Protein AF-S7NEE6-F1 (afdb_monomer_lite)

pLDDT: mean 75.54, std 24.54, range [17.61, 98.88]

Foldseek 3Di:
DDDDDDDDDDPDDPPDPDAFFPDAAQDQDADDPLQVVQLVLLVVLLVVVQQAPDVVVVVVVVVLQVVVQVLLLVLLLVLCVVVPHDVVLSVFQHKGKDWFFCVLLVRDGPQDATEIETEGEQSQDPVSCVPVSLVSLVPDPQWAPWDWDCVFPQTWTWTQGNNHIYTYGYAYWHHSHDDPPDDLLPPVRVPPGDPNNVVRSLRRNLRVVLCVSALDSVQLSSLLNLQVLLCLLQLQEDLLQQHAHSSLSSLLLSLLCSNHVNHGNLVSLLSSLVCLLPPDPPPERERYDDDDDPRPDDAQDCVPDVLSVPQGHFYWRHGPSIDGRRSSHDPQSSVSVSVLSVVSNVQSVCVSVVNDRSVVSNNRPPQLQPAFKKKKKKWWDPDLVLLVLLVLLLSSLVSVLQVLQVVDPFFDHKAKRPDKDAWDDPDPVDDISMIMIMIGTDTDDDPDDDDDPDDCPVSQVVSQVVSVVVCVVVVSDDPRTHMDMDMDGSVVVVVTDDPVSVPSPPPDDDDDDDDDDDDDDDDDDDDDDYDYDDDDDDDDDDDDDDDDDDDDDDDDDDDDDDDDPRRDDDDDDDDDDDDDDDDDDDDDDDDDDDDDDDDDDDDDDFKKKAWDFAPDDPADGIGTPPDQKFWEFDDDPPADTNHHDHDPLTHSTFKMKGWDDDPDPDDDDTWIKIFGDQSWAKDKLNHTQRRDIGTDDQLIWIDGPPGTIMGIHGVVPPDPRPPVSVVSVVDDDQADPVPGDGDPDDPDDDPPDDADADDPVCLVVQLVCLLVVDQLPDPDDLLVSLVVLLNVLVNCLPPNDQLVSLVSLLVSLVVLLVQLVVLLVVLVVQCVVVPDDDDPPPLDCVSNLNSLSSLLSSLQSLVSNLVSCVVCVVVSLVVLVPDPDDDPVSVVSSVNSVVSNVNSSVSSVCSNVVSLVSLLVSLLVSLLSLLVVVVVDDPDDPDPDPDDDDDDDDPPSVVSNVVSLVSSLVSNVSSVPDVVSSVVSVVSSVVSSVVSNVVVVVVVVVVPPDDDDDDDDDDDDDDDDDDDDD

Secondary structure (DSSP, 8-state):
-PPPPP------PPPPP---SSS--S--PPPPHHHHHHHHHHHHHHGGGT-S--HHHHHHHHHHHHHHHHHHHHHHHHHHHHTT--HHHHTT-B-EEEE-HHHHHT---TT--EEEEEEE-TTS-HHHIIIIIHHHHHT-TTEEEEEEETTSSS-EEEEEETTEEEEEEEEE-S-SSB-TT--TT-GGGGTT--HHHHHHHHHHHHHHHHHHS-S-HHHHHHHHHHHHHHHHHTT-B-TTTTSB-HHHHHHHHHHHHHHSTT--HHHHHHHHHHHHHS--TTS-B-SSPPPP-SS------TTT-TGGGG-SS-BB-SSSSP-BTTTT--HHHHHHHHHHHHHHHHHHHHHHTTSS-GGGGT----HHHH-SEEEEEEEEESSHHHHHHHHHHHHHHHHHHHHHHHHSTTEEEEEE-S--EEPPPS-TTS--EEEEEEEEEEEPPPSS-S------HHHHHHHHHHHHHHHHHTT---TT-EEEEEEEEHHHHTTTS-HHHHHTT--------------------------------------------------PPPPP-------PPP------------------------------PPPPP--EEEEEE-S-TTS-SEEE--SSEEEEE---SS---SEE--STTS-SS-EEEEEE--SSSS----EEEEEEPTT--EEETTEE-TT--EE--TT-EEEETTTEEEEEE-TTS--PPPHHHHHHTT---SB-TTT--B----TT-----------GGGHHHHHHHHHTS--TTSSS-TTHHHHHHHHHHHHHHHHSSTTHHHHHHHHHHHHHHHHHHHHHHHHHHTTGGG-S---TT---GGGTHHHHHHHHHHHHHHHHHHHHHHHHHHHHHHHHHT-S--STTHHHHHHHHHHHHHHHHHHHHHHHHHHHHHHHHHHHHHHHHHGGGGGTS-SS------SS-SPPPPPHHHHHHHHHHHHHHHHHHHTT--HHHHHHHHHHHHHHHHHHHHHHHHHHHHTTS-SPPPPP-PPP----PPP---

Radius of gyration: 39.84 Å; chains: 1; bounding box: 108×135×111 Å

Organism: Myotis brandtii (NCBI:txid109478)

InterPro domains:
  IPR002710 Dilute domain [PS51126] (846-1030)
  IPR007010 Poly(A) polymerase, RNA-binding domain [PF04926] (366-432)
  IPR007012 Poly(A) polymerase, central domain [PF04928] (219-363)
  IPR008984 SMAD/FHA domain superfamily [SSF49879] (619-712)
  IPR011068 Nucleotidyltransferase, class I-like, C-terminal [SSF55003] (366-497)
  IPR043519 Nucleotidyltransferase superfamily [G3DSA:3.30.460.10] (53-208)
  IPR043519 Nucleotidyltransferase superfamily [SSF81301] (20-212)
  IPR048840 Poly(A) polymerase, nucleotidyltransferase domain [PF20750] (21-214)

Sequence (1030 aa):
MPFPATTPGSQQTPPPPRLYGISSPISLAAPKETDCVLTQKLIETLKPFGVLEEEEELQRRILILEKLNNLVKEWIREISESKSLPPAVIENVGGKIFTFGSYRLGVHTKGADIDALCVAPRHVDRSDFFTSFYDKLKLHEEVKDLRAVEEAFVPVIRLCFDGIEIDILFARLALQTIPEDLDLRDDSLLKNLDIRCIRSLNGCRVTDEILHLVPNIDNFRLTLRAIKLWAKCHNIYSNILGFLGGVSWAMLVARTCQLYPNAVASTLVRKFFLVFSEWEWPNPVLLKEPEEQNLNLPVWDPRVNPSDRYHLMPIITPAYPQQNSTYNVSVSTRMVMIEEFKQGLAITHEILLSKAEWSKLFEAPSFFQKYKHYIVLLASAPTEKQRLEWVGLVESKIRILVGSLEKNEFITLAHVNPQSFPAPKENPDKEEFCTMWVIGLVLKKPENSEVLSIDLTYDIQSFTDTVYRQAINSKMFEMDMKIDAMHLRRKELHQLLPNHVLQKNKTHSMEDVRLTALNDSSLDSSADSENSVSVPSPASTVKTGPVTGSSQGRNSPALAVMAASATSVQVTEVTLQQGNPGESPGGASESVPQTASQAAVSPPPKPTITRLVSSTLLDSLVYVLNRERHTVGQRTPSSKPSISLSAPDILPLHCTLRRHHPSGREQAGSLLVLEPLPGAPVAVNFSEVGGRTVVLRHGDLLSLGLYYLLLFKEPAQAQPLPAPALARLQALPHSCRMCGAQLRSPSDARPRQLRLEFEPDVEDALLQRIMTLIEPGGEDHKLTPAFLLCLCVQHSATRLQPGSFGQLLLKIAKAIRETVWEKTKELAEKQAPLQEPVTAAGSCLAGLLPELRHVLLWMANAVELLYFVQQQGPVYMQGLEQGPDATGSTESVFSCALSASEEAMAELEEVILYAFQQCVYYVSKSLYVCLPALLECPPFQTEPRESWCQAPQLPEELRRVVSIYQAALDLLRQAQVHPEIVSQVLAYLFFFSSTLLFNQLLDKGEAGRGCAPVRNACPPGAAGRALGAS

Structure (mmCIF, N/CA/C/O backbone):
data_AF-S7NEE6-F1
#
_entry.id   AF-S7NEE6-F1
#
loop_
_atom_site.group_PDB
_atom_site.id
_atom_site.type_symbol
_atom_site.label_atom_id
_atom_site.label_alt_id
_atom_site.label_comp_id
_atom_site.label_asym_id
_atom_site.label_entity_id
_atom_site.label_seq_id
_atom_site.pdbx_PDB_ins_code
_atom_site.Cartn_x
_atom_site.Cartn_y
_atom_site.Cartn_z
_atom_site.occupancy
_atom_site.B_iso_or_equiv
_atom_site.auth_seq_id
_atom_site.auth_comp_id
_atom_site.auth_asym_id
_atom_site.auth_atom_id
_atom_site.pdbx_PDB_model_num
ATOM 1 N N . MET A 1 1 ? -26.724 -21.242 -55.083 1.00 27.38 1 MET A N 1
ATOM 2 C CA . MET A 1 1 ? -27.003 -22.698 -55.076 1.00 27.38 1 MET A CA 1
ATOM 3 C C . MET A 1 1 ? -27.234 -23.136 -53.630 1.00 27.38 1 MET A C 1
ATOM 5 O O . MET A 1 1 ? -26.707 -22.457 -52.756 1.00 27.38 1 MET A O 1
ATOM 9 N N . PRO A 1 2 ? -28.088 -24.142 -53.371 1.00 34.22 2 PRO A N 1
ATOM 10 C CA . PRO A 1 2 ? -28.746 -24.329 -52.071 1.00 34.22 2 PRO A CA 1
ATOM 11 C C . PRO A 1 2 ? -27.910 -25.058 -51.002 1.00 34.22 2 PRO A C 1
ATOM 13 O O . PRO A 1 2 ? -26.892 -25.678 -51.300 1.00 34.22 2 PRO A O 1
ATOM 16 N N . PHE A 1 3 ? -28.403 -24.992 -49.761 1.00 34.81 3 PHE A N 1
ATOM 17 C CA . PHE A 1 3 ? -27.929 -25.725 -48.580 1.00 34.81 3 PHE A CA 1
ATOM 18 C C . PHE A 1 3 ? -27.859 -27.254 -48.779 1.00 34.81 3 PHE A C 1
ATOM 20 O O . PHE A 1 3 ? -28.770 -27.824 -49.385 1.00 34.81 3 PHE A O 1
ATOM 27 N N . PRO A 1 4 ? -26.895 -27.943 -48.141 1.00 32.91 4 PRO A N 1
ATOM 28 C CA . PRO A 1 4 ? -27.049 -29.314 -47.664 1.00 32.91 4 PRO A CA 1
ATOM 29 C C . PRO A 1 4 ? -27.503 -29.354 -46.188 1.00 32.91 4 PRO A C 1
ATOM 31 O O . PRO A 1 4 ? -27.318 -28.400 -45.434 1.00 32.91 4 PRO A O 1
ATOM 34 N N . ALA A 1 5 ? -28.137 -30.460 -45.795 1.00 27.94 5 ALA A N 1
ATOM 35 C CA . ALA A 1 5 ? -28.892 -30.588 -44.547 1.00 27.94 5 ALA A CA 1
ATOM 36 C C . ALA A 1 5 ? -28.058 -30.976 -43.308 1.00 27.94 5 ALA A C 1
ATOM 38 O O . ALA A 1 5 ? -26.934 -31.464 -43.399 1.00 27.94 5 ALA A O 1
ATOM 39 N N . THR A 1 6 ? -28.674 -30.792 -42.140 1.00 29.91 6 THR A N 1
ATOM 40 C CA . THR A 1 6 ? -28.188 -31.172 -40.809 1.00 29.91 6 THR A CA 1
ATOM 41 C C . THR A 1 6 ? -28.161 -32.686 -40.573 1.00 29.91 6 THR A C 1
ATOM 43 O O . THR A 1 6 ? -29.130 -33.392 -40.850 1.00 29.91 6 THR A O 1
ATOM 46 N N . THR A 1 7 ? -27.098 -33.160 -39.919 1.00 28.56 7 THR A N 1
ATOM 47 C CA . THR A 1 7 ? -27.031 -34.466 -39.238 1.00 28.56 7 THR A CA 1
ATOM 48 C C . THR A 1 7 ? -26.924 -34.226 -37.724 1.00 28.56 7 THR A C 1
ATOM 50 O O . THR A 1 7 ? -26.154 -33.356 -37.316 1.00 28.56 7 THR A O 1
ATOM 53 N N . PRO A 1 8 ? -27.671 -34.945 -36.863 1.00 40.16 8 PRO A N 1
ATOM 54 C CA . PRO A 1 8 ? -27.651 -34.701 -35.421 1.00 40.16 8 PRO A CA 1
ATOM 55 C C . PRO A 1 8 ? -26.408 -35.325 -34.769 1.00 40.16 8 PRO A C 1
ATOM 57 O O . PRO A 1 8 ? -26.183 -36.529 -34.883 1.00 40.16 8 PRO A O 1
ATOM 60 N N . GLY A 1 9 ? -25.614 -34.520 -34.057 1.00 27.36 9 GLY A N 1
ATOM 61 C CA . GLY A 1 9 ? -24.376 -34.961 -33.407 1.00 27.36 9 GLY A CA 1
ATOM 62 C C . GLY A 1 9 ? -24.133 -34.256 -32.073 1.00 27.36 9 GLY A C 1
ATOM 63 O O . GLY A 1 9 ? -24.136 -33.034 -32.028 1.00 27.36 9 GLY A O 1
ATOM 64 N N . SER A 1 10 ? -23.941 -35.068 -31.026 1.00 28.45 10 SER A N 1
ATOM 65 C CA . SER A 1 10 ? -23.608 -34.728 -29.630 1.00 28.45 10 SER A CA 1
ATOM 66 C C . SER A 1 10 ? -24.449 -33.648 -28.923 1.00 28.45 10 SER A C 1
ATOM 68 O O . SER A 1 10 ? -24.304 -32.445 -29.120 1.00 28.45 10 SER A O 1
ATOM 70 N N . GLN A 1 11 ? -25.219 -34.091 -27.921 1.00 33.50 11 GLN A N 1
ATOM 71 C CA . GLN A 1 11 ? -25.495 -33.246 -26.759 1.00 33.50 11 GLN A CA 1
ATOM 72 C C . GLN A 1 11 ? -24.152 -32.918 -26.097 1.00 33.50 11 GLN A C 1
ATOM 74 O O . GLN A 1 11 ? -23.549 -33.777 -25.453 1.00 33.50 11 GLN A O 1
ATOM 79 N N . GLN A 1 12 ? -23.667 -31.690 -26.272 1.00 32.97 12 GLN A N 1
ATOM 80 C CA . GLN A 1 12 ? -22.582 -31.181 -25.445 1.00 32.97 12 GLN A CA 1
ATOM 81 C C . GLN A 1 12 ? -23.112 -31.075 -24.014 1.00 32.97 12 GLN A C 1
ATOM 83 O O . GLN A 1 12 ? -24.029 -30.301 -23.738 1.00 32.97 12 GLN A O 1
ATOM 88 N N . THR A 1 13 ? -22.550 -31.871 -23.104 1.00 32.62 13 THR A N 1
ATOM 89 C CA . THR A 1 13 ? -22.702 -31.638 -21.666 1.00 32.62 13 THR A CA 1
ATOM 90 C C . THR A 1 13 ? -22.319 -30.188 -21.372 1.00 32.62 13 THR A C 1
ATOM 92 O O . THR A 1 13 ? -21.267 -29.760 -21.859 1.00 32.62 13 THR A O 1
ATOM 95 N N . PRO A 1 14 ? -23.124 -29.429 -20.604 1.00 36.25 14 PRO A N 1
ATOM 96 C CA . PRO A 1 14 ? -22.766 -28.060 -20.264 1.00 36.25 14 PRO A CA 1
ATOM 97 C C . PRO A 1 14 ? -21.389 -28.051 -19.582 1.00 36.25 14 PRO A C 1
ATOM 99 O O . PRO A 1 14 ? -21.095 -28.974 -18.813 1.00 36.25 14 PRO A O 1
ATOM 102 N N . PRO A 1 15 ? -20.533 -27.050 -19.862 1.00 36.41 15 PRO A N 1
ATOM 103 C CA . PRO A 1 15 ? -19.237 -26.954 -19.207 1.00 36.41 15 PRO A CA 1
ATOM 104 C C . PRO A 1 15 ? -19.430 -26.930 -17.683 1.00 36.41 15 PRO A C 1
ATOM 106 O O . PRO A 1 15 ? -20.428 -26.373 -17.209 1.00 36.41 15 PRO A O 1
ATOM 109 N N . PRO A 1 16 ? -18.510 -27.531 -16.904 1.00 42.75 16 PRO A N 1
ATOM 110 C CA . PRO A 1 16 ? -18.617 -27.528 -15.451 1.00 42.75 16 PRO A CA 1
ATOM 111 C C . PRO A 1 16 ? -18.740 -26.082 -14.946 1.00 42.75 16 PRO A C 1
ATOM 113 O O . PRO A 1 16 ? -18.079 -25.193 -15.495 1.00 42.75 16 PRO A O 1
ATOM 116 N N . PRO A 1 17 ? -19.590 -25.818 -13.935 1.00 55.69 17 PRO A N 1
ATOM 117 C CA . PRO A 1 17 ? -19.833 -24.464 -13.460 1.00 55.69 17 PRO A CA 1
ATOM 118 C C . PRO A 1 17 ? -18.511 -23.820 -13.045 1.00 55.69 17 PRO A C 1
ATOM 120 O O . PRO A 1 17 ? -17.777 -24.364 -12.219 1.00 55.69 17 PRO A O 1
ATOM 123 N N . ARG A 1 18 ? -18.203 -22.668 -13.650 1.00 63.66 18 ARG A N 1
ATOM 124 C CA . ARG A 1 18 ? -16.956 -21.936 -13.418 1.00 63.66 18 ARG A CA 1
ATOM 125 C C . ARG A 1 18 ? -16.911 -21.524 -11.945 1.00 63.66 18 ARG A C 1
ATOM 127 O O . ARG A 1 18 ? -17.697 -20.687 -11.512 1.00 63.66 18 ARG A O 1
ATOM 134 N N . LEU A 1 19 ? -16.041 -22.165 -11.171 1.00 78.38 19 LEU A N 1
ATOM 135 C CA . LEU A 1 19 ? -15.831 -21.848 -9.761 1.00 78.38 19 LEU A CA 1
ATOM 136 C C . LEU A 1 19 ? -15.042 -20.538 -9.664 1.00 78.38 19 LEU A C 1
ATOM 138 O O . LEU A 1 19 ? -14.029 -20.370 -10.340 1.00 78.38 19 LEU A O 1
ATOM 142 N N . TYR A 1 20 ? -15.523 -19.614 -8.833 1.00 88.69 20 TYR A N 1
ATOM 143 C CA . TYR A 1 20 ? -14.892 -18.319 -8.589 1.00 88.69 20 TYR A CA 1
ATOM 144 C C . TYR A 1 20 ? -14.367 -18.268 -7.150 1.00 88.69 20 TYR A C 1
ATOM 146 O O . TYR A 1 20 ? -15.136 -18.451 -6.207 1.00 88.69 20 TYR A O 1
ATOM 154 N N . GLY A 1 21 ? -13.079 -17.963 -6.982 1.00 91.12 21 GLY A N 1
ATOM 155 C CA . GLY A 1 21 ? -12.427 -17.875 -5.674 1.00 91.12 21 GLY A CA 1
ATOM 156 C C . GLY A 1 21 ? -11.814 -19.179 -5.160 1.00 91.12 21 GLY A C 1
ATOM 157 O O . GLY A 1 21 ? -12.024 -20.254 -5.711 1.00 91.12 21 GLY A O 1
ATOM 158 N N . ILE A 1 22 ? -11.073 -19.060 -4.055 1.00 93.12 22 ILE A N 1
ATOM 159 C CA . ILE A 1 22 ? -10.330 -20.151 -3.387 1.00 93.12 22 ILE A CA 1
ATOM 160 C C . ILE A 1 22 ? -11.206 -21.125 -2.572 1.00 93.12 22 ILE A C 1
ATOM 162 O O . ILE A 1 22 ? -10.715 -22.035 -1.915 1.00 93.12 22 ILE A O 1
ATOM 166 N N . SER A 1 23 ? -12.522 -20.910 -2.531 1.00 93.38 23 SER A N 1
ATOM 167 C CA . SER A 1 23 ? -13.442 -21.709 -1.718 1.00 93.38 23 SER A CA 1
ATOM 168 C C . SER A 1 23 ? -14.772 -21.893 -2.430 1.00 93.38 23 SER A C 1
ATOM 170 O O . SER A 1 23 ? -15.174 -21.057 -3.236 1.00 93.38 23 SER A O 1
ATOM 172 N N . SER A 1 24 ? -15.510 -22.937 -2.051 1.00 93.88 24 SER A N 1
ATOM 173 C CA . SER A 1 24 ? -16.914 -23.063 -2.453 1.00 93.88 24 SER A CA 1
ATOM 174 C C . SER A 1 24 ? -17.744 -21.853 -1.980 1.00 93.88 24 SER A C 1
ATOM 176 O O . SER A 1 24 ? -17.425 -21.266 -0.937 1.00 93.88 24 SER A O 1
ATOM 178 N N . PRO A 1 25 ? -18.804 -21.469 -2.716 1.00 96.31 25 PRO A N 1
ATOM 179 C CA . PRO A 1 25 ? -19.707 -20.398 -2.308 1.00 96.31 25 PRO A CA 1
ATOM 180 C C . PRO A 1 25 ? -20.516 -20.792 -1.065 1.00 96.31 25 PRO A C 1
ATOM 182 O O . PRO A 1 25 ? -20.906 -21.947 -0.904 1.00 96.31 25 PRO A O 1
ATOM 185 N N . ILE A 1 26 ? -20.822 -19.815 -0.206 1.00 96.44 26 ILE A N 1
ATOM 186 C CA . ILE A 1 26 ? -21.626 -20.013 1.013 1.00 96.44 26 ILE A CA 1
ATOM 187 C C . ILE A 1 26 ? -23.096 -20.263 0.655 1.00 96.44 26 ILE A C 1
ATOM 189 O O . ILE A 1 26 ? -23.793 -21.009 1.343 1.00 96.44 26 ILE A O 1
ATOM 193 N N . SER A 1 27 ? -23.598 -19.632 -0.410 1.00 96.06 27 SER A N 1
ATOM 194 C CA . SER A 1 27 ? -24.955 -19.885 -0.891 1.00 96.06 27 SER A CA 1
ATOM 195 C C . SER A 1 27 ? -25.103 -19.634 -2.386 1.00 96.06 27 SER A C 1
ATOM 197 O O . SER A 1 27 ? -24.699 -18.594 -2.897 1.00 96.06 27 SER A O 1
ATOM 199 N N . LEU A 1 28 ? -25.766 -20.573 -3.064 1.00 95.94 28 LEU A N 1
ATOM 200 C CA . LEU A 1 28 ? -26.194 -20.460 -4.461 1.00 95.94 28 LEU A CA 1
ATOM 201 C C . LEU A 1 28 ? -27.630 -19.918 -4.603 1.00 95.94 28 LEU A C 1
ATOM 203 O O . LEU A 1 28 ? -28.191 -19.957 -5.697 1.00 95.94 28 LEU A O 1
ATOM 207 N N . ALA A 1 29 ? -28.253 -19.447 -3.517 1.00 95.75 29 ALA A N 1
ATOM 208 C CA . ALA A 1 29 ? -29.623 -18.944 -3.554 1.00 95.75 29 ALA A CA 1
ATOM 209 C C . ALA A 1 29 ? -29.751 -17.710 -4.467 1.00 95.75 29 ALA A C 1
ATOM 211 O O . ALA A 1 29 ? -29.007 -16.739 -4.325 1.00 95.75 29 ALA A O 1
ATOM 212 N N . ALA A 1 30 ? -30.717 -17.761 -5.383 1.00 94.88 30 ALA A N 1
ATOM 213 C CA . ALA A 1 30 ? -31.146 -16.626 -6.195 1.00 94.88 30 ALA A CA 1
ATOM 214 C C . ALA A 1 30 ? -31.920 -15.591 -5.343 1.00 94.88 30 ALA A C 1
ATOM 216 O O . ALA A 1 30 ? -32.461 -15.960 -4.291 1.00 94.88 30 ALA A O 1
ATOM 217 N N . PRO A 1 31 ? -32.001 -14.316 -5.773 1.00 96.25 31 PRO A N 1
ATOM 218 C CA . PRO A 1 31 ? -32.818 -13.300 -5.111 1.00 96.25 31 PRO A CA 1
ATOM 219 C C . PRO A 1 31 ? -34.299 -13.684 -5.085 1.00 96.25 31 PRO A C 1
ATOM 221 O O . PRO A 1 31 ? -34.812 -14.348 -5.987 1.00 96.25 31 PRO A O 1
ATOM 224 N N . LYS A 1 32 ? -35.008 -13.192 -4.072 1.00 96.19 32 LYS A N 1
ATOM 225 C CA . LYS A 1 32 ? -36.471 -13.110 -4.074 1.00 96.19 32 LYS A CA 1
ATOM 226 C C . LYS A 1 32 ? -36.901 -11.752 -4.623 1.00 96.19 32 LYS A C 1
ATOM 228 O O . LYS A 1 32 ? -36.135 -10.793 -4.594 1.00 96.19 32 LYS A O 1
ATOM 233 N N . GLU A 1 33 ? -38.170 -11.634 -5.002 1.00 96.56 33 GLU A N 1
ATOM 234 C CA . GLU A 1 33 ? -38.762 -10.361 -5.442 1.00 96.56 33 GLU A CA 1
ATOM 235 C C . GLU A 1 33 ? -38.547 -9.223 -4.423 1.00 96.56 33 GLU A C 1
ATOM 237 O O . GLU A 1 33 ? -38.247 -8.086 -4.780 1.00 96.56 33 GLU A O 1
ATOM 242 N N . THR A 1 34 ? -38.583 -9.543 -3.125 1.00 95.56 34 THR A N 1
ATOM 243 C CA . THR A 1 34 ? -38.266 -8.602 -2.040 1.00 95.56 34 THR A CA 1
ATOM 244 C C . THR A 1 34 ? -36.836 -8.055 -2.111 1.00 95.56 34 THR A C 1
ATOM 246 O O . THR A 1 34 ? -36.616 -6.883 -1.814 1.00 95.56 34 THR A O 1
ATOM 249 N N . ASP A 1 35 ? -35.862 -8.873 -2.521 1.00 95.56 35 ASP A N 1
ATOM 250 C CA . ASP A 1 35 ? -34.460 -8.462 -2.662 1.00 95.56 35 ASP A CA 1
ATOM 251 C C . ASP A 1 35 ? -34.261 -7.575 -3.906 1.00 95.56 35 ASP A C 1
ATOM 253 O O . ASP A 1 35 ? -33.456 -6.636 -3.874 1.00 95.56 35 ASP A O 1
ATOM 257 N N . CYS A 1 36 ? -35.033 -7.822 -4.973 1.00 96.38 36 CYS A N 1
ATOM 258 C CA . CYS A 1 36 ? -35.103 -6.978 -6.169 1.00 96.38 36 CYS A CA 1
ATOM 259 C C . CYS A 1 36 ? -35.669 -5.588 -5.835 1.00 96.38 36 CYS A C 1
ATOM 261 O O . CYS A 1 36 ? -35.027 -4.578 -6.125 1.00 96.38 36 CYS A O 1
ATOM 263 N N . VAL A 1 37 ? -36.802 -5.520 -5.124 1.00 97.62 37 VAL A N 1
ATOM 264 C CA . VAL A 1 37 ? -37.399 -4.252 -4.654 1.00 97.62 37 VAL A CA 1
ATOM 265 C C . VAL A 1 37 ? -36.436 -3.484 -3.738 1.00 97.62 37 VAL A C 1
ATOM 267 O O . VAL A 1 37 ? -36.247 -2.277 -3.909 1.00 97.62 37 VAL A O 1
ATOM 270 N N . LEU A 1 38 ? -35.759 -4.168 -2.806 1.00 97.75 38 LEU A N 1
ATOM 271 C CA . LEU A 1 38 ? -34.721 -3.550 -1.970 1.00 97.75 38 LEU A CA 1
ATOM 272 C C . LEU A 1 38 ? -33.511 -3.064 -2.784 1.00 97.75 38 LEU A C 1
ATOM 274 O O . LEU A 1 38 ? -32.897 -2.068 -2.401 1.00 97.75 38 LEU A O 1
ATOM 278 N N . THR A 1 39 ? -33.177 -3.721 -3.900 1.00 98.19 39 THR A N 1
ATOM 279 C CA . THR A 1 39 ? -32.112 -3.275 -4.815 1.00 98.19 39 THR A CA 1
ATOM 280 C C . THR A 1 39 ? -32.522 -2.014 -5.571 1.00 98.19 39 THR A C 1
ATOM 282 O O . THR A 1 39 ? -31.717 -1.090 -5.664 1.00 98.19 39 THR A O 1
ATOM 285 N N . GLN A 1 40 ? -33.777 -1.900 -6.022 1.00 98.12 40 GLN A N 1
ATOM 286 C CA . GLN A 1 40 ? -34.252 -0.654 -6.632 1.00 98.12 40 GLN A CA 1
ATOM 287 C C . GLN A 1 40 ? -34.236 0.502 -5.623 1.00 98.12 40 GLN A C 1
ATOM 289 O O . GLN A 1 40 ? -33.719 1.572 -5.936 1.00 98.12 40 GLN A O 1
ATOM 294 N N . LYS A 1 41 ? -34.702 0.279 -4.384 1.00 97.81 41 LYS A N 1
ATOM 295 C CA . LYS A 1 41 ? -34.594 1.282 -3.307 1.00 97.81 41 LYS A CA 1
ATOM 296 C C . LYS A 1 41 ? -33.147 1.726 -3.056 1.00 97.81 41 LYS A C 1
ATOM 298 O O . LYS A 1 41 ? -32.915 2.910 -2.814 1.00 97.81 41 LYS A O 1
ATOM 303 N N . LEU A 1 42 ? -32.177 0.807 -3.120 1.00 98.00 42 LEU A N 1
ATOM 304 C CA . LEU A 1 42 ? -30.754 1.140 -3.011 1.00 98.00 42 LEU A CA 1
ATOM 305 C C . LEU A 1 42 ? -30.322 2.059 -4.163 1.00 98.00 42 LEU A C 1
ATOM 307 O O . LEU A 1 42 ? -29.733 3.102 -3.902 1.00 98.00 42 LEU A O 1
ATOM 311 N N . ILE A 1 43 ? -30.662 1.724 -5.413 1.00 97.00 43 ILE A N 1
ATOM 312 C CA . ILE A 1 43 ? -30.344 2.550 -6.593 1.00 97.00 43 ILE A CA 1
ATOM 313 C C . ILE A 1 43 ? -30.917 3.966 -6.446 1.00 97.00 43 ILE A C 1
ATOM 315 O O . ILE A 1 43 ? -30.180 4.936 -6.615 1.00 97.00 43 ILE A O 1
ATOM 319 N N . GLU A 1 44 ? -32.196 4.102 -6.080 1.00 96.88 44 GLU A N 1
ATOM 320 C CA . GLU A 1 44 ? -32.821 5.417 -5.868 1.00 96.88 44 GLU A CA 1
ATOM 321 C C . GLU A 1 44 ? -32.156 6.204 -4.730 1.00 96.88 44 GLU A C 1
ATOM 323 O O . GLU A 1 44 ? -31.952 7.409 -4.856 1.00 96.88 44 GLU A O 1
ATOM 328 N N . THR A 1 45 ? -31.742 5.529 -3.652 1.00 97.12 45 THR A N 1
ATOM 329 C CA . THR A 1 45 ? -31.030 6.165 -2.529 1.00 97.12 45 THR A CA 1
ATOM 330 C C . THR A 1 45 ? -29.627 6.636 -2.917 1.00 97.12 45 THR A C 1
ATOM 332 O O . THR A 1 45 ? -29.135 7.605 -2.350 1.00 97.12 45 THR A O 1
ATOM 335 N N . LEU A 1 46 ? -28.970 5.981 -3.878 1.00 95.25 46 LEU A N 1
ATOM 336 C CA . LEU A 1 46 ? -27.622 6.344 -4.324 1.00 95.25 46 LEU A CA 1
ATOM 337 C C . LEU A 1 46 ? -27.603 7.570 -5.257 1.00 95.25 46 LEU A C 1
ATOM 339 O O . LEU A 1 46 ? -26.632 8.327 -5.221 1.00 95.25 46 LEU A O 1
ATOM 343 N N . LYS A 1 47 ? -28.655 7.805 -6.060 1.00 92.62 47 LYS A N 1
ATOM 344 C CA . LYS A 1 47 ? -28.700 8.914 -7.042 1.00 92.62 47 LYS A CA 1
ATOM 345 C C . LYS A 1 47 ? -28.391 10.302 -6.438 1.00 92.62 47 LYS A C 1
ATOM 347 O O . LYS A 1 47 ? -27.519 10.973 -6.990 1.00 92.62 47 LYS A O 1
ATOM 352 N N . PRO A 1 48 ? -28.988 10.738 -5.304 1.00 93.50 48 PRO A N 1
ATOM 353 C CA . PRO A 1 48 ? -28.732 12.067 -4.732 1.00 93.50 48 PRO A CA 1
ATOM 354 C C . PRO A 1 48 ? -27.280 12.319 -4.300 1.00 93.50 48 PRO A C 1
ATOM 356 O O . PRO A 1 48 ? -26.884 13.470 -4.149 1.00 93.50 48 PRO A O 1
ATOM 359 N N . PHE A 1 49 ? -26.478 11.265 -4.108 1.00 91.06 49 PHE A N 1
ATOM 360 C CA . PHE A 1 49 ? -25.069 11.374 -3.719 1.00 91.06 49 PHE A CA 1
ATOM 361 C C . PHE A 1 49 ? -24.108 11.517 -4.916 1.00 91.06 49 PHE A C 1
ATOM 363 O O . PHE A 1 49 ? -22.898 11.582 -4.708 1.00 91.06 49 PHE A O 1
ATOM 370 N N . GLY A 1 50 ? -24.600 11.536 -6.164 1.00 89.19 50 GLY A N 1
ATOM 371 C CA . GLY A 1 50 ? -23.758 11.716 -7.359 1.00 89.19 50 GLY A CA 1
ATOM 372 C C . GLY A 1 50 ? -22.779 10.562 -7.632 1.00 89.19 50 GLY A C 1
ATOM 373 O O . GLY A 1 50 ? -21.737 10.756 -8.263 1.00 89.19 50 GLY A O 1
ATOM 374 N N . VAL A 1 51 ? -23.085 9.357 -7.130 1.00 88.62 51 VAL A N 1
ATOM 375 C CA . VAL A 1 51 ? -22.247 8.150 -7.317 1.00 88.62 51 VAL A CA 1
ATOM 376 C C . VAL A 1 51 ? -22.521 7.402 -8.625 1.00 88.62 51 VAL A C 1
ATOM 378 O O . VAL A 1 51 ? -21.850 6.416 -8.929 1.00 88.62 51 VAL A O 1
ATOM 381 N N . LEU A 1 52 ? -23.530 7.850 -9.368 1.00 85.94 52 LEU A N 1
ATOM 382 C CA . LEU A 1 52 ? -23.762 7.522 -10.767 1.00 85.94 52 LEU A CA 1
ATOM 383 C C . LEU A 1 52 ? -23.429 8.789 -11.557 1.00 85.94 52 LEU A C 1
ATOM 385 O O . LEU A 1 52 ? -23.853 9.877 -11.170 1.00 85.94 52 LEU A O 1
ATOM 389 N N . GLU A 1 53 ? -22.619 8.650 -12.599 1.00 86.44 53 GLU A N 1
ATOM 390 C CA . GLU A 1 53 ? -22.293 9.747 -13.509 1.00 86.44 53 GLU A CA 1
ATOM 391 C C . GLU A 1 53 ? -23.331 9.809 -14.637 1.00 86.44 53 GLU A C 1
ATOM 393 O O . GLU A 1 53 ? -23.914 8.786 -14.996 1.00 86.44 53 GLU A O 1
ATOM 398 N N . GLU A 1 54 ? -23.581 11.009 -15.162 1.00 87.38 54 GLU A N 1
ATOM 399 C CA . GLU A 1 54 ? -24.515 11.220 -16.271 1.00 87.38 54 GLU A CA 1
ATOM 400 C C . GLU A 1 54 ? -23.930 10.683 -17.586 1.00 87.38 54 GLU A C 1
ATOM 402 O O . GLU A 1 54 ? -22.726 10.797 -17.831 1.00 87.38 54 GLU A O 1
ATOM 407 N N . GLU A 1 55 ? -24.787 10.163 -18.467 1.00 89.00 55 GLU A N 1
ATOM 408 C CA . GLU A 1 55 ? -24.370 9.539 -19.734 1.00 89.00 55 GLU A CA 1
ATOM 409 C C . GLU A 1 55 ? -23.589 10.509 -20.647 1.00 89.00 55 GLU A C 1
ATOM 411 O O . GLU A 1 55 ? -22.674 10.102 -21.359 1.00 89.00 55 GLU A O 1
ATOM 416 N N . GLU A 1 56 ? -23.893 11.812 -20.584 1.00 89.56 56 GLU A N 1
ATOM 417 C CA . GLU A 1 56 ? -23.179 12.864 -21.324 1.00 89.56 56 GLU A CA 1
ATOM 418 C C . GLU A 1 56 ? -21.708 12.999 -20.887 1.00 89.56 56 GLU A C 1
ATOM 420 O O . GLU A 1 56 ? -20.814 13.113 -21.727 1.00 89.56 56 GLU A O 1
ATOM 425 N N . GLU A 1 57 ? -21.435 12.934 -19.579 1.00 89.56 57 GLU A N 1
ATOM 426 C CA . GLU A 1 57 ? -20.068 12.976 -19.044 1.00 89.56 57 GLU A CA 1
ATOM 427 C C . GLU A 1 57 ? -19.336 11.649 -19.291 1.00 89.56 57 GLU A C 1
ATOM 429 O O . GLU A 1 57 ? -18.149 11.659 -19.621 1.00 89.56 57 GLU A O 1
ATOM 434 N N . LEU A 1 58 ? -20.036 10.510 -19.247 1.00 90.25 58 LEU A N 1
ATOM 435 C CA . LEU A 1 58 ? -19.457 9.224 -19.647 1.00 90.25 58 LEU A CA 1
ATOM 436 C C . LEU A 1 58 ? -19.025 9.241 -21.125 1.00 90.25 58 LEU A C 1
ATOM 438 O O . LEU A 1 58 ? -17.897 8.858 -21.445 1.00 90.25 58 LEU A O 1
ATOM 442 N N . GLN A 1 59 ? -19.874 9.755 -22.019 1.00 92.44 59 GLN A N 1
ATOM 443 C CA . GLN A 1 59 ? -19.552 9.910 -23.439 1.00 92.44 59 GLN A CA 1
ATOM 444 C C . GLN A 1 59 ? -18.379 10.881 -23.656 1.00 92.44 59 GLN A C 1
ATOM 446 O O . GLN A 1 59 ? -17.501 10.615 -24.480 1.00 92.44 59 GLN A O 1
ATOM 451 N N . ARG A 1 60 ? -18.307 11.974 -22.886 1.00 93.19 60 ARG A N 1
ATOM 452 C CA . ARG A 1 60 ? -17.168 12.908 -22.889 1.00 93.19 60 ARG A CA 1
ATOM 453 C C . ARG A 1 60 ? -15.857 12.212 -22.508 1.00 93.19 60 ARG A C 1
ATOM 455 O O . ARG A 1 60 ? -14.865 12.369 -23.220 1.00 93.19 60 ARG A O 1
ATOM 462 N N . ARG A 1 61 ? -15.849 11.395 -21.446 1.00 94.69 61 ARG A N 1
ATOM 463 C CA . ARG A 1 61 ? -14.672 10.600 -21.033 1.00 94.69 61 ARG A CA 1
ATOM 464 C C . ARG A 1 61 ? -14.216 9.626 -22.124 1.00 94.69 61 ARG A C 1
ATOM 466 O O . ARG A 1 61 ? -13.014 9.490 -22.345 1.00 94.69 61 ARG A O 1
ATOM 473 N N . ILE A 1 62 ? -15.153 8.986 -22.830 1.00 94.25 62 ILE A N 1
ATOM 474 C CA . ILE A 1 62 ? -14.850 8.085 -23.956 1.00 94.25 62 ILE A CA 1
ATOM 475 C C . ILE A 1 62 ? -14.143 8.842 -25.090 1.00 94.25 62 ILE A C 1
ATOM 477 O O . ILE A 1 62 ? -13.091 8.398 -25.549 1.00 94.25 62 ILE A O 1
ATOM 481 N N . LEU A 1 63 ? -14.660 10.008 -25.493 1.00 95.31 63 LEU A N 1
ATOM 482 C CA . LEU A 1 63 ? -14.067 10.830 -26.558 1.00 95.31 63 LEU A CA 1
ATOM 483 C C . LEU A 1 63 ? -12.662 11.346 -26.193 1.00 95.31 63 LEU A C 1
ATOM 485 O O . LEU A 1 63 ? -11.771 11.376 -27.042 1.00 95.31 63 LEU A O 1
ATOM 489 N N . ILE A 1 64 ? -12.434 11.714 -24.928 1.00 95.44 64 ILE A N 1
ATOM 490 C CA . ILE A 1 64 ? -11.109 12.130 -24.438 1.00 95.44 64 ILE A CA 1
ATOM 491 C C . ILE A 1 64 ? -10.110 10.963 -24.484 1.00 95.44 64 ILE A C 1
ATOM 493 O O . ILE A 1 64 ? -8.971 11.138 -24.918 1.00 95.44 64 ILE A O 1
ATOM 497 N N . LEU A 1 65 ? -10.532 9.755 -24.098 1.00 96.06 65 LEU A N 1
ATOM 498 C CA . LEU A 1 65 ? -9.692 8.557 -24.187 1.00 96.06 65 LEU A CA 1
ATOM 499 C C . LEU A 1 65 ? -9.372 8.165 -25.635 1.00 96.06 65 LEU A C 1
ATOM 501 O O . LEU A 1 65 ? -8.251 7.736 -25.907 1.00 96.06 65 LEU A O 1
ATOM 505 N N . GLU A 1 66 ? -10.309 8.350 -26.567 1.00 96.25 66 GLU A N 1
ATOM 506 C CA . GLU A 1 66 ? -10.066 8.154 -27.999 1.00 96.25 66 GLU A CA 1
ATOM 507 C C . GLU A 1 66 ? -9.014 9.144 -28.531 1.00 96.25 66 GLU A C 1
ATOM 509 O O . GLU A 1 66 ? -8.036 8.716 -29.152 1.00 96.25 66 GLU A O 1
ATOM 514 N N . LYS A 1 67 ? -9.144 10.444 -28.209 1.00 96.31 67 LYS A N 1
ATOM 515 C CA . LYS A 1 67 ? -8.123 11.464 -28.518 1.00 96.31 67 LYS A CA 1
ATOM 516 C C . LYS A 1 67 ? -6.750 11.063 -27.962 1.00 96.31 67 LYS A C 1
ATOM 518 O O . LYS A 1 67 ? -5.787 10.985 -28.722 1.00 96.31 67 LYS A O 1
ATOM 523 N N . LEU A 1 68 ? -6.654 10.753 -26.665 1.00 96.69 68 LEU A N 1
ATOM 524 C CA . LEU A 1 68 ? -5.390 10.378 -26.012 1.00 96.69 68 LEU A CA 1
ATOM 525 C C . LEU A 1 68 ? -4.754 9.117 -26.613 1.00 96.69 68 LEU A C 1
ATOM 527 O O . LEU A 1 68 ? -3.539 9.070 -26.800 1.00 96.69 68 LEU A O 1
ATOM 531 N N . ASN A 1 69 ? -5.555 8.106 -26.955 1.00 97.00 69 ASN A N 1
ATOM 532 C CA . ASN A 1 69 ? -5.062 6.890 -27.598 1.00 97.00 69 ASN A CA 1
ATOM 533 C C . ASN A 1 69 ? -4.482 7.176 -28.996 1.00 97.00 69 ASN A C 1
ATOM 535 O O . ASN A 1 69 ? -3.459 6.601 -29.368 1.00 97.00 69 ASN A O 1
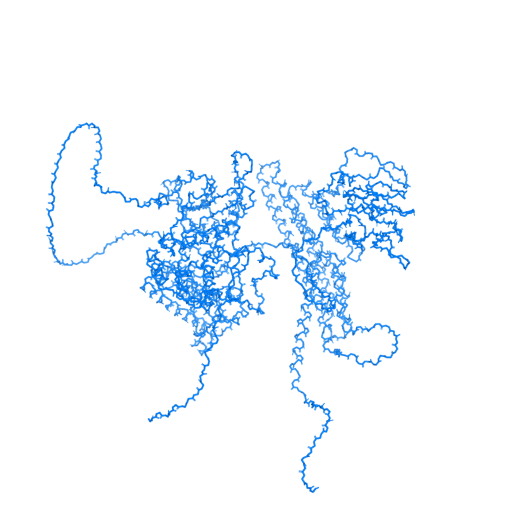ATOM 539 N N . ASN A 1 70 ? -5.086 8.103 -29.746 1.00 97.00 70 ASN A N 1
ATOM 540 C CA . ASN A 1 70 ? -4.555 8.551 -31.034 1.00 97.00 70 ASN A CA 1
ATOM 541 C C . ASN A 1 70 ? -3.247 9.347 -30.871 1.00 97.00 70 ASN A C 1
ATOM 543 O O . ASN A 1 70 ? -2.299 9.087 -31.613 1.00 97.00 70 ASN A O 1
ATOM 547 N N . LEU A 1 71 ? -3.140 10.221 -29.861 1.00 97.56 71 LEU A N 1
ATOM 548 C CA . LEU A 1 71 ? -1.893 10.940 -29.547 1.00 97.56 71 LEU A CA 1
ATOM 549 C C . LEU A 1 71 ? -0.749 9.996 -29.156 1.00 97.56 71 LEU A C 1
ATOM 551 O O . LEU A 1 71 ? 0.387 10.207 -29.575 1.00 97.56 71 LEU A O 1
ATOM 555 N N . VAL A 1 72 ? -1.037 8.928 -28.404 1.00 97.94 72 VAL A N 1
ATOM 556 C CA . VAL A 1 72 ? -0.049 7.884 -28.077 1.00 97.94 72 VAL A CA 1
ATOM 557 C C . VAL A 1 72 ? 0.436 7.154 -29.332 1.00 97.94 72 VAL A C 1
ATOM 559 O O . VAL A 1 72 ? 1.640 6.959 -29.490 1.00 97.94 72 VAL A O 1
ATOM 562 N N . LYS A 1 73 ? -0.467 6.786 -30.250 1.00 97.44 73 LYS A N 1
ATOM 563 C CA . LYS A 1 73 ? -0.104 6.129 -31.520 1.00 97.44 73 LYS A CA 1
ATOM 564 C C . LYS A 1 73 ? 0.703 7.034 -32.448 1.00 97.44 73 LYS A C 1
ATOM 566 O O . LYS A 1 73 ? 1.642 6.572 -33.090 1.00 97.44 73 LYS A O 1
ATOM 571 N N . GLU A 1 74 ? 0.348 8.313 -32.522 1.00 97.25 74 GLU A N 1
ATOM 572 C CA . GLU A 1 74 ? 1.108 9.323 -33.259 1.00 97.25 74 GLU A CA 1
ATOM 573 C C . GLU A 1 74 ? 2.522 9.476 -32.696 1.00 97.25 74 GLU A C 1
ATOM 575 O O . GLU A 1 74 ? 3.493 9.314 -33.431 1.00 97.25 74 GLU A O 1
ATOM 580 N N . TRP A 1 75 ? 2.636 9.687 -31.386 1.00 98.25 75 TRP A N 1
ATOM 581 C CA . TRP A 1 75 ? 3.914 9.818 -30.696 1.00 98.25 75 TRP A CA 1
ATOM 582 C C . TRP A 1 75 ? 4.818 8.585 -30.869 1.00 98.25 75 TRP A C 1
ATOM 584 O O . TRP A 1 75 ? 5.988 8.713 -31.225 1.00 98.25 75 TRP A O 1
ATOM 594 N N . ILE A 1 76 ? 4.287 7.372 -30.682 1.00 98.12 76 ILE A N 1
ATOM 595 C CA . ILE A 1 76 ? 5.071 6.136 -30.848 1.00 98.12 76 ILE A CA 1
ATOM 596 C C . ILE A 1 76 ? 5.548 5.977 -32.300 1.00 98.12 76 ILE A C 1
ATOM 598 O O . ILE A 1 76 ? 6.668 5.508 -32.526 1.00 98.12 76 ILE A O 1
ATOM 602 N N . ARG A 1 77 ? 4.754 6.407 -33.289 1.00 97.50 77 ARG A N 1
ATOM 603 C CA . ARG A 1 77 ? 5.164 6.428 -34.699 1.00 97.50 77 ARG A CA 1
ATOM 604 C C . ARG A 1 77 ? 6.317 7.413 -34.939 1.00 97.50 77 ARG A C 1
ATOM 606 O O . ARG A 1 77 ? 7.327 7.003 -35.500 1.00 97.50 77 ARG A O 1
ATOM 613 N N . GLU A 1 78 ? 6.238 8.640 -34.424 1.00 97.25 78 GLU A N 1
ATOM 614 C CA . GLU A 1 78 ? 7.316 9.649 -34.512 1.00 97.25 78 GLU A CA 1
ATOM 615 C C . GLU A 1 78 ? 8.631 9.178 -33.853 1.00 97.25 78 GLU A C 1
ATOM 617 O O . GLU A 1 78 ? 9.727 9.378 -34.388 1.00 97.25 78 GLU A O 1
ATOM 622 N N . ILE A 1 79 ? 8.552 8.485 -32.710 1.00 97.62 79 ILE A N 1
ATOM 623 C CA . ILE A 1 79 ? 9.728 7.871 -32.066 1.00 97.62 79 ILE A CA 1
ATOM 624 C C . ILE A 1 79 ? 10.292 6.710 -32.903 1.00 97.62 79 ILE A C 1
ATOM 626 O O . ILE A 1 79 ? 11.504 6.499 -32.944 1.00 97.62 79 ILE A O 1
ATOM 630 N N . SER A 1 80 ? 9.439 5.980 -33.621 1.00 96.44 80 SER A N 1
ATOM 631 C CA . SER A 1 80 ? 9.860 4.894 -34.520 1.00 96.44 80 SER A CA 1
ATOM 632 C C . SER A 1 80 ? 10.546 5.418 -35.787 1.00 96.44 80 SER A C 1
ATOM 634 O O . SER A 1 80 ? 11.533 4.836 -36.242 1.00 96.44 80 SER A O 1
ATOM 636 N N . GLU A 1 81 ? 10.057 6.538 -36.324 1.00 96.19 81 GLU A N 1
ATOM 637 C CA . GLU A 1 81 ? 10.653 7.269 -37.447 1.00 96.19 81 GLU A CA 1
ATOM 638 C C . GLU A 1 81 ? 12.005 7.886 -37.054 1.00 96.19 81 GLU A C 1
ATOM 640 O O . GLU A 1 81 ? 13.004 7.666 -37.741 1.00 96.19 81 GLU A O 1
ATOM 645 N N . SER A 1 82 ? 12.088 8.584 -35.914 1.00 95.81 82 SER A N 1
ATOM 646 C CA . SER A 1 82 ? 13.343 9.203 -35.450 1.00 95.81 82 SER A CA 1
ATOM 647 C C . SER A 1 82 ? 14.429 8.177 -35.102 1.00 95.81 82 SER A C 1
ATOM 649 O O . SER A 1 82 ? 15.598 8.390 -35.426 1.00 95.81 82 SER A O 1
ATOM 651 N N . LYS A 1 83 ? 14.057 7.012 -34.549 1.00 94.62 83 LYS A N 1
ATOM 652 C CA . LYS A 1 83 ? 14.969 5.869 -34.340 1.00 94.62 83 LYS A CA 1
ATOM 653 C C . LYS A 1 83 ? 15.233 5.053 -35.627 1.00 94.62 83 LYS A C 1
ATOM 655 O O . LYS A 1 83 ? 15.866 4.002 -35.560 1.00 94.62 83 LYS A O 1
ATOM 660 N N . SER A 1 84 ? 14.818 5.558 -36.799 1.00 94.31 84 SER A N 1
ATOM 661 C CA . SER A 1 84 ? 15.116 5.025 -38.143 1.00 94.31 84 SER A CA 1
ATOM 662 C C . SER A 1 84 ? 14.751 3.547 -38.337 1.00 94.31 84 SER A C 1
ATOM 664 O O . SER A 1 84 ? 15.491 2.784 -38.965 1.00 94.31 84 SER A O 1
ATOM 666 N N . LEU A 1 85 ? 13.612 3.123 -37.784 1.00 94.06 85 LEU A N 1
ATOM 667 C CA . LEU A 1 85 ? 13.130 1.750 -37.937 1.00 94.06 85 LEU A CA 1
ATOM 668 C C . LEU A 1 85 ? 12.641 1.467 -39.375 1.00 94.06 85 LEU A C 1
ATOM 670 O O . LEU A 1 85 ? 12.292 2.391 -40.110 1.00 94.06 85 LEU A O 1
ATOM 674 N N . PRO A 1 86 ? 12.583 0.192 -39.811 1.00 94.56 86 PRO A N 1
ATOM 675 C CA . PRO A 1 86 ? 12.067 -0.149 -41.135 1.00 94.56 86 PRO A CA 1
ATOM 676 C C . PRO A 1 86 ? 10.603 0.299 -41.312 1.00 94.56 86 PRO A C 1
ATOM 678 O O . PRO A 1 86 ? 9.812 0.084 -40.390 1.00 94.56 86 PRO A O 1
ATOM 681 N N . PRO A 1 87 ? 10.185 0.814 -42.488 1.00 92.50 87 PRO A N 1
ATOM 682 C CA . PRO A 1 87 ? 8.811 1.281 -42.716 1.00 92.50 87 PRO A CA 1
ATOM 683 C C . PRO A 1 87 ? 7.727 0.254 -42.357 1.00 92.50 87 PRO A C 1
ATOM 685 O O . PRO A 1 87 ? 6.757 0.594 -41.693 1.00 92.50 87 PRO A O 1
ATOM 688 N N . ALA A 1 88 ? 7.949 -1.028 -42.671 1.00 90.69 88 ALA A N 1
ATOM 689 C CA . ALA A 1 88 ? 7.031 -2.116 -42.316 1.00 90.69 88 ALA A CA 1
ATOM 690 C C . ALA A 1 88 ? 6.839 -2.309 -40.794 1.00 90.69 88 ALA A C 1
ATOM 692 O O . ALA A 1 88 ? 5.817 -2.844 -40.366 1.00 90.69 88 ALA A O 1
ATOM 693 N N . VAL A 1 89 ? 7.806 -1.885 -39.970 1.00 90.25 89 VAL A N 1
ATOM 694 C CA . VAL A 1 89 ? 7.678 -1.850 -38.504 1.00 90.25 89 VAL A CA 1
ATOM 695 C C . VAL A 1 89 ? 6.953 -0.578 -38.071 1.00 90.25 89 VAL A C 1
ATOM 697 O O . VAL A 1 89 ? 6.078 -0.664 -37.220 1.00 90.25 89 VAL A O 1
ATOM 700 N N . ILE A 1 90 ? 7.263 0.575 -38.674 1.00 92.50 90 ILE A N 1
ATOM 701 C CA . ILE A 1 90 ? 6.619 1.869 -38.376 1.00 92.50 90 ILE A CA 1
ATOM 702 C C . ILE A 1 90 ? 5.106 1.811 -38.649 1.00 92.50 90 ILE A C 1
ATOM 704 O O . ILE A 1 90 ? 4.320 2.249 -37.814 1.00 92.50 90 ILE A O 1
ATOM 708 N N . GLU A 1 91 ? 4.683 1.209 -39.764 1.00 91.06 91 GLU A N 1
ATOM 709 C CA . GLU A 1 91 ? 3.263 1.026 -40.113 1.00 91.06 91 GLU A CA 1
ATOM 710 C C . GLU A 1 91 ? 2.494 0.156 -39.101 1.00 91.06 91 GLU A C 1
ATOM 712 O O . GLU A 1 91 ? 1.296 0.348 -38.905 1.00 91.06 91 GLU A O 1
ATOM 717 N N . ASN A 1 92 ? 3.179 -0.782 -38.439 1.00 92.50 92 ASN A N 1
ATOM 718 C CA . ASN A 1 92 ? 2.577 -1.795 -37.566 1.00 92.50 92 ASN A CA 1
ATOM 719 C C . ASN A 1 92 ? 2.990 -1.653 -36.091 1.00 92.50 92 ASN A C 1
ATOM 721 O O . ASN A 1 92 ? 2.747 -2.559 -35.294 1.00 92.50 92 ASN A O 1
ATOM 725 N N . VAL A 1 93 ? 3.631 -0.542 -35.709 1.00 94.06 93 VAL A N 1
ATOM 726 C CA . VAL A 1 93 ? 4.226 -0.382 -34.374 1.00 94.06 93 VAL A CA 1
ATOM 727 C C . VAL A 1 93 ? 3.181 -0.396 -33.253 1.00 94.06 93 VAL A C 1
ATOM 729 O O . VAL A 1 93 ? 3.435 -0.919 -32.163 1.00 94.06 93 VAL A O 1
ATOM 732 N N . GLY A 1 94 ? 1.986 0.120 -33.546 1.00 94.81 94 GLY A N 1
ATOM 733 C CA . GLY A 1 94 ? 0.869 0.191 -32.614 1.00 94.81 94 GLY A CA 1
ATOM 734 C C . GLY A 1 94 ? 1.123 1.171 -31.469 1.00 94.81 94 GLY A C 1
ATOM 735 O O . GLY A 1 94 ? 1.685 2.248 -31.658 1.00 94.81 94 GLY A O 1
ATOM 736 N N . GLY A 1 95 ? 0.679 0.786 -30.276 1.00 95.62 95 GLY A N 1
ATOM 737 C CA . GLY A 1 95 ? 0.682 1.620 -29.075 1.00 95.62 95 GLY A CA 1
ATOM 738 C C . GLY A 1 95 ? -0.741 1.855 -28.585 1.00 95.62 95 GLY A C 1
ATOM 739 O O . GLY A 1 95 ? -1.658 2.007 -29.396 1.00 95.62 95 GLY A O 1
ATOM 740 N N . LYS A 1 96 ? -0.951 1.816 -27.265 1.00 96.44 96 LYS A N 1
ATOM 741 C CA . LYS A 1 96 ? -2.308 1.772 -26.705 1.00 96.44 96 LYS A CA 1
ATOM 742 C C . LYS A 1 96 ? -2.401 2.376 -25.307 1.00 96.44 96 LYS A C 1
ATOM 744 O O . LYS A 1 96 ? -1.537 2.139 -24.462 1.00 96.44 96 LYS A O 1
ATOM 749 N N . ILE A 1 97 ? -3.488 3.107 -25.061 1.00 97.06 97 ILE A N 1
ATOM 750 C CA . ILE A 1 97 ? -3.943 3.488 -23.722 1.00 97.06 97 ILE A CA 1
ATOM 751 C C . ILE A 1 97 ? -4.827 2.372 -23.155 1.00 97.06 97 ILE A C 1
ATOM 753 O O . ILE A 1 97 ? -5.821 1.970 -23.762 1.00 97.06 97 ILE A O 1
ATOM 757 N N . PHE A 1 98 ? -4.488 1.906 -21.957 1.00 97.56 98 PHE A N 1
ATOM 758 C CA . PHE A 1 98 ? -5.346 1.071 -21.121 1.00 97.56 98 PHE A CA 1
ATOM 759 C C . PHE A 1 98 ? -5.849 1.905 -19.943 1.00 97.56 98 PHE A C 1
ATOM 761 O O . PHE A 1 98 ? -5.088 2.683 -19.379 1.00 97.56 98 PHE A O 1
ATOM 768 N N . THR A 1 99 ? -7.109 1.750 -19.545 1.00 97.00 99 THR A N 1
ATOM 769 C CA . THR A 1 99 ? -7.620 2.355 -18.306 1.00 97.00 99 THR A CA 1
ATOM 770 C C . THR A 1 99 ? -7.633 1.337 -17.179 1.00 97.00 99 THR A C 1
ATOM 772 O O . THR A 1 99 ? -7.828 0.142 -17.409 1.00 97.00 99 THR A O 1
ATOM 775 N N . PHE A 1 100 ? -7.459 1.807 -15.947 1.00 95.69 100 PHE A N 1
ATOM 776 C CA . PHE A 1 100 ? -7.546 0.972 -14.753 1.00 95.69 100 PHE A CA 1
ATOM 777 C C . PHE A 1 100 ? -8.345 1.664 -13.642 1.00 95.69 100 PHE A C 1
ATOM 779 O O . PHE A 1 100 ? -9.131 2.579 -13.907 1.00 95.69 100 PHE A O 1
ATOM 786 N N . GLY A 1 101 ? -8.251 1.143 -12.419 1.00 93.62 101 GLY A N 1
ATOM 787 C CA . GLY A 1 101 ? -8.807 1.796 -11.241 1.00 93.62 101 GLY A CA 1
ATOM 788 C C . GLY A 1 101 ? -10.322 1.988 -11.310 1.00 93.62 101 GLY A C 1
ATOM 789 O O . GLY A 1 101 ? -11.067 1.123 -11.782 1.00 93.62 101 GLY A O 1
ATOM 790 N N . SER A 1 102 ? -10.813 3.106 -10.770 1.00 93.69 102 SER A N 1
ATOM 791 C CA . SER A 1 102 ? -12.253 3.242 -10.511 1.00 93.69 102 SER A CA 1
ATOM 792 C C . SER A 1 102 ? -13.099 3.422 -11.775 1.00 93.69 102 SER A C 1
ATOM 794 O O . SER A 1 102 ? -14.213 2.891 -11.830 1.00 93.69 102 SER A O 1
ATOM 796 N N . TYR A 1 103 ? -12.543 4.083 -12.796 1.00 95.50 103 TYR A N 1
ATOM 797 C CA . TYR A 1 103 ? -13.175 4.273 -14.101 1.00 95.50 103 TYR A CA 1
ATOM 798 C C . TYR A 1 103 ? -13.304 2.948 -14.865 1.00 95.50 103 TYR A C 1
ATOM 800 O O . TYR A 1 103 ? -14.402 2.577 -15.274 1.00 95.50 103 TYR A O 1
ATOM 808 N N . ARG A 1 104 ? -12.223 2.160 -14.970 1.00 96.06 104 ARG A N 1
ATOM 809 C CA . ARG A 1 104 ? -12.243 0.846 -15.647 1.00 96.06 104 ARG A CA 1
ATOM 810 C C . ARG A 1 104 ? -13.186 -0.157 -14.981 1.00 96.06 104 ARG A C 1
ATOM 812 O O . ARG A 1 104 ? -13.873 -0.906 -15.675 1.00 96.06 104 ARG A O 1
ATOM 819 N N . LEU A 1 105 ? -13.269 -0.152 -13.648 1.00 95.62 105 LEU A N 1
ATOM 820 C CA . LEU A 1 105 ? -14.262 -0.949 -12.917 1.00 95.62 105 LEU A CA 1
ATOM 821 C C . LEU A 1 105 ? -15.711 -0.491 -13.193 1.00 95.62 105 LEU A C 1
ATOM 823 O O . LEU A 1 105 ? -16.644 -1.263 -12.972 1.00 95.62 105 LEU A O 1
ATOM 827 N N . GLY A 1 106 ? -15.923 0.735 -13.682 1.00 94.38 106 GLY A N 1
ATOM 828 C CA . GLY A 1 106 ? -17.240 1.347 -13.876 1.00 94.38 106 GLY A CA 1
ATOM 829 C C . GLY A 1 106 ? -17.872 1.843 -12.572 1.00 94.38 106 GLY A C 1
ATOM 830 O O . GLY A 1 106 ? -19.096 1.861 -12.449 1.00 94.38 106 GLY A O 1
ATOM 831 N N . VAL A 1 107 ? -17.063 2.194 -11.568 1.00 94.56 107 VAL A N 1
ATOM 832 C CA . VAL A 1 107 ? -17.513 2.656 -10.236 1.00 94.56 107 VAL A CA 1
ATOM 833 C C . VAL A 1 107 ? -16.875 3.988 -9.830 1.00 94.56 107 VAL A C 1
ATOM 835 O O . VAL A 1 107 ? -16.717 4.282 -8.636 1.00 94.56 107 VAL A O 1
ATOM 838 N N . HIS A 1 108 ? -16.457 4.774 -10.817 1.00 92.25 108 HIS A N 1
ATOM 839 C CA . HIS A 1 108 ? -16.103 6.173 -10.634 1.00 92.25 108 HIS A CA 1
ATOM 840 C C . HIS A 1 108 ? -17.351 6.986 -10.255 1.00 92.25 108 HIS A C 1
ATOM 842 O O . HIS A 1 108 ? -18.486 6.551 -10.450 1.00 92.25 108 HIS A O 1
ATOM 848 N N . THR A 1 109 ? -17.131 8.137 -9.632 1.00 90.31 109 THR A N 1
ATOM 849 C CA . THR A 1 109 ? -18.185 9.085 -9.240 1.00 90.31 109 THR A CA 1
ATOM 850 C C . THR A 1 109 ? -18.004 10.376 -10.028 1.00 90.31 109 THR A C 1
ATOM 852 O O . THR A 1 109 ? -16.926 10.596 -10.583 1.00 90.31 109 THR A O 1
ATOM 855 N N . LYS A 1 110 ? -19.004 11.264 -10.034 1.00 87.44 110 LYS A N 1
ATOM 856 C CA . LYS A 1 110 ? -18.848 12.584 -10.661 1.00 87.44 110 LYS A CA 1
ATOM 857 C C . LYS A 1 110 ? -17.599 13.298 -10.123 1.00 87.44 110 LYS A C 1
ATOM 859 O O . LYS A 1 110 ? -17.379 13.319 -8.912 1.00 87.44 110 LYS A O 1
ATOM 864 N N . GLY A 1 111 ? -16.786 13.848 -11.025 1.00 85.62 111 GLY A N 1
ATOM 865 C CA . GLY A 1 111 ? -15.524 14.517 -10.685 1.00 85.62 111 GLY A CA 1
ATOM 866 C C . GLY A 1 111 ? -14.375 13.588 -10.273 1.00 85.62 111 GLY A C 1
ATOM 867 O O . GLY A 1 111 ? -13.366 14.081 -9.789 1.00 85.62 111 GLY A O 1
ATOM 868 N N . ALA A 1 112 ? -14.504 12.267 -10.436 1.00 89.81 112 ALA A N 1
ATOM 869 C CA . ALA A 1 112 ? -13.367 11.357 -10.301 1.00 89.81 112 ALA A CA 1
ATOM 870 C C . ALA A 1 112 ? -12.410 11.466 -11.501 1.00 89.81 112 ALA A C 1
ATOM 872 O O . ALA A 1 112 ? -12.829 11.766 -12.626 1.00 89.81 112 ALA A O 1
ATOM 873 N N . ASP A 1 113 ? -11.151 11.160 -11.233 1.00 93.56 113 ASP A N 1
ATOM 874 C CA . ASP A 1 113 ? -10.032 11.039 -12.158 1.00 93.56 113 ASP A CA 1
ATOM 875 C C . ASP A 1 113 ? -10.154 9.830 -13.109 1.00 93.56 113 ASP A C 1
ATOM 877 O O . ASP A 1 113 ? -10.969 8.918 -12.916 1.00 93.56 113 ASP A O 1
ATOM 881 N N . ILE A 1 114 ? -9.345 9.835 -14.173 1.00 95.75 114 ILE A N 1
ATOM 882 C CA . ILE A 1 114 ? -9.117 8.666 -15.032 1.00 95.75 114 ILE A CA 1
ATOM 883 C C . ILE A 1 114 ? -7.681 8.169 -14.858 1.00 95.75 114 ILE A C 1
ATOM 885 O O . ILE A 1 114 ? -6.729 8.774 -15.346 1.00 95.75 114 ILE A O 1
ATOM 889 N N . ASP A 1 115 ? -7.562 7.003 -14.230 1.00 96.69 115 ASP A N 1
ATOM 890 C CA . ASP A 1 115 ? -6.356 6.180 -14.198 1.00 96.69 115 ASP A CA 1
ATOM 891 C C . ASP A 1 115 ? -6.069 5.579 -15.593 1.00 96.69 115 ASP A C 1
ATOM 893 O O . ASP A 1 115 ? -6.826 4.725 -16.080 1.00 96.69 115 ASP A O 1
ATOM 897 N N . ALA A 1 116 ? -4.973 5.988 -16.239 1.00 97.56 116 ALA A N 1
ATOM 898 C CA . ALA A 1 116 ? -4.577 5.536 -17.574 1.00 97.56 116 ALA A CA 1
ATOM 899 C C . ALA A 1 116 ? -3.128 5.017 -17.623 1.00 97.56 116 ALA A C 1
ATOM 901 O O . ALA A 1 116 ? -2.243 5.487 -16.916 1.00 97.56 116 ALA A O 1
ATOM 902 N N . LEU A 1 117 ? -2.864 4.045 -18.494 1.00 98.31 117 LEU A N 1
ATOM 903 C CA . LEU A 1 117 ? -1.550 3.461 -18.747 1.00 98.31 117 LEU A CA 1
ATOM 904 C C . LEU A 1 117 ? -1.240 3.513 -20.244 1.00 98.31 117 LEU A C 1
ATOM 906 O O . LEU A 1 117 ? -1.895 2.847 -21.045 1.00 98.31 117 LEU A O 1
ATOM 910 N N . CYS A 1 118 ? -0.200 4.259 -20.604 1.00 98.38 118 CYS A N 1
ATOM 911 C CA . CYS A 1 118 ? 0.412 4.222 -21.923 1.00 98.38 118 CYS A CA 1
ATOM 912 C C . CYS A 1 118 ? 1.322 2.989 -22.037 1.00 98.38 118 CYS A C 1
ATOM 914 O O . CYS A 1 118 ? 2.308 2.863 -21.301 1.00 98.38 118 CYS A O 1
ATOM 916 N N . VAL A 1 119 ? 0.972 2.078 -22.949 1.00 98.19 119 VAL A N 1
ATOM 917 C CA . VAL A 1 119 ? 1.742 0.868 -23.262 1.00 98.19 119 VAL A CA 1
ATOM 918 C C . VAL A 1 119 ? 2.442 1.041 -24.607 1.00 98.19 119 VAL A C 1
ATOM 920 O O . VAL A 1 119 ? 1.791 1.201 -25.643 1.00 98.19 119 VAL A O 1
ATOM 923 N N . ALA A 1 120 ? 3.774 0.979 -24.575 1.00 98.06 120 ALA A N 1
ATOM 924 C CA . ALA A 1 120 ? 4.646 1.234 -25.719 1.00 98.06 120 ALA A CA 1
ATOM 925 C C . ALA A 1 120 ? 5.631 0.070 -25.984 1.00 98.06 120 ALA A C 1
ATOM 927 O O . ALA A 1 120 ? 5.969 -0.683 -25.060 1.00 98.06 120 ALA A O 1
ATOM 928 N N . PRO A 1 121 ? 6.102 -0.096 -27.235 1.00 97.12 121 PRO A N 1
ATOM 929 C CA . PRO A 1 121 ? 7.067 -1.130 -27.611 1.00 97.12 121 PRO A CA 1
ATOM 930 C C . PRO A 1 121 ? 8.483 -0.828 -27.099 1.00 97.12 121 PRO A C 1
ATOM 932 O O . PRO A 1 121 ? 8.804 0.281 -26.667 1.00 97.12 121 PRO A O 1
ATOM 935 N N . ARG A 1 122 ? 9.364 -1.829 -27.181 1.00 95.81 122 ARG A N 1
ATOM 936 C CA . ARG A 1 122 ? 10.689 -1.861 -26.540 1.00 95.81 122 ARG A CA 1
ATOM 937 C C . ARG A 1 122 ? 11.618 -0.696 -26.902 1.00 95.81 122 ARG A C 1
ATOM 939 O O . ARG A 1 122 ? 12.490 -0.363 -26.099 1.00 95.81 122 ARG A O 1
ATOM 946 N N . HIS A 1 123 ? 11.471 -0.089 -28.076 1.00 95.38 123 HIS A N 1
ATOM 947 C CA . HIS A 1 123 ? 12.307 1.032 -28.526 1.00 95.38 123 HIS A CA 1
ATOM 948 C C . HIS A 1 123 ? 11.831 2.412 -28.057 1.00 95.38 123 HIS A C 1
ATOM 950 O O . HIS A 1 123 ? 12.501 3.388 -28.372 1.00 95.38 123 HIS A O 1
ATOM 956 N N . VAL A 1 124 ? 10.719 2.525 -27.327 1.00 97.56 124 VAL A N 1
ATOM 957 C CA . VAL A 1 124 ? 10.232 3.800 -26.769 1.00 97.56 124 VAL A CA 1
ATOM 958 C C . VAL A 1 124 ? 10.610 3.870 -25.293 1.00 97.56 124 VAL A C 1
ATOM 960 O O . VAL A 1 124 ? 10.134 3.065 -24.497 1.00 97.56 124 VAL A O 1
ATOM 963 N N . ASP A 1 125 ? 11.491 4.791 -24.918 1.00 96.50 125 ASP A N 1
ATOM 964 C CA . ASP A 1 125 ? 12.073 4.865 -23.576 1.00 96.50 125 ASP A CA 1
ATOM 965 C C . ASP A 1 125 ? 11.215 5.698 -22.603 1.00 96.50 125 ASP A C 1
ATOM 967 O O . ASP A 1 125 ? 10.381 6.507 -23.002 1.00 96.50 125 ASP A O 1
ATOM 971 N N . ARG A 1 126 ? 11.419 5.523 -21.286 1.00 96.00 126 ARG A N 1
ATOM 972 C CA . ARG A 1 126 ? 10.695 6.311 -20.262 1.00 96.00 126 ARG A CA 1
ATOM 973 C C . ARG A 1 126 ? 11.028 7.807 -20.348 1.00 96.00 126 ARG A C 1
ATOM 975 O O . ARG A 1 126 ? 10.147 8.633 -20.140 1.00 96.00 126 ARG A O 1
ATOM 982 N N . SER A 1 127 ? 12.261 8.137 -20.731 1.00 96.50 127 SER A N 1
ATOM 983 C CA . SER A 1 127 ? 12.683 9.502 -21.050 1.00 96.50 127 SER A CA 1
ATOM 984 C C . SER A 1 127 ? 11.885 10.098 -22.208 1.00 96.50 127 SER A C 1
ATOM 986 O O . SER A 1 127 ? 11.531 11.271 -22.154 1.00 96.50 127 SER A O 1
ATOM 988 N N . ASP A 1 128 ? 11.548 9.304 -23.231 1.00 97.56 128 ASP A N 1
ATOM 989 C CA . ASP A 1 128 ? 10.761 9.771 -24.378 1.00 97.56 128 ASP A CA 1
ATOM 990 C C . ASP A 1 128 ? 9.345 10.175 -23.915 1.00 97.56 128 ASP A C 1
ATOM 992 O O . ASP A 1 128 ? 8.801 11.179 -24.376 1.00 97.56 128 ASP A O 1
ATOM 996 N N . PHE A 1 129 ? 8.769 9.439 -22.954 1.00 98.19 129 PHE A N 1
ATOM 997 C CA . PHE A 1 129 ? 7.464 9.746 -22.356 1.00 98.19 129 PHE A CA 1
ATOM 998 C C . PHE A 1 129 ? 7.477 11.061 -21.554 1.00 98.19 129 PHE A C 1
ATOM 1000 O O . PHE A 1 129 ? 6.591 11.894 -21.729 1.00 98.19 129 PHE A O 1
ATOM 1007 N N . PHE A 1 130 ? 8.495 11.296 -20.720 1.00 97.19 130 PHE A N 1
ATOM 1008 C CA . PHE A 1 130 ? 8.596 12.536 -19.932 1.00 97.19 130 PHE A CA 1
ATOM 1009 C C . PHE A 1 130 ? 9.137 13.750 -20.701 1.00 97.19 130 PHE A C 1
ATOM 1011 O O . PHE A 1 130 ? 9.057 14.867 -20.197 1.00 97.19 130 PHE A O 1
ATOM 1018 N N . THR A 1 131 ? 9.632 13.560 -21.927 1.00 96.56 131 THR A N 1
ATOM 1019 C CA . THR A 1 131 ? 10.065 14.647 -22.821 1.00 96.56 131 THR A CA 1
ATOM 1020 C C . THR A 1 131 ? 9.103 14.800 -23.999 1.00 96.56 131 THR A C 1
ATOM 1022 O O . THR A 1 131 ? 8.153 15.570 -23.927 1.00 96.56 131 THR A O 1
ATOM 1025 N N . SER A 1 132 ? 9.287 14.028 -25.069 1.00 97.44 132 SER A N 1
ATOM 1026 C CA . SER A 1 132 ? 8.537 14.168 -26.323 1.00 97.44 132 SER A CA 1
ATOM 1027 C C . SER A 1 132 ? 7.017 13.976 -26.200 1.00 97.44 132 SER A C 1
ATOM 1029 O O . SER A 1 132 ? 6.273 14.724 -26.834 1.00 97.44 132 SER A O 1
ATOM 1031 N N . PHE A 1 133 ? 6.521 13.043 -25.374 1.00 98.31 133 PHE A N 1
ATOM 1032 C CA . PHE A 1 133 ? 5.069 12.908 -25.159 1.00 98.31 133 PHE A CA 1
ATOM 1033 C C . PHE A 1 133 ? 4.514 14.024 -24.266 1.00 98.31 133 PHE A C 1
ATOM 1035 O O . PHE A 1 133 ? 3.439 14.554 -24.544 1.00 98.31 133 PHE A O 1
ATOM 1042 N N . TYR A 1 134 ? 5.262 14.428 -23.235 1.00 97.12 134 TYR A N 1
ATOM 1043 C CA . TYR A 1 134 ? 4.924 15.574 -22.391 1.00 97.12 134 TYR A CA 1
ATOM 1044 C C . TYR A 1 134 ? 4.812 16.872 -23.209 1.00 97.12 134 TYR A C 1
ATOM 1046 O O . TYR A 1 134 ? 3.810 17.581 -23.114 1.00 97.12 134 TYR A O 1
ATOM 1054 N N . ASP A 1 135 ? 5.795 17.152 -24.069 1.00 96.94 135 ASP A N 1
ATOM 1055 C CA . ASP A 1 135 ? 5.772 18.312 -24.962 1.00 96.94 135 ASP A CA 1
ATOM 1056 C C . ASP A 1 135 ? 4.672 18.201 -26.029 1.00 96.94 135 ASP A C 1
ATOM 1058 O O . ASP A 1 135 ? 4.047 19.213 -26.340 1.00 96.94 135 ASP A O 1
ATOM 1062 N N . LYS A 1 136 ? 4.349 16.997 -26.533 1.00 97.25 136 LYS A N 1
ATOM 1063 C CA . LYS A 1 136 ? 3.176 16.800 -27.404 1.00 97.25 136 LYS A CA 1
ATOM 1064 C C . LYS A 1 136 ? 1.881 17.176 -26.676 1.00 97.25 136 LYS A C 1
ATOM 1066 O O . LYS A 1 136 ? 1.130 17.997 -27.191 1.00 97.25 136 LYS A O 1
ATOM 1071 N N . LEU A 1 137 ? 1.639 16.652 -25.468 1.00 96.81 137 LEU A N 1
ATOM 1072 C CA . LEU A 1 137 ? 0.455 16.993 -24.662 1.00 96.81 137 LEU A CA 1
ATOM 1073 C C . LEU A 1 137 ? 0.347 18.503 -24.400 1.00 96.81 137 LEU A C 1
ATOM 1075 O O . LEU A 1 137 ? -0.738 19.068 -24.489 1.00 96.81 137 LEU A O 1
ATOM 1079 N N . LYS A 1 138 ? 1.473 19.167 -24.127 1.00 94.19 138 LYS A N 1
ATOM 1080 C CA . LYS A 1 138 ? 1.561 20.610 -23.854 1.00 94.19 138 LYS A CA 1
ATOM 1081 C C . LYS A 1 138 ? 1.126 21.507 -25.025 1.00 94.19 138 LYS A C 1
ATOM 1083 O O . LYS A 1 138 ? 0.849 22.683 -24.801 1.00 94.19 138 LYS A O 1
ATOM 1088 N N . LEU A 1 139 ? 1.086 20.985 -26.254 1.00 94.88 139 LEU A N 1
ATOM 1089 C CA . LEU A 1 139 ? 0.675 21.725 -27.454 1.00 94.88 139 LEU A CA 1
ATOM 1090 C C . LEU A 1 139 ? -0.839 21.671 -27.733 1.00 94.88 139 LEU A C 1
ATOM 1092 O O . LEU A 1 139 ? -1.305 22.390 -28.615 1.00 94.88 139 LEU A O 1
ATOM 1096 N N . HIS A 1 140 ? -1.609 20.854 -27.006 1.00 94.12 140 HIS A N 1
ATOM 1097 C CA . HIS A 1 140 ? -3.060 20.736 -27.186 1.00 94.12 140 HIS A CA 1
ATOM 1098 C C . HIS A 1 140 ? -3.835 21.754 -26.341 1.00 94.12 140 HIS A C 1
ATOM 1100 O O . HIS A 1 140 ? -3.626 21.855 -25.134 1.00 94.12 140 HIS A O 1
ATOM 1106 N N . GLU A 1 141 ? -4.778 22.476 -26.958 1.00 93.50 141 GLU A N 1
ATOM 1107 C CA . GLU A 1 141 ? -5.593 23.502 -26.281 1.00 93.50 141 GLU A CA 1
ATOM 1108 C C . GLU A 1 141 ? -6.501 22.919 -25.183 1.00 93.50 141 GLU A C 1
ATOM 1110 O O . GLU A 1 141 ? -6.855 23.611 -24.224 1.00 93.50 141 GLU A O 1
ATOM 1115 N N . GLU A 1 142 ? -6.864 21.640 -25.304 1.00 94.31 142 GLU A N 1
ATOM 1116 C CA . GLU A 1 142 ? -7.677 20.922 -24.320 1.00 94.31 142 GLU A CA 1
ATOM 1117 C C . GLU A 1 142 ? -6.916 20.596 -23.021 1.00 94.31 142 GLU A C 1
ATOM 1119 O O . GLU A 1 142 ? -7.546 20.276 -22.010 1.00 94.31 142 GLU A O 1
ATOM 1124 N N . VAL A 1 143 ? -5.578 20.666 -23.033 1.00 95.62 143 VAL A N 1
ATOM 1125 C CA . VAL A 1 143 ? -4.706 20.250 -21.925 1.00 95.62 143 VAL A CA 1
ATOM 1126 C C . VAL A 1 143 ? -4.396 21.418 -20.990 1.00 95.62 143 VAL A C 1
ATOM 1128 O O . VAL A 1 143 ? -3.857 22.452 -21.381 1.00 95.62 143 VAL A O 1
ATOM 1131 N N . LYS A 1 144 ? -4.701 21.228 -19.705 1.00 92.62 144 LYS A N 1
ATOM 1132 C CA . LYS A 1 144 ? -4.426 22.160 -18.602 1.00 92.62 144 LYS A CA 1
ATOM 1133 C C . LYS A 1 144 ? -3.739 21.436 -17.452 1.00 92.62 144 LYS A C 1
ATOM 1135 O O . LYS A 1 144 ? -3.721 20.208 -17.410 1.00 92.62 144 LYS A O 1
ATOM 1140 N N . ASP A 1 145 ? -3.161 22.202 -16.529 1.00 90.81 145 ASP A N 1
ATOM 1141 C CA . ASP A 1 145 ? -2.567 21.714 -15.273 1.00 90.81 145 ASP A CA 1
ATOM 1142 C C . ASP A 1 145 ? -1.569 20.547 -15.449 1.00 90.81 145 ASP A C 1
ATOM 1144 O O . ASP A 1 145 ? -1.413 19.689 -14.577 1.00 90.81 145 ASP A O 1
ATOM 1148 N N . LEU A 1 146 ? -0.892 20.527 -16.605 1.00 92.81 146 LEU A N 1
ATOM 1149 C CA . LEU A 1 146 ? 0.059 19.498 -17.004 1.00 92.81 146 LEU A CA 1
ATOM 1150 C C . LEU A 1 146 ? 1.285 19.521 -16.080 1.00 92.81 146 LEU A C 1
ATOM 1152 O O . LEU A 1 146 ? 1.986 20.530 -15.981 1.00 92.81 146 LEU A O 1
ATOM 1156 N N . ARG A 1 147 ? 1.540 18.394 -15.413 1.00 87.88 147 ARG A N 1
ATOM 1157 C CA . ARG A 1 147 ? 2.628 18.208 -14.443 1.00 87.88 147 ARG A CA 1
ATOM 1158 C C . ARG A 1 147 ? 3.193 16.792 -14.533 1.00 87.88 147 ARG A C 1
ATOM 1160 O O . ARG A 1 147 ? 2.445 15.818 -14.536 1.00 87.88 147 ARG A O 1
ATOM 1167 N N . ALA A 1 148 ? 4.515 16.672 -14.585 1.00 87.56 148 ALA A N 1
ATOM 1168 C CA . ALA A 1 148 ? 5.215 15.390 -14.549 1.00 87.56 148 ALA A CA 1
ATOM 1169 C C . ALA A 1 148 ? 5.746 15.103 -13.139 1.00 87.56 148 ALA A C 1
ATOM 1171 O O . ALA A 1 148 ? 6.265 15.998 -12.475 1.00 87.56 148 ALA A O 1
ATOM 1172 N N . VAL A 1 149 ? 5.648 13.847 -12.703 1.00 85.50 149 VAL A N 1
ATOM 1173 C CA . VAL A 1 149 ? 6.271 13.343 -11.473 1.00 85.50 149 VAL A CA 1
ATOM 1174 C C . VAL A 1 149 ? 7.040 12.068 -11.830 1.00 85.50 149 VAL A C 1
ATOM 1176 O O . VAL A 1 149 ? 6.534 10.953 -11.693 1.00 85.50 149 VAL A O 1
ATOM 1179 N N . GLU A 1 150 ? 8.255 12.238 -12.360 1.00 87.88 150 GLU A N 1
ATOM 1180 C CA . GLU A 1 150 ? 9.096 11.118 -12.811 1.00 87.88 150 GLU A CA 1
ATOM 1181 C C . GLU A 1 150 ? 9.694 10.325 -11.635 1.00 87.88 150 GLU A C 1
ATOM 1183 O O . GLU A 1 150 ? 9.668 9.097 -11.652 1.00 87.88 150 GLU A O 1
ATOM 1188 N N . GLU A 1 151 ? 10.112 11.008 -10.565 1.00 80.12 151 GLU A N 1
ATOM 1189 C CA . GLU A 1 151 ? 10.717 10.406 -9.358 1.00 80.12 151 GLU A CA 1
ATOM 1190 C C . GLU A 1 151 ? 9.703 9.735 -8.406 1.00 80.12 151 GLU A C 1
ATOM 1192 O O . GLU A 1 151 ? 10.014 9.378 -7.270 1.00 80.12 151 GLU A O 1
ATOM 1197 N N . ALA A 1 152 ? 8.459 9.563 -8.848 1.00 78.88 152 ALA A N 1
ATOM 1198 C CA . ALA A 1 152 ? 7.426 8.858 -8.102 1.00 78.88 152 ALA A CA 1
ATOM 1199 C C . ALA A 1 152 ? 7.696 7.345 -8.002 1.00 78.88 152 ALA A C 1
ATOM 1201 O O . ALA A 1 152 ? 8.240 6.720 -8.914 1.00 78.88 152 ALA A O 1
ATOM 1202 N N . PHE A 1 153 ? 7.182 6.706 -6.940 1.00 78.25 153 PHE A N 1
ATOM 1203 C CA . PHE A 1 153 ? 7.192 5.238 -6.803 1.00 78.25 153 PHE A CA 1
ATOM 1204 C C . PHE A 1 153 ? 6.608 4.515 -8.037 1.00 78.25 153 PHE A C 1
ATOM 1206 O O . PHE A 1 153 ? 7.106 3.447 -8.418 1.00 78.25 153 PHE A O 1
ATOM 1213 N N . VAL A 1 154 ? 5.591 5.125 -8.663 1.00 87.69 154 VAL A N 1
ATOM 1214 C CA . VAL A 1 154 ? 5.127 4.835 -10.027 1.00 87.69 154 VAL A CA 1
ATOM 1215 C C . VAL A 1 154 ? 5.166 6.148 -10.827 1.00 87.69 154 VAL A C 1
ATOM 1217 O O . VAL A 1 154 ? 4.366 7.033 -10.527 1.00 87.69 154 VAL A O 1
ATOM 1220 N N . PRO A 1 155 ? 6.079 6.312 -11.803 1.00 91.38 155 PRO A N 1
ATOM 1221 C CA . PRO A 1 155 ? 6.213 7.555 -12.568 1.00 91.38 155 PRO A CA 1
ATOM 1222 C C . PRO A 1 155 ? 4.941 7.901 -13.357 1.00 91.38 155 PRO A C 1
ATOM 1224 O O . PRO A 1 155 ? 4.419 7.045 -14.079 1.00 91.38 155 PRO A O 1
ATOM 1227 N N . VAL A 1 156 ? 4.480 9.153 -13.255 1.00 95.31 156 VAL A N 1
ATOM 1228 C CA . VAL A 1 156 ? 3.174 9.610 -13.773 1.00 95.31 156 VAL A CA 1
ATOM 1229 C C . VAL A 1 156 ? 3.240 11.009 -14.401 1.00 95.31 156 VAL A C 1
ATOM 1231 O O . VAL A 1 156 ? 3.922 11.900 -13.891 1.00 95.31 156 VAL A O 1
ATOM 1234 N N . ILE A 1 157 ? 2.498 11.221 -15.490 1.00 96.75 157 ILE A N 1
ATOM 1235 C CA . ILE A 1 157 ? 2.108 12.555 -15.977 1.00 96.75 157 ILE A CA 1
ATOM 1236 C C . ILE A 1 157 ? 0.658 12.788 -15.564 1.00 96.75 157 ILE A C 1
ATOM 1238 O O . ILE A 1 157 ? -0.200 11.961 -15.865 1.00 96.75 157 ILE A O 1
ATOM 1242 N N . ARG A 1 158 ? 0.375 13.915 -14.908 1.00 94.31 158 ARG A N 1
ATOM 1243 C CA . ARG A 1 158 ? -0.993 14.355 -14.615 1.00 94.31 158 ARG A CA 1
ATOM 1244 C C . ARG A 1 158 ? -1.367 15.536 -15.482 1.00 94.31 158 ARG A C 1
ATOM 1246 O O . ARG A 1 158 ? -0.530 16.404 -15.729 1.00 94.31 158 ARG A O 1
ATOM 1253 N N . LEU A 1 159 ? -2.631 15.598 -15.864 1.00 95.50 159 LEU A N 1
ATOM 1254 C CA . LEU A 1 159 ? -3.208 16.719 -16.589 1.00 95.50 159 LEU A CA 1
ATOM 1255 C C . LEU A 1 159 ? -4.708 16.829 -16.321 1.00 95.50 159 LEU A C 1
ATOM 1257 O O . LEU A 1 159 ? -5.352 15.878 -15.887 1.00 95.50 159 LEU A O 1
ATOM 1261 N N . CYS A 1 160 ? -5.259 17.988 -16.647 1.00 95.31 160 CYS A N 1
ATOM 1262 C CA . CYS A 1 160 ? -6.683 18.226 -16.791 1.00 95.31 160 CYS A CA 1
ATOM 1263 C C . CYS A 1 160 ? -6.987 18.335 -18.295 1.00 95.31 160 CYS A C 1
ATOM 1265 O O . CYS A 1 160 ? -6.649 19.339 -18.919 1.00 95.31 160 CYS A O 1
ATOM 1267 N N . PHE A 1 161 ? -7.564 17.292 -18.899 1.00 95.06 161 PHE A N 1
ATOM 1268 C CA . PHE A 1 161 ? -7.924 17.261 -20.324 1.00 95.06 161 PHE A CA 1
ATOM 1269 C C . PHE A 1 161 ? -9.416 17.565 -20.470 1.00 95.06 161 PHE A C 1
ATOM 1271 O O . PHE A 1 161 ? -10.247 16.839 -19.925 1.00 95.06 161 PHE A O 1
ATOM 1278 N N . ASP A 1 162 ? -9.774 18.638 -21.182 1.00 93.19 162 ASP A N 1
ATOM 1279 C CA . ASP A 1 162 ? -11.164 19.103 -21.333 1.00 93.19 162 ASP A CA 1
ATOM 1280 C C . ASP A 1 162 ? -11.920 19.170 -19.982 1.00 93.19 162 ASP A C 1
ATOM 1282 O O . ASP A 1 162 ? -13.113 18.882 -19.908 1.00 93.19 162 ASP A O 1
ATOM 1286 N N . GLY A 1 163 ? -11.248 19.555 -18.889 1.00 90.75 163 GLY A N 1
ATOM 1287 C CA . GLY A 1 163 ? -11.857 19.656 -17.553 1.00 90.75 163 GLY A CA 1
ATOM 1288 C C . GLY A 1 163 ? -11.919 18.352 -16.742 1.00 90.75 163 GLY A C 1
ATOM 1289 O O . GLY A 1 163 ? -12.505 18.362 -15.661 1.00 90.75 163 GLY A O 1
ATOM 1290 N N . ILE A 1 164 ? -11.342 17.252 -17.237 1.00 93.75 164 ILE A N 1
ATOM 1291 C CA . ILE A 1 164 ? -11.271 15.959 -16.541 1.00 93.75 164 ILE A CA 1
ATOM 1292 C C . ILE A 1 164 ? -9.827 15.684 -16.115 1.00 93.75 164 ILE A C 1
ATOM 1294 O O . ILE A 1 164 ? -8.917 15.741 -16.941 1.00 93.75 164 ILE A O 1
ATOM 1298 N N . GLU A 1 165 ? -9.611 15.370 -14.836 1.00 95.94 165 GLU A N 1
ATOM 1299 C CA . GLU A 1 165 ? -8.295 14.974 -14.316 1.00 95.94 165 GLU A CA 1
ATOM 1300 C C . GLU A 1 165 ? -7.912 13.566 -14.806 1.00 95.94 165 GLU A C 1
ATOM 1302 O O . GLU A 1 165 ? -8.717 12.631 -14.755 1.00 95.94 165 GLU A O 1
ATOM 1307 N N . ILE A 1 166 ? -6.685 13.417 -15.307 1.00 96.44 166 ILE A N 1
ATOM 1308 C CA . ILE A 1 166 ? -6.154 12.171 -15.873 1.00 96.44 166 ILE A CA 1
ATOM 1309 C C . ILE A 1 166 ? -4.728 11.956 -15.365 1.00 96.44 166 ILE A C 1
ATOM 1311 O O . ILE A 1 166 ? -3.866 12.823 -15.533 1.00 96.44 166 ILE A O 1
ATOM 1315 N N . ASP A 1 167 ? -4.482 10.773 -14.805 1.00 97.31 167 ASP A N 1
ATOM 1316 C CA . ASP A 1 167 ? -3.167 10.297 -14.371 1.00 97.31 167 ASP A CA 1
ATOM 1317 C C . ASP A 1 167 ? -2.677 9.248 -15.385 1.00 97.31 167 ASP A C 1
ATOM 1319 O O . ASP A 1 167 ? -3.190 8.128 -15.443 1.00 97.31 167 ASP A O 1
ATOM 1323 N N . ILE A 1 168 ? -1.690 9.612 -16.212 1.00 97.94 168 ILE A N 1
ATOM 1324 C CA . ILE A 1 168 ? -1.109 8.745 -17.245 1.00 97.94 168 ILE A CA 1
ATOM 1325 C C . ILE A 1 168 ? 0.203 8.138 -16.737 1.00 97.94 168 ILE A C 1
ATOM 1327 O O . ILE A 1 168 ? 1.221 8.819 -16.586 1.00 97.94 168 ILE A O 1
ATOM 1331 N N . LEU A 1 169 ? 0.189 6.826 -16.522 1.00 98.06 169 LEU A N 1
ATOM 1332 C CA . LEU A 1 169 ? 1.362 5.996 -16.264 1.00 98.06 169 LEU A CA 1
ATOM 1333 C C . LEU A 1 169 ? 2.023 5.546 -17.573 1.00 98.06 169 LEU A C 1
ATOM 1335 O O . LEU A 1 169 ? 1.387 5.503 -18.626 1.00 98.06 169 LEU A O 1
ATOM 1339 N N . PHE A 1 170 ? 3.280 5.104 -17.493 1.00 98.25 170 PHE A N 1
ATOM 1340 C CA . PHE A 1 170 ? 4.011 4.546 -18.638 1.00 98.25 170 PHE A CA 1
ATOM 1341 C C . PHE A 1 170 ? 4.626 3.171 -18.352 1.00 98.25 170 PHE A C 1
ATOM 1343 O O . PHE A 1 170 ? 5.358 2.994 -17.361 1.00 98.25 170 PHE A O 1
ATOM 1350 N N . ALA A 1 171 ? 4.376 2.226 -19.265 1.00 97.62 171 ALA A N 1
ATOM 1351 C CA . ALA A 1 171 ? 5.012 0.916 -19.324 1.00 97.62 171 ALA A CA 1
ATOM 1352 C C . ALA A 1 171 ? 5.537 0.605 -20.735 1.00 97.62 171 ALA A C 1
ATOM 1354 O O . ALA A 1 171 ? 4.804 0.596 -21.723 1.00 97.62 171 ALA A O 1
ATOM 1355 N N . ARG A 1 172 ? 6.825 0.266 -20.792 1.00 96.31 172 ARG A N 1
ATOM 1356 C CA . ARG A 1 172 ? 7.497 -0.258 -21.979 1.00 96.31 172 ARG A CA 1
ATOM 1357 C C . ARG A 1 172 ? 7.539 -1.779 -21.911 1.00 96.31 172 ARG A C 1
ATOM 1359 O O . ARG A 1 172 ? 8.094 -2.307 -20.948 1.00 96.31 172 ARG A O 1
ATOM 1366 N N . LEU A 1 173 ? 7.002 -2.463 -22.918 1.00 96.19 173 LEU A N 1
ATOM 1367 C CA . LEU A 1 173 ? 7.034 -3.927 -23.008 1.00 96.19 173 LEU A CA 1
ATOM 1368 C C . LEU A 1 173 ? 8.227 -4.424 -23.827 1.00 96.19 173 LEU A C 1
ATOM 1370 O O . LEU A 1 173 ? 8.760 -3.717 -24.679 1.00 96.19 173 LEU A O 1
ATOM 1374 N N . ALA A 1 174 ? 8.621 -5.681 -23.617 1.00 94.44 174 ALA A N 1
ATOM 1375 C CA . ALA A 1 174 ? 9.695 -6.343 -24.363 1.00 94.44 174 ALA A CA 1
ATOM 1376 C C . ALA A 1 174 ? 9.282 -6.793 -25.789 1.00 94.44 174 ALA A C 1
ATOM 1378 O O . ALA A 1 174 ? 9.852 -7.738 -26.330 1.00 94.44 174 ALA A O 1
ATOM 1379 N N . LEU A 1 175 ? 8.306 -6.111 -26.399 1.00 94.69 175 LEU A N 1
ATOM 1380 C CA . LEU A 1 175 ? 7.736 -6.401 -27.718 1.00 94.69 175 LEU A CA 1
ATOM 1381 C C . LEU A 1 175 ? 8.196 -5.362 -28.752 1.00 94.69 175 LEU A C 1
ATOM 1383 O O . LEU A 1 175 ? 8.406 -4.200 -28.408 1.00 94.69 175 LEU A O 1
ATOM 1387 N N . GLN A 1 176 ? 8.343 -5.761 -30.018 1.00 93.50 176 GLN A N 1
ATOM 1388 C CA . GLN A 1 176 ? 8.695 -4.841 -31.114 1.00 93.50 176 GLN A CA 1
ATOM 1389 C C . GLN A 1 176 ? 7.495 -4.000 -31.583 1.00 93.50 176 GLN A C 1
ATOM 1391 O O . GLN A 1 176 ? 7.664 -2.857 -32.000 1.00 93.50 176 GLN A O 1
ATOM 1396 N N . THR A 1 177 ? 6.293 -4.564 -31.490 1.00 95.38 177 THR A N 1
ATOM 1397 C CA . THR A 1 177 ? 5.015 -3.929 -31.823 1.00 95.38 177 THR A CA 1
ATOM 1398 C C . THR A 1 177 ? 4.010 -4.198 -30.701 1.00 95.38 177 THR A C 1
ATOM 1400 O O . THR A 1 177 ? 4.155 -5.168 -29.953 1.00 95.38 177 THR A O 1
ATOM 1403 N N . ILE A 1 178 ? 3.007 -3.333 -30.551 1.00 97.38 178 ILE A N 1
ATOM 1404 C CA . ILE A 1 178 ? 1.937 -3.480 -29.553 1.00 97.38 178 ILE A CA 1
ATOM 1405 C C . ILE A 1 178 ? 0.628 -3.824 -30.281 1.00 97.38 178 ILE A C 1
ATOM 1407 O O . ILE A 1 178 ? 0.071 -2.942 -30.939 1.00 97.38 178 ILE A O 1
ATOM 1411 N N . PRO A 1 179 ? 0.135 -5.075 -30.198 1.00 94.88 179 PRO A N 1
ATOM 1412 C CA . PRO A 1 179 ? -1.081 -5.485 -30.893 1.00 94.88 179 PRO A CA 1
ATOM 1413 C C . PRO A 1 179 ? -2.349 -4.976 -30.185 1.00 94.88 179 PRO A C 1
ATOM 1415 O O . PRO A 1 179 ? -2.366 -4.747 -28.975 1.00 94.88 179 PRO A O 1
ATOM 1418 N N . GLU A 1 180 ? -3.434 -4.799 -30.942 1.00 91.06 180 GLU A N 1
ATOM 1419 C CA . GLU A 1 180 ? -4.697 -4.247 -30.423 1.00 91.06 180 GLU A CA 1
ATOM 1420 C C . GLU A 1 180 ? -5.423 -5.183 -29.448 1.00 91.06 180 GLU A C 1
ATOM 1422 O O . GLU A 1 180 ? -6.128 -4.715 -28.552 1.00 91.06 180 GLU A O 1
ATOM 1427 N N . ASP A 1 181 ? -5.237 -6.493 -29.587 1.00 93.19 181 ASP A N 1
ATOM 1428 C CA . ASP A 1 181 ? -5.795 -7.547 -28.736 1.00 93.19 181 ASP A CA 1
ATOM 1429 C C . ASP A 1 181 ? -4.877 -7.937 -27.561 1.00 93.19 181 ASP A C 1
ATOM 1431 O O . ASP A 1 181 ? -5.156 -8.908 -26.860 1.00 93.19 181 ASP A O 1
ATOM 1435 N N . LEU A 1 182 ? -3.815 -7.159 -27.300 1.00 94.38 182 LEU A N 1
ATOM 1436 C CA . LEU A 1 182 ? -2.892 -7.374 -26.183 1.00 94.38 182 LEU A CA 1
ATOM 1437 C C . LEU A 1 182 ? -3.622 -7.473 -24.830 1.00 94.38 182 LEU A C 1
ATOM 1439 O O . LEU A 1 182 ? -4.215 -6.500 -24.353 1.00 94.38 182 LEU A O 1
ATOM 1443 N N . ASP A 1 183 ? -3.481 -8.627 -24.179 1.00 93.75 183 ASP A N 1
ATOM 1444 C CA . ASP A 1 183 ? -3.943 -8.882 -22.816 1.00 93.75 183 ASP A CA 1
ATOM 1445 C C . ASP A 1 183 ? -2.789 -8.708 -21.820 1.00 93.75 183 ASP A C 1
ATOM 1447 O O . ASP A 1 183 ? -1.838 -9.489 -21.794 1.00 93.75 183 ASP A O 1
ATOM 1451 N N . LEU A 1 184 ? -2.873 -7.679 -20.973 1.00 95.38 184 LEU A N 1
ATOM 1452 C CA . LEU A 1 184 ? -1.821 -7.359 -20.004 1.00 95.38 184 LEU A CA 1
ATOM 1453 C C . LEU A 1 184 ? -1.707 -8.375 -18.857 1.00 95.38 184 LEU A C 1
ATOM 1455 O O . LEU A 1 184 ? -0.741 -8.299 -18.092 1.00 95.38 184 LEU A O 1
ATOM 1459 N N . ARG A 1 185 ? -2.664 -9.302 -18.706 1.00 92.44 185 ARG A N 1
ATOM 1460 C CA . ARG A 1 185 ? -2.657 -10.326 -17.647 1.00 92.44 185 ARG A CA 1
ATOM 1461 C C . ARG A 1 185 ? -1.603 -11.406 -17.847 1.00 92.44 185 ARG A C 1
ATOM 1463 O O . ARG A 1 185 ? -1.225 -12.028 -16.863 1.00 92.44 185 ARG A O 1
ATOM 1470 N N . ASP A 1 186 ? -1.091 -11.602 -19.063 1.00 92.25 186 ASP A N 1
ATOM 1471 C CA . ASP A 1 186 ? -0.021 -12.573 -19.308 1.00 92.25 186 ASP A CA 1
ATOM 1472 C C . ASP A 1 186 ? 1.239 -12.224 -18.491 1.00 92.25 186 ASP A C 1
ATOM 1474 O O . ASP A 1 186 ? 1.882 -11.192 -18.697 1.00 92.25 186 ASP A O 1
ATOM 1478 N N . ASP A 1 187 ? 1.595 -13.096 -17.546 1.00 90.81 187 ASP A N 1
ATOM 1479 C CA . ASP A 1 187 ? 2.798 -12.986 -16.712 1.00 90.81 187 ASP A CA 1
ATOM 1480 C C . ASP A 1 187 ? 4.089 -12.976 -17.545 1.00 90.81 187 ASP A C 1
ATOM 1482 O O . ASP A 1 187 ? 5.106 -12.425 -17.112 1.00 90.81 187 ASP A O 1
ATOM 1486 N N . SER A 1 188 ? 4.067 -13.530 -18.764 1.00 90.69 188 SER A N 1
ATOM 1487 C CA . SER A 1 188 ? 5.225 -13.526 -19.661 1.00 90.69 188 SER A CA 1
ATOM 1488 C C . SER A 1 188 ? 5.671 -12.108 -20.043 1.00 90.69 188 SER A C 1
ATOM 1490 O O . SER A 1 188 ? 6.872 -11.878 -20.213 1.00 90.69 188 SER A O 1
ATOM 1492 N N . LEU A 1 189 ? 4.741 -11.143 -20.066 1.00 93.44 189 LEU A N 1
ATOM 1493 C CA . LEU A 1 189 ? 5.012 -9.735 -20.368 1.00 93.44 189 LEU A CA 1
ATOM 1494 C C . LEU A 1 189 ? 5.896 -9.053 -19.316 1.00 93.44 189 LEU A C 1
ATOM 1496 O O . LEU A 1 189 ? 6.536 -8.055 -19.634 1.00 93.44 189 LEU A O 1
ATOM 1500 N N . LEU A 1 190 ? 5.961 -9.579 -18.085 1.00 92.69 190 LEU A N 1
ATOM 1501 C CA . LEU A 1 190 ? 6.781 -9.022 -17.001 1.00 92.69 190 LEU A CA 1
ATOM 1502 C C . LEU A 1 190 ? 8.266 -9.416 -17.088 1.00 92.69 190 LEU A C 1
ATOM 1504 O O . LEU A 1 190 ? 9.096 -8.865 -16.361 1.00 92.69 190 LEU A O 1
ATOM 1508 N N . LYS A 1 191 ? 8.626 -10.359 -17.970 1.00 88.00 191 LYS A N 1
ATOM 1509 C CA . LYS A 1 191 ? 10.003 -10.851 -18.123 1.00 88.00 191 LYS A CA 1
ATOM 1510 C C . LYS A 1 191 ? 10.949 -9.727 -18.548 1.00 88.00 191 LYS A C 1
ATOM 1512 O O . LYS A 1 191 ? 10.747 -9.080 -19.572 1.00 88.00 191 LYS A O 1
ATOM 1517 N N . ASN A 1 192 ? 12.037 -9.561 -17.792 1.00 83.56 192 ASN A N 1
ATOM 1518 C CA . ASN A 1 192 ? 13.105 -8.588 -18.053 1.00 83.56 192 ASN A CA 1
ATOM 1519 C C . ASN A 1 192 ? 12.632 -7.117 -18.121 1.00 83.56 192 ASN A C 1
ATOM 1521 O O . ASN A 1 192 ? 13.254 -6.302 -18.806 1.00 83.56 192 ASN A O 1
ATOM 1525 N N . LEU A 1 193 ? 11.544 -6.766 -17.424 1.00 88.62 193 LEU A N 1
ATOM 1526 C CA . LEU A 1 193 ? 11.094 -5.379 -17.296 1.00 88.62 193 LEU A CA 1
ATOM 1527 C C . LEU A 1 193 ? 11.740 -4.659 -16.103 1.00 88.62 193 LEU A C 1
ATOM 1529 O O . LEU A 1 193 ? 11.974 -5.240 -15.048 1.00 88.62 193 LEU A O 1
ATOM 1533 N N . ASP A 1 194 ? 11.956 -3.351 -16.262 1.00 87.25 194 ASP A N 1
ATOM 1534 C CA . ASP A 1 194 ? 12.287 -2.436 -15.163 1.00 87.25 194 ASP A CA 1
ATOM 1535 C C . ASP A 1 194 ? 11.152 -2.427 -14.120 1.00 87.25 194 ASP A C 1
ATOM 1537 O O . ASP A 1 194 ? 9.967 -2.421 -14.472 1.00 87.25 194 ASP A O 1
ATOM 1541 N N . ILE A 1 195 ? 11.504 -2.383 -12.832 1.00 86.00 195 ILE A N 1
ATOM 1542 C CA . ILE A 1 195 ? 10.544 -2.448 -11.720 1.00 86.00 195 ILE A CA 1
ATOM 1543 C C . ILE A 1 195 ? 9.459 -1.359 -11.790 1.00 86.00 195 ILE A C 1
ATOM 1545 O O . ILE A 1 195 ? 8.319 -1.604 -11.394 1.00 86.00 195 ILE A O 1
ATOM 1549 N N . ARG A 1 196 ? 9.755 -0.179 -12.353 1.00 89.00 196 ARG A N 1
ATOM 1550 C CA . ARG A 1 196 ? 8.775 0.898 -12.569 1.00 89.00 196 ARG A CA 1
ATOM 1551 C C . ARG A 1 196 ? 7.763 0.520 -13.650 1.00 89.00 196 ARG A C 1
ATOM 1553 O O . ARG A 1 196 ? 6.594 0.840 -13.498 1.00 89.00 196 ARG A O 1
ATOM 1560 N N . CYS A 1 197 ? 8.165 -0.203 -14.702 1.00 92.56 197 CYS A N 1
ATOM 1561 C CA . CYS A 1 197 ? 7.219 -0.744 -15.689 1.00 92.56 197 CYS A CA 1
ATOM 1562 C C . CYS A 1 197 ? 6.296 -1.798 -15.062 1.00 92.56 197 CYS A C 1
ATOM 1564 O O . CYS A 1 197 ? 5.092 -1.755 -15.297 1.00 92.56 197 CYS A O 1
ATOM 1566 N N . ILE A 1 198 ? 6.837 -2.697 -14.231 1.00 90.56 198 ILE A N 1
ATOM 1567 C CA . ILE A 1 198 ? 6.052 -3.720 -13.516 1.00 90.56 198 ILE A CA 1
ATOM 1568 C C . ILE A 1 198 ? 5.016 -3.051 -12.599 1.00 90.56 198 ILE A C 1
ATOM 1570 O O . ILE A 1 198 ? 3.829 -3.371 -12.664 1.00 90.56 198 ILE A O 1
ATOM 1574 N N . ARG A 1 199 ? 5.434 -2.054 -11.806 1.00 89.25 199 ARG A N 1
ATOM 1575 C CA . ARG A 1 199 ? 4.529 -1.255 -10.960 1.00 89.25 199 ARG A CA 1
ATOM 1576 C C . ARG A 1 199 ? 3.434 -0.554 -11.772 1.00 89.25 199 ARG A C 1
ATOM 1578 O O . ARG A 1 199 ? 2.277 -0.606 -11.364 1.00 89.25 199 ARG A O 1
ATOM 1585 N N . SER A 1 200 ? 3.767 0.036 -12.925 1.00 93.19 200 SER A N 1
ATOM 1586 C CA . SER A 1 200 ? 2.784 0.664 -13.823 1.00 93.19 200 SER A CA 1
ATOM 1587 C C . SER A 1 200 ? 1.768 -0.336 -14.396 1.00 93.19 200 SER A C 1
ATOM 1589 O O . SER A 1 200 ? 0.582 -0.029 -14.486 1.00 93.19 200 SER A O 1
ATOM 1591 N N . LEU A 1 201 ? 2.208 -1.545 -14.765 1.00 95.31 201 LEU A N 1
ATOM 1592 C CA . LEU A 1 201 ? 1.345 -2.601 -15.316 1.00 95.31 201 LEU A CA 1
ATOM 1593 C C . LEU A 1 201 ? 0.375 -3.179 -14.276 1.00 95.31 201 LEU A C 1
ATOM 1595 O O . LEU A 1 201 ? -0.751 -3.548 -14.624 1.00 95.31 201 LEU A O 1
ATOM 1599 N N . ASN A 1 202 ? 0.785 -3.245 -13.006 1.00 91.88 202 ASN A N 1
ATOM 1600 C CA . ASN A 1 202 ? -0.008 -3.857 -11.939 1.00 91.88 202 ASN A CA 1
ATOM 1601 C C . ASN A 1 202 ? -1.388 -3.205 -11.753 1.00 91.88 202 ASN A C 1
ATOM 1603 O O . ASN A 1 202 ? -2.346 -3.924 -11.475 1.00 91.88 202 ASN A O 1
ATOM 1607 N N . GLY A 1 203 ? -1.531 -1.890 -11.966 1.00 90.88 203 GLY A N 1
ATOM 1608 C CA . GLY A 1 203 ? -2.831 -1.208 -11.885 1.00 90.88 203 GLY A CA 1
ATOM 1609 C C . GLY A 1 203 ? -3.868 -1.798 -12.849 1.00 90.88 203 GLY A C 1
ATOM 1610 O O . GLY A 1 203 ? -4.969 -2.174 -12.434 1.00 90.88 203 GLY A O 1
ATOM 1611 N N . CYS A 1 204 ? -3.489 -1.965 -14.121 1.00 95.44 204 CYS A N 1
ATOM 1612 C CA . CYS A 1 204 ? -4.327 -2.597 -15.144 1.00 95.44 204 CYS A CA 1
ATOM 1613 C C . CYS A 1 204 ? -4.572 -4.078 -14.838 1.00 95.44 204 CYS A C 1
ATOM 1615 O O . CYS A 1 204 ? -5.722 -4.513 -14.787 1.00 95.44 204 CYS A O 1
ATOM 1617 N N . ARG A 1 205 ? -3.499 -4.833 -14.561 1.00 96.06 205 ARG A N 1
ATOM 1618 C CA . ARG A 1 205 ? -3.547 -6.283 -14.303 1.00 96.06 205 ARG A CA 1
ATOM 1619 C C . ARG A 1 205 ? -4.485 -6.635 -13.148 1.00 96.06 205 ARG A C 1
ATOM 1621 O O . ARG A 1 205 ? -5.350 -7.489 -13.303 1.00 96.06 205 ARG A O 1
ATOM 1628 N N . VAL A 1 206 ? -4.374 -5.938 -12.015 1.00 95.94 206 VAL A N 1
ATOM 1629 C CA . VAL A 1 206 ? -5.253 -6.141 -10.850 1.00 95.94 206 VAL A CA 1
ATOM 1630 C C . VAL A 1 206 ? -6.704 -5.789 -11.169 1.00 95.94 206 VAL A C 1
ATOM 1632 O O . VAL A 1 206 ? -7.610 -6.511 -10.758 1.00 95.94 206 VAL A O 1
ATOM 1635 N N . THR A 1 207 ? -6.934 -4.704 -11.911 1.00 96.31 207 THR A N 1
ATOM 1636 C CA . THR A 1 207 ? -8.289 -4.259 -12.255 1.00 96.31 207 THR A CA 1
ATOM 1637 C C . THR A 1 207 ? -9.007 -5.269 -13.153 1.00 96.31 207 THR A C 1
ATOM 1639 O O . THR A 1 207 ? -10.146 -5.646 -12.867 1.00 96.31 207 THR A O 1
ATOM 1642 N N . ASP A 1 208 ? -8.337 -5.754 -14.200 1.00 95.44 208 ASP A N 1
ATOM 1643 C CA . ASP A 1 208 ? -8.921 -6.733 -15.118 1.00 95.44 208 ASP A CA 1
ATOM 1644 C C . ASP A 1 208 ? -9.033 -8.133 -14.487 1.00 95.44 208 ASP A C 1
ATOM 1646 O O . ASP A 1 208 ? -10.031 -8.812 -14.732 1.00 95.44 208 ASP A O 1
ATOM 1650 N N . GLU A 1 209 ? -8.107 -8.554 -13.614 1.00 95.88 209 GLU A N 1
ATOM 1651 C CA . GLU A 1 209 ? -8.273 -9.781 -12.814 1.00 95.88 209 GLU A CA 1
ATOM 1652 C C . GLU A 1 209 ? -9.528 -9.709 -11.924 1.00 95.88 209 GLU A C 1
ATOM 1654 O O . GLU A 1 209 ? -10.325 -10.645 -11.924 1.00 95.88 209 GLU A O 1
ATOM 1659 N N . ILE A 1 210 ? -9.772 -8.595 -11.216 1.00 97.62 210 ILE A N 1
ATOM 1660 C CA . ILE A 1 210 ? -10.983 -8.426 -10.384 1.00 97.62 210 ILE A CA 1
ATOM 1661 C C . ILE A 1 210 ? -12.259 -8.615 -11.218 1.00 97.62 210 ILE A C 1
ATOM 1663 O O . ILE A 1 210 ? -13.166 -9.327 -10.786 1.00 97.62 210 ILE A O 1
ATOM 1667 N N . LEU A 1 211 ? -12.323 -8.033 -12.421 1.00 96.88 211 LEU A N 1
ATOM 1668 C CA . LEU A 1 211 ? -13.480 -8.158 -13.318 1.00 96.88 211 LEU A CA 1
ATOM 1669 C C . LEU A 1 211 ? -13.696 -9.593 -13.832 1.00 96.88 211 LEU A C 1
ATOM 1671 O O . LEU A 1 211 ? -14.836 -9.984 -14.073 1.00 96.88 211 LEU A O 1
ATOM 1675 N N . HIS A 1 212 ? -12.633 -10.391 -13.960 1.00 95.81 212 HIS A N 1
ATOM 1676 C CA . HIS A 1 212 ? -12.718 -11.804 -14.346 1.00 95.81 212 HIS A CA 1
ATOM 1677 C C . HIS A 1 212 ? -12.973 -12.758 -13.169 1.00 95.81 212 HIS A C 1
ATOM 1679 O O . HIS A 1 212 ? -13.413 -13.888 -13.388 1.00 95.81 212 HIS A O 1
ATOM 1685 N N . LEU A 1 213 ? -12.719 -12.317 -11.934 1.00 97.06 213 LEU A N 1
ATOM 1686 C CA . LEU A 1 213 ? -12.866 -13.103 -10.706 1.00 97.06 213 LEU A CA 1
ATOM 1687 C C . LEU A 1 213 ? -14.215 -12.896 -9.994 1.00 97.06 213 LEU A C 1
ATOM 1689 O O . LEU A 1 213 ? -14.428 -13.482 -8.928 1.00 97.06 213 LEU A O 1
ATOM 1693 N N . VAL A 1 214 ? -15.137 -12.122 -10.583 1.00 97.75 214 VAL A N 1
ATOM 1694 C CA . VAL A 1 214 ? -16.523 -11.967 -10.110 1.00 97.75 214 VAL A CA 1
ATOM 1695 C C . VAL A 1 214 ? -17.537 -12.694 -11.013 1.00 97.75 214 VAL A C 1
ATOM 1697 O O . VAL A 1 214 ? -17.409 -12.663 -12.236 1.00 97.75 214 VAL A O 1
ATOM 1700 N N . PRO A 1 215 ? -18.581 -13.322 -10.437 1.00 96.75 215 PRO A N 1
ATOM 1701 C CA . PRO A 1 215 ? -19.590 -14.070 -11.197 1.00 96.75 215 PRO A CA 1
ATOM 1702 C C . PRO A 1 215 ? -20.614 -13.178 -11.919 1.00 96.75 215 PRO A C 1
ATOM 1704 O O . PRO A 1 215 ? -21.197 -13.595 -12.916 1.00 96.75 215 PRO A O 1
ATOM 1707 N N . ASN A 1 216 ? -20.840 -11.951 -11.438 1.00 97.56 216 ASN A N 1
ATOM 1708 C CA . ASN A 1 216 ? -21.711 -10.965 -12.077 1.00 97.56 216 ASN A CA 1
ATOM 1709 C C . ASN A 1 216 ? -21.133 -9.555 -11.870 1.00 97.56 216 ASN A C 1
ATOM 1711 O O . ASN A 1 216 ? -21.042 -9.075 -10.738 1.00 97.56 216 ASN A O 1
ATOM 1715 N N . ILE A 1 217 ? -20.730 -8.908 -12.967 1.00 97.94 217 ILE A N 1
ATOM 1716 C CA . ILE A 1 217 ? -20.020 -7.620 -12.942 1.00 97.94 217 ILE A CA 1
ATOM 1717 C C . ILE A 1 217 ? -20.941 -6.469 -12.506 1.00 97.94 217 ILE A C 1
ATOM 1719 O O . ILE A 1 217 ? -20.499 -5.578 -11.784 1.00 97.94 217 ILE A O 1
ATOM 1723 N N . ASP A 1 218 ? -22.219 -6.477 -12.883 1.00 97.56 218 ASP A N 1
ATOM 1724 C CA . ASP A 1 218 ? -23.118 -5.346 -12.612 1.00 97.56 218 ASP A CA 1
ATOM 1725 C C . ASP A 1 218 ? -23.623 -5.338 -11.164 1.00 97.56 218 ASP A C 1
ATOM 1727 O O . ASP A 1 218 ? -23.645 -4.284 -10.520 1.00 97.56 218 ASP A O 1
ATOM 1731 N N . ASN A 1 219 ? -23.901 -6.518 -10.596 1.00 98.12 219 ASN A N 1
ATOM 1732 C CA . ASN A 1 219 ? -24.131 -6.675 -9.158 1.00 98.12 219 ASN A CA 1
ATOM 1733 C C . ASN A 1 219 ? -22.892 -6.244 -8.356 1.00 98.12 219 ASN A C 1
ATOM 1735 O O . ASN A 1 219 ? -23.020 -5.467 -7.408 1.00 98.12 219 ASN A O 1
ATOM 1739 N N . PHE A 1 220 ? -21.692 -6.670 -8.775 1.00 98.62 220 PHE A N 1
ATOM 1740 C CA . PHE A 1 220 ? -20.425 -6.228 -8.185 1.00 98.62 220 PHE A CA 1
ATOM 1741 C C . PHE A 1 220 ? -20.274 -4.696 -8.219 1.00 98.62 220 PHE A C 1
ATOM 1743 O O . PHE A 1 220 ? -19.997 -4.088 -7.183 1.00 98.62 220 PHE A O 1
ATOM 1750 N N . ARG A 1 221 ? -20.514 -4.054 -9.372 1.00 98.38 221 ARG A N 1
ATOM 1751 C CA . ARG A 1 221 ? -20.433 -2.592 -9.544 1.00 98.38 221 ARG A CA 1
ATOM 1752 C C . ARG A 1 221 ? -21.381 -1.849 -8.612 1.00 98.38 221 ARG A C 1
ATOM 1754 O O . ARG A 1 221 ? -20.962 -0.905 -7.943 1.00 98.38 221 ARG A O 1
ATOM 1761 N N . LEU A 1 222 ? -22.648 -2.261 -8.553 1.00 98.25 222 LEU A N 1
ATOM 1762 C CA . LEU A 1 222 ? -23.654 -1.598 -7.722 1.00 98.25 222 LEU A CA 1
ATOM 1763 C C . LEU A 1 222 ? -23.351 -1.760 -6.224 1.00 98.25 222 LEU A C 1
ATOM 1765 O O . LEU A 1 222 ? -23.406 -0.775 -5.484 1.00 98.25 222 LEU A O 1
ATOM 1769 N N . THR A 1 223 ? -22.946 -2.955 -5.780 1.00 98.81 223 THR A N 1
ATOM 1770 C CA . THR A 1 223 ? -22.474 -3.169 -4.402 1.00 98.81 223 THR A CA 1
ATOM 1771 C C . THR A 1 223 ? -21.232 -2.332 -4.101 1.00 98.81 223 THR A C 1
ATOM 1773 O O . THR A 1 223 ? -21.176 -1.689 -3.055 1.00 98.81 223 THR A O 1
ATOM 1776 N N . LEU A 1 224 ? -20.257 -2.263 -5.011 1.00 98.69 224 LEU A N 1
ATOM 1777 C CA . LEU A 1 224 ? -19.033 -1.492 -4.797 1.00 98.69 224 LEU A CA 1
ATOM 1778 C C . LEU A 1 224 ? -19.292 0.021 -4.742 1.00 98.69 224 LEU A C 1
ATOM 1780 O O . LEU A 1 224 ? -18.686 0.695 -3.911 1.00 98.69 224 LEU A O 1
ATOM 1784 N N . ARG A 1 225 ? -20.223 0.566 -5.538 1.00 98.12 225 ARG A N 1
ATOM 1785 C CA . ARG A 1 225 ? -20.665 1.970 -5.401 1.00 98.12 225 ARG A CA 1
ATOM 1786 C C . ARG A 1 225 ? -21.245 2.243 -4.009 1.00 98.12 225 ARG A C 1
ATOM 1788 O O . ARG A 1 225 ? -20.843 3.217 -3.375 1.00 98.12 225 ARG A O 1
ATOM 1795 N N . ALA A 1 226 ? -22.116 1.363 -3.509 1.00 98.38 226 ALA A N 1
ATOM 1796 C CA . ALA A 1 226 ? -22.689 1.483 -2.167 1.00 98.38 226 ALA A CA 1
ATOM 1797 C C . ALA A 1 226 ? -21.615 1.410 -1.063 1.00 98.38 226 ALA A C 1
ATOM 1799 O O . ALA A 1 226 ? -21.571 2.280 -0.197 1.00 98.38 226 ALA A O 1
ATOM 1800 N N . ILE A 1 227 ? -20.704 0.431 -1.120 1.00 98.69 227 ILE A N 1
ATOM 1801 C CA . ILE A 1 227 ? -19.624 0.279 -0.130 1.00 98.69 227 ILE A CA 1
ATOM 1802 C C . ILE A 1 227 ? -18.628 1.450 -0.182 1.00 98.69 227 ILE A C 1
ATOM 1804 O O . ILE A 1 227 ? -18.214 1.930 0.870 1.00 98.69 227 ILE A O 1
ATOM 1808 N N . LYS A 1 228 ? -18.285 1.977 -1.368 1.00 97.50 228 LYS A N 1
ATOM 1809 C CA . LYS A 1 228 ? -17.4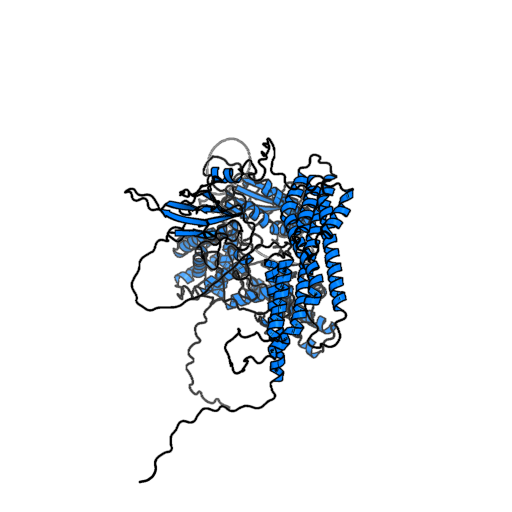32 3.176 -1.494 1.00 97.50 228 LYS A CA 1
ATOM 1810 C C . LYS A 1 228 ? -18.090 4.421 -0.894 1.00 97.50 228 LYS A C 1
ATOM 1812 O O . LYS A 1 228 ? -17.394 5.202 -0.250 1.00 97.50 228 LYS A O 1
ATOM 1817 N N . LEU A 1 229 ? -19.398 4.615 -1.094 1.00 96.88 229 LEU A N 1
ATOM 1818 C CA . LEU A 1 229 ? -20.138 5.721 -0.477 1.00 96.88 229 LEU A CA 1
ATOM 1819 C C . LEU A 1 229 ? -20.167 5.574 1.049 1.00 96.88 229 LEU A C 1
ATOM 1821 O O . LEU A 1 229 ? -19.752 6.491 1.751 1.00 96.88 229 LEU A O 1
ATOM 1825 N N . TRP A 1 230 ? -20.576 4.404 1.547 1.00 98.19 230 TRP A N 1
ATOM 1826 C CA . TRP A 1 230 ? -20.586 4.075 2.974 1.00 98.19 230 TRP A CA 1
ATOM 1827 C C . TRP A 1 230 ? -19.220 4.329 3.631 1.00 98.19 230 TRP A C 1
ATOM 1829 O O . TRP A 1 230 ? -19.135 5.094 4.589 1.00 98.19 230 TRP A O 1
ATOM 1839 N N . ALA A 1 231 ? -18.132 3.789 3.073 1.00 97.94 231 ALA A N 1
ATOM 1840 C CA . ALA A 1 231 ? -16.788 3.951 3.629 1.00 97.94 231 ALA A CA 1
ATOM 1841 C C . ALA A 1 231 ? -16.323 5.420 3.672 1.00 97.94 231 ALA A C 1
ATOM 1843 O O . ALA A 1 231 ? -15.622 5.816 4.605 1.00 97.94 231 ALA A O 1
ATOM 1844 N N . LYS A 1 232 ? -16.734 6.245 2.695 1.00 94.81 232 LYS A N 1
ATOM 1845 C CA . LYS A 1 232 ? -16.504 7.698 2.716 1.00 94.81 232 LYS A CA 1
ATOM 1846 C C . LYS A 1 232 ? -17.334 8.379 3.813 1.00 94.81 232 LYS A C 1
ATOM 1848 O O . LYS A 1 232 ? -16.762 9.103 4.620 1.00 94.81 232 LYS A O 1
ATOM 1853 N N . CYS A 1 233 ? -18.641 8.112 3.897 1.00 94.88 233 CYS A N 1
ATOM 1854 C CA . CYS A 1 233 ? -19.523 8.687 4.927 1.00 94.88 233 CYS A CA 1
ATOM 1855 C C . CYS A 1 233 ? -19.099 8.313 6.359 1.00 94.88 233 CYS A C 1
ATOM 1857 O O . CYS A 1 233 ? -19.232 9.124 7.274 1.00 94.88 233 CYS A O 1
ATOM 1859 N N . HIS A 1 234 ? -18.561 7.106 6.548 1.00 95.44 234 HIS A N 1
ATOM 1860 C CA . HIS A 1 234 ? -18.110 6.585 7.841 1.00 95.44 234 HIS A CA 1
ATOM 1861 C C . HIS A 1 234 ? -16.648 6.935 8.183 1.00 95.44 234 HIS A C 1
ATOM 1863 O O . HIS A 1 234 ? -16.172 6.559 9.252 1.00 95.44 234 HIS A O 1
ATOM 1869 N N . ASN A 1 235 ? -15.966 7.741 7.356 1.00 95.56 235 ASN A N 1
ATOM 1870 C CA . ASN A 1 235 ? -14.600 8.240 7.587 1.00 95.56 235 ASN A CA 1
ATOM 1871 C C . ASN A 1 235 ? -13.522 7.130 7.605 1.00 95.56 235 ASN A C 1
ATOM 1873 O O . ASN A 1 235 ? -12.544 7.219 8.335 1.00 95.56 235 ASN A O 1
ATOM 1877 N N . ILE A 1 236 ? -13.682 6.088 6.781 1.00 97.50 236 ILE A N 1
ATOM 1878 C CA . ILE A 1 236 ? -12.778 4.919 6.706 1.00 97.50 236 ILE A CA 1
ATOM 1879 C C . ILE A 1 236 ? -12.273 4.645 5.275 1.00 97.50 236 ILE A C 1
ATOM 1881 O O . ILE A 1 236 ? -11.976 3.511 4.903 1.00 97.50 236 ILE A O 1
ATOM 1885 N N . TYR A 1 237 ? -12.170 5.687 4.445 1.00 96.94 237 TYR A N 1
ATOM 1886 C CA . TYR A 1 237 ? -11.677 5.609 3.064 1.00 96.94 237 TYR A CA 1
ATOM 1887 C C . TYR A 1 237 ? -10.406 6.462 2.895 1.00 96.94 237 TYR A C 1
ATOM 1889 O O . TYR A 1 237 ? -10.491 7.636 2.551 1.00 96.94 237 TYR A O 1
ATOM 1897 N N . SER A 1 238 ? -9.226 5.886 3.157 1.00 96.06 238 SER A N 1
ATOM 1898 C CA . SER A 1 238 ? -7.911 6.456 2.795 1.00 96.06 238 SER A CA 1
ATOM 1899 C C . SER A 1 238 ? -6.780 5.453 3.043 1.00 96.06 238 SER A C 1
ATOM 1901 O O . SER A 1 238 ? -6.490 5.116 4.188 1.00 96.06 238 SER A O 1
ATOM 1903 N N . ASN A 1 239 ? -6.087 5.018 1.984 1.00 93.38 239 ASN A N 1
ATOM 1904 C CA . ASN A 1 239 ? -4.903 4.156 2.125 1.00 93.38 239 ASN A CA 1
ATOM 1905 C C . ASN A 1 239 ? -3.709 4.883 2.770 1.00 93.38 239 ASN A C 1
ATOM 1907 O O . ASN A 1 239 ? -2.913 4.260 3.474 1.00 93.38 239 ASN A O 1
ATOM 1911 N N . ILE A 1 240 ? -3.583 6.195 2.539 1.00 91.25 240 ILE A N 1
ATOM 1912 C CA . ILE A 1 240 ? -2.484 7.020 3.065 1.00 91.25 240 ILE A CA 1
ATOM 1913 C C . ILE A 1 240 ? -2.552 7.082 4.595 1.00 91.25 240 ILE A C 1
ATOM 1915 O O . ILE A 1 240 ? -1.521 7.023 5.254 1.00 91.25 240 ILE A O 1
ATOM 1919 N N . LEU A 1 241 ? -3.764 7.105 5.160 1.00 95.62 241 LEU A N 1
ATOM 1920 C CA . LEU A 1 241 ? -4.010 7.215 6.601 1.00 95.62 241 LEU A CA 1
ATOM 1921 C C . LEU A 1 241 ? -4.249 5.864 7.302 1.00 95.62 241 LEU A C 1
ATOM 1923 O O . LEU A 1 241 ? -4.607 5.836 8.476 1.00 95.62 241 LEU A O 1
ATOM 1927 N N . GLY A 1 242 ? -4.010 4.742 6.614 1.00 95.06 242 GLY A N 1
ATOM 1928 C CA . GLY A 1 242 ? -4.093 3.395 7.196 1.00 95.06 242 GLY A CA 1
ATOM 1929 C C . GLY A 1 242 ? -5.482 2.754 7.160 1.00 95.06 242 GLY A C 1
ATOM 1930 O O . GLY A 1 242 ? -5.691 1.717 7.777 1.00 95.06 242 GLY A O 1
ATOM 1931 N N . PHE A 1 243 ? -6.426 3.331 6.422 1.00 98.12 243 PHE A N 1
ATOM 1932 C CA . PHE A 1 243 ? -7.692 2.689 6.073 1.00 98.12 243 PHE A CA 1
ATOM 1933 C C . PHE A 1 243 ? -7.609 2.025 4.687 1.00 98.12 243 PHE A C 1
ATOM 1935 O O . PHE A 1 243 ? -6.540 1.905 4.091 1.00 98.12 243 PHE A O 1
ATOM 1942 N N . LEU A 1 244 ? -8.741 1.568 4.148 1.00 98.12 244 LEU A N 1
ATOM 1943 C CA . LEU A 1 244 ? -8.792 0.940 2.828 1.00 98.12 244 LEU A CA 1
ATOM 1944 C C . LEU A 1 244 ? -8.912 1.978 1.702 1.00 98.12 244 LEU A C 1
ATOM 1946 O O . LEU A 1 244 ? -9.743 2.889 1.747 1.00 98.12 244 LEU A O 1
ATOM 1950 N N . GLY A 1 245 ? -8.101 1.795 0.657 1.00 93.75 245 GLY A N 1
ATOM 1951 C CA . GLY A 1 245 ? -8.242 2.477 -0.631 1.00 93.75 245 GLY A CA 1
ATOM 1952 C C . GLY A 1 245 ? -9.231 1.778 -1.575 1.00 93.75 245 GLY A C 1
ATOM 1953 O O . GLY A 1 245 ? -9.748 0.698 -1.285 1.00 93.75 245 GLY A O 1
ATOM 1954 N N . GLY A 1 246 ? -9.476 2.383 -2.742 1.00 93.25 246 GLY A N 1
ATOM 1955 C CA . GLY A 1 246 ? -10.495 1.921 -3.696 1.00 93.25 246 GLY A CA 1
ATOM 1956 C C . GLY A 1 246 ? -10.313 0.481 -4.190 1.00 93.25 246 GLY A C 1
ATOM 1957 O O . GLY A 1 246 ? -11.295 -0.255 -4.271 1.00 93.25 246 GLY A O 1
ATOM 1958 N N . VAL A 1 247 ? -9.073 0.057 -4.461 1.00 95.44 247 VAL A N 1
ATOM 1959 C CA . VAL A 1 247 ? -8.762 -1.320 -4.894 1.00 95.44 247 VAL A CA 1
ATOM 1960 C C . VAL A 1 247 ? -9.022 -2.322 -3.766 1.00 95.44 247 VAL A C 1
ATOM 1962 O O . VAL A 1 247 ? -9.646 -3.353 -3.996 1.00 95.44 247 VAL A O 1
ATOM 1965 N N . SER A 1 248 ? -8.637 -2.001 -2.528 1.00 98.19 248 SER A N 1
ATOM 1966 C CA . SER A 1 248 ? -8.880 -2.858 -1.361 1.00 98.19 248 SER A CA 1
ATOM 1967 C C . SER A 1 248 ? -10.382 -3.074 -1.123 1.00 98.19 248 SER A C 1
ATOM 1969 O O . SER A 1 248 ? -10.820 -4.211 -0.947 1.00 98.19 248 SER A O 1
ATOM 1971 N N . TRP A 1 249 ? -11.197 -2.013 -1.221 1.00 98.69 249 TRP A N 1
ATOM 1972 C CA . TRP A 1 249 ? -12.662 -2.129 -1.177 1.00 98.69 249 TRP A CA 1
ATOM 1973 C C . TRP A 1 249 ? -13.226 -2.961 -2.337 1.00 98.69 249 TRP A C 1
ATOM 1975 O O . TRP A 1 249 ? -14.108 -3.791 -2.114 1.00 98.69 249 TRP A O 1
ATOM 1985 N N . ALA A 1 250 ? -12.699 -2.792 -3.555 1.00 98.62 250 ALA A N 1
ATOM 1986 C CA . ALA A 1 250 ? -13.089 -3.604 -4.706 1.00 98.62 250 ALA A CA 1
ATOM 1987 C C . ALA A 1 250 ? -12.821 -5.096 -4.467 1.00 98.62 250 ALA A C 1
ATOM 1989 O O . ALA A 1 250 ? -13.689 -5.918 -4.747 1.00 98.62 250 ALA A O 1
ATOM 1990 N N . MET A 1 251 ? -11.679 -5.456 -3.875 1.00 98.75 251 MET A N 1
ATOM 1991 C CA . MET A 1 251 ? -11.355 -6.853 -3.577 1.00 98.75 251 MET A CA 1
ATOM 1992 C C . MET A 1 251 ? -12.242 -7.454 -2.475 1.00 98.75 251 MET A C 1
ATOM 1994 O O . MET A 1 251 ? -12.716 -8.578 -2.633 1.00 98.75 251 MET A O 1
ATOM 1998 N N . LEU A 1 252 ? -12.570 -6.710 -1.411 1.00 98.88 252 LEU A N 1
ATOM 1999 C CA . LEU A 1 252 ? -13.535 -7.182 -0.403 1.00 98.88 252 LEU A CA 1
ATOM 2000 C C . LEU A 1 252 ? -14.933 -7.432 -1.006 1.00 98.88 252 LEU A C 1
ATOM 2002 O O . LEU A 1 252 ? -15.575 -8.455 -0.734 1.00 98.88 252 LEU A O 1
ATOM 2006 N N . VAL A 1 253 ? -15.408 -6.528 -1.870 1.00 98.88 253 VAL A N 1
ATOM 2007 C CA . VAL A 1 253 ? -16.697 -6.692 -2.562 1.00 98.88 253 VAL A CA 1
ATOM 2008 C C . VAL A 1 253 ? -16.648 -7.854 -3.556 1.00 98.88 253 VAL A C 1
ATOM 2010 O O . VAL A 1 253 ? -17.570 -8.672 -3.573 1.00 98.88 253 VAL A O 1
ATOM 2013 N N . ALA A 1 254 ? -15.564 -8.000 -4.322 1.00 98.75 254 ALA A N 1
ATOM 2014 C CA . ALA A 1 254 ? -15.368 -9.130 -5.228 1.00 98.75 254 ALA A CA 1
ATOM 2015 C C . ALA A 1 254 ? -15.406 -10.466 -4.472 1.00 98.75 254 ALA A C 1
ATOM 2017 O O . ALA A 1 254 ? -16.149 -11.366 -4.866 1.00 98.75 254 ALA A O 1
ATOM 2018 N N . ARG A 1 255 ? -14.718 -10.570 -3.324 1.00 98.69 255 ARG A N 1
ATOM 2019 C CA . ARG A 1 255 ? -14.757 -11.771 -2.476 1.00 98.69 255 ARG A CA 1
ATOM 2020 C C . ARG A 1 255 ? -16.169 -12.075 -1.973 1.00 98.69 255 ARG A C 1
ATOM 2022 O O . ARG A 1 255 ? -16.578 -13.232 -1.962 1.00 98.69 255 ARG A O 1
ATOM 2029 N N . THR A 1 256 ? -16.943 -11.049 -1.620 1.00 98.75 256 THR A N 1
ATOM 2030 C CA . THR A 1 256 ? -18.358 -11.217 -1.245 1.00 98.75 256 THR A CA 1
ATOM 2031 C C . THR A 1 256 ? -19.181 -11.784 -2.406 1.00 98.75 256 THR A C 1
ATOM 2033 O O . THR A 1 256 ? -19.976 -12.700 -2.199 1.00 98.75 256 THR A O 1
ATOM 2036 N N . CYS A 1 257 ? -18.957 -11.299 -3.631 1.00 98.62 257 CYS A N 1
ATOM 2037 C CA . CYS A 1 257 ? -19.638 -11.798 -4.829 1.00 98.62 257 CYS A CA 1
ATOM 2038 C C . CYS A 1 257 ? -19.286 -13.266 -5.123 1.00 98.62 257 CYS A C 1
ATOM 2040 O O . CYS A 1 257 ? -20.175 -14.042 -5.454 1.00 98.62 257 CYS A O 1
ATOM 2042 N N . GLN A 1 258 ? -18.027 -13.681 -4.933 1.00 98.38 258 GLN A N 1
ATOM 2043 C CA . GLN A 1 258 ? -17.614 -15.090 -5.060 1.00 98.38 258 GLN A CA 1
ATOM 2044 C C . GLN A 1 258 ? -18.359 -16.015 -4.085 1.00 98.38 258 GLN A C 1
ATOM 2046 O O . GLN A 1 258 ? -18.755 -17.120 -4.448 1.00 98.38 258 GLN A O 1
ATOM 2051 N N . LEU A 1 259 ? -18.580 -15.561 -2.847 1.00 98.19 259 LEU A N 1
ATOM 2052 C CA . LEU A 1 259 ? -19.258 -16.343 -1.809 1.00 98.19 259 LEU A CA 1
ATOM 2053 C C . LEU A 1 259 ? -20.785 -16.427 -2.007 1.00 98.19 259 LEU A C 1
ATOM 2055 O O . LEU A 1 259 ? -21.420 -17.318 -1.436 1.00 98.19 259 LEU A O 1
ATOM 2059 N N . TYR A 1 260 ? -21.368 -15.526 -2.805 1.00 98.06 260 TYR A N 1
ATOM 2060 C CA . TYR A 1 260 ? -22.810 -15.411 -3.059 1.00 98.06 260 TYR A CA 1
ATOM 2061 C C . TYR A 1 260 ? -23.099 -15.120 -4.550 1.00 98.06 260 TYR A C 1
ATOM 2063 O O . TYR A 1 260 ? -23.651 -14.066 -4.876 1.00 98.06 260 TYR A O 1
ATOM 2071 N N . PRO A 1 261 ? -22.744 -16.032 -5.478 1.00 97.31 261 PRO A N 1
ATOM 2072 C CA . PRO A 1 261 ? -22.639 -15.727 -6.909 1.00 97.31 261 PRO A CA 1
ATOM 2073 C C . PRO A 1 261 ? -23.952 -15.338 -7.593 1.00 97.31 261 PRO A C 1
ATOM 2075 O O . PRO A 1 261 ? -23.935 -14.608 -8.580 1.00 97.31 261 PRO A O 1
ATOM 2078 N N . ASN A 1 262 ? -25.085 -15.795 -7.055 1.00 96.75 262 ASN A N 1
ATOM 2079 C CA . ASN A 1 262 ? -26.415 -15.551 -7.613 1.00 96.75 262 ASN A CA 1
ATOM 2080 C C . ASN A 1 262 ? -27.157 -14.387 -6.929 1.00 96.75 262 ASN A C 1
ATOM 2082 O O . ASN A 1 262 ? -28.310 -14.134 -7.262 1.00 96.75 262 ASN A O 1
ATOM 2086 N N . ALA A 1 263 ? -26.542 -13.701 -5.958 1.00 97.81 263 ALA A N 1
ATOM 2087 C CA . ALA A 1 263 ? -27.197 -12.659 -5.169 1.00 97.81 263 ALA A CA 1
ATOM 2088 C C . ALA A 1 263 ? -27.182 -11.280 -5.859 1.00 97.81 263 ALA A C 1
ATOM 2090 O O . ALA A 1 263 ? -26.251 -10.941 -6.589 1.00 97.81 263 ALA A O 1
ATOM 2091 N N . VAL A 1 264 ? -28.204 -10.464 -5.580 1.00 98.50 264 VAL A N 1
ATOM 2092 C CA . VAL A 1 264 ? -28.317 -9.066 -6.046 1.00 98.50 264 VAL A CA 1
ATOM 2093 C C . VAL A 1 264 ? -27.680 -8.086 -5.063 1.00 98.50 264 VAL A C 1
ATOM 2095 O O . VAL A 1 264 ? -27.397 -8.431 -3.913 1.00 98.50 264 VAL A O 1
ATOM 2098 N N . ALA A 1 265 ? -27.471 -6.842 -5.501 1.00 98.25 265 ALA A N 1
ATOM 2099 C CA . ALA A 1 265 ? -26.703 -5.855 -4.748 1.00 98.25 265 ALA A CA 1
ATOM 2100 C C . ALA A 1 265 ? -27.225 -5.578 -3.323 1.00 98.25 265 ALA A C 1
ATOM 2102 O O . ALA A 1 265 ? -26.404 -5.429 -2.418 1.00 98.25 265 ALA A O 1
ATOM 2103 N N . SER A 1 266 ? -28.546 -5.565 -3.086 1.00 98.06 266 SER A N 1
ATOM 2104 C CA . SER A 1 266 ? -29.120 -5.394 -1.735 1.00 98.06 266 SER A CA 1
ATOM 2105 C C . SER A 1 266 ? -28.658 -6.492 -0.766 1.00 98.06 266 SER A C 1
ATOM 2107 O O . SER A 1 266 ? -28.183 -6.216 0.339 1.00 98.06 266 SER A O 1
ATOM 2109 N N . THR A 1 267 ? -28.733 -7.749 -1.208 1.00 98.44 267 THR A N 1
ATOM 2110 C CA . THR A 1 267 ? -28.265 -8.919 -0.467 1.00 98.44 267 THR A CA 1
ATOM 2111 C C . THR A 1 267 ? -26.746 -8.887 -0.304 1.00 98.44 267 THR A C 1
ATOM 2113 O O . THR A 1 267 ? -26.255 -9.127 0.797 1.00 98.44 267 THR A O 1
ATOM 2116 N N . LEU A 1 268 ? -26.000 -8.553 -1.363 1.00 98.81 268 LEU A N 1
ATOM 2117 C CA . LEU A 1 268 ? -24.535 -8.493 -1.348 1.00 98.81 268 LEU A CA 1
ATOM 2118 C C . LEU A 1 268 ? -23.995 -7.430 -0.380 1.00 98.81 268 LEU A C 1
ATOM 2120 O O . LEU A 1 268 ? -23.077 -7.741 0.371 1.00 98.81 268 LEU A O 1
ATOM 2124 N N . VAL A 1 269 ? -24.586 -6.229 -0.309 1.00 98.81 269 VAL A N 1
ATOM 2125 C CA . VAL A 1 269 ? -24.192 -5.190 0.670 1.00 98.81 269 VAL A CA 1
ATOM 2126 C C . VAL A 1 269 ? -24.375 -5.691 2.108 1.00 98.81 269 VAL A C 1
ATOM 2128 O O . VAL A 1 269 ? -23.487 -5.528 2.939 1.00 98.81 269 VAL A O 1
ATOM 2131 N N . ARG A 1 270 ? -25.478 -6.386 2.415 1.00 98.19 270 ARG A N 1
ATOM 2132 C CA . ARG A 1 270 ? -25.664 -7.010 3.738 1.00 98.19 270 ARG A CA 1
ATOM 2133 C C . ARG A 1 270 ? -24.672 -8.151 3.991 1.00 98.19 270 ARG A C 1
ATOM 2135 O O . ARG A 1 270 ? -24.167 -8.306 5.103 1.00 98.19 270 ARG A O 1
ATOM 2142 N N . LYS A 1 271 ? -24.413 -8.986 2.981 1.00 98.56 271 LYS A N 1
ATOM 2143 C CA . LYS A 1 271 ? -23.493 -10.128 3.089 1.00 98.56 271 LYS A CA 1
ATOM 2144 C C . LYS A 1 271 ? -22.037 -9.704 3.229 1.00 98.56 271 LYS A C 1
ATOM 2146 O O . LYS A 1 271 ? -21.307 -10.385 3.936 1.00 98.56 271 LYS A O 1
ATOM 2151 N N . PHE A 1 272 ? -21.655 -8.575 2.644 1.00 98.88 272 PHE A N 1
ATOM 2152 C CA . PHE A 1 272 ? -20.359 -7.935 2.837 1.00 98.88 272 PHE A CA 1
ATOM 2153 C C . PHE A 1 272 ? -20.105 -7.661 4.325 1.00 98.88 272 PHE A C 1
ATOM 2155 O O . PHE A 1 272 ? -19.126 -8.153 4.880 1.00 98.88 272 PHE A O 1
ATOM 2162 N N . PHE A 1 273 ? -21.033 -6.972 5.001 1.00 98.81 273 PHE A N 1
ATOM 2163 C CA . PHE A 1 273 ? -20.896 -6.697 6.433 1.00 98.81 273 PHE A CA 1
ATOM 2164 C C . PHE A 1 273 ? -20.874 -7.973 7.273 1.00 98.81 273 PHE A C 1
ATOM 2166 O O . PHE A 1 273 ? -20.026 -8.093 8.147 1.00 98.81 273 PHE A O 1
ATOM 2173 N N . LEU A 1 274 ? -21.738 -8.949 6.966 1.00 98.31 274 LEU A N 1
ATOM 2174 C CA . LEU A 1 274 ? -21.759 -10.243 7.660 1.00 98.31 274 LEU A CA 1
ATOM 2175 C C . LEU A 1 274 ? -20.436 -11.014 7.528 1.00 98.31 274 LEU A C 1
ATOM 2177 O O . LEU A 1 274 ? -20.017 -11.671 8.472 1.00 98.31 274 LEU A O 1
ATOM 2181 N N . VAL A 1 275 ? -19.805 -10.985 6.352 1.00 98.31 275 VAL A N 1
ATOM 2182 C CA . VAL A 1 275 ? -18.540 -11.694 6.120 1.00 98.31 275 VAL A CA 1
ATOM 2183 C C . VAL A 1 275 ? -17.389 -10.987 6.830 1.00 98.31 275 VAL A C 1
ATOM 2185 O O . VAL A 1 275 ? -16.585 -11.664 7.459 1.00 98.31 275 VAL A O 1
ATOM 2188 N N . PHE A 1 276 ? -17.306 -9.653 6.770 1.00 98.62 276 PHE A N 1
ATOM 2189 C CA . PHE A 1 276 ? -16.152 -8.914 7.303 1.00 98.62 276 PHE A CA 1
ATOM 2190 C C . PHE A 1 276 ? -16.278 -8.459 8.766 1.00 98.62 276 PHE A C 1
ATOM 2192 O O . PHE A 1 276 ? -15.253 -8.123 9.361 1.00 98.62 276 PHE A O 1
ATOM 2199 N N . SER A 1 277 ? -17.468 -8.514 9.383 1.00 97.81 277 SER A N 1
ATOM 2200 C CA . SER A 1 277 ? -17.613 -8.388 10.845 1.00 97.81 277 SER A CA 1
ATOM 2201 C C . SER A 1 277 ? -17.121 -9.632 11.590 1.00 97.81 277 SER A C 1
ATOM 2203 O O . SER A 1 277 ? -16.561 -9.499 12.677 1.00 97.81 277 SER A O 1
ATOM 2205 N N . GLU A 1 278 ? -17.298 -10.812 10.983 1.00 96.88 278 GLU A N 1
ATOM 2206 C CA . GLU A 1 278 ? -16.926 -12.124 11.536 1.00 96.88 278 GLU A CA 1
ATOM 2207 C C . GLU A 1 278 ? -15.606 -12.673 10.959 1.00 96.88 278 GLU A C 1
ATOM 2209 O O . GLU A 1 278 ? -15.229 -13.808 11.244 1.00 96.88 278 GLU A O 1
ATOM 2214 N N . TRP A 1 279 ? -14.897 -11.905 10.123 1.00 98.25 279 TRP A N 1
ATOM 2215 C CA . TRP A 1 279 ? -13.653 -12.365 9.505 1.00 98.25 279 TRP A CA 1
ATOM 2216 C C . TRP A 1 279 ? -12.519 -12.449 10.534 1.00 98.25 279 TRP A C 1
ATOM 2218 O O . TRP A 1 279 ? -12.175 -11.463 11.190 1.00 98.25 279 TRP A O 1
ATOM 2228 N N . GLU A 1 280 ? -11.901 -13.625 10.644 1.00 97.62 280 GLU A N 1
ATOM 2229 C CA . GLU A 1 280 ? -10.813 -13.909 11.585 1.00 97.62 280 GLU A CA 1
ATOM 2230 C C . GLU A 1 280 ? -9.480 -13.291 11.122 1.00 97.62 280 GLU A C 1
ATOM 2232 O O . GLU A 1 280 ? -8.577 -13.966 10.629 1.00 97.62 280 GLU A O 1
ATOM 2237 N N . TRP A 1 281 ? -9.342 -11.973 11.255 1.00 97.56 281 TRP A N 1
ATOM 2238 C CA . TRP A 1 281 ? -8.083 -11.270 10.990 1.00 97.56 281 TRP A CA 1
ATOM 2239 C C . TRP A 1 281 ? -6.958 -11.778 11.919 1.00 97.56 281 TRP A C 1
ATOM 2241 O O . TRP A 1 281 ? -7.184 -11.876 13.128 1.00 97.56 281 TRP A O 1
ATOM 2251 N N . PRO A 1 282 ? -5.738 -12.051 11.411 1.00 97.19 282 PRO A N 1
ATOM 2252 C CA . PRO A 1 282 ? -5.178 -11.579 10.142 1.00 97.19 282 PRO A CA 1
ATOM 2253 C C . PRO A 1 282 ? -5.254 -12.581 8.968 1.00 97.19 282 PRO A C 1
ATOM 2255 O O . PRO A 1 282 ? -4.424 -12.499 8.066 1.00 97.19 282 PRO A O 1
ATOM 2258 N N . ASN A 1 283 ? -6.215 -13.514 8.926 1.00 97.50 283 ASN A N 1
ATOM 2259 C CA . ASN A 1 283 ? -6.368 -14.398 7.759 1.00 97.50 283 ASN A CA 1
ATOM 2260 C C . ASN A 1 283 ? -6.546 -13.568 6.463 1.00 97.50 283 ASN A C 1
ATOM 2262 O O . ASN A 1 283 ? -7.346 -12.627 6.460 1.00 97.50 283 ASN A O 1
ATOM 2266 N N . PRO A 1 284 ? -5.826 -13.872 5.365 1.00 97.94 284 PRO A N 1
ATOM 2267 C CA . PRO A 1 284 ? -5.809 -13.024 4.178 1.00 97.94 284 PRO A CA 1
ATOM 2268 C C . PRO A 1 284 ? -7.058 -13.168 3.314 1.00 97.94 284 PRO A C 1
ATOM 2270 O O . PRO A 1 284 ? -7.552 -14.270 3.065 1.00 97.94 284 PRO A O 1
ATOM 2273 N N . VAL A 1 285 ? -7.525 -12.046 2.768 1.00 98.56 285 VAL A N 1
ATOM 2274 C CA . VAL A 1 285 ? -8.551 -12.053 1.722 1.00 98.56 285 VAL A CA 1
ATOM 2275 C C . VAL A 1 285 ? -7.883 -12.294 0.367 1.00 98.56 285 VAL A C 1
ATOM 2277 O O . VAL A 1 285 ? -7.226 -11.404 -0.172 1.00 98.56 285 VAL A O 1
ATOM 2280 N N . LEU A 1 286 ? -8.074 -13.501 -0.176 1.00 97.94 286 LEU A N 1
ATOM 2281 C CA . LEU A 1 286 ? -7.597 -13.930 -1.497 1.00 97.94 286 LEU A CA 1
ATOM 2282 C C . LEU A 1 286 ? -8.765 -14.046 -2.492 1.00 97.94 286 LEU A C 1
ATOM 2284 O O . LEU A 1 286 ? -9.828 -14.567 -2.145 1.00 97.94 286 LEU A O 1
ATOM 2288 N N . LEU A 1 287 ? -8.561 -13.599 -3.737 1.00 97.44 287 LEU A N 1
ATOM 2289 C CA . LEU A 1 287 ? -9.543 -13.732 -4.831 1.00 97.44 287 LEU A CA 1
ATOM 2290 C C . LEU A 1 287 ? -9.283 -14.916 -5.770 1.00 97.44 287 LEU A C 1
ATOM 2292 O O . LEU A 1 287 ? -10.219 -15.370 -6.428 1.00 97.44 287 LEU A O 1
ATOM 2296 N N . LYS A 1 288 ? -8.046 -15.411 -5.833 1.00 94.75 288 LYS A N 1
ATOM 2297 C CA . LYS A 1 288 ? -7.638 -16.650 -6.506 1.00 94.75 288 LYS A CA 1
ATOM 2298 C C . LYS A 1 288 ? -6.444 -17.256 -5.766 1.00 94.75 288 LYS A C 1
ATOM 2300 O O . LYS A 1 288 ? -5.867 -16.584 -4.910 1.00 94.75 288 LYS A O 1
ATOM 2305 N N . GLU A 1 289 ? -6.095 -18.498 -6.085 1.00 91.19 289 GLU A N 1
ATOM 2306 C CA . GLU A 1 289 ? -4.855 -19.102 -5.589 1.00 91.19 289 GLU A CA 1
ATOM 2307 C C . GLU A 1 289 ? -3.639 -18.352 -6.164 1.00 91.19 289 GLU A C 1
ATOM 2309 O O . GLU A 1 289 ? -3.660 -17.991 -7.346 1.00 91.19 289 GLU A O 1
ATOM 2314 N N . PRO A 1 290 ? -2.591 -18.081 -5.366 1.00 86.12 290 PRO A N 1
ATOM 2315 C CA . PRO A 1 290 ? -1.369 -17.472 -5.870 1.00 86.12 290 PRO A CA 1
ATOM 2316 C C . PRO A 1 290 ? -0.596 -18.471 -6.740 1.00 86.12 290 PRO A C 1
ATOM 2318 O O . PRO A 1 290 ? -0.314 -19.594 -6.330 1.00 86.12 290 PRO A O 1
ATOM 2321 N N . GLU A 1 291 ? -0.241 -18.044 -7.948 1.00 80.00 291 GLU A N 1
ATOM 2322 C CA . GLU A 1 291 ? 0.568 -18.820 -8.891 1.00 80.00 291 GLU A CA 1
ATOM 2323 C C . GLU A 1 291 ? 2.061 -18.546 -8.639 1.00 80.00 291 GLU A C 1
ATOM 2325 O O . GLU A 1 291 ? 2.478 -17.385 -8.586 1.00 80.00 291 GLU A O 1
ATOM 2330 N N . GLU A 1 292 ? 2.872 -19.597 -8.477 1.00 73.88 292 GLU A N 1
ATOM 2331 C CA . GLU A 1 292 ? 4.329 -19.475 -8.338 1.00 73.88 292 GLU A CA 1
ATOM 2332 C C . GLU A 1 292 ? 4.975 -19.194 -9.706 1.00 73.88 292 GLU A C 1
ATOM 2334 O O . GLU A 1 292 ? 4.836 -19.977 -10.646 1.00 73.88 292 GLU A O 1
ATOM 2339 N N . GLN A 1 293 ? 5.699 -18.075 -9.817 1.00 76.94 293 GLN A N 1
ATOM 2340 C CA . GLN A 1 293 ? 6.381 -17.645 -11.044 1.00 76.94 293 GLN A CA 1
ATOM 2341 C C . GLN A 1 293 ? 7.856 -17.323 -10.777 1.00 76.94 293 GLN A C 1
ATOM 2343 O O . GLN A 1 293 ? 8.198 -16.573 -9.859 1.00 76.94 293 GLN A O 1
ATOM 2348 N N . ASN A 1 294 ? 8.733 -17.814 -11.654 1.00 73.50 294 ASN A N 1
ATOM 2349 C CA . ASN A 1 294 ? 10.195 -17.738 -11.520 1.00 73.50 294 ASN A CA 1
ATOM 2350 C C . ASN A 1 294 ? 10.794 -16.374 -11.939 1.00 73.50 294 ASN A C 1
ATOM 2352 O O . ASN A 1 294 ? 11.818 -16.333 -12.620 1.00 73.50 294 ASN A O 1
ATOM 2356 N N . LEU A 1 295 ? 10.152 -15.253 -11.588 1.00 77.19 295 LEU A N 1
ATOM 2357 C CA . LEU A 1 295 ? 10.612 -13.898 -11.950 1.00 77.19 295 LEU A CA 1
ATOM 2358 C C . LEU A 1 295 ? 11.300 -13.141 -10.798 1.00 77.19 295 LEU A C 1
ATOM 2360 O O . LEU A 1 295 ? 11.685 -11.990 -10.984 1.00 77.19 295 LEU A O 1
ATOM 2364 N N . ASN A 1 296 ? 11.480 -13.774 -9.629 1.00 80.50 296 ASN A N 1
ATOM 2365 C CA . ASN A 1 296 ? 12.146 -13.212 -8.438 1.00 80.50 296 ASN A CA 1
ATOM 2366 C C . ASN A 1 296 ? 11.610 -11.835 -7.987 1.00 80.50 296 ASN A C 1
ATOM 2368 O O . ASN A 1 296 ? 12.326 -11.049 -7.366 1.00 80.50 296 ASN A O 1
ATOM 2372 N N . LEU A 1 297 ? 10.347 -11.534 -8.293 1.00 83.75 297 LEU A N 1
ATOM 2373 C CA . LEU A 1 297 ? 9.681 -10.319 -7.833 1.00 83.75 297 LEU A CA 1
ATOM 2374 C C . LEU A 1 297 ? 9.193 -10.495 -6.384 1.00 83.75 297 LEU A C 1
ATOM 2376 O O . LEU A 1 297 ? 8.859 -11.617 -5.999 1.00 83.75 297 LEU A O 1
ATOM 2380 N N . PRO A 1 298 ? 9.094 -9.417 -5.582 1.00 82.75 298 PRO A N 1
ATOM 2381 C CA . PRO A 1 298 ? 8.510 -9.497 -4.247 1.00 82.75 298 PRO A CA 1
ATOM 2382 C C . PRO A 1 298 ? 7.053 -9.964 -4.324 1.00 82.75 298 PRO A C 1
ATOM 2384 O O . PRO A 1 298 ? 6.226 -9.292 -4.937 1.00 82.75 298 PRO A O 1
ATOM 2387 N N . VAL A 1 299 ? 6.739 -11.090 -3.687 1.00 89.25 299 VAL A N 1
ATOM 2388 C CA . VAL A 1 299 ? 5.380 -11.630 -3.542 1.00 89.25 299 VAL A CA 1
ATOM 2389 C C . VAL A 1 299 ? 5.024 -11.630 -2.060 1.00 89.25 299 VAL A C 1
ATOM 2391 O O . VAL A 1 299 ? 5.868 -11.958 -1.229 1.00 89.25 299 VAL A O 1
ATOM 2394 N N . TRP A 1 300 ? 3.788 -11.253 -1.728 1.00 91.81 300 TRP A N 1
ATOM 2395 C CA . TRP A 1 300 ? 3.275 -11.364 -0.366 1.00 91.81 300 TRP A CA 1
ATOM 2396 C C . TRP A 1 300 ? 3.096 -12.837 -0.004 1.00 91.81 300 TRP A C 1
ATOM 2398 O O . TRP A 1 300 ? 2.232 -13.511 -0.567 1.00 91.81 300 TRP A O 1
ATOM 2408 N N . ASP A 1 301 ? 3.890 -13.325 0.945 1.00 90.44 301 ASP A N 1
ATOM 2409 C CA . ASP A 1 301 ? 3.739 -14.667 1.500 1.00 90.44 301 ASP A CA 1
ATOM 2410 C C . ASP A 1 301 ? 4.316 -14.731 2.930 1.00 90.44 301 ASP A C 1
ATOM 2412 O O . ASP A 1 301 ? 5.536 -14.824 3.113 1.00 90.44 301 ASP A O 1
ATOM 2416 N N . PRO A 1 302 ? 3.460 -14.754 3.970 1.00 88.00 302 PRO A N 1
ATOM 2417 C CA . PRO A 1 302 ? 3.891 -14.776 5.365 1.00 88.00 302 PRO A CA 1
ATOM 2418 C C . PRO A 1 302 ? 4.596 -16.080 5.765 1.00 88.00 302 PRO A C 1
ATOM 2420 O O . PRO A 1 302 ? 5.171 -16.150 6.853 1.00 88.00 302 PRO A O 1
ATOM 2423 N N . ARG A 1 303 ? 4.584 -17.127 4.928 1.00 86.62 303 ARG A N 1
ATOM 2424 C CA . ARG A 1 303 ? 5.354 -18.355 5.177 1.00 86.62 303 ARG A CA 1
ATOM 2425 C C . ARG A 1 303 ? 6.847 -18.070 5.023 1.00 86.62 303 ARG A C 1
ATOM 2427 O O . ARG A 1 303 ? 7.607 -18.365 5.946 1.00 86.62 303 ARG A O 1
ATOM 2434 N N . VAL A 1 304 ? 7.237 -17.431 3.916 1.00 84.88 304 VAL A N 1
ATOM 2435 C CA . VAL A 1 304 ? 8.641 -17.174 3.541 1.00 84.88 304 VAL A CA 1
ATOM 2436 C C . VAL A 1 304 ? 9.151 -15.791 3.955 1.00 84.88 304 VAL A C 1
ATOM 2438 O O . VAL A 1 304 ? 10.330 -15.662 4.269 1.00 84.88 304 VAL A O 1
ATOM 2441 N N . ASN A 1 305 ? 8.288 -14.773 4.015 1.00 82.81 305 ASN A N 1
ATOM 2442 C CA . ASN A 1 305 ? 8.651 -13.407 4.394 1.00 82.81 305 ASN A CA 1
ATOM 2443 C C . ASN A 1 305 ? 8.168 -13.087 5.825 1.00 82.81 305 ASN A C 1
ATOM 2445 O O . ASN A 1 305 ? 6.962 -12.960 6.053 1.00 82.81 305 ASN A O 1
ATOM 2449 N N . PRO A 1 306 ? 9.069 -12.915 6.813 1.00 85.25 306 PRO A N 1
ATOM 2450 C CA . PRO A 1 306 ? 8.675 -12.578 8.180 1.00 85.25 306 PRO A CA 1
ATOM 2451 C C . PRO A 1 306 ? 7.936 -11.241 8.311 1.00 85.25 306 PRO A C 1
ATOM 2453 O O . PRO A 1 306 ? 7.073 -11.128 9.177 1.00 85.25 306 PRO A O 1
ATOM 2456 N N . SER A 1 307 ? 8.227 -10.253 7.453 1.00 82.94 307 SER A N 1
ATOM 2457 C CA . SER A 1 307 ? 7.572 -8.934 7.487 1.00 82.94 307 SER A CA 1
ATOM 2458 C C . SER A 1 307 ? 6.062 -9.050 7.242 1.00 82.94 307 SER A C 1
ATOM 2460 O O . SER A 1 307 ? 5.245 -8.484 7.971 1.00 82.94 307 SER A O 1
ATOM 2462 N N . ASP A 1 308 ? 5.680 -9.912 6.296 1.00 86.81 308 ASP A N 1
ATOM 2463 C CA . ASP A 1 308 ? 4.291 -10.145 5.899 1.00 86.81 308 ASP A CA 1
ATOM 2464 C C . ASP A 1 308 ? 3.417 -10.732 7.019 1.00 86.81 308 ASP A C 1
ATOM 2466 O O . ASP A 1 308 ? 2.191 -10.606 6.966 1.00 86.81 308 ASP A O 1
ATOM 2470 N N . ARG A 1 309 ? 4.030 -11.334 8.050 1.00 89.75 309 ARG A N 1
ATOM 2471 C CA . ARG A 1 309 ? 3.345 -11.900 9.229 1.00 89.75 309 ARG A CA 1
ATOM 2472 C C . ARG A 1 309 ? 2.760 -10.832 10.155 1.00 89.75 309 ARG A C 1
ATOM 2474 O O . ARG A 1 309 ? 1.845 -11.134 10.916 1.00 89.75 309 ARG A O 1
ATOM 2481 N N . TYR A 1 310 ? 3.273 -9.602 10.100 1.00 91.00 310 TYR A N 1
ATOM 2482 C CA . TYR A 1 310 ? 2.816 -8.491 10.942 1.00 91.00 310 TYR A CA 1
ATOM 2483 C C . TYR A 1 310 ? 1.634 -7.717 10.332 1.00 91.00 310 TYR A C 1
ATOM 2485 O O . TYR A 1 310 ? 1.074 -6.834 10.983 1.00 91.00 310 TYR A O 1
ATOM 2493 N N . HIS A 1 311 ? 1.213 -8.044 9.105 1.00 94.25 311 HIS A N 1
ATOM 2494 C CA . HIS A 1 311 ? 0.071 -7.399 8.458 1.00 94.25 311 HIS A CA 1
ATOM 2495 C C . HIS A 1 311 ? -1.247 -7.714 9.186 1.00 94.25 311 HIS A C 1
ATOM 2497 O O . HIS A 1 311 ? -1.697 -8.854 9.248 1.00 94.25 311 HIS A O 1
ATOM 2503 N N . LEU A 1 312 ? -1.896 -6.675 9.720 1.00 96.94 312 LEU A N 1
ATOM 2504 C CA . LEU A 1 312 ? -3.021 -6.817 10.655 1.00 96.94 312 LEU A CA 1
ATOM 2505 C C . LEU A 1 312 ? -4.377 -7.120 9.998 1.00 96.94 312 LEU A C 1
ATOM 2507 O O . LEU A 1 312 ? -5.283 -7.603 10.685 1.00 96.94 312 LEU A O 1
ATOM 2511 N N . MET A 1 313 ? -4.525 -6.786 8.712 1.00 98.38 313 MET A N 1
ATOM 2512 C CA . MET A 1 313 ? -5.747 -6.938 7.910 1.00 98.38 313 MET A CA 1
ATOM 2513 C C . MET A 1 313 ? -5.392 -7.152 6.417 1.00 98.38 313 MET A C 1
ATOM 2515 O O . MET A 1 313 ? -5.631 -6.256 5.605 1.00 98.38 313 MET A O 1
ATOM 2519 N N . PRO A 1 314 ? -4.731 -8.265 6.038 1.00 98.19 314 PRO A N 1
ATOM 2520 C CA . PRO A 1 314 ? -4.177 -8.426 4.694 1.00 98.19 314 PRO A CA 1
ATOM 2521 C C . PRO A 1 314 ? -5.247 -8.697 3.622 1.00 98.19 314 PRO A C 1
ATOM 2523 O O . PRO A 1 314 ? -6.069 -9.608 3.747 1.00 98.19 314 PRO A O 1
ATOM 2526 N N . ILE A 1 315 ? -5.207 -7.920 2.538 1.00 98.56 315 ILE A N 1
ATOM 2527 C CA . ILE A 1 315 ? -6.076 -8.065 1.360 1.00 98.56 315 ILE A CA 1
ATOM 2528 C C . ILE A 1 315 ? -5.168 -8.109 0.135 1.00 98.56 315 ILE A C 1
ATOM 2530 O O . ILE A 1 315 ? -4.432 -7.158 -0.128 1.00 98.56 315 ILE A O 1
ATOM 2534 N N . ILE A 1 316 ? -5.166 -9.230 -0.582 1.00 97.69 316 ILE A N 1
ATOM 2535 C CA . ILE A 1 316 ? -4.073 -9.554 -1.503 1.00 97.69 316 ILE A CA 1
ATOM 2536 C C . ILE A 1 316 ? -4.497 -9.355 -2.954 1.00 97.69 316 ILE A C 1
ATOM 2538 O O . ILE A 1 316 ? -5.542 -9.848 -3.385 1.00 97.69 316 ILE A O 1
ATOM 2542 N N . THR A 1 317 ? -3.669 -8.646 -3.721 1.00 96.06 317 THR A N 1
ATOM 2543 C CA . THR A 1 317 ? -3.913 -8.406 -5.144 1.00 96.06 317 THR A CA 1
ATOM 2544 C C . THR A 1 317 ? -3.841 -9.711 -5.948 1.00 96.06 317 THR A C 1
ATOM 2546 O O . THR A 1 317 ? -2.867 -10.446 -5.797 1.00 96.06 317 THR A O 1
ATOM 2549 N N . PRO A 1 318 ? -4.814 -10.009 -6.832 1.00 95.44 318 PRO A N 1
ATOM 2550 C CA . PRO A 1 318 ? -4.867 -11.288 -7.548 1.00 95.44 318 PRO A CA 1
ATOM 2551 C C . PRO A 1 318 ? -3.765 -11.463 -8.602 1.00 95.44 318 PRO A C 1
ATOM 2553 O O . PRO A 1 318 ? -3.294 -12.579 -8.804 1.00 95.44 318 PRO A O 1
ATOM 2556 N N . ALA A 1 319 ? -3.355 -10.388 -9.279 1.00 94.31 319 ALA A N 1
ATOM 2557 C CA . ALA A 1 319 ? -2.333 -10.455 -10.321 1.00 94.31 319 ALA A CA 1
ATOM 2558 C C . ALA A 1 319 ? -0.932 -10.685 -9.732 1.00 94.31 319 ALA A C 1
ATOM 2560 O O . ALA A 1 319 ? -0.590 -10.089 -8.709 1.00 94.31 319 ALA A O 1
ATOM 2561 N N . TYR A 1 320 ? -0.106 -11.484 -10.414 1.00 91.62 320 TYR A N 1
ATOM 2562 C CA . TYR A 1 320 ? 1.315 -11.612 -10.087 1.00 91.62 320 TYR A CA 1
ATOM 2563 C C . TYR A 1 320 ? 2.078 -10.311 -10.439 1.00 91.62 320 TYR A C 1
ATOM 2565 O O . TYR A 1 320 ? 1.788 -9.708 -11.480 1.00 91.62 320 TYR A O 1
ATOM 2573 N N . PRO A 1 321 ? 3.069 -9.878 -9.636 1.00 91.56 321 PRO A N 1
ATOM 2574 C CA . PRO A 1 321 ? 3.380 -10.379 -8.300 1.00 91.56 321 PRO A CA 1
ATOM 2575 C C . PRO A 1 321 ? 2.349 -9.898 -7.270 1.00 91.56 321 PRO A C 1
ATOM 2577 O O . PRO A 1 321 ? 2.047 -8.706 -7.179 1.00 91.56 321 PRO A O 1
ATOM 2580 N N . GLN A 1 322 ? 1.811 -10.833 -6.487 1.00 92.19 322 GLN A N 1
ATOM 2581 C CA . GLN A 1 322 ? 0.754 -10.562 -5.518 1.00 92.19 322 GLN A CA 1
ATOM 2582 C C . GLN A 1 322 ? 1.307 -9.734 -4.351 1.00 92.19 322 GLN A C 1
ATOM 2584 O O . GLN A 1 322 ? 2.391 -10.012 -3.842 1.00 92.19 322 GLN A O 1
ATOM 2589 N N . GLN A 1 323 ? 0.572 -8.715 -3.910 1.00 91.19 323 GLN A N 1
ATOM 2590 C CA . GLN A 1 323 ? 0.967 -7.794 -2.842 1.00 91.19 323 GLN A CA 1
ATOM 2591 C C . GLN A 1 323 ? -0.202 -7.541 -1.887 1.00 91.19 323 GLN A C 1
ATOM 2593 O O . GLN A 1 323 ? -1.367 -7.599 -2.282 1.00 91.19 323 GLN A O 1
ATOM 2598 N N . ASN A 1 324 ? 0.099 -7.215 -0.629 1.00 95.38 324 ASN A N 1
ATOM 2599 C CA . ASN A 1 324 ? -0.912 -6.766 0.323 1.00 95.38 324 ASN A CA 1
ATOM 2600 C C . ASN A 1 324 ? -1.303 -5.304 0.039 1.00 95.38 324 ASN A C 1
ATOM 2602 O O . ASN A 1 324 ? -0.485 -4.404 0.215 1.00 95.38 324 ASN A O 1
ATOM 2606 N N . SER A 1 325 ? -2.556 -5.039 -0.338 1.00 95.25 325 SER A N 1
ATOM 2607 C CA . SER A 1 325 ? -3.055 -3.682 -0.613 1.00 95.25 325 SER A CA 1
ATOM 2608 C C . SER A 1 325 ? -3.447 -2.891 0.645 1.00 95.25 325 SER A C 1
ATOM 2610 O O . SER A 1 325 ? -3.965 -1.779 0.538 1.00 95.25 325 SER A O 1
ATOM 2612 N N . THR A 1 326 ? -3.238 -3.461 1.835 1.00 96.25 326 THR A N 1
ATOM 2613 C CA . THR A 1 326 ? -3.605 -2.888 3.142 1.00 96.25 326 THR A CA 1
ATOM 2614 C C . THR A 1 326 ? -2.488 -3.000 4.183 1.00 96.25 326 THR A C 1
ATOM 2616 O O . THR A 1 326 ? -2.739 -3.011 5.387 1.00 96.25 326 THR A O 1
ATOM 2619 N N . TYR A 1 327 ? -1.226 -3.022 3.746 1.00 91.75 327 TYR A N 1
ATOM 2620 C CA . TYR A 1 327 ? -0.052 -3.009 4.636 1.00 91.75 327 TYR A CA 1
ATOM 2621 C C . TYR A 1 327 ? 0.019 -1.763 5.545 1.00 91.75 327 TYR A C 1
ATOM 2623 O O . TYR A 1 327 ? 0.667 -1.791 6.586 1.00 91.75 327 TYR A O 1
ATOM 2631 N N . ASN A 1 328 ? -0.681 -0.678 5.188 1.00 95.44 328 ASN A N 1
ATOM 2632 C CA . ASN A 1 328 ? -0.747 0.539 5.996 1.00 95.44 328 ASN A CA 1
ATOM 2633 C C . ASN A 1 328 ? -1.674 0.450 7.226 1.00 95.44 328 ASN A C 1
ATOM 2635 O O . ASN A 1 328 ? -1.626 1.363 8.057 1.00 95.44 328 ASN A O 1
ATOM 2639 N N . VAL A 1 329 ? -2.502 -0.599 7.342 1.00 97.94 329 VAL A N 1
ATOM 2640 C CA . VAL A 1 329 ? -3.484 -0.765 8.429 1.00 97.94 329 VAL A CA 1
ATOM 2641 C C . VAL A 1 329 ? -2.788 -1.003 9.772 1.00 97.94 329 VAL A C 1
ATOM 2643 O O . VAL A 1 329 ? -2.009 -1.940 9.933 1.00 97.94 329 VAL A O 1
ATOM 2646 N N . SER A 1 330 ? -3.119 -0.156 10.744 1.00 97.25 330 SER A N 1
ATOM 2647 C CA . SER A 1 330 ? -2.641 -0.166 12.132 1.00 97.25 330 SER A CA 1
ATOM 2648 C C . SER A 1 330 ? -3.638 -0.839 13.088 1.00 97.25 330 SER A C 1
ATOM 2650 O O . SER A 1 330 ? -4.726 -1.265 12.683 1.00 97.25 330 SER A O 1
ATOM 2652 N N . VAL A 1 331 ? -3.302 -0.924 14.382 1.00 97.19 331 VAL A N 1
ATOM 2653 C CA . VAL A 1 331 ? -4.218 -1.487 15.391 1.00 97.19 331 VAL A CA 1
ATOM 2654 C C . VAL A 1 331 ? -5.479 -0.624 15.503 1.00 97.19 331 VAL A C 1
ATOM 2656 O O . VAL A 1 331 ? -6.593 -1.155 15.461 1.00 97.19 331 VAL A O 1
ATOM 2659 N N . SER A 1 332 ? -5.310 0.701 15.556 1.00 97.62 332 SER A N 1
ATOM 2660 C CA . SER A 1 332 ? -6.389 1.692 15.634 1.00 97.62 332 SER A CA 1
ATOM 2661 C C . SER A 1 332 ? -7.354 1.597 14.459 1.00 97.62 332 SER A C 1
ATOM 2663 O O . SER A 1 332 ? -8.564 1.443 14.632 1.00 97.62 332 SER A O 1
ATOM 2665 N N . THR A 1 333 ? -6.816 1.673 13.244 1.00 98.00 333 THR A N 1
ATOM 2666 C CA . THR A 1 333 ? -7.609 1.708 12.009 1.00 98.00 333 THR A CA 1
ATOM 2667 C C . THR A 1 333 ? -8.353 0.389 11.790 1.00 98.00 333 THR A C 1
ATOM 2669 O O . THR A 1 333 ? -9.544 0.413 11.470 1.00 98.00 333 THR A O 1
ATOM 2672 N N . ARG A 1 334 ? -7.730 -0.762 12.091 1.00 98.06 334 ARG A N 1
ATOM 2673 C CA . ARG A 1 334 ? -8.419 -2.065 12.111 1.00 98.06 334 ARG A CA 1
ATOM 2674 C C . ARG A 1 334 ? -9.574 -2.098 13.115 1.00 98.06 334 ARG A C 1
ATOM 2676 O O . ARG A 1 334 ? -10.657 -2.562 12.769 1.00 98.06 334 ARG A O 1
ATOM 2683 N N . MET A 1 335 ? -9.366 -1.614 14.344 1.00 97.62 335 MET A N 1
ATOM 2684 C CA . MET A 1 335 ? -10.417 -1.586 15.372 1.00 97.62 335 MET A CA 1
ATOM 2685 C C . MET A 1 335 ? -11.613 -0.725 14.954 1.00 97.62 335 MET A C 1
ATOM 2687 O O . MET A 1 335 ? -12.752 -1.148 15.145 1.00 97.62 335 MET A O 1
ATOM 2691 N N . VAL A 1 336 ? -11.368 0.441 14.346 1.00 97.88 336 VAL A N 1
ATOM 2692 C CA . VAL A 1 336 ? -12.432 1.292 13.789 1.00 97.88 336 VAL A CA 1
ATOM 2693 C C . VAL A 1 336 ? -13.206 0.538 12.709 1.00 97.88 336 VAL A C 1
ATOM 2695 O O . VAL A 1 336 ? -14.424 0.447 12.799 1.00 97.88 336 VAL A O 1
ATOM 2698 N N . MET A 1 337 ? -12.527 -0.057 11.725 1.00 98.50 337 MET A N 1
ATOM 2699 C CA . MET A 1 337 ? -13.208 -0.728 10.611 1.00 98.50 337 MET A CA 1
ATOM 2700 C C . MET A 1 337 ? -14.031 -1.947 11.044 1.00 98.50 337 MET A C 1
ATOM 2702 O O . MET A 1 337 ? -15.142 -2.120 10.553 1.00 98.50 337 MET A O 1
ATOM 2706 N N . ILE A 1 338 ? -13.544 -2.752 11.997 1.00 98.12 338 ILE A N 1
ATOM 2707 C CA . ILE A 1 338 ? -14.310 -3.882 12.556 1.00 98.12 338 ILE A CA 1
ATOM 2708 C C . ILE A 1 338 ? -15.597 -3.397 13.243 1.00 98.12 338 ILE A C 1
ATOM 2710 O O . ILE A 1 338 ? -16.644 -4.031 13.107 1.00 98.12 338 ILE A O 1
ATOM 2714 N N . GLU A 1 339 ? -15.541 -2.276 13.963 1.00 97.00 339 GLU A N 1
ATOM 2715 C CA . GLU A 1 339 ? -16.717 -1.682 14.603 1.00 97.00 339 GLU A CA 1
ATOM 2716 C C . GLU A 1 339 ? -17.707 -1.124 13.566 1.00 97.00 339 GLU A C 1
ATOM 2718 O O . GLU A 1 339 ? -18.901 -1.417 13.630 1.00 97.00 339 GLU A O 1
ATOM 2723 N N . GLU A 1 340 ? -17.224 -0.408 12.546 1.00 98.06 340 GLU A N 1
ATOM 2724 C CA . GLU A 1 340 ? -18.079 0.090 11.460 1.00 98.06 340 GLU A CA 1
ATOM 2725 C C . GLU A 1 340 ? -18.709 -1.062 10.643 1.00 98.06 340 GLU A C 1
ATOM 2727 O O . GLU A 1 340 ? -19.872 -0.959 10.249 1.00 98.06 340 GLU A O 1
ATOM 2732 N N . PHE A 1 341 ? -18.025 -2.203 10.449 1.00 98.62 341 PHE A N 1
ATOM 2733 C CA . PHE A 1 341 ? -18.632 -3.395 9.828 1.00 98.62 341 PHE A CA 1
ATOM 2734 C C . PHE A 1 341 ? -19.785 -3.969 10.660 1.00 98.62 341 PHE A C 1
ATOM 2736 O O . PHE A 1 341 ? -20.822 -4.333 10.101 1.00 98.62 341 PHE A O 1
ATOM 2743 N N . LYS A 1 342 ? -19.646 -4.018 11.992 1.00 98.31 342 LYS A N 1
ATOM 2744 C CA . LYS A 1 342 ? -20.715 -4.471 12.900 1.00 98.31 342 LYS A CA 1
ATOM 2745 C C . LYS A 1 342 ? -21.920 -3.532 12.868 1.00 98.31 342 LYS A C 1
ATOM 2747 O O . LYS A 1 342 ? -23.060 -3.998 12.822 1.00 98.31 342 LYS A O 1
ATOM 2752 N N . GLN A 1 343 ? -21.684 -2.221 12.824 1.00 97.75 343 GLN A N 1
ATOM 2753 C CA . GLN A 1 343 ? -22.750 -1.224 12.686 1.00 97.75 343 GLN A CA 1
ATOM 2754 C C . GLN A 1 343 ? -23.445 -1.325 11.317 1.00 97.75 343 GLN A C 1
ATOM 2756 O O . GLN A 1 343 ? -24.675 -1.354 11.258 1.00 97.75 343 GLN A O 1
ATOM 2761 N N . GLY A 1 344 ? -22.687 -1.504 10.228 1.00 98.12 344 GLY A N 1
ATOM 2762 C CA . GLY A 1 344 ? -23.231 -1.777 8.893 1.00 98.12 344 GLY A CA 1
ATOM 2763 C C . GLY A 1 344 ? -24.080 -3.055 8.833 1.00 98.12 344 GLY A C 1
ATOM 2764 O O . GLY A 1 344 ? -25.154 -3.062 8.222 1.00 98.12 344 GLY A O 1
ATOM 2765 N N . LEU A 1 345 ? -23.673 -4.124 9.529 1.00 98.44 345 LEU A N 1
ATOM 2766 C CA . LEU A 1 345 ? -24.464 -5.356 9.648 1.00 98.44 345 LEU A CA 1
ATOM 2767 C C . LEU A 1 345 ? -25.787 -5.118 10.391 1.00 98.44 345 LEU A C 1
ATOM 2769 O O . LEU A 1 345 ? -26.833 -5.594 9.944 1.00 98.44 345 LEU A O 1
ATOM 2773 N N . ALA A 1 346 ? -25.764 -4.364 11.493 1.00 98.19 346 ALA A N 1
ATOM 2774 C CA . ALA A 1 346 ? -26.967 -4.025 12.252 1.00 98.19 346 ALA A CA 1
ATOM 2775 C C . ALA A 1 346 ? -27.956 -3.193 11.414 1.00 98.19 346 ALA A C 1
ATOM 2777 O O . ALA A 1 346 ? -29.129 -3.557 11.303 1.00 98.19 346 ALA A O 1
ATOM 2778 N N . ILE A 1 347 ? -27.477 -2.139 10.743 1.00 98.31 347 ILE A N 1
ATOM 2779 C CA . ILE A 1 347 ? -28.302 -1.274 9.884 1.00 98.31 347 ILE A CA 1
ATOM 2780 C C . ILE A 1 347 ? -28.883 -2.069 8.703 1.00 98.31 347 ILE A C 1
ATOM 2782 O O . ILE A 1 347 ? -30.085 -2.015 8.447 1.00 98.31 347 ILE A O 1
ATOM 2786 N N . THR A 1 348 ? -28.076 -2.875 8.006 1.00 98.12 348 THR A N 1
ATOM 2787 C CA . THR A 1 348 ? -28.574 -3.688 6.878 1.00 98.12 348 THR A CA 1
ATOM 2788 C C . THR A 1 348 ? -29.512 -4.821 7.304 1.00 98.12 348 THR A C 1
ATOM 2790 O O . THR A 1 348 ? -30.363 -5.244 6.518 1.00 98.12 348 THR A O 1
ATOM 2793 N N . HIS A 1 349 ? -29.423 -5.294 8.550 1.00 97.25 349 HIS A N 1
ATOM 2794 C CA . HIS A 1 349 ? -30.415 -6.194 9.134 1.00 97.25 349 HIS A CA 1
ATOM 2795 C C . HIS A 1 349 ? -31.754 -5.486 9.405 1.00 97.25 349 HIS A C 1
ATOM 2797 O O . HIS A 1 349 ? -32.807 -6.041 9.088 1.00 97.25 349 HIS A O 1
ATOM 2803 N N . GLU A 1 350 ? -31.738 -4.254 9.922 1.00 97.94 350 GLU A N 1
ATOM 2804 C CA . GLU A 1 350 ? -32.951 -3.438 10.082 1.00 97.94 350 GLU A CA 1
ATOM 2805 C C . GLU A 1 350 ? -33.622 -3.119 8.739 1.00 97.94 350 GLU A C 1
ATOM 2807 O O . GLU A 1 350 ? -34.844 -3.241 8.635 1.00 97.94 350 GLU A O 1
ATOM 2812 N N . ILE A 1 351 ? -32.841 -2.781 7.706 1.00 97.56 351 ILE A N 1
ATOM 2813 C CA . ILE A 1 351 ? -33.343 -2.518 6.345 1.00 97.56 351 ILE A CA 1
ATOM 2814 C C . ILE A 1 351 ? -34.055 -3.751 5.773 1.00 97.56 351 ILE A C 1
ATOM 2816 O O . ILE A 1 351 ? -35.167 -3.639 5.259 1.00 97.56 351 ILE A O 1
ATOM 2820 N N . LEU A 1 352 ? -33.474 -4.948 5.919 1.00 93.56 352 LEU A N 1
ATOM 2821 C CA . LEU A 1 352 ? -34.120 -6.192 5.479 1.00 93.56 352 LEU A CA 1
ATOM 2822 C C . LEU A 1 352 ? -35.459 -6.441 6.198 1.00 93.56 352 LEU A C 1
ATOM 2824 O O . LEU A 1 352 ? -36.417 -6.908 5.589 1.00 93.56 352 LEU A O 1
ATOM 2828 N N . LEU A 1 353 ? -35.537 -6.109 7.488 1.00 94.94 353 LEU A N 1
ATOM 2829 C CA . LEU A 1 353 ? -36.770 -6.194 8.276 1.00 94.94 353 LEU A CA 1
ATOM 2830 C C . LEU A 1 353 ? -37.736 -5.019 8.032 1.00 94.94 353 LEU A C 1
ATOM 2832 O O . LEU A 1 353 ? -38.741 -4.922 8.733 1.00 94.94 353 LEU A O 1
ATOM 2836 N N . SER A 1 354 ? -37.449 -4.134 7.068 1.00 94.44 354 SER A N 1
ATOM 2837 C CA . SER A 1 354 ? -38.218 -2.911 6.778 1.00 94.44 354 SER A CA 1
ATOM 2838 C C . SER A 1 354 ? -38.390 -1.987 7.997 1.00 94.44 354 SER A C 1
ATOM 2840 O O . SER A 1 354 ? -39.405 -1.310 8.139 1.00 94.44 354 SER A O 1
ATOM 2842 N N . LYS A 1 355 ? -37.393 -1.969 8.894 1.00 96.69 355 LYS A N 1
ATOM 2843 C CA . LYS A 1 355 ? -37.326 -1.095 10.084 1.00 96.69 355 LYS A CA 1
ATOM 2844 C C . LYS A 1 355 ? -36.472 0.159 9.873 1.00 96.69 355 LYS A C 1
ATOM 2846 O O . LYS A 1 355 ? -36.478 1.045 10.721 1.00 96.69 355 LYS A O 1
ATOM 2851 N N . ALA A 1 356 ? -35.733 0.216 8.770 1.00 96.88 356 ALA A N 1
ATOM 2852 C CA . ALA A 1 356 ? -34.918 1.345 8.345 1.00 96.88 356 ALA A CA 1
ATOM 2853 C C . ALA A 1 356 ? -34.897 1.415 6.810 1.00 96.88 356 ALA A C 1
ATOM 2855 O O . ALA A 1 356 ? -35.139 0.413 6.137 1.00 96.88 356 ALA A O 1
ATOM 2856 N N . GLU A 1 357 ? -34.574 2.582 6.260 1.00 96.69 357 GLU A N 1
ATOM 2857 C CA . GLU A 1 357 ? -34.321 2.773 4.827 1.00 96.69 357 GLU A CA 1
ATOM 2858 C C . GLU A 1 357 ? -32.811 2.857 4.553 1.00 96.69 357 GLU A C 1
ATOM 2860 O O . GLU A 1 357 ? -32.011 3.094 5.462 1.00 96.69 357 GLU A O 1
ATOM 2865 N N . TRP A 1 358 ? -32.408 2.690 3.290 1.00 97.94 358 TRP A N 1
ATOM 2866 C CA . TRP A 1 358 ? -30.994 2.715 2.887 1.00 97.94 358 TRP A CA 1
ATOM 2867 C C . TRP A 1 358 ? -30.264 4.018 3.227 1.00 97.94 358 TRP A C 1
ATOM 2869 O O . TRP A 1 358 ? -29.049 3.985 3.396 1.00 97.94 358 TRP A O 1
ATOM 2879 N N . SER A 1 359 ? -30.973 5.144 3.376 1.00 97.19 359 SER A N 1
ATOM 2880 C CA . SER A 1 359 ? -30.377 6.422 3.787 1.00 97.19 359 SER A CA 1
ATOM 2881 C C . SER A 1 359 ? -29.608 6.303 5.103 1.00 97.19 359 SER A C 1
ATOM 2883 O O . SER A 1 359 ? -28.513 6.848 5.206 1.00 97.19 359 SER A O 1
ATOM 2885 N N . LYS A 1 360 ? -30.113 5.499 6.052 1.00 97.19 360 LYS A N 1
ATOM 2886 C CA . LYS A 1 360 ? -29.491 5.262 7.364 1.00 97.19 360 LYS A CA 1
ATOM 2887 C C . LYS A 1 360 ? -28.096 4.637 7.262 1.00 97.19 360 LYS A C 1
ATOM 2889 O O . LYS A 1 360 ? -27.270 4.840 8.142 1.00 97.19 360 LYS A O 1
ATOM 2894 N N . LEU A 1 361 ? -27.814 3.892 6.190 1.00 97.69 361 LEU A N 1
ATOM 2895 C CA . LEU A 1 361 ? -26.486 3.325 5.935 1.00 97.69 361 LEU A CA 1
ATOM 2896 C C . LEU A 1 361 ? -25.489 4.367 5.398 1.00 97.69 361 LEU A C 1
ATOM 2898 O O . LEU A 1 361 ? -24.290 4.125 5.422 1.00 97.69 361 LEU A O 1
ATOM 2902 N N . PHE A 1 362 ? -25.957 5.509 4.896 1.00 97.06 362 PHE A N 1
ATOM 2903 C CA . PHE A 1 362 ? -25.111 6.565 4.325 1.00 97.06 362 PHE A CA 1
ATOM 2904 C C . PHE A 1 362 ? -25.111 7.852 5.168 1.00 97.06 362 PHE A C 1
ATOM 2906 O O . PHE A 1 362 ? -24.476 8.838 4.787 1.00 97.06 362 PHE A O 1
ATOM 2913 N N . GLU A 1 363 ? -25.792 7.846 6.318 1.00 93.44 363 GLU A N 1
ATOM 2914 C CA . GLU A 1 363 ? -25.745 8.910 7.320 1.00 93.44 363 GLU A CA 1
ATOM 2915 C C . GLU A 1 363 ? -24.342 8.988 7.933 1.00 93.44 363 GLU A C 1
ATOM 2917 O O . GLU A 1 363 ? -23.885 8.065 8.604 1.00 93.44 363 GLU A O 1
ATOM 2922 N N . ALA A 1 364 ? -23.644 10.103 7.705 1.00 86.31 364 ALA A N 1
ATOM 2923 C CA . ALA A 1 364 ? -22.312 10.318 8.256 1.00 86.31 364 ALA A CA 1
ATOM 2924 C C . ALA A 1 364 ? -22.371 10.374 9.798 1.00 86.31 364 ALA A C 1
ATOM 2926 O O . ALA A 1 364 ? -23.030 11.270 10.339 1.00 86.31 364 ALA A O 1
ATOM 2927 N N . PRO A 1 365 ? -21.679 9.476 10.531 1.00 80.50 365 PRO A N 1
ATOM 2928 C CA . PRO A 1 365 ? -21.675 9.505 11.988 1.00 80.50 365 PRO A CA 1
ATOM 2929 C C . PRO A 1 365 ? -21.116 10.825 12.524 1.00 80.50 365 PRO A C 1
ATOM 2931 O O . PRO A 1 365 ? -20.238 11.444 11.919 1.00 80.50 365 PRO A O 1
ATOM 2934 N N . SER A 1 366 ? -21.564 11.236 13.711 1.00 84.69 366 SER A N 1
ATOM 2935 C CA . SER A 1 366 ? -21.120 12.467 14.371 1.00 84.69 366 SER A CA 1
ATOM 2936 C C . SER A 1 366 ? -19.685 12.351 14.917 1.00 84.69 366 SER A C 1
ATOM 2938 O O . SER A 1 366 ? -19.459 12.343 16.125 1.00 84.69 366 SER A O 1
ATOM 2940 N N . PHE A 1 367 ? -18.688 12.274 14.026 1.00 90.00 367 PHE A N 1
ATOM 2941 C CA . PHE A 1 367 ? -17.271 12.055 14.351 1.00 90.00 367 PHE A CA 1
ATOM 2942 C C . PHE A 1 367 ? -16.781 12.970 15.484 1.00 90.00 367 PHE A C 1
ATOM 2944 O O . PHE A 1 367 ? -16.269 12.481 16.487 1.00 90.00 367 PHE A O 1
ATOM 2951 N N . PHE A 1 368 ? -17.050 14.276 15.374 1.00 90.62 368 PHE A N 1
ATOM 2952 C CA . PHE A 1 368 ? -16.676 15.315 16.347 1.00 90.62 368 PHE A CA 1
ATOM 2953 C C . PHE A 1 368 ? -17.422 15.235 17.693 1.00 90.62 368 PHE A C 1
ATOM 2955 O O . PHE A 1 368 ? -17.129 15.983 18.625 1.00 90.62 368 PHE A O 1
ATOM 2962 N N . GLN A 1 369 ? -18.395 14.329 17.818 1.00 88.94 369 GLN A N 1
ATOM 2963 C CA . GLN A 1 369 ? -19.126 14.043 19.053 1.00 88.94 369 GLN A CA 1
ATOM 2964 C C . GLN A 1 369 ? -18.835 12.634 19.605 1.00 88.94 369 GLN A C 1
ATOM 2966 O O . GLN A 1 369 ? -18.992 12.428 20.814 1.00 88.94 369 GLN A O 1
ATOM 2971 N N . LYS A 1 370 ? -18.376 11.697 18.757 1.00 89.81 370 LYS A N 1
ATOM 2972 C CA . LYS A 1 370 ? -18.099 10.278 19.061 1.00 89.81 370 LYS A CA 1
ATOM 2973 C C . LYS A 1 370 ? -17.021 10.100 20.136 1.00 89.81 370 LYS A C 1
ATOM 2975 O O . LYS A 1 370 ? -17.184 9.276 21.035 1.00 89.81 370 LYS A O 1
ATOM 2980 N N . TYR A 1 371 ? -15.958 1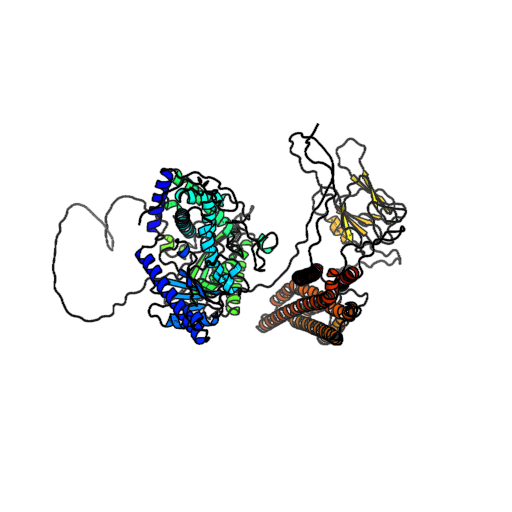0.902 20.092 1.00 92.69 371 TYR A N 1
ATOM 2981 C CA . TYR A 1 371 ? -14.833 10.840 21.033 1.00 92.69 371 TYR A CA 1
ATOM 2982 C C . TYR A 1 371 ? -14.919 11.919 22.120 1.00 92.69 371 TYR A C 1
ATOM 2984 O O . TYR A 1 371 ? -15.553 12.963 21.953 1.00 92.69 371 TYR A O 1
ATOM 2992 N N . LYS A 1 372 ? -14.291 11.660 23.274 1.00 91.19 372 LYS A N 1
ATOM 2993 C CA . LYS A 1 372 ? -14.211 12.623 24.393 1.00 91.19 372 LYS A CA 1
ATOM 2994 C C . LYS A 1 372 ? -13.035 13.595 24.253 1.00 91.19 372 LYS A C 1
ATOM 2996 O O . LYS A 1 372 ? -13.132 14.722 24.739 1.00 91.19 372 LYS A O 1
ATOM 3001 N N . HIS A 1 373 ? -11.969 13.143 23.602 1.00 92.62 373 HIS A N 1
ATOM 3002 C CA . HIS A 1 373 ? -10.700 13.834 23.403 1.00 92.62 373 HIS A CA 1
ATOM 3003 C C . HIS A 1 373 ? -10.320 13.762 21.927 1.00 92.62 373 HIS A C 1
ATOM 3005 O O . HIS A 1 373 ? -10.661 12.784 21.256 1.00 92.62 373 HIS A O 1
ATOM 3011 N N . TYR A 1 374 ? -9.625 14.786 21.448 1.00 94.38 374 TYR A N 1
ATOM 3012 C CA . TYR A 1 374 ? -9.159 14.898 20.075 1.00 94.38 374 TYR A CA 1
ATOM 3013 C C . TYR A 1 374 ? -7.763 15.517 20.029 1.00 94.38 374 TYR A C 1
ATOM 3015 O O . TYR A 1 374 ? -7.409 16.297 20.910 1.00 94.38 374 TYR A O 1
ATOM 3023 N N . ILE A 1 375 ? -7.009 15.221 18.976 1.00 95.06 375 ILE A N 1
ATOM 3024 C CA . ILE A 1 375 ? -5.900 16.061 18.519 1.00 95.06 375 ILE A CA 1
ATOM 3025 C C . ILE A 1 375 ? -6.365 16.791 17.259 1.00 95.06 375 ILE A C 1
ATOM 3027 O O . ILE A 1 375 ? -6.994 16.182 16.392 1.00 95.06 375 ILE A O 1
ATOM 3031 N N . VAL A 1 376 ? -6.070 18.084 17.163 1.00 94.38 376 VAL A N 1
ATOM 3032 C CA . VAL A 1 376 ? -6.195 18.861 15.925 1.00 94.38 376 VAL A CA 1
ATOM 3033 C C . VAL A 1 376 ? -4.791 19.103 15.394 1.00 94.38 376 VAL A C 1
ATOM 3035 O O . VAL A 1 376 ? -3.942 19.592 16.133 1.00 94.38 376 VAL A O 1
ATOM 3038 N N . LEU A 1 377 ? -4.558 18.734 14.136 1.00 95.31 377 LEU A N 1
ATOM 3039 C CA . LEU A 1 377 ? -3.345 19.065 13.389 1.00 95.31 377 LEU A CA 1
ATOM 3040 C C . LEU A 1 377 ? -3.654 20.241 12.469 1.00 95.31 377 LEU A C 1
ATOM 3042 O O . LEU A 1 377 ? -4.674 20.200 11.781 1.00 95.31 377 LEU A O 1
ATOM 3046 N N . LEU A 1 378 ? -2.779 21.239 12.434 1.00 93.88 378 LEU A N 1
ATOM 3047 C CA . LEU A 1 378 ? -2.847 22.420 11.575 1.00 93.88 378 LEU A CA 1
ATOM 3048 C C . LEU A 1 378 ? -1.618 22.433 10.664 1.00 93.88 378 LEU A C 1
ATOM 3050 O O . LEU A 1 378 ? -0.499 22.321 11.152 1.00 93.88 378 LEU A O 1
ATOM 3054 N N . ALA A 1 379 ? -1.811 22.583 9.356 1.00 94.81 379 ALA A N 1
ATOM 3055 C CA . ALA A 1 379 ? -0.735 22.763 8.386 1.00 94.81 379 ALA A CA 1
ATOM 3056 C C . ALA A 1 379 ? -1.007 24.010 7.540 1.00 94.81 379 ALA A C 1
ATOM 3058 O O . ALA A 1 379 ? -2.052 24.103 6.888 1.00 94.81 379 ALA A O 1
ATOM 3059 N N . SER A 1 380 ? -0.073 24.959 7.531 1.00 93.56 380 SER A N 1
ATOM 3060 C CA . SER A 1 380 ? -0.186 26.214 6.785 1.00 93.56 380 SER A CA 1
ATOM 3061 C C . SER A 1 380 ? 1.049 26.507 5.938 1.00 93.56 380 SER A C 1
ATOM 3063 O O . SER A 1 380 ? 2.141 26.000 6.195 1.00 93.56 380 SER A O 1
ATOM 3065 N N . ALA A 1 381 ? 0.852 27.299 4.886 1.00 93.06 381 ALA A N 1
ATOM 3066 C CA . ALA A 1 381 ? 1.890 27.750 3.964 1.00 93.06 381 ALA A CA 1
ATOM 3067 C C . ALA A 1 381 ? 1.565 29.173 3.460 1.00 93.06 381 ALA A C 1
ATOM 3069 O O . ALA A 1 381 ? 0.410 29.600 3.561 1.00 93.06 381 ALA A O 1
ATOM 3070 N N . PRO A 1 382 ? 2.533 29.923 2.899 1.00 89.50 382 PRO A N 1
ATOM 3071 C CA . PRO A 1 382 ? 2.291 31.301 2.469 1.00 89.50 382 PRO A CA 1
ATOM 3072 C C . PRO A 1 382 ? 1.581 31.420 1.108 1.00 89.50 382 PRO A C 1
ATOM 3074 O O . PRO A 1 382 ? 1.066 32.491 0.793 1.00 89.50 382 PRO A O 1
ATOM 3077 N N . THR A 1 383 ? 1.496 30.348 0.309 1.00 89.19 383 THR A N 1
ATOM 3078 C CA . THR A 1 383 ? 0.705 30.309 -0.938 1.00 89.19 383 THR A CA 1
ATOM 3079 C C . THR A 1 383 ? -0.107 29.021 -1.071 1.00 89.19 383 THR A C 1
ATOM 3081 O O . THR A 1 383 ? 0.259 27.980 -0.530 1.00 89.19 383 THR A O 1
ATOM 3084 N N . GLU A 1 384 ? -1.182 29.062 -1.863 1.00 85.31 384 GLU A N 1
ATOM 3085 C CA . GLU A 1 384 ? -2.042 27.898 -2.132 1.00 85.31 384 GLU A CA 1
ATOM 3086 C C . GLU A 1 384 ? -1.295 26.724 -2.797 1.00 85.31 384 GLU A C 1
ATOM 3088 O O . GLU A 1 384 ? -1.542 25.568 -2.460 1.00 85.31 384 GLU A O 1
ATOM 3093 N N . LYS A 1 385 ? -0.333 26.998 -3.694 1.00 83.06 385 LYS A N 1
ATOM 3094 C CA . LYS A 1 385 ? 0.496 25.951 -4.326 1.00 83.06 385 LYS A CA 1
ATOM 3095 C C . LYS A 1 385 ? 1.333 25.214 -3.279 1.00 83.06 385 LYS A C 1
ATOM 3097 O O . LYS A 1 385 ? 1.269 23.991 -3.190 1.00 83.06 385 LYS A O 1
ATOM 3102 N N . GLN A 1 386 ? 2.066 25.969 -2.459 1.00 86.38 386 GLN A N 1
ATOM 3103 C CA . GLN A 1 386 ? 2.856 25.415 -1.358 1.00 86.38 386 GLN A CA 1
ATOM 3104 C C . GLN A 1 386 ? 1.962 24.720 -0.325 1.00 86.38 386 GLN A C 1
ATOM 3106 O O . GLN A 1 386 ? 2.358 23.688 0.201 1.00 86.38 386 GLN A O 1
ATOM 3111 N N . ARG A 1 387 ? 0.741 25.220 -0.065 1.00 88.88 387 ARG A N 1
ATOM 3112 C CA . ARG A 1 387 ? -0.222 24.548 0.822 1.00 88.88 387 ARG A CA 1
ATOM 3113 C C . ARG A 1 387 ? -0.550 23.153 0.308 1.00 88.88 387 ARG A C 1
ATOM 3115 O O . ARG A 1 387 ? -0.525 22.226 1.103 1.00 88.88 387 ARG A O 1
ATOM 3122 N N . LEU A 1 388 ? -0.840 22.981 -0.982 1.00 84.62 388 LEU A N 1
ATOM 3123 C CA . LEU A 1 388 ? -1.151 21.664 -1.555 1.00 84.62 388 LEU A CA 1
ATOM 3124 C C . LEU A 1 388 ? 0.029 20.683 -1.438 1.00 84.62 388 LEU A C 1
ATOM 3126 O O . LEU A 1 388 ? -0.170 19.530 -1.057 1.00 84.62 388 LEU A O 1
ATOM 3130 N N . GLU A 1 389 ? 1.250 21.146 -1.715 1.00 84.44 389 GLU A N 1
ATOM 3131 C CA . GLU A 1 389 ? 2.482 20.349 -1.583 1.00 84.44 389 GLU A CA 1
ATOM 3132 C C . GLU A 1 389 ? 2.754 19.976 -0.110 1.00 84.44 389 GLU A C 1
ATOM 3134 O O . GLU A 1 389 ? 2.959 18.804 0.215 1.00 84.44 389 GLU A O 1
ATOM 3139 N N . TRP A 1 390 ? 2.640 20.949 0.799 1.00 91.81 390 TRP A N 1
ATOM 3140 C CA . TRP A 1 390 ? 2.827 20.772 2.240 1.00 91.81 390 TRP A CA 1
ATOM 3141 C C . TRP A 1 390 ? 1.771 19.851 2.863 1.00 91.81 390 TRP A C 1
ATOM 3143 O O . TRP A 1 390 ? 2.108 18.941 3.618 1.00 91.81 390 TRP A O 1
ATOM 3153 N N . VAL A 1 391 ? 0.498 20.021 2.495 1.00 91.06 391 VAL A N 1
ATOM 3154 C CA . VAL A 1 391 ? -0.623 19.172 2.927 1.00 91.06 391 VAL A CA 1
ATOM 3155 C C . VAL A 1 391 ? -0.396 17.716 2.527 1.00 91.06 391 VAL A C 1
ATOM 3157 O O . VAL A 1 391 ? -0.576 16.834 3.365 1.00 91.06 391 VAL A O 1
ATOM 3160 N N . GLY A 1 392 ? 0.053 17.458 1.293 1.00 86.12 392 GLY A N 1
ATOM 3161 C CA . GLY A 1 39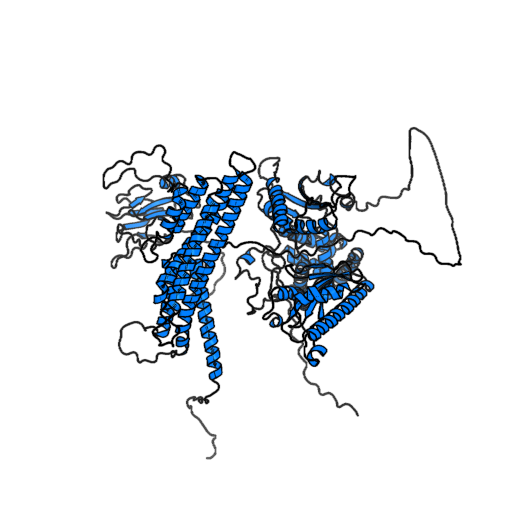2 ? 0.382 16.105 0.835 1.00 86.12 392 GLY A CA 1
ATOM 3162 C C . GLY A 1 392 ? 1.546 15.478 1.611 1.00 86.12 392 GLY A C 1
ATOM 3163 O O . GLY A 1 392 ? 1.497 14.293 1.957 1.00 86.12 392 GLY A O 1
ATOM 3164 N N . LEU A 1 393 ? 2.568 16.273 1.950 1.00 88.56 393 LEU A N 1
ATOM 3165 C CA . LEU A 1 393 ? 3.667 15.825 2.806 1.00 88.56 393 LEU A CA 1
ATOM 3166 C C . LEU A 1 393 ? 3.156 15.482 4.207 1.00 88.56 393 LEU A C 1
ATOM 3168 O O . LEU A 1 393 ? 3.350 14.347 4.645 1.00 88.56 393 LEU A O 1
ATOM 3172 N N . VAL A 1 394 ? 2.478 16.412 4.885 1.00 93.31 394 VAL A N 1
ATOM 3173 C CA . VAL A 1 394 ? 1.957 16.229 6.250 1.00 93.31 394 VAL A CA 1
ATOM 3174 C C . VAL A 1 394 ? 1.039 15.010 6.328 1.00 93.31 394 VAL A C 1
ATOM 3176 O O . VAL A 1 394 ? 1.253 14.151 7.185 1.00 93.31 394 VAL A O 1
ATOM 3179 N N . GLU A 1 395 ? 0.087 14.867 5.400 1.00 92.38 395 GLU A N 1
ATOM 3180 C CA . GLU A 1 395 ? -0.849 13.737 5.357 1.00 92.38 395 GLU A CA 1
ATOM 3181 C C . GLU A 1 395 ? -0.122 12.385 5.280 1.00 92.38 395 GLU A C 1
ATOM 3183 O O . GLU A 1 395 ? -0.460 11.455 6.018 1.00 92.38 395 GLU A O 1
ATOM 3188 N N . SER A 1 396 ? 0.946 12.295 4.476 1.00 87.25 396 SER A N 1
ATOM 3189 C CA . SER A 1 396 ? 1.772 11.082 4.367 1.00 87.25 396 SER A CA 1
ATOM 3190 C C . SER A 1 396 ? 2.454 10.673 5.682 1.00 87.25 396 SER A C 1
ATOM 3192 O O . SER A 1 396 ? 2.848 9.513 5.836 1.00 87.25 396 SER A O 1
ATOM 3194 N N . LYS A 1 397 ? 2.595 11.604 6.638 1.00 93.38 397 LYS A N 1
ATOM 3195 C CA . LYS A 1 397 ? 3.275 11.392 7.925 1.00 93.38 397 LYS A CA 1
ATOM 3196 C C . LYS A 1 397 ? 2.329 11.185 9.103 1.00 93.38 397 LYS A C 1
ATOM 3198 O O . LYS A 1 397 ? 2.790 10.654 10.107 1.00 93.38 397 LYS A O 1
ATOM 3203 N N . ILE A 1 398 ? 1.031 11.504 9.013 1.00 96.50 398 ILE A N 1
ATOM 3204 C CA . ILE A 1 398 ? 0.086 11.394 10.154 1.00 96.50 398 ILE A CA 1
ATOM 3205 C C . ILE A 1 398 ? 0.083 9.981 10.780 1.00 96.50 398 ILE A C 1
ATOM 3207 O O . ILE A 1 398 ? -0.064 9.831 11.993 1.00 96.50 398 ILE A O 1
ATOM 3211 N N . ARG A 1 399 ? 0.332 8.927 9.990 1.00 95.25 399 ARG A N 1
ATOM 3212 C CA . ARG A 1 399 ? 0.484 7.550 10.502 1.00 95.25 399 ARG A CA 1
ATOM 3213 C C . ARG A 1 399 ? 1.644 7.358 11.487 1.00 95.25 399 ARG A C 1
ATOM 3215 O O . ARG A 1 399 ? 1.563 6.456 12.313 1.00 95.25 399 ARG A O 1
ATOM 3222 N N . ILE A 1 400 ? 2.688 8.187 11.432 1.00 93.50 400 ILE A N 1
ATOM 3223 C CA . ILE A 1 400 ? 3.787 8.188 12.411 1.00 93.50 400 ILE A CA 1
ATOM 3224 C C . ILE A 1 400 ? 3.238 8.603 13.781 1.00 93.50 400 ILE A C 1
ATOM 3226 O O . ILE A 1 400 ? 3.440 7.878 14.751 1.00 93.50 400 ILE A O 1
ATOM 3230 N N . LEU A 1 401 ? 2.454 9.688 13.843 1.00 95.88 401 LEU A N 1
ATOM 3231 C CA . LEU A 1 401 ? 1.768 10.108 15.068 1.00 95.88 401 LEU A CA 1
ATOM 3232 C C . LEU A 1 401 ? 0.825 9.013 15.581 1.00 95.88 401 LEU A C 1
ATOM 3234 O O . LEU A 1 401 ? 0.885 8.668 16.755 1.00 95.88 401 LEU A O 1
ATOM 3238 N N . VAL A 1 402 ? 0.004 8.408 14.712 1.00 96.19 402 VAL A N 1
ATOM 3239 C CA . VAL A 1 402 ? -0.868 7.277 15.099 1.00 96.19 402 VAL A CA 1
ATOM 3240 C C . VAL A 1 402 ? -0.051 6.122 15.690 1.00 96.19 402 VAL A C 1
ATOM 3242 O O . VAL A 1 402 ? -0.437 5.575 16.718 1.00 96.19 402 VAL A O 1
ATOM 3245 N N . GLY A 1 403 ? 1.095 5.781 15.095 1.00 93.56 403 GLY A N 1
ATOM 3246 C CA . GLY A 1 403 ? 1.990 4.732 15.587 1.00 93.56 403 GLY A CA 1
ATOM 3247 C C . GLY A 1 403 ? 2.666 5.052 16.927 1.00 93.56 403 GLY A C 1
ATOM 3248 O O . GLY A 1 403 ? 2.887 4.137 17.718 1.00 93.56 403 GLY A O 1
ATOM 3249 N N . SER A 1 404 ? 2.970 6.322 17.214 1.00 94.25 404 SER A N 1
ATOM 3250 C CA . SER A 1 404 ? 3.434 6.758 18.541 1.00 94.25 404 SER A CA 1
ATOM 3251 C C . SER A 1 404 ? 2.302 6.703 19.570 1.00 94.25 404 SER A C 1
ATOM 3253 O O . SER A 1 404 ? 2.455 6.088 20.623 1.00 94.25 404 SER A O 1
ATOM 3255 N N . LEU A 1 405 ? 1.120 7.227 19.226 1.00 94.75 405 LEU A N 1
ATOM 3256 C CA . LEU A 1 405 ? -0.066 7.188 20.086 1.00 94.75 405 LEU A CA 1
ATOM 3257 C C . LEU A 1 405 ? -0.525 5.747 20.387 1.00 94.75 405 LEU A C 1
ATOM 3259 O O . LEU A 1 405 ? -0.993 5.484 21.486 1.00 94.75 405 LEU A O 1
ATOM 3263 N N . GLU A 1 406 ? -0.358 4.791 19.466 1.00 94.19 406 GLU A N 1
ATOM 3264 C CA . GLU A 1 406 ? -0.634 3.361 19.710 1.00 94.19 406 GLU A CA 1
ATOM 3265 C C . GLU A 1 406 ? 0.328 2.713 20.722 1.00 94.19 406 GLU A C 1
ATOM 3267 O O . GLU A 1 406 ? -0.050 1.744 21.384 1.00 94.19 406 GLU A O 1
ATOM 3272 N N . LYS A 1 407 ? 1.549 3.245 20.873 1.00 92.19 407 LYS A N 1
ATOM 3273 C CA . LYS A 1 407 ? 2.526 2.798 21.884 1.00 92.19 407 LYS A CA 1
ATOM 3274 C C . LYS A 1 407 ? 2.287 3.433 23.255 1.00 92.19 407 LYS A C 1
ATOM 3276 O O . LYS A 1 407 ? 2.743 2.886 24.255 1.00 92.19 407 LYS A O 1
ATOM 3281 N N . ASN A 1 408 ? 1.580 4.563 23.316 1.00 90.88 408 ASN A N 1
ATOM 3282 C CA . ASN A 1 408 ? 1.291 5.265 24.562 1.00 90.88 408 ASN A CA 1
ATOM 3283 C C . ASN A 1 408 ? 0.389 4.406 25.475 1.00 90.88 408 ASN A C 1
ATOM 3285 O O . ASN A 1 408 ? -0.717 3.991 25.105 1.00 90.88 408 ASN A O 1
ATOM 3289 N N . GLU A 1 409 ? 0.844 4.144 26.703 1.00 88.50 409 GLU A N 1
ATOM 3290 C CA . GLU A 1 409 ? 0.150 3.253 27.639 1.00 88.50 409 GLU A CA 1
ATOM 3291 C C . GLU A 1 409 ? -1.272 3.719 27.980 1.00 88.50 409 GLU A C 1
ATOM 3293 O O . GLU A 1 409 ? -2.133 2.883 28.256 1.00 88.50 409 GLU A O 1
ATOM 3298 N N . PHE A 1 410 ? -1.580 5.012 27.875 1.00 88.94 410 PHE A N 1
ATOM 3299 C CA . PHE A 1 410 ? -2.900 5.556 28.201 1.00 88.94 410 PHE A CA 1
ATOM 3300 C C . PHE A 1 410 ? -3.881 5.575 27.022 1.00 88.94 410 PHE A C 1
ATOM 3302 O O . PHE A 1 410 ? -5.063 5.867 27.222 1.00 88.94 410 PHE A O 1
ATOM 3309 N N . ILE A 1 411 ? -3.445 5.240 25.804 1.00 92.12 411 ILE A N 1
ATOM 3310 C CA . ILE A 1 411 ? -4.280 5.275 24.596 1.00 92.12 411 ILE A CA 1
ATOM 3311 C C . ILE A 1 411 ? -4.731 3.862 24.201 1.00 92.12 411 ILE A C 1
ATOM 3313 O O . ILE A 1 411 ? -3.980 2.888 24.262 1.00 92.12 411 ILE A O 1
ATOM 3317 N N . THR A 1 412 ? -6.003 3.751 23.819 1.00 92.81 412 THR A N 1
ATOM 3318 C CA . THR A 1 412 ? -6.627 2.543 23.252 1.00 92.81 412 THR A CA 1
ATOM 3319 C C . THR A 1 412 ? -6.740 2.632 21.731 1.00 92.81 412 THR A C 1
ATOM 3321 O O . THR A 1 412 ? -6.657 1.619 21.046 1.00 92.81 412 THR A O 1
ATOM 3324 N N . LEU A 1 413 ? -7.016 3.833 21.211 1.00 94.62 413 LEU A N 1
ATOM 3325 C CA . LEU A 1 413 ? -7.338 4.080 19.807 1.00 94.62 413 LEU A CA 1
ATOM 3326 C C . LEU A 1 413 ? -7.050 5.544 19.447 1.00 94.62 413 LEU A C 1
ATOM 3328 O O . LEU A 1 413 ? -7.521 6.440 20.154 1.00 94.62 413 LEU A O 1
ATOM 3332 N N . ALA A 1 414 ? -6.391 5.767 18.307 1.00 96.94 414 ALA A N 1
ATOM 3333 C CA . ALA A 1 414 ? -6.313 7.059 17.628 1.00 96.94 414 ALA A CA 1
ATOM 3334 C C . ALA A 1 414 ? -6.964 6.963 16.232 1.00 96.94 414 ALA A C 1
ATOM 3336 O O . ALA A 1 414 ? -6.437 6.329 15.320 1.00 96.94 414 ALA A O 1
ATOM 3337 N N . HIS A 1 415 ? -8.138 7.574 16.063 1.00 97.38 415 HIS A N 1
ATOM 3338 C CA . HIS A 1 415 ? -8.909 7.570 14.816 1.00 97.38 415 HIS A CA 1
ATOM 3339 C C . HIS A 1 415 ? -8.743 8.906 14.083 1.00 97.38 415 HIS A C 1
ATOM 3341 O O . HIS A 1 415 ? -9.403 9.885 14.419 1.00 97.38 415 HIS A O 1
ATOM 3347 N N . VAL A 1 416 ? -7.887 8.945 13.063 1.00 96.69 416 VAL A N 1
ATOM 3348 C CA . VAL A 1 416 ? -7.750 10.096 12.152 1.00 96.69 416 VAL A CA 1
ATOM 3349 C C . VAL A 1 416 ? -8.995 10.207 11.271 1.00 96.69 416 VAL A C 1
ATOM 3351 O O . VAL A 1 416 ? -9.329 9.231 10.606 1.00 96.69 416 VAL A O 1
ATOM 3354 N N . ASN A 1 417 ? -9.654 11.368 11.209 1.00 95.69 417 ASN A N 1
ATOM 3355 C CA . ASN A 1 417 ? -10.639 11.617 10.153 1.00 95.69 417 ASN A CA 1
ATOM 3356 C C . ASN A 1 417 ? -9.906 11.801 8.807 1.00 95.69 417 ASN A C 1
ATOM 3358 O O . ASN A 1 417 ? -9.085 12.717 8.714 1.00 95.69 417 ASN A O 1
ATOM 3362 N N . PRO A 1 418 ? -10.183 10.994 7.763 1.00 93.38 418 PRO A N 1
ATOM 3363 C CA . PRO A 1 418 ? -9.556 11.163 6.456 1.00 93.38 418 PRO A CA 1
ATOM 3364 C C . PRO A 1 418 ? -9.980 12.422 5.700 1.00 93.38 418 PRO A C 1
ATOM 3366 O O . PRO A 1 418 ? -9.322 12.793 4.735 1.00 93.38 418 PRO A O 1
ATOM 3369 N N . GLN A 1 419 ? -11.077 13.071 6.097 1.00 90.38 419 GLN A N 1
ATOM 3370 C CA . GLN A 1 419 ? -11.437 14.373 5.558 1.00 90.38 419 GLN A CA 1
ATOM 3371 C C . GLN A 1 419 ? -10.677 15.474 6.309 1.00 90.38 419 GLN A C 1
ATOM 3373 O O . GLN A 1 419 ? -10.856 15.650 7.516 1.00 90.38 419 GLN A O 1
ATOM 3378 N N . SER A 1 420 ? -9.865 16.235 5.577 1.00 90.00 420 SER A N 1
ATOM 3379 C CA . SER A 1 420 ? -9.304 17.505 6.036 1.00 90.00 420 SER A CA 1
ATOM 3380 C C . SER A 1 420 ? -10.264 18.669 5.763 1.00 90.00 420 SER A C 1
ATOM 3382 O O . SER A 1 420 ? -11.187 18.575 4.947 1.00 90.00 420 SER A O 1
ATOM 3384 N N . PHE A 1 421 ? -10.061 19.779 6.471 1.00 86.19 421 PHE A N 1
ATOM 3385 C CA . PHE A 1 421 ? -10.913 20.968 6.405 1.00 86.19 421 PHE A CA 1
ATOM 3386 C C . PHE A 1 421 ? -10.054 22.236 6.321 1.00 86.19 421 PHE A C 1
ATOM 3388 O O . PHE A 1 421 ? -8.958 22.248 6.877 1.00 86.19 421 PHE A O 1
ATOM 3395 N N . PRO A 1 422 ? -10.526 23.333 5.705 1.00 86.81 422 PRO A N 1
ATOM 3396 C CA . PRO A 1 422 ? -9.919 24.645 5.912 1.00 86.81 422 PRO A CA 1
ATOM 3397 C C . PRO A 1 422 ? -9.966 25.009 7.402 1.00 86.81 422 PRO A C 1
ATOM 3399 O O . PRO A 1 422 ? -11.014 24.861 8.040 1.00 86.81 422 PRO A O 1
ATOM 3402 N N . ALA A 1 423 ? -8.841 25.454 7.958 1.00 83.81 423 ALA A N 1
ATOM 3403 C CA . ALA A 1 423 ? -8.783 25.888 9.351 1.00 83.81 423 ALA A CA 1
ATOM 3404 C C . ALA A 1 423 ? -9.435 27.278 9.533 1.00 83.81 423 ALA A C 1
ATOM 3406 O O . ALA A 1 423 ? -9.558 28.034 8.561 1.00 83.81 423 ALA A O 1
ATOM 3407 N N . PRO A 1 424 ? -9.848 27.654 10.758 1.00 80.19 424 PRO A N 1
ATOM 3408 C CA . PRO A 1 424 ? -10.157 29.045 11.083 1.00 80.19 424 PRO A CA 1
ATOM 3409 C C . PRO A 1 424 ? -8.966 29.964 10.778 1.00 80.19 424 PRO A C 1
ATOM 3411 O O . PRO A 1 424 ? -7.819 29.560 10.948 1.00 80.19 424 PRO A O 1
ATOM 3414 N N . LYS A 1 425 ? -9.241 31.206 10.362 1.00 74.88 425 LYS A N 1
ATOM 3415 C CA . LYS A 1 425 ? -8.200 32.232 10.215 1.00 74.88 425 LYS A CA 1
ATOM 3416 C C . LYS A 1 425 ? -7.687 32.668 11.587 1.00 74.88 425 LYS A C 1
ATOM 3418 O O . LYS A 1 425 ? -8.500 32.987 12.457 1.00 74.88 425 LYS A O 1
ATOM 3423 N N . GLU A 1 426 ? -6.372 32.752 11.742 1.00 70.88 426 GLU A N 1
ATOM 3424 C CA . GLU A 1 426 ? -5.718 33.386 12.890 1.00 70.88 426 GLU A CA 1
ATOM 3425 C C . GLU A 1 426 ? -5.643 34.904 12.694 1.00 70.88 426 GLU A C 1
ATOM 3427 O O . GLU A 1 426 ? -5.896 35.664 13.632 1.00 70.88 426 GLU A O 1
ATOM 3432 N N . ASN A 1 427 ? -5.366 35.360 11.467 1.00 70.94 427 ASN A N 1
ATOM 3433 C CA . ASN A 1 427 ? -5.305 36.776 11.118 1.00 70.94 427 ASN A CA 1
ATOM 3434 C C . ASN A 1 427 ? -6.438 37.180 10.146 1.00 70.94 427 ASN A C 1
ATOM 3436 O O . ASN A 1 427 ? -6.475 36.709 9.005 1.00 70.94 427 ASN A O 1
ATOM 3440 N N . PRO A 1 428 ? -7.361 38.083 10.538 1.00 72.44 428 PRO A N 1
ATOM 3441 C CA . PRO A 1 428 ? -8.436 38.535 9.652 1.00 72.44 428 PRO A CA 1
ATOM 3442 C C . PRO A 1 428 ? -7.937 39.394 8.478 1.00 72.44 428 PRO A C 1
ATOM 3444 O O . PRO A 1 428 ? -8.588 39.409 7.432 1.00 72.44 428 PRO A O 1
ATOM 3447 N N . ASP A 1 429 ? -6.785 40.060 8.622 1.00 74.19 429 ASP A N 1
ATOM 3448 C CA . ASP A 1 429 ? -6.255 41.039 7.661 1.00 74.19 429 ASP A CA 1
ATOM 3449 C C . ASP A 1 429 ? -5.379 40.409 6.561 1.00 74.19 429 ASP A C 1
ATOM 3451 O O . ASP A 1 429 ? -4.881 41.112 5.678 1.00 74.19 429 ASP A O 1
ATOM 3455 N N . LYS A 1 430 ? -5.170 39.085 6.598 1.00 76.00 430 LYS A N 1
ATOM 3456 C CA . LYS A 1 430 ? -4.392 38.338 5.598 1.00 76.00 430 LYS A CA 1
ATOM 3457 C C . LYS A 1 430 ? -5.184 37.167 5.007 1.00 76.00 430 LYS A C 1
ATOM 3459 O O . LYS A 1 430 ? -6.139 36.638 5.588 1.00 76.00 430 LYS A O 1
ATOM 3464 N N . GLU A 1 431 ? -4.800 36.765 3.800 1.00 79.62 431 GLU A N 1
ATOM 3465 C CA . GLU A 1 431 ? -5.169 35.452 3.273 1.00 79.62 431 GLU A CA 1
ATOM 3466 C C . GLU A 1 431 ? -4.213 34.412 3.858 1.00 79.62 431 GLU A C 1
ATOM 3468 O O . GLU A 1 431 ? -2.996 34.570 3.798 1.00 79.62 431 GLU A O 1
ATOM 3473 N N . GLU A 1 432 ? -4.783 33.377 4.471 1.00 82.50 432 GLU A N 1
ATOM 3474 C CA . GLU A 1 432 ? -4.052 32.317 5.158 1.00 82.50 432 GLU A CA 1
ATOM 3475 C C . GLU A 1 432 ? -4.436 30.977 4.541 1.00 82.50 432 GLU A C 1
ATOM 3477 O O . GLU A 1 432 ? -5.609 30.596 4.519 1.00 82.50 432 GLU A O 1
ATOM 3482 N N . PHE A 1 433 ? -3.439 30.251 4.044 1.00 89.62 433 PHE A N 1
ATOM 3483 C CA . PHE A 1 433 ? -3.623 28.961 3.392 1.00 89.62 433 PHE A CA 1
ATOM 3484 C C . PHE A 1 433 ? -3.391 27.847 4.422 1.00 89.62 433 PHE A C 1
ATOM 3486 O O . PHE A 1 433 ? -2.346 27.201 4.427 1.00 89.62 433 PHE A O 1
ATOM 3493 N N . CYS A 1 434 ? -4.360 27.650 5.327 1.00 89.38 434 CYS A N 1
ATOM 3494 C CA . CYS A 1 434 ? -4.282 26.686 6.432 1.00 89.38 434 CYS A CA 1
ATOM 3495 C C . CYS A 1 434 ? -5.303 25.539 6.297 1.00 89.38 434 CYS A C 1
ATOM 3497 O O . CYS A 1 434 ? -6.473 25.742 5.967 1.00 89.38 434 CYS A O 1
ATOM 3499 N N . THR A 1 435 ? -4.856 24.307 6.542 1.00 92.44 435 THR A N 1
ATOM 3500 C CA . THR A 1 435 ? -5.642 23.063 6.482 1.00 92.44 435 THR A CA 1
ATOM 3501 C C . THR A 1 435 ? -5.524 22.314 7.801 1.00 92.44 435 THR A C 1
ATOM 3503 O O . THR A 1 435 ? -4.441 22.248 8.374 1.00 92.44 435 THR A O 1
ATOM 3506 N N . MET A 1 436 ? -6.626 21.731 8.270 1.00 93.44 436 MET A N 1
ATOM 3507 C CA . MET A 1 436 ? -6.685 20.985 9.519 1.00 93.44 436 MET A CA 1
ATOM 3508 C C . MET A 1 436 ? -7.178 19.546 9.356 1.00 93.44 436 MET A C 1
ATOM 3510 O O . MET A 1 436 ? -8.065 19.265 8.545 1.00 93.44 436 MET A O 1
ATOM 3514 N N . TRP A 1 437 ? -6.662 18.658 10.206 1.00 95.25 437 TRP A N 1
ATOM 3515 C CA . TRP A 1 437 ? -7.179 17.306 10.434 1.00 95.25 437 TRP A CA 1
ATOM 3516 C C . TRP A 1 437 ? -7.577 17.150 11.898 1.00 95.25 437 TRP A C 1
ATOM 3518 O O . TRP A 1 437 ? -7.008 17.789 12.784 1.00 95.25 437 TRP A O 1
ATOM 3528 N N . VAL A 1 438 ? -8.531 16.257 12.163 1.00 95.12 438 VAL A N 1
ATOM 3529 C CA . VAL A 1 438 ? -9.001 15.961 13.520 1.00 95.12 438 VAL A CA 1
ATOM 3530 C C . VAL A 1 438 ? -8.868 14.465 13.795 1.00 95.12 438 VAL A C 1
ATOM 3532 O O . VAL A 1 438 ? -9.392 13.637 13.052 1.00 95.12 438 VAL A O 1
ATOM 3535 N N . ILE A 1 439 ? -8.181 14.121 14.881 1.00 96.88 439 ILE A N 1
ATOM 3536 C CA . ILE A 1 439 ? -7.909 12.750 15.321 1.00 96.88 439 ILE A CA 1
ATOM 3537 C C . ILE A 1 439 ? -8.684 12.501 16.613 1.00 96.88 439 ILE A C 1
ATOM 3539 O O . ILE A 1 439 ? -8.413 13.137 17.625 1.00 96.88 439 ILE A O 1
ATOM 3543 N N . GLY A 1 440 ? -9.655 11.591 16.604 1.00 96.31 440 GLY A N 1
ATOM 3544 C CA . GLY A 1 440 ? -10.414 11.193 17.790 1.00 96.31 440 GLY A CA 1
ATOM 3545 C C . GLY A 1 440 ? -9.654 10.190 18.653 1.00 96.31 440 GLY A C 1
ATOM 3546 O O . GLY A 1 440 ? -9.146 9.193 18.141 1.00 96.31 440 GLY A O 1
ATOM 3547 N N . LEU A 1 441 ? -9.602 10.423 19.966 1.00 95.38 441 LEU A N 1
ATOM 3548 C CA . LEU A 1 441 ? -8.882 9.573 20.917 1.00 95.38 441 LEU A CA 1
ATOM 3549 C C . LEU A 1 441 ? -9.833 8.788 21.831 1.00 95.38 441 LEU A C 1
ATOM 3551 O O . LEU A 1 441 ? -10.802 9.330 22.379 1.00 95.38 441 LEU A O 1
ATOM 3555 N N . VAL A 1 442 ? -9.508 7.514 22.064 1.00 94.00 442 VAL A N 1
ATOM 3556 C CA . VAL A 1 442 ? -10.068 6.710 23.162 1.00 94.00 442 VAL A CA 1
ATOM 3557 C C . VAL A 1 442 ? -8.954 6.376 24.136 1.00 94.00 442 VAL A C 1
ATOM 3559 O O . VAL A 1 442 ? -7.943 5.787 23.763 1.00 94.00 442 VAL A O 1
ATOM 3562 N N . LEU A 1 443 ? -9.173 6.725 25.397 1.00 90.00 443 LEU A N 1
ATOM 3563 C CA . LEU A 1 443 ? -8.226 6.530 26.487 1.00 90.00 443 LEU A CA 1
ATOM 3564 C C . LEU A 1 443 ? -8.515 5.203 27.201 1.00 90.00 443 LEU A C 1
ATOM 3566 O O . LEU A 1 443 ? -9.684 4.813 27.323 1.00 90.00 443 LEU A O 1
ATOM 3570 N N . LYS A 1 444 ? -7.480 4.514 27.688 1.00 85.62 444 LYS A N 1
ATOM 3571 C CA . LYS A 1 444 ? -7.645 3.365 28.587 1.00 85.62 444 LYS A CA 1
ATOM 3572 C C . LYS A 1 444 ? -8.244 3.869 29.903 1.00 85.62 444 LYS A C 1
ATOM 3574 O O . LYS A 1 444 ? -7.855 4.918 30.412 1.00 85.62 444 LYS A O 1
ATOM 3579 N N . LYS A 1 445 ? -9.223 3.145 30.455 1.00 67.75 445 LYS A N 1
ATOM 3580 C CA . LYS A 1 445 ? -9.730 3.442 31.802 1.00 67.75 445 LYS A CA 1
ATOM 3581 C C . LYS A 1 445 ? -8.705 2.921 32.815 1.00 67.75 445 LYS A C 1
ATOM 3583 O O . LYS A 1 445 ? -8.467 1.715 32.792 1.00 67.75 445 LYS A O 1
ATOM 3588 N N . PRO A 1 446 ? -8.127 3.755 33.694 1.00 59.72 446 PRO A N 1
ATOM 3589 C CA . PRO A 1 446 ? -7.384 3.234 34.830 1.00 59.72 446 PRO A CA 1
ATOM 3590 C C . PRO A 1 446 ? -8.364 2.561 35.800 1.00 59.72 446 PRO A C 1
ATOM 3592 O O . PRO A 1 446 ? -9.493 3.024 35.973 1.00 59.72 446 PRO A O 1
ATOM 3595 N N . GLU A 1 447 ? -7.942 1.473 36.441 1.00 54.12 447 GLU A N 1
ATOM 3596 C CA . GLU A 1 447 ? -8.768 0.777 37.440 1.00 54.12 447 GLU A CA 1
ATOM 3597 C C . GLU A 1 447 ? -8.842 1.533 38.779 1.00 54.12 447 GLU A C 1
ATOM 3599 O O . GLU A 1 447 ? -9.704 1.235 39.600 1.00 54.12 447 GLU A O 1
ATOM 3604 N N . ASN A 1 448 ? -7.982 2.540 38.986 1.00 51.91 448 ASN A N 1
ATOM 3605 C CA . ASN A 1 448 ? -7.976 3.417 40.156 1.00 51.91 448 ASN A CA 1
ATOM 3606 C C . ASN A 1 448 ? -7.673 4.881 39.772 1.00 51.91 448 ASN A C 1
ATOM 3608 O O . ASN A 1 448 ? -6.913 5.139 38.841 1.00 51.91 448 ASN A O 1
ATOM 3612 N N . SER A 1 449 ? -8.216 5.807 40.569 1.00 50.25 449 SER A N 1
ATOM 3613 C CA . SER A 1 449 ? -8.110 7.279 40.499 1.00 50.25 449 SER A CA 1
ATOM 3614 C C . SER A 1 449 ? -8.954 8.024 39.457 1.00 50.25 449 SER A C 1
ATOM 3616 O O . SER A 1 449 ? -8.970 7.746 38.258 1.00 50.25 449 SER A O 1
ATOM 3618 N N . GLU A 1 450 ? -9.629 9.058 39.961 1.00 50.34 450 GLU A N 1
ATOM 3619 C CA . GLU A 1 450 ? -10.336 10.070 39.186 1.00 50.34 450 GLU A CA 1
ATOM 3620 C C . GLU A 1 450 ? -9.335 11.060 38.562 1.00 50.34 450 GLU A C 1
ATOM 3622 O O . GLU A 1 450 ? -8.420 11.531 39.229 1.00 50.34 450 GLU A O 1
ATOM 3627 N N . VAL A 1 451 ? -9.552 11.412 37.289 1.00 51.44 451 VAL A N 1
ATOM 3628 C CA . VAL A 1 451 ? -8.801 12.432 36.525 1.00 51.44 451 VAL A CA 1
ATOM 3629 C C . VAL A 1 451 ? -7.302 12.133 36.317 1.00 51.44 451 VAL A C 1
ATOM 3631 O O . VAL A 1 451 ? -6.426 12.743 36.922 1.00 51.44 451 VAL A O 1
ATOM 3634 N N . LEU A 1 452 ? -6.995 11.293 35.320 1.00 54.62 452 LEU A N 1
ATOM 3635 C CA . LEU A 1 452 ? -5.696 11.353 34.639 1.00 54.62 452 LEU A CA 1
ATOM 3636 C C . LEU A 1 452 ? -5.631 12.607 33.751 1.00 54.62 452 LEU A C 1
ATOM 3638 O O . LEU A 1 452 ? -6.360 12.713 32.761 1.00 54.62 452 LEU A O 1
ATOM 3642 N N . SER A 1 453 ? -4.726 13.534 34.063 1.00 61.28 453 SER A N 1
ATOM 3643 C CA . SER A 1 453 ? -4.216 14.498 33.086 1.00 61.28 453 SER A CA 1
ATOM 3644 C C . SER A 1 453 ? -3.220 13.776 32.179 1.00 61.28 453 SER A C 1
ATOM 3646 O O . SER A 1 453 ? -2.056 13.619 32.539 1.00 61.28 453 SER A O 1
ATOM 3648 N N . ILE A 1 454 ? -3.687 13.292 31.029 1.00 72.62 454 ILE A N 1
ATOM 3649 C CA . ILE A 1 454 ? -2.804 12.675 30.036 1.00 72.62 454 ILE A CA 1
ATOM 3650 C C . ILE A 1 454 ? -2.056 13.787 29.312 1.00 72.62 454 ILE A C 1
ATOM 3652 O O . ILE A 1 454 ? -2.674 14.615 28.638 1.00 72.62 454 ILE A O 1
ATOM 3656 N N . ASP A 1 455 ? -0.738 13.782 29.469 1.00 81.38 455 ASP A N 1
ATOM 3657 C CA . ASP A 1 455 ? 0.165 14.602 28.681 1.00 81.38 455 ASP A CA 1
ATOM 3658 C C . ASP A 1 455 ? 0.489 13.879 27.367 1.00 81.38 455 ASP A C 1
ATOM 3660 O O . ASP A 1 455 ? 0.932 12.731 27.371 1.00 81.38 455 ASP A O 1
ATOM 3664 N N . LEU A 1 456 ? 0.215 14.549 26.247 1.00 88.31 456 LEU A N 1
ATOM 3665 C CA . LEU A 1 456 ? 0.529 14.090 24.889 1.00 88.31 456 LEU A CA 1
ATOM 3666 C C . LEU A 1 456 ? 1.564 15.005 24.215 1.00 88.31 456 LEU A C 1
ATOM 3668 O O . LEU A 1 456 ? 1.855 14.831 23.035 1.00 88.31 456 LEU A O 1
ATOM 3672 N N . THR A 1 457 ? 2.113 15.982 24.946 1.00 88.75 457 THR A N 1
ATOM 3673 C CA . THR A 1 457 ? 2.999 17.020 24.403 1.00 88.75 457 THR A CA 1
ATOM 3674 C C . THR A 1 457 ? 4.264 16.412 23.805 1.00 88.75 457 THR A C 1
ATOM 3676 O O . THR A 1 457 ? 4.680 16.831 22.732 1.00 88.75 457 THR A O 1
ATOM 3679 N N . TYR A 1 458 ? 4.833 15.374 24.430 1.00 90.38 458 TYR A N 1
ATOM 3680 C CA . TYR A 1 458 ? 6.002 14.670 23.892 1.00 90.38 458 TYR A CA 1
ATOM 3681 C C . TYR A 1 458 ? 5.706 13.945 22.568 1.00 90.38 458 TYR A C 1
ATOM 3683 O O . TYR A 1 458 ? 6.427 14.143 21.592 1.00 90.38 458 TYR A O 1
ATOM 3691 N N . ASP A 1 459 ? 4.629 13.148 22.510 1.00 91.88 459 ASP A N 1
ATOM 3692 C CA . ASP A 1 459 ? 4.227 12.418 21.294 1.00 91.88 459 ASP A CA 1
ATOM 3693 C C . ASP A 1 459 ? 3.940 13.386 20.133 1.00 91.88 459 ASP A C 1
ATOM 3695 O O . ASP A 1 459 ? 4.302 13.129 18.983 1.00 91.88 459 ASP A O 1
ATOM 3699 N N . ILE A 1 460 ? 3.310 14.520 20.453 1.00 92.69 460 ILE A N 1
ATOM 3700 C CA . ILE A 1 460 ? 2.991 15.593 19.515 1.00 92.69 460 ILE A CA 1
ATOM 3701 C C . ILE A 1 460 ? 4.260 16.310 19.029 1.00 92.69 460 ILE A C 1
ATOM 3703 O O . ILE A 1 460 ? 4.460 16.417 17.820 1.00 92.69 460 ILE A O 1
ATOM 3707 N N . GLN A 1 461 ? 5.134 16.761 19.933 1.00 92.81 461 GLN A N 1
ATOM 3708 C CA . GLN A 1 461 ? 6.361 17.476 19.570 1.00 92.81 461 GLN A CA 1
ATOM 3709 C C . GLN A 1 461 ? 7.296 16.583 18.747 1.00 92.81 461 GLN A C 1
ATOM 3711 O O . GLN A 1 461 ? 7.769 16.993 17.692 1.00 92.81 461 GLN A O 1
ATOM 3716 N N . SER A 1 462 ? 7.473 15.323 19.160 1.00 93.62 462 SER A N 1
ATOM 3717 C CA . SER A 1 462 ? 8.272 14.332 18.430 1.00 93.62 462 SER A CA 1
ATOM 3718 C C . SER A 1 462 ? 7.769 14.124 16.995 1.00 93.62 462 SER A C 1
ATOM 3720 O O . SER A 1 462 ? 8.569 14.024 16.058 1.00 93.62 462 SER A O 1
ATOM 3722 N N . PHE A 1 463 ? 6.447 14.113 16.790 1.00 95.25 463 PHE A N 1
ATOM 3723 C CA . PHE A 1 463 ? 5.852 14.077 15.455 1.00 95.25 463 PHE A CA 1
ATOM 3724 C C . PHE A 1 463 ? 6.133 15.360 14.658 1.00 95.25 463 PHE A C 1
ATOM 3726 O O . PHE A 1 463 ? 6.621 15.265 13.531 1.00 95.25 463 PHE A O 1
ATOM 3733 N N . THR A 1 464 ? 5.880 16.534 15.240 1.00 94.44 464 THR A N 1
ATOM 3734 C CA . THR A 1 464 ? 6.142 17.851 14.635 1.00 94.44 464 THR A CA 1
ATOM 3735 C C . THR A 1 464 ? 7.598 17.977 14.167 1.00 94.44 464 THR A C 1
ATOM 3737 O O . THR A 1 464 ? 7.851 18.262 12.994 1.00 94.44 464 THR A O 1
ATOM 3740 N N . ASP A 1 465 ? 8.558 17.649 15.034 1.00 93.69 465 ASP A N 1
ATOM 3741 C CA . ASP A 1 465 ? 9.993 17.673 14.729 1.00 93.69 465 ASP A CA 1
ATOM 3742 C C . ASP A 1 465 ? 10.358 16.682 13.616 1.00 93.69 465 ASP A C 1
ATOM 3744 O O . ASP A 1 465 ? 11.183 16.975 12.748 1.00 93.69 465 ASP A O 1
ATOM 3748 N N . THR A 1 466 ? 9.729 15.501 13.608 1.00 92.69 466 THR A N 1
ATOM 3749 C CA . THR A 1 466 ? 9.929 14.484 12.564 1.00 92.69 466 THR A CA 1
ATOM 3750 C C . THR A 1 466 ? 9.419 14.964 11.204 1.00 92.69 466 THR A C 1
ATOM 3752 O O . THR A 1 466 ? 10.082 14.726 10.191 1.00 92.69 466 THR A O 1
ATOM 3755 N N . VAL A 1 467 ? 8.276 15.657 11.159 1.00 93.19 467 VAL A N 1
ATOM 3756 C CA . VAL A 1 467 ? 7.718 16.222 9.920 1.00 93.19 467 VAL A CA 1
ATOM 3757 C C . VAL A 1 467 ? 8.643 17.296 9.351 1.00 93.19 467 VAL A C 1
ATOM 3759 O O . VAL A 1 467 ? 9.032 17.180 8.186 1.00 93.19 467 VAL A O 1
ATOM 3762 N N . TYR A 1 468 ? 9.066 18.279 10.158 1.00 93.69 468 TYR A N 1
ATOM 3763 C CA . TYR A 1 468 ? 10.015 19.307 9.708 1.00 93.69 468 TYR A CA 1
ATOM 3764 C C . TYR A 1 468 ? 11.337 18.688 9.231 1.00 93.69 468 TYR A C 1
ATOM 3766 O O . TYR A 1 468 ? 11.777 18.968 8.117 1.00 93.69 468 TYR A O 1
ATOM 3774 N N . ARG A 1 469 ? 11.939 17.784 10.017 1.00 91.75 469 ARG A N 1
ATOM 3775 C CA . ARG A 1 469 ? 13.215 17.126 9.677 1.00 91.75 469 ARG A CA 1
ATOM 3776 C C . ARG A 1 469 ? 13.141 16.370 8.349 1.00 91.75 469 ARG A C 1
ATOM 3778 O O . ARG A 1 469 ? 14.015 16.523 7.501 1.00 91.75 469 ARG A O 1
ATOM 3785 N N . GLN A 1 470 ? 12.086 15.581 8.133 1.00 86.19 470 GLN A N 1
ATOM 3786 C CA . GLN A 1 470 ? 11.921 14.835 6.881 1.00 86.19 470 GLN A CA 1
ATOM 3787 C C . GLN A 1 470 ? 11.625 15.753 5.687 1.00 86.19 470 GLN A C 1
ATOM 3789 O O . GLN A 1 470 ? 12.098 15.477 4.583 1.00 86.19 470 GLN A O 1
ATOM 3794 N N . ALA A 1 471 ? 10.889 16.849 5.880 1.00 88.25 471 ALA A N 1
ATOM 3795 C CA . ALA A 1 471 ? 10.635 17.827 4.825 1.00 88.25 471 ALA A CA 1
ATOM 3796 C C . ALA A 1 471 ? 11.901 18.589 4.401 1.00 88.25 471 ALA A C 1
ATOM 3798 O O . ALA A 1 471 ? 12.158 18.735 3.206 1.00 88.25 471 ALA A O 1
ATOM 3799 N N . ILE A 1 472 ? 12.723 19.003 5.369 1.00 89.69 472 ILE A N 1
ATOM 3800 C CA . ILE A 1 472 ? 14.016 19.658 5.129 1.00 89.69 472 ILE A CA 1
ATOM 3801 C C . ILE A 1 472 ? 14.961 18.702 4.389 1.00 89.69 472 ILE A C 1
ATOM 3803 O O . ILE A 1 472 ? 15.471 19.050 3.324 1.00 89.69 472 ILE A O 1
ATOM 3807 N N . ASN A 1 473 ? 15.118 17.465 4.875 1.00 84.81 473 ASN A N 1
ATOM 3808 C CA . ASN A 1 473 ? 16.005 16.471 4.256 1.00 84.81 473 ASN A CA 1
ATOM 3809 C C . ASN A 1 473 ? 15.579 16.100 2.823 1.00 84.81 473 ASN A C 1
ATOM 3811 O O . ASN A 1 473 ? 16.426 15.857 1.967 1.00 84.81 473 ASN A O 1
ATOM 3815 N N . SER A 1 474 ? 14.272 16.089 2.542 1.00 76.88 474 SER A N 1
ATOM 3816 C CA . SER A 1 474 ? 13.726 15.833 1.200 1.00 76.88 474 SER A CA 1
ATOM 3817 C C . SER A 1 474 ? 13.654 17.071 0.295 1.00 76.88 474 SER A C 1
ATOM 3819 O O . SER A 1 474 ? 13.204 16.954 -0.843 1.00 76.88 474 SER A O 1
ATOM 3821 N N . LYS A 1 475 ? 14.109 18.245 0.765 1.00 84.50 475 LYS A N 1
ATOM 3822 C CA . LYS A 1 475 ? 14.039 19.540 0.056 1.00 84.50 475 LYS A CA 1
ATOM 3823 C C . LYS A 1 475 ? 12.613 19.961 -0.340 1.00 84.50 475 LYS A C 1
ATOM 3825 O O . LYS A 1 475 ? 12.440 20.747 -1.265 1.00 84.50 475 LYS A O 1
ATOM 3830 N N . MET A 1 476 ? 11.605 19.457 0.375 1.00 78.31 476 MET A N 1
ATOM 3831 C CA . MET A 1 476 ? 10.188 19.817 0.216 1.00 78.31 476 MET A CA 1
ATOM 3832 C C . MET A 1 476 ? 9.713 20.838 1.266 1.00 78.31 476 MET A C 1
ATOM 3834 O O . MET A 1 476 ? 8.520 21.106 1.370 1.00 78.31 476 MET A O 1
ATOM 3838 N N . PHE A 1 477 ? 10.631 21.380 2.071 1.00 89.56 477 PHE A N 1
ATOM 3839 C CA . PHE A 1 477 ? 10.354 22.444 3.031 1.00 89.56 477 PHE A CA 1
ATOM 3840 C C . PHE A 1 477 ? 10.725 23.814 2.456 1.00 89.56 477 PHE A C 1
ATOM 3842 O O . PHE A 1 477 ? 11.858 24.020 2.021 1.00 89.56 477 PHE A O 1
ATOM 3849 N N . GLU A 1 478 ? 9.794 24.761 2.530 1.00 88.06 478 GLU A N 1
ATOM 3850 C CA . GLU A 1 478 ? 10.026 26.174 2.233 1.00 88.06 478 GLU A CA 1
ATOM 3851 C C . GLU A 1 478 ? 9.786 27.040 3.475 1.00 88.06 478 GLU A C 1
ATOM 3853 O O . GLU A 1 478 ? 9.060 26.665 4.398 1.00 88.06 478 GLU A O 1
ATOM 3858 N N . MET A 1 479 ? 10.395 28.227 3.500 1.00 86.25 479 MET A N 1
ATOM 3859 C CA . MET A 1 479 ? 10.225 29.173 4.602 1.00 86.25 479 MET A CA 1
ATOM 3860 C C . MET A 1 479 ? 8.746 29.573 4.753 1.00 86.25 479 MET A C 1
ATOM 3862 O O . MET A 1 479 ? 8.028 29.716 3.766 1.00 86.25 479 MET A O 1
ATOM 3866 N N . ASP A 1 480 ? 8.298 29.721 6.001 1.00 88.25 480 ASP A N 1
ATOM 3867 C CA . ASP A 1 480 ? 6.897 29.932 6.402 1.00 88.25 480 ASP A CA 1
ATOM 3868 C C . ASP A 1 480 ? 5.912 28.767 6.144 1.00 88.25 480 ASP A C 1
ATOM 3870 O O . ASP A 1 480 ? 4.728 28.911 6.458 1.00 88.25 480 ASP A O 1
ATOM 3874 N N . MET A 1 481 ? 6.362 27.587 5.689 1.00 92.62 481 MET A N 1
ATOM 3875 C CA . MET A 1 481 ? 5.590 26.350 5.896 1.00 92.62 481 MET A CA 1
ATOM 3876 C C . MET A 1 481 ? 5.581 25.993 7.387 1.00 92.62 481 MET A C 1
ATOM 3878 O O . MET A 1 481 ? 6.630 25.966 8.034 1.00 92.62 481 MET A O 1
ATOM 3882 N N . LYS A 1 482 ? 4.402 25.714 7.949 1.00 93.62 482 LYS A N 1
ATOM 3883 C CA . LYS A 1 482 ? 4.228 25.417 9.378 1.00 93.62 482 LYS A CA 1
ATOM 3884 C C . LYS A 1 482 ? 3.329 24.212 9.594 1.00 93.62 482 LYS A C 1
ATOM 3886 O O . LYS A 1 482 ? 2.341 24.023 8.883 1.00 93.62 482 LYS A O 1
ATOM 3891 N N . ILE A 1 483 ? 3.655 23.425 10.608 1.00 95.12 483 ILE A N 1
ATOM 3892 C CA . ILE A 1 483 ? 2.777 22.430 11.216 1.00 95.12 483 ILE A CA 1
ATOM 3893 C C . ILE A 1 483 ? 2.696 22.688 12.725 1.00 95.12 483 ILE A C 1
ATOM 3895 O O . ILE A 1 483 ? 3.718 22.942 13.365 1.00 95.12 483 ILE A O 1
ATOM 3899 N N . ASP A 1 484 ? 1.479 22.633 13.261 1.00 91.31 484 ASP A N 1
ATOM 3900 C CA . ASP A 1 484 ? 1.171 22.707 14.691 1.00 91.31 484 ASP A CA 1
ATOM 3901 C C . ASP A 1 484 ? 0.117 21.647 15.061 1.00 91.31 484 ASP A C 1
ATOM 3903 O O . ASP A 1 484 ? -0.578 21.096 14.199 1.00 91.31 484 ASP A O 1
ATOM 3907 N N . ALA A 1 485 ? 0.031 21.305 16.342 1.00 92.44 485 ALA A N 1
ATOM 3908 C CA . ALA A 1 485 ? -0.705 20.152 16.828 1.00 92.44 485 ALA A CA 1
ATOM 3909 C C . ALA A 1 485 ? -1.134 20.335 18.292 1.00 92.44 485 ALA A C 1
ATOM 3911 O O . ALA A 1 485 ? -0.307 20.515 19.181 1.00 92.44 485 ALA A O 1
ATOM 3912 N N . MET A 1 486 ? -2.437 20.235 18.567 1.00 88.38 486 MET A N 1
ATOM 3913 C CA . MET A 1 486 ? -3.000 20.523 19.894 1.00 88.38 486 MET A CA 1
ATOM 3914 C C . MET A 1 486 ? -3.987 19.456 20.375 1.00 88.38 486 MET A C 1
ATOM 3916 O O . MET A 1 486 ? -4.819 18.965 19.612 1.00 88.38 486 MET A O 1
ATOM 3920 N N . HIS A 1 487 ? -3.930 19.122 21.667 1.00 91.88 487 HIS A N 1
ATOM 3921 C CA . HIS A 1 487 ? -4.892 18.239 22.333 1.00 91.88 487 HIS A CA 1
ATOM 3922 C C . HIS A 1 487 ? -6.079 19.042 22.885 1.00 91.88 487 HIS A C 1
ATOM 3924 O O . HIS A 1 487 ? -5.896 19.990 23.644 1.00 91.88 487 HIS A O 1
ATOM 3930 N N . LEU A 1 488 ? -7.300 18.625 22.541 1.00 90.12 488 LEU A N 1
ATOM 3931 C CA . LEU A 1 488 ? -8.550 19.284 22.922 1.00 90.12 488 LEU A CA 1
ATOM 3932 C C . LEU A 1 488 ? -9.567 18.285 23.481 1.00 90.12 488 LEU A C 1
ATOM 3934 O O . LEU A 1 488 ? -9.698 17.147 23.019 1.00 90.12 488 LEU A O 1
ATOM 3938 N N . ARG A 1 489 ? -10.381 18.730 24.435 1.00 89.69 489 ARG A N 1
ATOM 3939 C CA . ARG A 1 489 ? -11.585 18.013 24.872 1.00 89.69 489 ARG A CA 1
ATOM 3940 C C . ARG A 1 489 ? -12.721 18.305 23.892 1.00 89.69 489 ARG A C 1
ATOM 3942 O O . ARG A 1 489 ? -12.805 19.383 23.308 1.00 89.69 489 ARG A O 1
ATOM 3949 N N . ARG A 1 490 ? -13.692 17.391 23.785 1.00 89.50 490 ARG A N 1
ATOM 3950 C CA . ARG A 1 490 ? -14.880 17.542 22.912 1.00 89.50 490 ARG A CA 1
ATOM 3951 C C . ARG A 1 490 ? -15.600 18.896 23.048 1.00 89.50 490 ARG A C 1
ATOM 3953 O O . ARG A 1 490 ? -16.160 19.384 22.077 1.00 89.50 490 ARG A O 1
ATOM 3960 N N . LYS A 1 491 ? -15.618 19.489 24.249 1.00 87.06 491 LYS A N 1
ATOM 3961 C CA . LYS A 1 491 ? -16.262 20.792 24.498 1.00 87.06 491 LYS A CA 1
ATOM 3962 C C . LYS A 1 491 ? -15.512 21.967 23.854 1.00 87.06 491 LYS A C 1
ATOM 3964 O O . LYS A 1 491 ? -16.162 22.921 23.448 1.00 87.06 491 LYS A O 1
ATOM 3969 N N . GLU A 1 492 ? -14.186 21.889 23.775 1.00 86.31 492 GLU A N 1
ATOM 3970 C CA . GLU A 1 492 ? -13.315 22.937 23.226 1.00 86.31 492 GLU A CA 1
ATOM 3971 C C . GLU A 1 492 ? -13.279 22.871 21.692 1.00 86.31 492 GLU A C 1
ATOM 3973 O O . GLU A 1 492 ? -13.392 23.897 21.030 1.00 86.31 492 GLU A O 1
ATOM 3978 N N . LEU A 1 493 ? -13.262 21.658 21.119 1.00 85.88 493 LEU A N 1
ATOM 3979 C CA . LEU A 1 493 ? -13.253 21.429 19.665 1.00 85.88 493 LEU A CA 1
ATOM 3980 C C . LEU A 1 493 ? -14.376 22.170 18.909 1.00 85.88 493 LEU A C 1
ATOM 3982 O O . LEU A 1 493 ? -14.174 22.622 17.785 1.00 85.88 493 LEU A O 1
ATOM 3986 N N . HIS A 1 494 ? -15.550 22.338 19.526 1.00 79.12 494 HIS A N 1
ATOM 3987 C CA . HIS A 1 494 ? -16.673 23.073 18.933 1.00 79.12 494 HIS A CA 1
ATOM 3988 C C . HIS A 1 494 ? -16.372 24.544 18.600 1.00 79.12 494 HIS A C 1
ATOM 3990 O O . HIS A 1 494 ? -17.106 25.123 17.806 1.00 79.12 494 HIS A O 1
ATOM 3996 N N . GLN A 1 495 ? -15.327 25.140 19.180 1.00 75.56 495 GLN A N 1
ATOM 3997 C CA . GLN A 1 495 ? -14.928 26.528 18.921 1.00 75.56 495 GLN A CA 1
ATOM 3998 C C . GLN A 1 495 ? -14.055 26.673 17.662 1.00 75.56 495 GLN A C 1
ATOM 4000 O O . GLN A 1 495 ? -13.984 27.762 17.103 1.00 75.56 495 GLN A O 1
ATOM 4005 N N . LEU A 1 496 ? -13.425 25.584 17.197 1.00 76.00 496 LEU A N 1
ATOM 4006 C CA . LEU A 1 496 ? -12.524 25.574 16.034 1.00 76.00 496 LEU A CA 1
ATOM 4007 C C . LEU A 1 496 ? -13.161 24.989 14.763 1.00 76.00 496 LEU A C 1
ATOM 4009 O O . LEU A 1 496 ? -12.619 25.137 13.671 1.00 76.00 496 LEU A O 1
ATOM 4013 N N . LEU A 1 497 ? -14.301 24.302 14.875 1.00 74.88 497 LEU A N 1
ATOM 4014 C CA . LEU A 1 497 ? -14.972 23.700 13.721 1.00 74.88 497 LEU A CA 1
ATOM 4015 C C . LEU A 1 497 ? -15.844 24.726 12.973 1.00 74.88 497 LEU A C 1
ATOM 4017 O O . LEU A 1 497 ? -16.692 25.367 13.598 1.00 74.88 497 LEU A O 1
ATOM 4021 N N . PRO A 1 498 ? -15.735 24.838 11.634 1.00 67.19 498 PRO A N 1
ATOM 4022 C CA . PRO A 1 498 ? -16.608 25.696 10.842 1.00 67.19 498 PRO A CA 1
ATOM 4023 C C . PRO A 1 498 ? -18.099 25.377 11.032 1.00 67.19 498 PRO A C 1
ATOM 4025 O O . PRO A 1 498 ? -18.506 24.215 11.067 1.00 67.19 498 PRO A O 1
ATOM 4028 N N . ASN A 1 499 ? -18.945 26.413 11.050 1.00 58.50 499 ASN A N 1
ATOM 4029 C CA . ASN A 1 499 ? -20.391 26.284 11.291 1.00 58.50 499 ASN A CA 1
ATOM 4030 C C . ASN A 1 499 ? -21.095 25.251 10.383 1.00 58.50 499 ASN A C 1
ATOM 4032 O O . ASN A 1 499 ? -22.003 24.556 10.835 1.00 58.50 499 ASN A O 1
ATOM 4036 N N . HIS A 1 500 ? -20.662 25.097 9.128 1.00 61.06 500 HIS A N 1
ATOM 4037 C CA . HIS A 1 500 ? -21.238 24.123 8.191 1.00 61.06 500 HIS A CA 1
ATOM 4038 C C . HIS A 1 500 ? -20.932 22.657 8.563 1.00 61.06 500 HIS A C 1
ATOM 4040 O O . HIS A 1 500 ? -21.717 21.766 8.242 1.00 61.06 500 HIS A O 1
ATOM 4046 N N . VAL A 1 501 ? -19.829 22.399 9.277 1.00 61.72 501 VAL A N 1
ATOM 4047 C CA . VAL A 1 501 ? -19.475 21.074 9.818 1.00 61.72 501 VAL A CA 1
ATOM 4048 C C . VAL A 1 501 ? -20.364 20.730 11.021 1.00 61.72 501 VAL A C 1
ATOM 4050 O O . VAL A 1 501 ? -20.731 19.574 11.221 1.00 61.72 501 VAL A O 1
ATOM 4053 N N . LEU A 1 502 ? -20.769 21.742 11.794 1.00 54.47 502 LEU A N 1
ATOM 4054 C CA . LEU A 1 502 ? -21.620 21.594 12.979 1.00 54.47 502 LEU A CA 1
ATOM 4055 C C . LEU A 1 502 ? -23.120 21.455 12.650 1.00 54.47 502 LEU A C 1
ATOM 4057 O O . LEU A 1 502 ? -23.863 20.841 13.417 1.00 54.47 502 LEU A O 1
ATOM 4061 N N . GLN A 1 503 ? -23.583 22.010 11.525 1.00 43.88 503 GLN A N 1
ATOM 4062 C CA . GLN A 1 503 ? -25.015 22.098 11.196 1.00 43.88 503 GLN A CA 1
ATOM 4063 C C . GLN A 1 503 ? -25.650 20.814 10.634 1.00 43.88 503 GLN A C 1
ATOM 4065 O O . GLN A 1 503 ? -26.873 20.689 10.697 1.00 43.88 503 GLN A O 1
ATOM 4070 N N . LYS A 1 504 ? -24.872 19.827 10.161 1.00 41.19 504 LYS A N 1
ATOM 4071 C CA . LYS A 1 504 ? -25.413 18.574 9.580 1.00 41.19 504 LYS A CA 1
ATOM 4072 C C . LYS A 1 504 ? -26.270 17.722 10.537 1.00 41.19 504 LYS A C 1
ATOM 4074 O O . LYS A 1 504 ? -26.981 16.842 10.067 1.00 41.19 504 LYS A O 1
ATOM 4079 N N . ASN A 1 505 ? -26.256 18.003 11.845 1.00 34.94 505 ASN A N 1
ATOM 4080 C CA . ASN A 1 505 ? -26.944 17.203 12.868 1.00 34.94 505 ASN A CA 1
ATOM 4081 C C . ASN A 1 505 ? -28.255 17.819 13.402 1.00 34.94 505 ASN A C 1
ATOM 4083 O O . ASN A 1 505 ? -28.783 17.340 14.404 1.00 34.94 505 ASN A O 1
ATOM 4087 N N . LYS A 1 506 ? -28.802 18.864 12.764 1.00 28.53 506 LYS A N 1
ATOM 4088 C CA . LYS A 1 506 ? -30.199 19.286 12.983 1.00 28.53 506 LYS A CA 1
ATOM 4089 C C . LYS A 1 506 ? -31.082 18.757 11.854 1.00 28.53 506 LYS A C 1
ATOM 4091 O O . LYS A 1 506 ? -31.461 19.497 10.952 1.00 28.53 506 LYS A O 1
ATOM 4096 N N . THR A 1 507 ? -31.388 17.462 11.902 1.00 29.53 507 THR A N 1
ATOM 4097 C CA . THR A 1 507 ? -32.417 16.862 11.044 1.00 29.53 507 THR A CA 1
ATOM 4098 C C . THR A 1 507 ? -33.791 17.467 11.331 1.00 29.53 507 THR A C 1
ATOM 4100 O O . THR A 1 507 ? -34.080 17.911 12.442 1.00 29.53 507 THR A O 1
ATOM 4103 N N . HIS A 1 508 ? -34.632 17.495 10.296 1.00 31.38 508 HIS A N 1
ATOM 4104 C CA . HIS A 1 508 ? -35.986 18.037 10.334 1.00 31.38 508 HIS A CA 1
ATOM 4105 C C . HIS A 1 508 ? -36.819 17.451 11.485 1.00 31.38 508 HIS A C 1
ATOM 4107 O O . HIS A 1 508 ? -37.244 16.299 11.421 1.00 31.38 508 HIS A O 1
ATOM 4113 N N . SER A 1 509 ? -37.148 18.284 12.473 1.00 22.80 509 SER A N 1
ATOM 4114 C CA . SER A 1 509 ? -38.409 18.135 13.196 1.00 22.80 509 SER A CA 1
ATOM 4115 C C . SER A 1 509 ? -39.469 18.880 12.396 1.00 22.80 509 SER A C 1
ATOM 4117 O O . SER A 1 509 ? -39.368 20.096 12.231 1.00 22.80 509 SER A O 1
ATOM 4119 N N . MET A 1 510 ? -40.461 18.163 11.870 1.00 29.62 510 MET A N 1
ATOM 4120 C CA . MET A 1 510 ? -41.702 18.804 11.443 1.00 29.62 510 MET A CA 1
ATOM 4121 C C . MET A 1 510 ? -42.463 19.224 12.697 1.00 29.62 510 MET A C 1
ATOM 4123 O O . MET A 1 510 ? -43.002 18.373 13.396 1.00 29.62 510 MET A O 1
ATOM 4127 N N . GLU A 1 511 ? -42.526 20.526 12.948 1.00 23.88 511 GLU A N 1
ATOM 4128 C CA . GLU A 1 511 ? -43.629 21.127 13.690 1.00 23.88 511 GLU A CA 1
ATOM 4129 C C . GLU A 1 511 ? -44.105 22.377 12.947 1.00 23.88 511 GLU A C 1
ATOM 4131 O O . GLU A 1 511 ? -43.342 23.054 12.255 1.00 23.88 511 GLU A O 1
ATOM 4136 N N . ASP A 1 512 ? -45.411 22.585 13.021 1.00 23.41 512 ASP A N 1
ATOM 4137 C CA . ASP A 1 512 ? -46.228 23.349 12.092 1.00 23.41 512 ASP A CA 1
ATOM 4138 C C . ASP A 1 512 ? -45.861 24.824 11.861 1.00 23.41 512 ASP A C 1
ATOM 4140 O O . ASP A 1 512 ? -45.505 25.585 12.757 1.00 23.41 512 ASP A O 1
ATOM 4144 N N . VAL A 1 513 ? -46.105 25.233 10.613 1.00 26.09 513 VAL A N 1
ATOM 4145 C CA . VAL A 1 513 ? -46.733 26.501 10.201 1.00 26.09 513 VAL A CA 1
ATOM 4146 C C . VAL A 1 513 ? -46.792 27.619 11.260 1.00 26.09 513 VAL A C 1
ATOM 4148 O O . VAL A 1 513 ? -47.755 27.718 12.024 1.00 26.09 513 VAL A O 1
ATOM 4151 N N . ARG A 1 514 ? -45.905 28.616 11.129 1.00 22.86 514 ARG A N 1
ATOM 4152 C CA . ARG A 1 514 ? -46.323 30.033 11.126 1.00 22.86 514 ARG A CA 1
ATOM 4153 C C . ARG A 1 514 ? -45.325 30.954 10.420 1.00 22.86 514 ARG A C 1
ATOM 4155 O O . ARG A 1 514 ? -44.151 30.637 10.266 1.00 22.86 514 ARG A O 1
ATOM 4162 N N . LEU A 1 515 ? -45.858 32.064 9.911 1.00 25.47 515 LEU A N 1
ATOM 4163 C CA . LEU A 1 515 ? -45.212 32.973 8.962 1.00 25.47 515 LEU A CA 1
ATOM 4164 C C . LEU A 1 515 ? -44.288 34.015 9.622 1.00 25.47 515 LEU A C 1
ATOM 4166 O O . LEU A 1 515 ? -44.534 34.478 10.730 1.00 25.47 515 LEU A O 1
ATOM 4170 N N . THR A 1 516 ? -43.268 34.391 8.848 1.00 24.67 516 THR A N 1
ATOM 4171 C CA . THR A 1 516 ? -42.475 35.641 8.813 1.00 24.67 516 THR A CA 1
ATOM 4172 C C . THR A 1 516 ? -42.874 36.835 9.699 1.00 24.67 516 THR A C 1
ATOM 4174 O O . THR A 1 516 ? -44.015 37.288 9.622 1.00 24.67 516 THR A O 1
ATOM 4177 N N . ALA A 1 517 ? -41.871 37.508 10.289 1.00 24.38 517 ALA A N 1
ATOM 4178 C CA . ALA A 1 517 ? -41.808 38.981 10.325 1.00 24.38 517 ALA A CA 1
ATOM 4179 C C . ALA A 1 517 ? -40.386 39.544 10.550 1.00 24.38 517 ALA A C 1
ATOM 4181 O O . ALA A 1 517 ? -39.534 38.896 11.155 1.00 24.38 517 ALA A O 1
ATOM 4182 N N . LEU A 1 518 ? -40.195 40.781 10.072 1.00 27.03 518 LEU A N 1
ATOM 4183 C CA . LEU A 1 518 ? -39.011 41.652 10.138 1.00 27.03 518 LEU A CA 1
ATOM 4184 C C . LEU A 1 518 ? -39.521 43.109 10.301 1.00 27.03 518 LEU A C 1
ATOM 4186 O O . LEU A 1 518 ? -40.608 43.398 9.806 1.00 27.03 518 LEU A O 1
ATOM 4190 N N . ASN A 1 519 ? -38.829 44.068 10.925 1.00 30.66 519 ASN A N 1
ATOM 4191 C CA . ASN A 1 519 ? -37.541 44.035 11.630 1.00 30.66 519 ASN A CA 1
ATOM 4192 C C . ASN A 1 519 ? -37.525 45.094 12.759 1.00 30.66 519 ASN A C 1
ATOM 4194 O O . ASN A 1 519 ? -38.412 45.937 12.804 1.00 30.66 519 ASN A O 1
ATOM 4198 N N . ASP A 1 520 ? -36.461 45.088 13.568 1.00 25.27 520 ASP A N 1
ATOM 4199 C CA . ASP A 1 520 ? -35.954 46.217 14.373 1.00 25.27 520 ASP A CA 1
ATOM 4200 C C . ASP A 1 520 ? -36.818 46.921 15.450 1.00 25.27 520 ASP A C 1
ATOM 4202 O O . ASP A 1 520 ? -37.859 47.518 15.204 1.00 25.27 520 ASP A O 1
ATOM 4206 N N . SER A 1 521 ? -36.152 47.086 16.601 1.00 33.78 521 SER A N 1
ATOM 4207 C CA . SER A 1 521 ? -36.146 48.270 17.485 1.00 33.78 521 SER A CA 1
ATOM 4208 C C . SER A 1 521 ? -37.252 48.519 18.538 1.00 33.78 521 SER A C 1
ATOM 4210 O O . SER A 1 521 ? -38.439 48.594 18.263 1.00 33.78 521 SER A O 1
ATOM 4212 N N . SER A 1 522 ? -36.753 48.783 19.759 1.00 30.70 522 SER A N 1
ATOM 4213 C CA . SER A 1 522 ? -37.305 49.597 20.866 1.00 30.70 522 SER A CA 1
ATOM 4214 C C . SER A 1 522 ? -38.697 49.319 21.474 1.00 30.70 522 SER A C 1
ATOM 4216 O O . SER A 1 522 ? -39.720 49.529 20.845 1.00 30.70 522 SER A O 1
ATOM 4218 N N . LEU A 1 523 ? -38.666 49.043 22.787 1.00 32.91 523 LEU A N 1
ATOM 4219 C CA . LEU A 1 523 ? -39.528 49.566 23.870 1.00 32.91 523 LEU A CA 1
ATOM 4220 C C . LEU A 1 523 ? -41.064 49.701 23.695 1.00 32.91 523 LEU A C 1
ATOM 4222 O O . LEU A 1 523 ? -41.562 50.563 22.982 1.00 32.91 523 LEU A O 1
ATOM 4226 N N . ASP A 1 524 ? -41.743 49.046 24.645 1.00 27.50 524 ASP A N 1
ATOM 4227 C CA . ASP A 1 524 ? -43.046 49.394 25.246 1.00 27.50 524 ASP A CA 1
ATOM 4228 C C . ASP A 1 524 ? -44.348 49.018 24.492 1.00 27.50 524 ASP A C 1
ATOM 4230 O O . ASP A 1 524 ? -44.343 48.336 23.472 1.00 27.50 524 ASP A O 1
ATOM 4234 N N . SER A 1 525 ? -45.484 49.283 25.142 1.00 27.59 525 SER A N 1
ATOM 4235 C CA . SER A 1 525 ? -46.639 48.378 25.245 1.00 27.59 525 SER A CA 1
ATOM 4236 C C . SER A 1 525 ? -47.897 48.706 24.405 1.00 27.59 525 SER A C 1
ATOM 4238 O O . SER A 1 525 ? -48.139 49.851 24.036 1.00 27.59 525 SER A O 1
ATOM 4240 N N . SER A 1 526 ? -48.764 47.679 24.252 1.00 28.12 526 SER A N 1
ATOM 4241 C CA . SER A 1 526 ? -50.254 47.695 24.138 1.00 28.12 526 SER A CA 1
ATOM 4242 C C . SER A 1 526 ? -50.989 47.310 22.816 1.00 28.12 526 SER A C 1
ATOM 4244 O O . SER A 1 526 ? -50.679 47.791 21.737 1.00 28.12 526 SER A O 1
ATOM 4246 N N . ALA A 1 527 ? -52.021 46.458 23.003 1.00 31.44 527 ALA A N 1
ATOM 4247 C CA . ALA A 1 527 ? -53.344 46.308 22.338 1.00 31.44 527 ALA A CA 1
ATOM 4248 C C . ALA A 1 527 ? -53.567 45.960 20.824 1.00 31.44 527 ALA A C 1
ATOM 4250 O O . ALA A 1 527 ? -53.267 46.732 19.925 1.00 31.44 527 ALA A O 1
ATOM 4251 N N . ASP A 1 528 ? -54.289 44.838 20.627 1.00 25.72 528 ASP A N 1
ATOM 4252 C CA . ASP A 1 528 ? -55.474 44.568 19.762 1.00 25.72 528 ASP A CA 1
ATOM 4253 C C . ASP A 1 528 ? -55.496 44.597 18.193 1.00 25.72 528 ASP A C 1
ATOM 4255 O O . ASP A 1 528 ? -55.536 45.640 17.553 1.00 25.72 528 ASP A O 1
ATOM 4259 N N . SER A 1 529 ? -55.747 43.393 17.628 1.00 28.75 529 SER A N 1
ATOM 4260 C CA . SER A 1 529 ? -56.846 43.020 16.679 1.00 28.75 529 SER A CA 1
ATOM 4261 C C . SER A 1 529 ? -56.814 43.191 15.123 1.00 28.75 529 SER A C 1
ATOM 4263 O O . SER A 1 529 ? -56.998 44.269 14.578 1.00 28.75 529 SER A O 1
ATOM 4265 N N . GLU A 1 530 ? -56.832 42.017 14.449 1.00 25.52 530 GLU A N 1
ATOM 4266 C CA . GLU A 1 530 ? -57.676 41.553 13.297 1.00 25.52 530 GLU A CA 1
ATOM 4267 C C . GLU A 1 530 ? -57.493 41.906 11.771 1.00 25.52 530 GLU A C 1
ATOM 4269 O O . GLU A 1 530 ? -57.719 43.016 11.312 1.00 25.52 530 GLU A O 1
ATOM 4274 N N . ASN A 1 531 ? -57.336 40.814 10.977 1.00 26.89 531 ASN A N 1
ATOM 4275 C CA . ASN A 1 531 ? -58.052 40.384 9.731 1.00 26.89 531 ASN A CA 1
ATOM 4276 C C . ASN A 1 531 ? -57.752 40.835 8.251 1.00 26.89 531 ASN A C 1
ATOM 4278 O O . ASN A 1 531 ? -58.197 41.881 7.794 1.00 26.89 531 ASN A O 1
ATOM 4282 N N . SER A 1 532 ? -57.340 39.832 7.427 1.00 24.02 532 SER A N 1
ATOM 4283 C CA . SER A 1 532 ? -57.834 39.462 6.048 1.00 24.02 532 SER A CA 1
ATOM 4284 C C . SER A 1 532 ? -57.438 40.282 4.770 1.00 24.02 532 SER A C 1
ATOM 4286 O O . SER A 1 532 ? -57.099 41.446 4.910 1.00 24.02 532 SER A O 1
ATOM 4288 N N . VAL A 1 533 ? -57.464 39.838 3.476 1.00 25.61 533 VAL A N 1
ATOM 4289 C CA . VAL A 1 533 ? -57.442 38.527 2.727 1.00 25.61 533 VAL A CA 1
ATOM 4290 C C . VAL A 1 533 ? -57.156 38.737 1.181 1.00 25.61 533 VAL A C 1
ATOM 4292 O O . VAL A 1 533 ? -57.761 39.604 0.568 1.00 25.61 533 VAL A O 1
ATOM 4295 N N . SER A 1 534 ? -56.273 37.913 0.562 1.00 23.36 534 SER A N 1
ATOM 4296 C CA . SER A 1 534 ? -56.138 37.410 -0.864 1.00 23.36 534 SER A CA 1
ATOM 4297 C C . SER A 1 534 ? -56.060 38.248 -2.202 1.00 23.36 534 SER A C 1
ATOM 4299 O O . SER A 1 534 ? -57.039 38.895 -2.545 1.00 23.36 534 SER A O 1
ATOM 4301 N N . VAL A 1 535 ? -55.020 37.960 -3.053 1.00 22.59 535 VAL A N 1
ATOM 4302 C CA . VAL A 1 535 ? -55.015 37.486 -4.513 1.00 22.59 535 VAL A CA 1
ATOM 4303 C C . VAL A 1 535 ? -55.566 38.441 -5.648 1.00 22.59 535 VAL A C 1
ATOM 4305 O O . VAL A 1 535 ? -56.334 39.310 -5.258 1.00 22.59 535 VAL A O 1
ATOM 4308 N N . PRO A 1 536 ? -55.282 38.384 -7.013 1.00 39.03 536 PRO A N 1
ATOM 4309 C CA . PRO A 1 536 ? -54.559 37.451 -7.954 1.00 39.03 536 PRO A CA 1
ATOM 4310 C C . PRO A 1 536 ? -53.538 38.049 -9.012 1.00 39.03 536 PRO A C 1
ATOM 4312 O O . PRO A 1 536 ? -53.195 39.224 -8.986 1.00 39.03 536 PRO A O 1
ATOM 4315 N N . SER A 1 537 ? -53.063 37.198 -9.959 1.00 23.48 537 SER A N 1
ATOM 4316 C CA . SER A 1 537 ? -52.223 37.407 -11.198 1.00 23.48 537 SER A CA 1
ATOM 4317 C C . SER A 1 537 ? -53.048 37.829 -12.472 1.00 23.48 537 SER A C 1
ATOM 4319 O O . SER A 1 537 ? -54.202 38.190 -12.237 1.00 23.48 537 SER A O 1
ATOM 4321 N N . PRO A 1 538 ? -52.635 37.737 -13.793 1.00 44.78 538 PRO A N 1
ATOM 4322 C CA . PRO A 1 538 ? -51.362 37.344 -14.492 1.00 44.78 538 PRO A CA 1
ATOM 4323 C C . PRO A 1 538 ? -50.921 38.136 -15.801 1.00 44.78 538 PRO A C 1
ATOM 4325 O O . PRO A 1 538 ? -51.667 38.964 -16.307 1.00 44.78 538 PRO A O 1
ATOM 4328 N N . ALA A 1 539 ? -49.774 37.743 -16.424 1.00 25.55 539 ALA A N 1
ATOM 4329 C CA . ALA A 1 539 ? -49.390 37.829 -17.883 1.00 25.55 539 ALA A CA 1
ATOM 4330 C C . ALA A 1 539 ? -48.995 39.199 -18.562 1.00 25.55 539 ALA A C 1
ATOM 4332 O O . ALA A 1 539 ? -49.346 40.242 -18.033 1.00 25.55 539 ALA A O 1
ATOM 4333 N N . SER A 1 540 ? -48.329 39.330 -19.753 1.00 26.36 540 SER A N 1
ATOM 4334 C CA . SER A 1 540 ? -47.269 38.551 -20.495 1.00 26.36 540 SER A CA 1
ATOM 4335 C C . SER A 1 540 ? -46.774 39.214 -21.845 1.00 26.36 540 SER A C 1
ATOM 4337 O O . SER A 1 540 ? -47.547 39.950 -22.449 1.00 26.36 540 SER A O 1
ATOM 4339 N N . THR A 1 541 ? -45.590 38.828 -22.403 1.00 26.16 541 THR A N 1
ATOM 4340 C CA . THR A 1 541 ? -45.065 39.018 -23.824 1.00 26.16 541 THR A CA 1
ATOM 4341 C C . THR A 1 541 ? -44.553 40.437 -24.279 1.00 26.16 541 THR A C 1
ATOM 4343 O O . THR A 1 541 ? -44.868 41.390 -23.583 1.00 26.16 541 THR A O 1
ATOM 4346 N N . VAL A 1 542 ? -43.753 40.724 -25.358 1.00 27.69 542 VAL A N 1
ATOM 4347 C CA . VAL A 1 542 ? -42.986 39.960 -26.414 1.00 27.69 542 VAL A CA 1
ATOM 4348 C C . VAL A 1 542 ? -41.782 40.748 -27.080 1.00 27.69 542 VAL A C 1
ATOM 4350 O O . VAL A 1 542 ? -41.586 41.924 -26.812 1.00 27.69 542 VAL A O 1
ATOM 4353 N N . LYS A 1 543 ? -40.987 40.062 -27.942 1.00 23.88 543 LYS A N 1
ATOM 4354 C CA . LYS A 1 543 ? -39.804 40.383 -28.832 1.00 23.88 543 LYS A CA 1
ATOM 4355 C C . LYS A 1 543 ? -39.563 41.791 -29.469 1.00 23.88 543 LYS A C 1
ATOM 4357 O O . LYS A 1 543 ? -40.484 42.324 -30.068 1.00 23.88 543 LYS A O 1
ATOM 4362 N N . THR A 1 544 ? -38.277 42.218 -29.596 1.00 22.75 544 THR A N 1
ATOM 4363 C CA . THR A 1 544 ? -37.365 42.171 -30.808 1.00 22.75 544 THR A CA 1
ATOM 4364 C C . THR A 1 544 ? -35.949 42.763 -30.524 1.00 22.75 544 THR A C 1
ATOM 4366 O O . THR A 1 544 ? -35.827 43.582 -29.624 1.00 22.75 544 THR A O 1
ATOM 4369 N N . GLY A 1 545 ? -34.883 42.363 -31.257 1.00 20.31 545 GLY A N 1
ATOM 4370 C CA . GLY A 1 545 ? -33.488 42.903 -31.152 1.00 20.31 545 GLY A CA 1
ATOM 4371 C C . GLY A 1 545 ? -33.141 43.985 -32.209 1.00 20.31 545 GLY A C 1
ATOM 4372 O O . GLY A 1 545 ? -34.095 44.470 -32.818 1.00 20.31 545 GLY A O 1
ATOM 4373 N N . PRO A 1 546 ? -31.855 44.338 -32.518 1.00 36.69 546 PRO A N 1
ATOM 4374 C CA . PRO A 1 546 ? -30.578 43.642 -32.222 1.00 36.69 546 PRO A CA 1
ATOM 4375 C C . PRO A 1 546 ? -29.372 44.574 -31.830 1.00 36.69 546 PRO A C 1
ATOM 4377 O O . PRO A 1 546 ? -29.572 45.720 -31.445 1.00 36.69 546 PRO A O 1
ATOM 4380 N N . VAL A 1 547 ? -28.129 44.082 -32.039 1.00 23.38 547 VAL A N 1
ATOM 4381 C CA . VAL A 1 547 ? -26.790 44.747 -32.124 1.00 23.38 547 VAL A CA 1
ATOM 4382 C C . VAL A 1 547 ? -25.786 44.428 -30.993 1.00 23.38 547 VAL A C 1
ATOM 4384 O O . VAL A 1 547 ? -26.116 44.301 -29.821 1.00 23.38 547 VAL A O 1
ATOM 4387 N N . THR A 1 548 ? -24.536 44.223 -31.422 1.00 23.14 548 THR A N 1
ATOM 4388 C CA . THR A 1 548 ? -23.370 43.646 -30.733 1.00 23.14 548 THR A CA 1
ATOM 4389 C C . THR A 1 548 ? -22.537 44.634 -29.912 1.00 23.14 548 THR A C 1
ATOM 4391 O O . THR A 1 548 ? -22.280 45.746 -30.365 1.00 23.14 548 THR A O 1
ATOM 4394 N N . GLY A 1 549 ? -21.961 44.162 -28.802 1.00 20.84 549 GLY A N 1
ATOM 4395 C CA . GLY A 1 549 ? -20.856 44.820 -28.094 1.00 20.84 549 GLY A CA 1
ATOM 4396 C C . GLY A 1 549 ? -20.367 43.965 -26.922 1.00 20.84 549 GLY A C 1
ATOM 4397 O O . GLY A 1 549 ? -21.163 43.579 -26.074 1.00 20.84 549 GLY A O 1
ATOM 4398 N N . SER A 1 550 ? -19.078 43.624 -26.887 1.00 22.91 550 SER A N 1
ATOM 4399 C CA . SER A 1 550 ? -18.489 42.775 -25.842 1.00 22.91 550 SER A CA 1
ATOM 4400 C C . SER A 1 550 ? -18.331 43.511 -24.509 1.00 22.91 550 SER A C 1
ATOM 4402 O O . SER A 1 550 ? -17.771 44.607 -24.484 1.00 22.91 550 SER A O 1
ATOM 4404 N N . SER A 1 551 ? -18.671 42.863 -23.394 1.00 22.30 551 SER A N 1
ATOM 4405 C CA . SER A 1 551 ? -18.203 43.264 -22.063 1.00 22.30 551 SER A CA 1
ATOM 4406 C C . SER A 1 551 ? -17.826 42.044 -21.219 1.00 22.30 551 SER A C 1
ATOM 4408 O O . SER A 1 551 ? -18.452 40.987 -21.281 1.00 22.30 551 SER A O 1
ATOM 4410 N N . GLN A 1 552 ? -16.735 42.181 -20.466 1.00 23.44 552 GLN A N 1
ATOM 4411 C CA . GLN A 1 552 ? -16.165 41.122 -19.637 1.00 23.44 552 GLN A CA 1
ATOM 4412 C C . GLN A 1 552 ? -16.994 40.945 -18.357 1.00 23.44 552 GLN A C 1
ATOM 4414 O O . GLN A 1 552 ? -17.096 41.869 -17.551 1.00 23.44 552 GLN A O 1
ATOM 4419 N N . GLY A 1 553 ? -17.536 39.746 -18.139 1.00 21.39 553 GLY A N 1
ATOM 4420 C CA . GLY A 1 553 ? -18.165 39.357 -16.878 1.00 21.39 553 GLY A CA 1
ATOM 4421 C C . GLY A 1 553 ? -17.195 38.568 -16.000 1.00 21.39 553 GLY A C 1
ATOM 4422 O O . GLY A 1 553 ? -16.908 37.410 -16.291 1.00 21.39 553 GLY A O 1
ATOM 4423 N N . ARG A 1 554 ? -16.706 39.174 -14.910 1.00 23.66 554 ARG A N 1
ATOM 4424 C CA . ARG A 1 554 ? -16.032 38.435 -13.830 1.00 23.66 554 ARG A CA 1
ATOM 4425 C C . ARG A 1 554 ? -17.059 37.551 -13.119 1.00 23.66 554 ARG A C 1
ATOM 4427 O O . ARG A 1 554 ? -17.923 38.090 -12.438 1.00 23.66 554 ARG A O 1
ATOM 4434 N N . ASN A 1 555 ? -16.910 36.232 -13.210 1.00 21.39 555 ASN A N 1
ATOM 4435 C CA . ASN A 1 555 ? -17.573 35.283 -12.315 1.00 21.39 555 ASN A CA 1
ATOM 4436 C C . ASN A 1 555 ? -16.509 34.486 -11.556 1.00 21.39 555 ASN A C 1
ATOM 4438 O O . ASN A 1 555 ? -15.635 33.869 -12.163 1.00 21.39 555 ASN A O 1
ATOM 4442 N N . SER A 1 556 ? -16.585 34.526 -10.227 1.00 20.66 556 SER A N 1
ATOM 4443 C CA . SER A 1 556 ? -15.686 33.803 -9.325 1.00 20.66 556 SER A CA 1
ATOM 4444 C C . SER A 1 556 ? -15.920 32.287 -9.414 1.00 20.66 556 SER A C 1
ATOM 4446 O O . SER A 1 556 ? -17.080 31.867 -9.417 1.00 20.66 556 SER A O 1
ATOM 4448 N N . PRO A 1 557 ? -14.868 31.450 -9.460 1.00 23.95 557 PRO A N 1
ATOM 4449 C CA . PRO A 1 557 ? -15.020 29.999 -9.507 1.00 23.95 557 PRO A CA 1
ATOM 4450 C C . PRO A 1 557 ? -15.334 29.406 -8.125 1.00 23.95 557 PRO A C 1
ATOM 4452 O O . PRO A 1 557 ? -14.868 29.894 -7.095 1.00 23.95 557 PRO A O 1
ATOM 4455 N N . ALA A 1 558 ? -16.104 28.317 -8.115 1.00 20.12 558 ALA A N 1
ATOM 4456 C CA . ALA A 1 558 ? -16.309 27.487 -6.931 1.00 20.12 558 ALA A CA 1
ATOM 4457 C C . ALA A 1 558 ? -15.069 26.615 -6.657 1.00 20.12 558 ALA A C 1
ATOM 4459 O O . ALA A 1 558 ? -14.415 26.163 -7.597 1.00 20.12 558 ALA A O 1
ATOM 4460 N N . LEU A 1 559 ? -14.760 26.360 -5.380 1.00 20.86 559 LEU A N 1
ATOM 4461 C CA . LEU A 1 559 ? -13.593 25.564 -4.990 1.00 20.86 559 LEU A CA 1
ATOM 4462 C C . LEU A 1 559 ? -13.713 24.102 -5.449 1.00 20.86 559 LEU A C 1
ATOM 4464 O O . LEU A 1 559 ? -14.609 23.376 -5.015 1.00 20.86 559 LEU A O 1
ATOM 4468 N N . ALA A 1 560 ? -12.756 23.670 -6.270 1.00 21.22 560 ALA A N 1
ATOM 4469 C CA . ALA A 1 560 ? -12.512 22.267 -6.575 1.00 21.22 560 ALA A CA 1
ATOM 4470 C C . ALA A 1 560 ? -11.656 21.623 -5.471 1.00 21.22 560 ALA A C 1
ATOM 4472 O O . ALA A 1 560 ? -10.695 22.217 -4.983 1.00 21.22 560 ALA A O 1
ATOM 4473 N N . VAL A 1 561 ? -12.000 20.395 -5.080 1.00 20.84 561 VAL A N 1
ATOM 4474 C CA . VAL A 1 561 ? -11.234 19.607 -4.106 1.00 20.84 561 VAL A CA 1
ATOM 4475 C C . VAL A 1 561 ? -10.174 18.811 -4.863 1.00 20.84 561 VAL A C 1
ATOM 4477 O O . VAL A 1 561 ? -10.476 17.745 -5.390 1.00 20.84 561 VAL A O 1
ATOM 4480 N N . MET A 1 562 ? -8.941 19.322 -4.923 1.00 20.53 562 MET A N 1
ATOM 4481 C CA . MET A 1 562 ? -7.825 18.583 -5.520 1.00 20.53 562 MET A CA 1
ATOM 4482 C C . MET A 1 562 ? -7.381 17.435 -4.609 1.00 20.53 562 MET A C 1
ATOM 4484 O O . MET A 1 562 ? -6.868 17.663 -3.512 1.00 20.53 562 MET A O 1
ATOM 4488 N N . ALA A 1 563 ? -7.534 16.200 -5.087 1.00 20.36 563 ALA A N 1
ATOM 4489 C CA . ALA A 1 563 ? -6.936 15.024 -4.471 1.00 20.36 563 ALA A CA 1
ATOM 4490 C C . ALA A 1 563 ? -5.502 14.850 -4.998 1.00 20.36 563 ALA A C 1
ATOM 4492 O O . ALA A 1 563 ? -5.280 14.500 -6.155 1.00 20.36 563 ALA A O 1
ATOM 4493 N N . ALA A 1 564 ? -4.501 15.101 -4.155 1.00 21.03 564 ALA A N 1
ATOM 4494 C CA . ALA A 1 564 ? -3.111 14.867 -4.523 1.00 21.03 564 ALA A CA 1
ATOM 4495 C C . ALA A 1 564 ? -2.771 13.372 -4.399 1.00 21.03 564 ALA A C 1
ATOM 4497 O O . ALA A 1 564 ? -2.527 12.871 -3.302 1.00 21.03 564 ALA A O 1
ATOM 4498 N N . SER A 1 565 ? -2.697 12.656 -5.524 1.00 21.47 565 SER A N 1
ATOM 4499 C CA . SER A 1 565 ? -2.187 11.278 -5.566 1.00 21.47 565 SER A CA 1
ATOM 4500 C C . SER A 1 565 ? -0.671 11.242 -5.279 1.00 21.47 565 SER A C 1
ATOM 4502 O O . SER A 1 565 ? 0.173 11.229 -6.179 1.00 21.47 565 SER A O 1
ATOM 4504 N N . ALA A 1 566 ? -0.307 11.278 -3.996 1.00 22.23 566 ALA A N 1
ATOM 4505 C CA . ALA A 1 566 ? 1.074 11.311 -3.520 1.00 22.23 566 ALA A CA 1
ATOM 4506 C C . ALA A 1 566 ? 1.726 9.913 -3.531 1.00 22.23 566 ALA A C 1
ATOM 4508 O O . ALA A 1 566 ? 1.628 9.134 -2.584 1.00 22.23 566 ALA A O 1
ATOM 4509 N N . THR A 1 567 ? 2.439 9.602 -4.610 1.00 21.09 567 THR A N 1
ATOM 4510 C CA . THR A 1 567 ? 3.357 8.457 -4.726 1.00 21.09 567 THR A CA 1
ATOM 4511 C C . THR A 1 567 ? 4.679 8.748 -4.011 1.00 21.09 567 THR A C 1
ATOM 4513 O O . THR A 1 567 ? 5.634 9.208 -4.639 1.00 21.09 567 THR A O 1
ATOM 4516 N N . SER A 1 568 ? 4.752 8.483 -2.706 1.00 24.28 568 SER A N 1
ATOM 4517 C CA . SER A 1 568 ? 5.970 8.690 -1.913 1.00 24.28 568 SER A CA 1
ATOM 4518 C C . SER A 1 568 ? 7.026 7.596 -2.123 1.00 24.28 568 SER A C 1
ATOM 4520 O O . SER A 1 568 ? 6.738 6.398 -2.103 1.00 24.28 568 SER A O 1
ATOM 4522 N N . VAL A 1 569 ? 8.277 8.030 -2.298 1.00 23.38 569 VAL A N 1
ATOM 4523 C CA . VAL A 1 569 ? 9.481 7.187 -2.246 1.00 23.38 569 VAL A CA 1
ATOM 4524 C C . VAL A 1 569 ? 9.957 7.019 -0.792 1.00 23.38 569 VAL A C 1
ATOM 4526 O O . VAL A 1 569 ? 9.550 7.747 0.115 1.00 23.38 569 VAL A O 1
ATOM 4529 N N . GLN A 1 570 ? 10.760 5.979 -0.580 1.00 24.69 570 GLN A N 1
ATOM 4530 C CA . GLN A 1 570 ? 11.215 5.432 0.698 1.00 24.69 570 GLN A CA 1
ATOM 4531 C C . GLN A 1 570 ? 12.526 6.074 1.181 1.00 24.69 570 GLN A C 1
ATOM 4533 O O . GLN A 1 570 ? 13.334 6.472 0.352 1.00 24.69 570 GLN A O 1
ATOM 4538 N N . VAL A 1 571 ? 12.796 5.985 2.490 1.00 17.61 571 VAL A N 1
ATOM 4539 C CA . VAL A 1 571 ? 14.061 5.435 3.030 1.00 17.61 571 VAL A CA 1
ATOM 4540 C C . VAL A 1 571 ? 13.725 4.701 4.333 1.00 17.61 571 VAL A C 1
ATOM 4542 O O . VAL A 1 571 ? 13.008 5.250 5.172 1.00 17.61 571 VAL A O 1
ATOM 4545 N N . THR A 1 572 ? 14.231 3.482 4.530 1.00 22.05 572 THR A N 1
ATOM 4546 C CA . THR A 1 572 ? 14.505 2.928 5.871 1.00 22.05 572 THR A CA 1
ATOM 4547 C C . THR A 1 572 ? 15.579 1.848 5.759 1.00 22.05 572 THR A C 1
ATOM 4549 O O . THR A 1 572 ? 15.516 1.018 4.853 1.00 22.05 572 THR A O 1
ATOM 4552 N N . GLU A 1 573 ? 16.554 1.887 6.663 1.00 20.09 573 GLU A N 1
ATOM 4553 C CA . GLU A 1 573 ? 17.649 0.919 6.786 1.00 20.09 573 GLU A CA 1
ATOM 4554 C C . GLU A 1 573 ? 17.191 -0.430 7.367 1.00 20.09 573 GLU A C 1
ATOM 4556 O O . GLU A 1 573 ? 16.031 -0.627 7.741 1.00 20.09 573 GLU A O 1
ATOM 4561 N N . VAL A 1 574 ? 18.126 -1.381 7.412 1.00 20.95 574 VAL A N 1
ATOM 4562 C CA . VAL A 1 574 ? 17.890 -2.790 7.732 1.00 20.95 574 VAL A CA 1
ATOM 4563 C C . VAL A 1 574 ? 18.340 -3.125 9.156 1.00 20.95 574 VAL A C 1
ATOM 4565 O O . VAL A 1 574 ? 19.490 -2.932 9.529 1.00 20.95 574 VAL A O 1
ATOM 4568 N N . THR A 1 575 ? 17.468 -3.774 9.927 1.00 21.55 575 THR A N 1
ATOM 4569 C CA . THR A 1 575 ? 17.875 -4.671 11.027 1.00 21.55 575 THR A CA 1
ATOM 4570 C C . THR A 1 575 ? 16.798 -5.757 11.137 1.00 21.55 575 THR A C 1
ATOM 4572 O O . THR A 1 575 ? 15.647 -5.469 11.441 1.00 21.55 575 THR A O 1
ATOM 4575 N N . LEU A 1 576 ? 17.011 -6.962 10.603 1.00 21.05 576 LEU A N 1
ATOM 4576 C CA . LEU A 1 576 ? 17.701 -8.093 11.244 1.00 21.05 576 LEU A CA 1
ATOM 4577 C C . LEU A 1 576 ? 17.172 -8.435 12.647 1.00 21.05 576 LEU A C 1
ATOM 4579 O O . LEU A 1 576 ? 17.637 -7.889 13.641 1.00 21.05 576 LEU A O 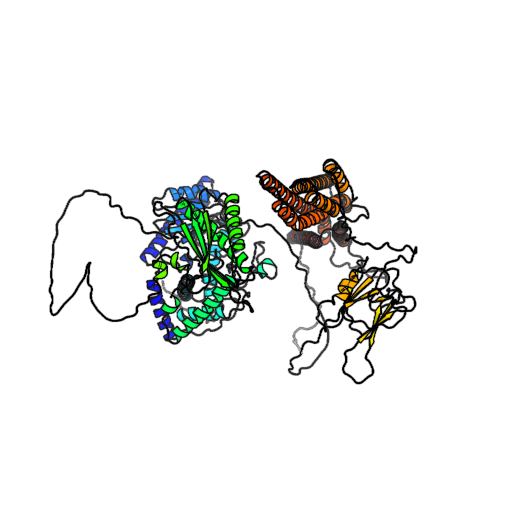1
ATOM 4583 N N . GLN A 1 577 ? 16.295 -9.444 12.720 1.00 22.28 577 GLN A N 1
ATOM 4584 C CA . GLN A 1 577 ? 16.382 -10.473 13.764 1.00 22.28 577 GLN A CA 1
ATOM 4585 C C . GLN A 1 577 ? 15.674 -11.784 13.368 1.00 22.28 577 GLN A C 1
ATOM 4587 O O . GLN A 1 577 ? 14.450 -11.882 13.338 1.00 22.28 577 GLN A O 1
ATOM 4592 N N . GLN A 1 578 ? 16.489 -12.803 13.092 1.00 22.92 578 GLN A N 1
ATOM 4593 C CA . GLN A 1 578 ? 16.436 -14.121 13.736 1.00 22.92 578 GLN A CA 1
ATOM 4594 C C . GLN A 1 578 ? 15.065 -14.791 13.900 1.00 22.92 578 GLN A C 1
ATOM 4596 O O . GLN A 1 578 ? 14.464 -14.811 14.975 1.00 22.92 578 GLN A O 1
ATOM 4601 N N . GLY A 1 579 ? 14.672 -15.519 12.855 1.00 24.22 579 GLY A N 1
ATOM 4602 C CA . GLY A 1 579 ? 13.948 -16.778 13.018 1.00 24.22 579 GLY A CA 1
ATOM 4603 C C . GLY A 1 579 ? 14.926 -17.956 12.983 1.00 24.22 579 GLY A C 1
ATOM 4604 O O . GLY A 1 579 ? 15.774 -18.026 12.100 1.00 24.22 579 GLY A O 1
ATOM 4605 N N . ASN A 1 580 ? 14.788 -18.906 13.908 1.00 25.17 580 ASN A N 1
ATOM 4606 C CA . ASN A 1 580 ? 15.449 -20.217 13.861 1.00 25.17 580 ASN A CA 1
ATOM 4607 C C . ASN A 1 580 ? 14.401 -21.294 14.252 1.00 25.17 580 ASN A C 1
ATOM 4609 O O . ASN A 1 580 ? 13.359 -20.933 14.805 1.00 25.17 580 ASN A O 1
ATOM 4613 N N . PRO A 1 581 ? 14.569 -22.582 13.908 1.00 27.70 581 PRO A N 1
ATOM 4614 C CA . PRO A 1 581 ? 14.013 -23.118 12.663 1.00 27.70 581 PRO A CA 1
ATOM 4615 C C . PRO A 1 581 ? 12.971 -24.240 12.893 1.00 27.70 581 PRO A C 1
ATOM 4617 O O . PRO A 1 581 ? 12.613 -24.554 14.027 1.00 27.70 581 PRO A O 1
ATOM 4620 N N . GLY A 1 582 ? 12.489 -24.859 11.803 1.00 23.64 582 GLY A N 1
ATOM 4621 C CA . GLY A 1 582 ? 11.767 -26.146 11.832 1.00 23.64 582 GLY A CA 1
ATOM 4622 C C . GLY A 1 582 ? 12.676 -27.339 12.210 1.00 23.64 582 GLY A C 1
ATOM 4623 O O . GLY A 1 582 ? 13.795 -27.143 12.673 1.00 23.64 582 GLY A O 1
ATOM 4624 N N . GLU A 1 583 ? 12.306 -28.611 12.023 1.00 27.02 583 GLU A N 1
ATOM 4625 C CA . GLU A 1 583 ? 11.110 -29.212 11.403 1.00 27.02 583 GLU A CA 1
ATOM 4626 C C . GLU A 1 583 ? 11.027 -30.734 11.764 1.00 27.02 583 GLU A C 1
ATOM 4628 O O . GLU A 1 583 ? 11.773 -31.204 12.621 1.00 27.02 583 GLU A O 1
ATOM 4633 N N . SER A 1 584 ? 10.099 -31.480 11.139 1.00 29.67 584 SER A N 1
ATOM 4634 C CA . SER A 1 584 ? 9.792 -32.950 11.159 1.00 29.67 584 SER A CA 1
ATOM 4635 C C . SER A 1 584 ? 11.004 -33.928 10.964 1.00 29.67 584 SER A C 1
ATOM 4637 O O . SER A 1 584 ? 12.096 -33.401 10.766 1.00 29.67 584 SER A O 1
ATOM 4639 N N . PRO A 1 585 ? 10.918 -35.309 10.912 1.00 34.94 585 PRO A N 1
ATOM 4640 C CA . PRO A 1 585 ? 9.760 -36.256 10.819 1.00 34.94 585 PRO A CA 1
ATOM 4641 C C . PRO A 1 585 ? 9.867 -37.678 11.518 1.00 34.94 585 PRO A C 1
ATOM 4643 O O . PRO A 1 585 ? 10.898 -38.021 12.077 1.00 34.94 585 PRO A O 1
ATOM 4646 N N . GLY A 1 586 ? 8.822 -38.539 11.381 1.00 22.22 586 GLY A N 1
ATOM 4647 C CA . GLY A 1 586 ? 8.809 -40.047 11.290 1.00 22.22 586 GLY A CA 1
ATOM 4648 C C . GLY A 1 586 ? 9.317 -40.968 12.446 1.00 22.22 586 GLY A C 1
ATOM 4649 O O . GLY A 1 586 ? 10.273 -40.634 13.124 1.00 22.22 586 GLY A O 1
ATOM 4650 N N . GLY A 1 587 ? 8.801 -42.191 12.720 1.00 21.67 587 GLY A N 1
ATOM 4651 C CA . GLY A 1 587 ? 7.683 -43.004 12.177 1.00 21.67 587 GLY A CA 1
ATOM 4652 C C . GLY A 1 587 ? 7.632 -44.468 12.738 1.00 21.67 587 GLY A C 1
ATOM 4653 O O . GLY A 1 587 ? 8.442 -44.809 13.593 1.00 21.67 587 GLY A O 1
ATOM 4654 N N . ALA A 1 588 ? 6.737 -45.317 12.181 1.00 20.80 588 ALA A N 1
ATOM 4655 C CA . ALA A 1 588 ? 6.616 -46.809 12.256 1.00 20.80 588 ALA A CA 1
ATOM 4656 C C . ALA A 1 588 ? 5.792 -47.541 13.373 1.00 20.80 588 ALA A C 1
ATOM 4658 O O . ALA A 1 588 ? 6.087 -47.414 14.554 1.00 20.80 588 ALA A O 1
ATOM 4659 N N . SER A 1 589 ? 4.863 -48.415 12.908 1.00 21.98 589 SER A N 1
ATOM 4660 C CA . SER A 1 589 ? 4.169 -49.589 13.532 1.00 21.98 589 SER A CA 1
ATOM 4661 C C . SER A 1 589 ? 3.366 -49.408 14.850 1.00 21.98 589 SER A C 1
ATOM 4663 O O . SER A 1 589 ? 3.749 -48.636 15.713 1.00 21.98 589 SER A O 1
ATOM 4665 N N . GLU A 1 590 ? 2.233 -50.082 15.126 1.00 21.08 590 GLU A N 1
ATOM 4666 C CA . GLU A 1 590 ? 1.562 -51.247 14.507 1.00 21.08 590 GLU A CA 1
ATOM 4667 C C . GLU A 1 590 ? 0.015 -51.233 14.755 1.00 21.08 590 GLU A C 1
ATOM 4669 O O . GLU A 1 590 ? -0.526 -50.352 15.413 1.00 21.08 590 GLU A O 1
ATOM 4674 N N . SER A 1 591 ? -0.703 -52.207 14.192 1.00 21.05 591 SER A N 1
ATOM 4675 C CA . SER A 1 591 ? -2.166 -52.385 14.011 1.00 21.05 591 SER A CA 1
ATOM 4676 C C . SER A 1 591 ? -3.181 -52.301 15.197 1.00 21.05 591 SER A C 1
ATOM 4678 O O . SER A 1 591 ? -3.043 -53.062 16.147 1.00 21.05 591 SER A O 1
ATOM 4680 N N . VAL A 1 592 ? -4.332 -51.614 14.949 1.00 23.95 592 VAL A N 1
ATOM 4681 C CA . VAL A 1 592 ? -5.764 -52.017 15.236 1.00 23.95 592 VAL A CA 1
ATOM 4682 C C . VAL A 1 592 ? -6.274 -52.026 16.717 1.00 23.95 592 VAL A C 1
ATOM 4684 O O . VAL A 1 592 ? -5.478 -52.347 17.591 1.00 23.95 592 VAL A O 1
ATOM 4687 N N . PRO A 1 593 ? -7.581 -51.785 17.070 1.00 27.78 593 PRO A N 1
ATOM 4688 C CA . PRO A 1 593 ? -8.771 -51.241 16.366 1.00 27.78 593 PRO A CA 1
ATOM 4689 C C . PRO A 1 593 ? -9.402 -49.962 17.016 1.00 27.78 593 PRO A C 1
ATOM 4691 O O . PRO A 1 593 ? -8.888 -49.384 17.966 1.00 27.78 593 PRO A O 1
ATOM 4694 N N . GLN A 1 594 ? -10.573 -49.543 16.507 1.00 31.39 594 GLN A N 1
ATOM 4695 C CA . GLN A 1 594 ? -11.424 -48.418 16.950 1.00 31.39 594 GLN A CA 1
ATOM 4696 C C . GLN A 1 594 ? -11.987 -48.528 18.390 1.00 31.39 594 GLN A C 1
ATOM 4698 O O . GLN A 1 594 ? -12.559 -49.560 18.739 1.00 31.39 594 GLN A O 1
ATOM 4703 N N . THR A 1 595 ? -12.028 -47.425 19.161 1.00 22.09 595 THR A N 1
ATOM 4704 C CA . THR A 1 595 ? -13.202 -47.059 20.004 1.00 22.09 595 THR A CA 1
ATOM 4705 C C . THR A 1 595 ? -13.237 -45.570 20.407 1.00 22.09 595 THR A C 1
ATOM 4707 O O . THR A 1 595 ? -12.268 -44.840 20.245 1.00 22.09 595 THR A O 1
ATOM 4710 N N . ALA A 1 596 ? -14.412 -45.127 20.864 1.00 22.38 596 ALA A N 1
ATOM 4711 C CA . ALA A 1 596 ? -14.894 -43.751 21.016 1.00 22.38 596 ALA A CA 1
ATOM 4712 C C . ALA A 1 596 ? -14.180 -42.798 22.011 1.00 22.38 596 ALA A C 1
ATOM 4714 O O . ALA A 1 596 ? -13.668 -43.203 23.047 1.00 22.38 596 ALA A O 1
ATOM 4715 N N . SER A 1 597 ? -14.314 -41.501 21.702 1.00 32.25 597 SER A N 1
ATOM 4716 C CA . SER A 1 597 ? -14.512 -40.330 22.580 1.00 32.25 597 SER A CA 1
ATOM 4717 C C . SER A 1 597 ? -14.064 -40.361 24.052 1.00 32.25 597 SER A C 1
ATOM 4719 O O . SER A 1 597 ? -14.743 -40.951 24.889 1.00 32.25 597 SER A O 1
ATOM 4721 N N . GLN A 1 598 ? -13.107 -39.490 24.406 1.00 24.33 598 GLN A N 1
ATOM 4722 C CA . GLN A 1 598 ? -13.162 -38.659 25.625 1.00 24.33 598 GLN A CA 1
ATOM 4723 C C . GLN A 1 598 ? -12.166 -37.485 25.556 1.00 24.33 598 GLN A C 1
ATOM 4725 O O . GLN A 1 598 ? -11.102 -37.598 24.952 1.00 24.33 598 GLN A O 1
ATOM 4730 N N . ALA A 1 599 ? -12.520 -36.343 26.154 1.00 34.19 599 ALA A N 1
ATOM 4731 C CA . ALA A 1 599 ? -11.655 -35.163 26.208 1.00 34.19 599 ALA A CA 1
ATOM 4732 C C . ALA A 1 599 ? -10.509 -35.367 27.217 1.00 34.19 599 ALA A C 1
ATOM 4734 O O . ALA A 1 599 ? -10.756 -35.766 28.355 1.00 34.19 599 ALA A O 1
ATOM 4735 N N . ALA A 1 600 ? -9.271 -35.065 26.817 1.00 23.06 600 ALA A N 1
ATOM 4736 C CA . ALA A 1 600 ? -8.082 -35.253 27.646 1.00 23.06 600 ALA A CA 1
ATOM 4737 C C . ALA A 1 600 ? -7.453 -33.911 28.055 1.00 23.06 600 ALA A C 1
ATOM 4739 O O . ALA A 1 600 ? -7.039 -33.115 27.215 1.00 23.06 600 ALA A O 1
ATOM 4740 N N . VAL A 1 601 ? -7.364 -33.688 29.368 1.00 27.23 601 VAL A N 1
ATOM 4741 C CA . VAL A 1 601 ? -6.645 -32.564 29.984 1.00 27.23 601 VAL A CA 1
ATOM 4742 C C . VAL A 1 601 ? -5.135 -32.743 29.779 1.00 27.23 601 VAL A C 1
ATOM 4744 O O . VAL A 1 601 ? -4.612 -33.849 29.924 1.00 27.23 601 VAL A O 1
ATOM 4747 N N . SER A 1 602 ? -4.422 -31.660 29.462 1.00 27.22 602 SER A N 1
ATOM 4748 C CA . SER A 1 602 ? -2.965 -31.676 29.300 1.00 27.22 602 SER A CA 1
ATOM 4749 C C . SER A 1 602 ? -2.240 -32.006 30.621 1.00 27.22 602 SER A C 1
ATOM 4751 O O . SER A 1 602 ? -2.612 -31.492 31.678 1.00 27.22 602 SER A O 1
ATOM 4753 N N . PRO A 1 603 ? -1.191 -32.852 30.607 1.00 31.20 603 PRO A N 1
ATOM 4754 C CA . PRO A 1 603 ? -0.444 -33.180 31.818 1.00 31.20 603 PRO A CA 1
ATOM 4755 C C . PRO A 1 603 ? 0.455 -32.008 32.264 1.00 31.20 603 PRO A C 1
ATOM 4757 O O . PRO A 1 603 ? 0.983 -31.284 31.415 1.00 31.20 603 PRO A O 1
ATOM 4760 N N . PRO A 1 604 ? 0.695 -31.833 33.578 1.00 38.00 604 PRO A N 1
ATOM 4761 C CA . PRO A 1 604 ? 1.503 -30.730 34.096 1.00 38.00 604 PRO A CA 1
ATOM 4762 C C . PRO A 1 604 ? 2.999 -30.854 33.729 1.00 38.00 604 PRO A C 1
ATOM 4764 O O . PRO A 1 604 ? 3.513 -31.964 33.539 1.00 38.00 604 PRO A O 1
ATOM 4767 N N . PRO A 1 605 ? 3.730 -29.724 33.651 1.00 49.25 605 PRO A N 1
ATOM 4768 C CA . PRO A 1 605 ? 5.132 -29.696 33.236 1.00 49.25 605 PRO A CA 1
ATOM 4769 C C . PRO A 1 605 ? 6.082 -30.333 34.273 1.00 49.25 605 PRO A C 1
ATOM 4771 O O . PRO A 1 605 ? 5.806 -30.366 35.472 1.00 49.25 605 PRO A O 1
ATOM 4774 N N . LYS A 1 606 ? 7.234 -30.844 33.809 1.00 59.41 606 LYS A N 1
ATOM 4775 C CA . LYS A 1 606 ? 8.168 -31.694 34.586 1.00 59.41 606 LYS A CA 1
ATOM 4776 C C . LYS A 1 606 ? 9.469 -30.958 34.974 1.00 59.41 606 LYS A C 1
ATOM 4778 O O . LYS A 1 606 ? 9.948 -30.158 34.176 1.00 59.41 606 LYS A O 1
ATOM 4783 N N . PRO A 1 607 ? 10.077 -31.238 36.147 1.00 61.06 607 PRO A N 1
ATOM 4784 C CA . PRO A 1 607 ? 11.250 -30.511 36.650 1.00 61.06 607 PRO A CA 1
ATOM 4785 C C . PRO A 1 607 ? 12.528 -30.691 35.818 1.00 61.06 607 PRO A C 1
ATOM 4787 O O . PRO A 1 607 ? 12.771 -31.742 35.215 1.00 61.06 607 PRO A O 1
ATOM 4790 N N . THR A 1 608 ? 13.365 -29.652 35.827 1.00 62.25 608 THR A N 1
ATOM 4791 C CA . THR A 1 608 ? 14.584 -29.520 35.020 1.00 62.25 608 THR A CA 1
ATOM 4792 C C . THR A 1 608 ? 15.740 -28.919 35.825 1.00 62.25 608 THR A C 1
ATOM 4794 O O . THR A 1 608 ? 15.547 -28.250 36.840 1.00 62.25 608 THR A O 1
ATOM 4797 N N . ILE A 1 609 ? 16.968 -29.150 35.366 1.00 62.09 609 ILE A N 1
ATOM 4798 C CA . ILE A 1 609 ? 18.175 -28.462 35.834 1.00 62.09 609 ILE A CA 1
ATOM 4799 C C . ILE A 1 609 ? 18.766 -27.685 34.652 1.00 62.09 609 ILE A C 1
ATOM 4801 O O . ILE A 1 609 ? 19.015 -28.263 33.596 1.00 62.09 609 ILE A O 1
ATOM 4805 N N . THR A 1 610 ? 18.993 -26.383 34.816 1.00 50.25 610 THR A N 1
ATOM 4806 C CA . THR A 1 610 ? 19.529 -25.476 33.784 1.00 50.25 610 THR A CA 1
ATOM 4807 C C . THR A 1 610 ? 20.981 -25.114 34.096 1.00 50.25 610 THR A C 1
ATOM 4809 O O . THR A 1 610 ? 21.280 -24.733 35.223 1.00 50.25 610 THR A O 1
ATOM 4812 N N . ARG A 1 611 ? 21.895 -25.200 33.128 1.00 55.75 611 ARG A N 1
ATOM 4813 C CA . ARG A 1 611 ? 23.308 -24.812 33.298 1.00 55.75 611 ARG A CA 1
ATOM 4814 C C . ARG A 1 611 ? 23.446 -23.283 33.295 1.00 55.75 611 ARG A C 1
ATOM 4816 O O . ARG A 1 611 ? 22.927 -22.642 32.390 1.00 55.75 611 ARG A O 1
ATOM 4823 N N . LEU A 1 612 ? 24.132 -22.716 34.293 1.00 41.09 612 LEU A N 1
ATOM 4824 C CA . LEU A 1 612 ? 24.372 -21.268 34.422 1.00 41.09 612 LEU A CA 1
ATOM 4825 C C . LEU A 1 612 ? 25.808 -20.852 34.072 1.00 41.09 612 LEU A C 1
ATOM 4827 O O . LEU A 1 612 ? 26.002 -19.763 33.547 1.00 41.09 612 LEU A O 1
ATOM 4831 N N . VAL A 1 613 ? 26.807 -21.695 34.355 1.00 47.31 613 VAL A N 1
ATOM 4832 C CA . VAL A 1 613 ? 28.226 -21.429 34.046 1.00 47.31 613 VAL A CA 1
ATOM 4833 C C . VAL A 1 613 ? 28.900 -22.712 33.561 1.00 47.31 613 VAL A C 1
ATOM 4835 O O . VAL A 1 613 ? 28.624 -23.790 34.093 1.00 47.31 613 VAL A O 1
ATOM 4838 N N . SER A 1 614 ? 29.775 -22.597 32.556 1.00 40.72 614 SER A N 1
ATOM 4839 C CA . SER A 1 614 ? 30.738 -23.630 32.153 1.00 40.72 614 SER A CA 1
ATOM 4840 C C . SER A 1 614 ? 31.822 -23.044 31.246 1.00 40.72 614 SER A C 1
ATOM 4842 O O . SER A 1 614 ? 31.541 -22.133 30.473 1.00 40.72 614 SER A O 1
ATOM 4844 N N . SER A 1 615 ? 33.035 -23.600 31.291 1.00 40.12 615 SER A N 1
ATOM 4845 C CA . SER A 1 615 ? 34.140 -23.247 30.387 1.00 40.12 615 SER A CA 1
ATOM 4846 C C . SER A 1 615 ? 34.227 -24.131 29.132 1.00 40.12 615 SER A C 1
ATOM 4848 O O . SER A 1 615 ? 35.224 -24.065 28.419 1.00 40.12 615 SER A O 1
ATOM 4850 N N . THR A 1 616 ? 33.239 -25.002 28.867 1.00 44.09 616 THR A N 1
ATOM 4851 C CA . THR A 1 616 ? 33.259 -25.918 27.708 1.00 44.09 616 THR A CA 1
ATOM 4852 C C . THR A 1 616 ? 31.921 -25.982 26.956 1.00 44.09 616 THR A C 1
ATOM 4854 O O . THR A 1 616 ? 30.832 -26.076 27.535 1.00 44.09 616 THR A O 1
ATOM 4857 N N . LEU A 1 617 ? 32.014 -25.944 25.621 1.00 46.62 617 LEU A N 1
ATOM 4858 C CA . LEU A 1 617 ? 30.884 -25.860 24.681 1.00 46.62 617 LEU A CA 1
ATOM 4859 C C . LEU A 1 617 ? 30.166 -27.200 24.405 1.00 46.62 617 LEU A C 1
ATOM 4861 O O . LEU A 1 617 ? 29.171 -27.210 23.689 1.00 46.62 617 LEU A O 1
ATOM 4865 N N . LEU A 1 618 ? 30.643 -28.322 24.957 1.00 43.47 618 LEU A N 1
ATOM 4866 C CA . LEU A 1 618 ? 30.212 -29.676 24.565 1.00 43.47 618 LEU A CA 1
ATOM 4867 C C . LEU A 1 618 ? 29.026 -30.258 25.363 1.00 43.47 618 LEU A C 1
ATOM 4869 O O . LEU A 1 618 ? 28.444 -31.253 24.934 1.00 43.47 618 LEU A O 1
ATOM 4873 N N . ASP A 1 619 ? 28.640 -29.653 26.491 1.00 54.25 619 ASP A N 1
ATOM 4874 C CA . ASP A 1 619 ? 27.580 -30.182 27.367 1.00 54.25 619 ASP A CA 1
ATOM 4875 C C . ASP A 1 619 ? 26.226 -29.462 27.194 1.00 54.25 619 ASP A C 1
ATOM 4877 O O . ASP A 1 619 ? 26.152 -28.282 26.845 1.00 54.25 619 ASP A O 1
ATOM 4881 N N . SER A 1 620 ? 25.126 -30.162 27.492 1.00 51.47 620 SER A N 1
ATOM 4882 C CA . SER A 1 620 ? 23.763 -29.642 27.300 1.00 51.47 620 SER A CA 1
ATOM 4883 C C . SER A 1 620 ? 23.403 -28.489 28.252 1.00 51.47 620 SER A C 1
ATOM 4885 O O . SER A 1 620 ? 23.782 -28.467 29.424 1.00 51.47 620 SER A O 1
ATOM 4887 N N . LEU A 1 621 ? 22.615 -27.532 27.747 1.00 53.72 621 LEU A N 1
ATOM 4888 C CA . LEU A 1 621 ? 22.144 -26.353 28.493 1.00 53.72 621 LEU A CA 1
ATOM 4889 C C . LEU A 1 621 ? 21.039 -26.663 29.519 1.00 53.72 621 LEU A C 1
ATOM 4891 O O . LEU A 1 621 ? 20.954 -25.989 30.546 1.00 53.72 621 LEU A O 1
ATOM 4895 N N . VAL A 1 622 ? 20.198 -27.673 29.268 1.00 61.72 622 VAL A N 1
ATOM 4896 C CA . VAL A 1 622 ? 19.089 -28.068 30.154 1.00 61.72 622 VAL A CA 1
ATOM 4897 C C . VAL A 1 622 ? 19.004 -29.590 30.252 1.00 61.72 622 VAL A C 1
ATOM 4899 O O . VAL A 1 622 ? 18.978 -30.282 29.238 1.00 61.72 622 VAL A O 1
ATOM 4902 N N . TYR A 1 623 ? 18.899 -30.107 31.476 1.00 72.62 623 TYR A N 1
ATOM 4903 C CA . TYR A 1 623 ? 18.712 -31.524 31.782 1.00 72.62 623 TYR A CA 1
ATOM 4904 C C . TYR A 1 623 ? 17.312 -31.758 32.360 1.00 72.62 623 TYR A C 1
ATOM 4906 O O . TYR A 1 623 ? 16.968 -31.231 33.419 1.00 72.62 623 TYR A O 1
ATOM 4914 N N . VAL A 1 624 ? 16.487 -32.551 31.672 1.00 72.94 624 VAL A N 1
ATOM 4915 C CA . VAL A 1 624 ? 15.117 -32.871 32.109 1.00 72.94 624 VAL A CA 1
ATOM 4916 C C . VAL A 1 624 ? 15.129 -34.081 33.043 1.00 72.94 624 VAL A C 1
ATOM 4918 O O . VAL A 1 624 ? 15.578 -35.163 32.662 1.00 72.94 624 VAL A O 1
ATOM 4921 N N . LEU A 1 625 ? 14.597 -33.929 34.258 1.00 74.56 625 LEU A N 1
ATOM 4922 C CA . LEU A 1 625 ? 14.636 -34.970 35.290 1.00 74.56 625 LEU A CA 1
ATOM 4923 C C . LEU A 1 625 ? 13.421 -35.905 35.207 1.00 74.56 625 LEU A C 1
ATOM 4925 O O . LEU A 1 625 ? 12.537 -35.917 36.069 1.00 74.56 625 LEU A O 1
ATOM 4929 N N . ASN A 1 626 ? 13.351 -36.661 34.112 1.00 69.94 626 ASN A N 1
ATOM 4930 C CA . ASN A 1 626 ? 12.213 -37.511 33.759 1.00 69.94 626 ASN A CA 1
ATOM 4931 C C . ASN A 1 626 ? 12.215 -38.926 34.377 1.00 69.94 626 ASN A C 1
ATOM 4933 O O . ASN A 1 626 ? 11.196 -39.605 34.273 1.00 69.94 626 ASN A O 1
ATOM 4937 N N . ARG A 1 627 ? 13.304 -39.372 35.017 1.00 72.88 627 ARG A N 1
ATOM 4938 C CA . ARG A 1 627 ? 13.424 -40.691 35.672 1.00 72.88 627 ARG A CA 1
ATOM 4939 C C . ARG A 1 627 ? 13.260 -40.573 37.190 1.00 72.88 627 ARG A C 1
ATOM 4941 O O . ARG A 1 627 ? 13.418 -39.497 37.766 1.00 72.88 627 ARG A O 1
ATOM 4948 N N . GLU A 1 628 ? 12.995 -41.697 37.856 1.00 73.12 628 GLU A N 1
ATOM 4949 C CA . GLU A 1 628 ? 13.044 -41.781 39.327 1.00 73.12 628 GLU A CA 1
ATOM 4950 C C . GLU A 1 628 ? 14.456 -41.557 39.874 1.00 73.12 628 GLU A C 1
ATOM 4952 O O . GLU A 1 628 ? 14.617 -40.999 40.958 1.00 73.12 628 GLU A O 1
ATOM 4957 N N . ARG A 1 629 ? 15.476 -41.975 39.113 1.00 81.81 629 ARG A N 1
ATOM 4958 C CA . ARG A 1 629 ? 16.894 -41.828 39.439 1.00 81.81 629 ARG A CA 1
ATOM 4959 C C . ARG A 1 629 ? 17.692 -41.387 38.211 1.00 81.81 629 ARG A C 1
ATOM 4961 O O . ARG A 1 629 ? 17.594 -41.999 37.147 1.00 81.81 629 ARG A O 1
ATOM 4968 N N . HIS A 1 630 ? 18.530 -40.375 38.392 1.00 83.38 630 HIS A N 1
ATOM 4969 C CA . HIS A 1 630 ? 19.554 -39.933 37.452 1.00 83.38 630 HIS A CA 1
ATOM 4970 C C . HIS A 1 630 ? 20.934 -40.058 38.100 1.00 83.38 630 HIS A C 1
ATOM 4972 O O . HIS A 1 630 ? 21.115 -39.755 39.275 1.00 83.38 630 HIS A O 1
ATOM 4978 N N . THR A 1 631 ? 21.915 -40.493 37.323 1.00 87.56 631 THR A N 1
ATOM 4979 C CA . THR A 1 631 ? 23.340 -40.474 37.664 1.00 87.56 631 THR A CA 1
ATOM 4980 C C . THR A 1 631 ? 24.030 -39.354 36.895 1.00 87.56 631 THR A C 1
ATOM 4982 O O . THR A 1 631 ? 23.767 -39.182 35.702 1.00 87.56 631 THR A O 1
ATOM 4985 N N . VAL A 1 632 ? 24.895 -38.604 37.573 1.00 87.50 632 VAL A N 1
ATOM 4986 C CA . VAL A 1 632 ? 25.683 -37.496 37.020 1.00 87.50 632 VAL A CA 1
ATOM 4987 C C . VAL A 1 632 ? 27.161 -37.851 37.126 1.00 87.50 632 VAL A C 1
ATOM 4989 O O . VAL A 1 632 ? 27.579 -38.336 38.176 1.00 87.50 632 VAL A O 1
ATOM 4992 N N . GLY A 1 633 ? 27.953 -37.634 36.078 1.00 85.56 633 GLY A N 1
ATOM 4993 C CA . GLY A 1 633 ? 29.394 -37.910 36.090 1.00 85.56 633 GLY A CA 1
ATOM 4994 C C . GLY A 1 633 ? 30.034 -37.803 34.708 1.00 85.56 633 GLY A C 1
ATOM 4995 O O . GLY A 1 633 ? 29.369 -37.422 33.747 1.00 85.56 633 GLY A O 1
ATOM 4996 N N . GLN A 1 634 ? 31.303 -38.181 34.592 1.00 82.25 634 GLN A N 1
ATOM 4997 C CA . GLN A 1 634 ? 32.015 -38.224 33.314 1.00 82.25 634 GLN A CA 1
ATOM 4998 C C . GLN A 1 634 ? 31.752 -39.543 32.569 1.00 82.25 634 GLN A C 1
ATOM 5000 O O . GLN A 1 634 ? 31.750 -40.626 33.160 1.00 82.25 634 GLN A O 1
ATOM 5005 N N . ARG A 1 635 ? 31.535 -39.479 31.251 1.00 79.19 635 ARG A N 1
ATOM 5006 C CA . ARG A 1 635 ? 31.367 -40.678 30.418 1.00 79.19 635 ARG A CA 1
ATOM 5007 C C . ARG A 1 635 ? 32.719 -41.331 30.139 1.00 79.19 635 ARG A C 1
ATOM 5009 O O . ARG A 1 635 ? 33.588 -40.724 29.525 1.00 79.19 635 ARG A O 1
ATOM 5016 N N . THR A 1 636 ? 32.863 -42.594 30.521 1.00 77.00 636 THR A N 1
ATOM 5017 C CA . THR A 1 636 ? 34.054 -43.415 30.255 1.00 77.00 636 THR A CA 1
ATOM 5018 C C . THR A 1 636 ? 33.646 -44.715 29.543 1.00 77.00 636 THR A C 1
ATOM 5020 O O . THR A 1 636 ? 32.453 -45.021 29.452 1.00 77.00 636 THR A O 1
ATOM 5023 N N . PRO A 1 637 ? 34.589 -45.534 29.037 1.00 71.25 637 PRO A N 1
ATOM 5024 C CA . PRO A 1 637 ? 34.252 -46.844 28.472 1.00 71.25 637 PRO A CA 1
ATOM 5025 C C . PRO A 1 637 ? 33.518 -47.769 29.461 1.00 71.25 637 PRO A C 1
ATOM 5027 O O . PRO A 1 637 ? 32.708 -48.593 29.040 1.00 71.25 637 PRO A O 1
ATOM 5030 N N . SER A 1 638 ? 33.763 -47.599 30.767 1.00 64.75 638 SER A N 1
ATOM 5031 C CA . SER A 1 638 ? 33.186 -48.387 31.865 1.00 64.75 638 SER A CA 1
ATOM 5032 C C . SER A 1 638 ? 32.014 -47.717 32.602 1.00 64.75 638 SER A C 1
ATOM 5034 O O . SER A 1 638 ? 31.265 -48.418 33.278 1.00 64.75 638 SER A O 1
ATOM 5036 N N . SER A 1 639 ? 31.807 -46.399 32.467 1.00 69.12 639 SER A N 1
ATOM 5037 C CA . SER A 1 639 ? 30.706 -45.655 33.103 1.00 69.12 639 SER A CA 1
ATOM 5038 C C . SER A 1 639 ? 29.907 -44.829 32.094 1.00 69.12 639 SER A C 1
ATOM 5040 O O . SER A 1 639 ? 30.448 -44.003 31.358 1.00 69.12 639 SER A O 1
ATOM 5042 N N . LYS A 1 640 ? 28.583 -45.016 32.085 1.00 76.62 640 LYS A N 1
ATOM 5043 C CA . LYS A 1 640 ? 27.638 -44.268 31.239 1.00 76.62 640 LYS A CA 1
ATOM 5044 C C . LYS A 1 640 ? 26.581 -43.583 32.123 1.00 76.62 640 LYS A C 1
ATOM 5046 O O . LYS A 1 640 ? 25.473 -44.109 32.247 1.00 76.62 640 LYS A O 1
ATOM 5051 N N . PRO A 1 641 ? 26.911 -42.448 32.770 1.00 83.25 641 PRO A N 1
ATOM 5052 C CA . PRO A 1 641 ? 25.957 -41.699 33.583 1.00 83.25 641 PRO A CA 1
ATOM 5053 C C . PRO A 1 641 ? 24.825 -41.120 32.720 1.00 83.25 641 PRO A C 1
ATOM 5055 O O . PRO A 1 641 ? 24.994 -40.877 31.526 1.00 83.25 641 PRO A O 1
ATOM 5058 N N . SER A 1 642 ? 23.650 -40.906 33.319 1.00 81.75 642 SER A N 1
ATOM 5059 C CA . SER A 1 642 ? 22.482 -40.352 32.609 1.00 81.75 642 SER A CA 1
ATOM 5060 C C . SER A 1 642 ? 22.588 -38.853 32.305 1.00 81.75 642 SER A C 1
ATOM 5062 O O . SER A 1 642 ? 21.915 -38.366 31.403 1.00 81.75 642 SER A O 1
ATOM 5064 N N . ILE A 1 643 ? 23.420 -38.137 33.063 1.00 83.62 643 ILE A N 1
ATOM 5065 C CA . ILE A 1 643 ? 23.840 -36.758 32.824 1.00 83.62 643 ILE A CA 1
ATOM 5066 C C . ILE A 1 643 ? 25.365 -36.819 32.734 1.00 83.62 643 ILE A C 1
ATOM 5068 O O . ILE A 1 643 ? 26.038 -37.074 33.733 1.00 83.62 643 ILE A O 1
ATOM 5072 N N . SER A 1 644 ? 25.893 -36.667 31.521 1.00 81.12 644 SER A N 1
ATOM 5073 C CA . SER A 1 644 ? 27.335 -36.640 31.277 1.00 81.12 644 SER A CA 1
ATOM 5074 C C . SER A 1 644 ? 27.835 -35.208 31.399 1.00 81.12 644 SER A C 1
ATOM 5076 O O . SER A 1 644 ? 27.252 -34.324 30.779 1.00 81.12 644 SER A O 1
ATOM 5078 N N . LEU A 1 645 ? 28.903 -34.998 32.163 1.00 82.06 645 LEU A N 1
ATOM 5079 C CA . LEU A 1 645 ? 29.612 -33.722 32.272 1.00 82.06 645 LEU A CA 1
ATOM 5080 C C . LEU A 1 645 ? 31.102 -33.953 31.991 1.00 82.06 645 LEU A C 1
ATOM 5082 O O . LEU A 1 645 ? 31.637 -35.012 32.322 1.00 82.06 645 LEU A O 1
ATOM 5086 N N . SER A 1 646 ? 31.755 -32.981 31.363 1.00 74.88 646 SER A N 1
ATOM 5087 C CA . SER A 1 646 ? 33.036 -33.182 30.665 1.00 74.88 646 SER A CA 1
ATOM 5088 C C . SER A 1 646 ? 34.274 -32.547 31.338 1.00 74.88 646 SER A C 1
ATOM 5090 O O . SER A 1 646 ? 35.382 -32.718 30.832 1.00 74.88 646 SER A O 1
ATOM 5092 N N . ALA A 1 647 ? 34.129 -31.832 32.463 1.00 75.25 647 ALA A N 1
ATOM 5093 C CA . ALA A 1 647 ? 35.248 -31.180 33.168 1.00 75.25 647 ALA A CA 1
ATOM 5094 C C . ALA A 1 647 ? 36.156 -32.168 33.950 1.00 75.25 647 ALA A C 1
ATOM 5096 O O . ALA A 1 647 ? 35.692 -33.236 34.357 1.00 75.25 647 ALA A O 1
ATOM 5097 N N . PRO A 1 648 ? 37.443 -31.826 34.184 1.00 75.88 648 PRO A N 1
ATOM 5098 C CA . PRO A 1 648 ? 38.459 -32.760 34.693 1.00 75.88 648 PRO A CA 1
ATOM 5099 C C . PRO A 1 648 ? 38.317 -33.146 36.174 1.00 75.88 648 PRO A C 1
ATOM 5101 O O . PRO A 1 648 ? 38.966 -34.088 36.621 1.00 75.88 648 PRO A O 1
ATOM 5104 N N . ASP A 1 649 ? 37.497 -32.430 36.940 1.00 77.12 649 ASP A N 1
ATOM 5105 C CA . ASP A 1 649 ? 37.209 -32.681 38.357 1.00 77.12 649 ASP A CA 1
ATOM 5106 C C . ASP A 1 649 ? 35.862 -33.393 38.590 1.00 77.12 649 ASP A C 1
ATOM 5108 O O . ASP A 1 649 ? 35.477 -33.652 39.736 1.00 77.12 649 ASP A O 1
ATOM 5112 N N . ILE A 1 650 ? 35.149 -33.735 37.511 1.00 84.81 650 ILE A N 1
ATOM 5113 C CA . ILE A 1 650 ? 33.951 -34.566 37.567 1.00 84.81 650 ILE A CA 1
ATOM 5114 C C . ILE A 1 650 ? 34.347 -36.040 37.532 1.00 84.81 650 ILE A C 1
ATOM 5116 O O . ILE A 1 650 ? 34.966 -36.527 36.588 1.00 84.81 650 ILE A O 1
ATOM 5120 N N . LEU A 1 651 ? 33.921 -36.787 38.549 1.00 84.19 651 LEU A N 1
ATOM 5121 C CA . LEU A 1 651 ? 34.176 -38.223 38.633 1.00 84.19 651 LEU A CA 1
ATOM 5122 C C . LEU A 1 651 ? 33.317 -39.013 37.621 1.00 84.19 651 LEU A C 1
ATOM 5124 O O . LEU A 1 651 ? 32.196 -38.597 37.311 1.00 84.19 651 LEU A O 1
ATOM 5128 N N . PRO A 1 652 ? 33.748 -40.213 37.171 1.00 84.06 652 PRO A N 1
ATOM 5129 C CA . PRO A 1 652 ? 32.953 -41.091 36.296 1.00 84.06 652 PRO A CA 1
ATOM 5130 C C . PRO A 1 652 ? 31.554 -41.435 36.836 1.00 84.06 652 PRO A C 1
ATOM 5132 O O . PRO A 1 652 ? 30.650 -41.798 36.081 1.00 84.06 652 PRO A O 1
ATOM 5135 N N . LEU A 1 653 ? 31.373 -41.308 38.152 1.00 85.19 653 LEU A N 1
ATOM 5136 C CA . LEU A 1 653 ? 30.088 -41.169 38.820 1.00 85.19 653 LEU A CA 1
ATOM 5137 C C . LEU A 1 653 ? 30.276 -40.166 39.973 1.00 85.19 653 LEU A C 1
ATOM 5139 O O . LEU A 1 653 ? 31.011 -40.436 40.916 1.00 85.19 653 LEU A O 1
ATOM 5143 N N . HIS A 1 654 ? 29.652 -38.995 39.866 1.00 86.25 654 HIS A N 1
ATOM 5144 C CA . HIS A 1 654 ? 29.888 -37.820 40.718 1.00 86.25 654 HIS A CA 1
ATOM 5145 C C . HIS A 1 654 ? 28.753 -37.601 41.723 1.00 86.25 654 HIS A C 1
ATOM 5147 O O . HIS A 1 654 ? 28.985 -37.439 42.918 1.00 86.25 654 HIS A O 1
ATOM 5153 N N . CYS A 1 655 ? 27.498 -37.669 41.272 1.00 89.31 655 CYS A N 1
ATOM 5154 C CA . CYS A 1 655 ? 26.342 -37.681 42.169 1.00 89.31 655 CYS A CA 1
ATOM 5155 C C . CYS A 1 655 ? 25.147 -38.446 41.580 1.00 89.31 655 CYS A C 1
ATOM 5157 O O . CYS A 1 655 ? 25.109 -38.808 40.402 1.00 89.31 655 CYS A O 1
ATOM 5159 N N . THR A 1 656 ? 24.162 -38.727 42.427 1.00 87.94 656 THR A N 1
ATOM 5160 C CA . THR A 1 656 ? 22.851 -39.268 42.062 1.00 87.94 656 THR A CA 1
ATOM 5161 C C . THR A 1 656 ? 21.774 -38.238 42.400 1.00 87.94 656 THR A C 1
ATOM 5163 O O . THR A 1 656 ? 21.793 -37.659 43.479 1.00 87.94 656 THR A O 1
ATOM 5166 N N . LEU A 1 657 ? 20.801 -38.049 41.513 1.00 87.88 657 LEU A N 1
ATOM 5167 C CA . LEU A 1 657 ? 19.541 -37.363 41.801 1.00 87.88 657 LEU A CA 1
ATOM 5168 C C . LEU A 1 657 ? 18.435 -38.419 41.856 1.00 87.88 657 LEU A C 1
ATOM 5170 O O . LEU A 1 657 ? 18.291 -39.182 40.901 1.00 87.88 657 LEU A O 1
ATOM 5174 N N . ARG A 1 658 ? 17.655 -38.487 42.935 1.00 84.94 658 ARG A N 1
ATOM 5175 C CA . ARG A 1 658 ? 16.531 -39.426 43.072 1.00 84.94 658 ARG A CA 1
ATOM 5176 C C . ARG A 1 658 ? 15.265 -38.752 43.582 1.00 84.94 658 ARG A C 1
ATOM 5178 O O . ARG A 1 658 ? 15.334 -37.825 44.383 1.00 84.94 658 ARG A O 1
ATOM 5185 N N . ARG A 1 659 ? 14.102 -39.234 43.149 1.00 80.31 659 ARG A N 1
ATOM 5186 C CA . ARG A 1 659 ? 12.813 -38.872 43.752 1.00 80.31 659 ARG A CA 1
ATOM 5187 C C . ARG A 1 659 ? 12.612 -39.693 45.023 1.00 80.31 659 ARG A C 1
ATOM 5189 O O . ARG A 1 659 ? 12.813 -40.905 45.024 1.00 80.31 659 ARG A O 1
ATOM 5196 N N . HIS A 1 660 ? 12.241 -39.030 46.109 1.00 74.81 660 HIS A N 1
ATOM 5197 C CA . HIS A 1 660 ? 11.937 -39.643 47.392 1.00 74.81 660 HIS A CA 1
ATOM 5198 C C . HIS A 1 660 ? 10.443 -39.512 47.683 1.00 74.81 660 HIS A C 1
ATOM 5200 O O . HIS A 1 660 ? 9.917 -38.404 47.805 1.00 74.81 660 HIS A O 1
ATOM 5206 N N . HIS A 1 661 ? 9.774 -40.651 47.843 1.00 68.88 661 HIS A N 1
ATOM 5207 C CA . HIS A 1 661 ? 8.406 -40.713 48.339 1.00 68.88 661 HIS A CA 1
ATOM 5208 C C . HIS A 1 661 ? 8.449 -40.970 49.852 1.00 68.88 661 HIS A C 1
ATOM 5210 O O . HIS A 1 661 ? 8.881 -42.049 50.259 1.00 68.88 661 HIS A O 1
ATOM 5216 N N . PRO A 1 662 ? 8.072 -39.998 50.705 1.00 59.28 662 PRO A N 1
ATOM 5217 C CA . PRO A 1 662 ? 8.029 -40.221 52.143 1.00 59.28 662 PRO A CA 1
ATOM 5218 C C . PRO A 1 662 ? 6.951 -41.258 52.477 1.00 59.28 662 PRO A C 1
ATOM 5220 O O . PRO A 1 662 ? 5.779 -41.088 52.150 1.00 59.28 662 PRO A O 1
ATOM 5223 N N . SER A 1 663 ? 7.345 -42.341 53.143 1.00 53.16 663 SER A N 1
ATOM 5224 C CA . SER A 1 663 ? 6.436 -43.388 53.609 1.00 53.16 663 SER A CA 1
ATOM 5225 C C . SER A 1 663 ? 5.692 -42.935 54.872 1.00 53.16 663 SER A C 1
ATOM 5227 O O . SER A 1 663 ? 6.031 -43.338 55.984 1.00 53.16 663 SER A O 1
ATOM 5229 N N . GLY A 1 664 ? 4.687 -42.076 54.696 1.00 48.91 664 GLY A N 1
ATOM 5230 C CA . GLY A 1 664 ? 3.801 -41.572 55.747 1.00 48.91 664 GLY A CA 1
ATOM 5231 C C . GLY A 1 664 ? 2.495 -41.045 55.150 1.00 48.91 664 GLY A C 1
ATOM 5232 O O . GLY A 1 664 ? 2.498 -40.470 54.064 1.00 48.91 664 GLY A O 1
ATOM 5233 N N . ARG A 1 665 ? 1.360 -41.281 55.821 1.00 49.28 665 ARG A N 1
ATOM 5234 C CA . ARG A 1 665 ? 0.033 -40.866 55.334 1.00 49.28 665 ARG A CA 1
ATOM 5235 C C . ARG A 1 665 ? -0.209 -39.372 55.567 1.00 49.28 665 ARG A C 1
ATOM 5237 O O . ARG A 1 665 ? -0.865 -39.023 56.535 1.00 49.28 665 ARG A O 1
ATOM 5244 N N . GLU A 1 666 ? 0.248 -38.528 54.650 1.00 44.88 666 GLU A N 1
ATOM 5245 C CA . GLU A 1 666 ? -0.305 -37.184 54.421 1.00 44.88 666 GLU A CA 1
ATOM 5246 C C . GLU A 1 666 ? 0.089 -36.694 53.017 1.00 44.88 666 GLU A C 1
ATOM 5248 O O . GLU A 1 666 ? 1.128 -37.079 52.478 1.00 44.88 666 GLU A O 1
ATOM 5253 N N . GLN A 1 667 ? -0.780 -35.916 52.365 1.00 49.38 667 GLN A N 1
ATOM 5254 C CA . GLN A 1 667 ? -0.629 -35.554 50.950 1.00 49.38 667 GLN A CA 1
ATOM 5255 C C . GLN A 1 667 ? 0.469 -34.494 50.749 1.00 49.38 667 GLN A C 1
ATOM 5257 O O . GLN A 1 667 ? 0.228 -33.303 50.918 1.00 49.38 667 GLN A O 1
ATOM 5262 N N . ALA A 1 668 ? 1.658 -34.919 50.313 1.00 42.91 668 ALA A N 1
ATOM 5263 C CA . ALA A 1 668 ? 2.734 -34.035 49.861 1.00 42.91 668 ALA A CA 1
ATOM 5264 C C . ALA A 1 668 ? 3.447 -34.606 48.618 1.00 42.91 668 ALA A C 1
ATOM 5266 O O . ALA A 1 668 ? 3.581 -35.821 48.466 1.00 42.91 668 ALA A O 1
ATOM 5267 N N . GLY A 1 669 ? 3.874 -33.725 47.707 1.00 56.53 669 GLY A N 1
ATOM 5268 C CA . GLY A 1 669 ? 4.436 -34.096 46.400 1.00 56.53 669 GLY A CA 1
ATOM 5269 C C . GLY A 1 669 ? 5.781 -34.837 46.457 1.00 56.53 669 GLY A C 1
ATOM 5270 O O . GLY A 1 669 ? 6.479 -34.829 47.469 1.00 56.53 669 GLY A O 1
ATOM 5271 N N . SER A 1 670 ? 6.168 -35.472 45.342 1.00 61.19 670 SER A N 1
ATOM 5272 C CA . SER A 1 670 ? 7.445 -36.196 45.234 1.00 61.19 670 SER A CA 1
ATOM 5273 C C . SER A 1 670 ? 8.633 -35.242 45.401 1.00 61.19 670 SER A C 1
ATOM 5275 O O . SER A 1 670 ? 8.855 -34.396 44.535 1.00 61.19 670 SER A O 1
ATOM 5277 N N . LEU A 1 671 ? 9.426 -35.402 46.459 1.00 73.50 671 LEU A N 1
ATOM 5278 C CA . LEU A 1 671 ? 10.602 -34.563 46.694 1.00 73.50 671 LEU A CA 1
ATOM 5279 C C . LEU A 1 671 ? 11.793 -35.063 45.871 1.00 73.50 671 LEU A C 1
ATOM 5281 O O . LEU A 1 671 ? 12.065 -36.263 45.839 1.00 73.50 671 LEU A O 1
ATOM 5285 N N . LEU A 1 672 ? 12.528 -34.158 45.225 1.00 83.00 672 LEU A N 1
ATOM 5286 C CA . LEU A 1 672 ? 13.783 -34.491 44.551 1.00 83.00 672 LEU A CA 1
ATOM 5287 C C . LEU A 1 672 ? 14.961 -34.355 45.523 1.00 83.00 672 LEU A C 1
ATOM 5289 O O . LEU A 1 672 ? 15.031 -33.411 46.307 1.00 83.00 672 LEU A O 1
ATOM 5293 N N . VAL A 1 673 ? 15.897 -35.296 45.461 1.00 87.12 673 VAL A N 1
ATOM 5294 C CA . VAL A 1 673 ? 16.992 -35.434 46.419 1.00 87.12 673 VAL A CA 1
ATOM 5295 C C . VAL A 1 673 ? 18.314 -35.681 45.692 1.00 87.12 673 VAL A C 1
ATOM 5297 O O . VAL A 1 673 ? 18.383 -36.536 44.811 1.00 87.12 673 VAL A O 1
ATOM 5300 N N . LEU A 1 674 ? 19.363 -34.948 46.063 1.00 87.44 674 LEU A N 1
ATOM 5301 C CA . LEU A 1 674 ? 20.736 -35.104 45.587 1.00 87.44 674 LEU A CA 1
ATOM 5302 C C . LEU A 1 674 ? 21.568 -35.914 46.588 1.00 87.44 674 LEU A C 1
ATOM 5304 O O . LEU A 1 674 ? 21.525 -35.672 47.792 1.00 87.44 674 LEU A O 1
ATOM 5308 N N . GLU A 1 675 ? 22.375 -36.837 46.073 1.00 88.75 675 GLU A N 1
ATOM 5309 C CA . GLU A 1 675 ? 23.299 -37.683 46.831 1.00 88.75 675 GLU A CA 1
ATOM 5310 C C . GLU A 1 675 ? 24.682 -37.647 46.165 1.00 88.75 675 GLU A C 1
ATOM 5312 O O . GLU A 1 675 ? 24.856 -38.235 45.091 1.00 88.75 675 GLU A O 1
ATOM 5317 N N . PRO A 1 676 ? 25.669 -36.932 46.733 1.00 86.88 676 PRO A N 1
ATOM 5318 C CA . PRO A 1 676 ? 27.021 -36.903 46.189 1.00 86.88 676 PRO A CA 1
ATOM 5319 C C . PRO A 1 676 ? 27.747 -38.212 46.511 1.00 86.88 676 PRO A C 1
ATOM 5321 O O . PRO A 1 676 ? 27.537 -38.797 47.576 1.00 86.88 676 PRO A O 1
ATOM 5324 N N . LEU A 1 677 ? 28.613 -38.679 45.610 1.00 83.12 677 LEU A N 1
ATOM 5325 C CA . LEU A 1 677 ? 29.454 -39.835 45.918 1.00 83.12 677 LEU A CA 1
ATOM 5326 C C . LEU A 1 677 ? 30.609 -39.453 46.863 1.00 83.12 677 LEU A C 1
ATOM 5328 O O . LEU A 1 677 ? 31.030 -38.293 46.887 1.00 83.12 677 LEU A O 1
ATOM 5332 N N . PRO A 1 678 ? 31.153 -40.410 47.640 1.00 73.50 678 PRO A N 1
ATOM 5333 C CA . PRO A 1 678 ? 32.337 -40.172 48.460 1.00 73.50 678 PRO A CA 1
ATOM 5334 C C . PRO A 1 678 ? 33.498 -39.638 47.611 1.00 73.50 678 PRO A C 1
ATOM 5336 O O . PRO A 1 678 ? 33.884 -40.257 46.623 1.00 73.50 678 PRO A O 1
ATOM 5339 N N . GLY A 1 679 ? 34.040 -38.478 47.991 1.00 69.38 679 GLY A N 1
ATOM 5340 C CA . GLY A 1 679 ? 35.109 -37.796 47.253 1.00 69.38 679 GLY A CA 1
ATOM 5341 C C . GLY A 1 679 ? 34.650 -36.885 46.105 1.00 69.38 679 GLY A C 1
ATOM 5342 O O . GLY A 1 679 ? 35.489 -36.196 45.536 1.00 69.38 679 GLY A O 1
ATOM 5343 N N . ALA A 1 680 ? 33.353 -36.821 45.780 1.00 81.44 680 ALA A N 1
ATOM 5344 C CA . ALA A 1 680 ? 32.839 -35.905 44.762 1.00 81.44 680 ALA A CA 1
ATOM 5345 C C . ALA A 1 680 ? 32.628 -34.483 45.332 1.00 81.44 680 ALA A C 1
ATOM 5347 O O . ALA A 1 680 ? 31.809 -34.315 46.244 1.00 81.44 680 ALA A O 1
ATOM 5348 N N . PRO A 1 681 ? 33.298 -33.437 44.805 1.00 79.94 681 PRO A N 1
ATOM 5349 C CA . PRO A 1 681 ? 33.031 -32.055 45.197 1.00 79.94 681 PRO A CA 1
ATOM 5350 C C . PRO A 1 681 ? 31.641 -31.616 44.713 1.00 79.94 681 PRO A C 1
ATOM 5352 O O . PRO A 1 681 ? 31.410 -31.385 43.522 1.00 79.94 681 PRO A O 1
ATOM 5355 N N . VAL A 1 682 ? 30.699 -31.513 45.654 1.00 82.69 682 VAL A N 1
ATOM 5356 C CA . VAL A 1 682 ? 29.335 -31.028 45.413 1.00 82.69 682 VAL A CA 1
ATOM 5357 C C . VAL A 1 682 ? 28.928 -30.037 46.497 1.00 82.69 682 VAL A C 1
ATOM 5359 O O . VAL A 1 682 ? 29.020 -30.333 47.693 1.00 82.69 682 VAL A O 1
ATOM 5362 N N . ALA A 1 683 ? 28.424 -28.882 46.070 1.00 79.75 683 ALA A N 1
ATOM 5363 C CA . ALA A 1 683 ? 27.851 -27.866 46.942 1.00 79.75 683 ALA A CA 1
ATOM 5364 C C . ALA A 1 683 ? 26.436 -27.491 46.485 1.00 79.75 683 ALA A C 1
ATOM 5366 O O . ALA A 1 683 ? 26.163 -27.426 45.287 1.00 79.75 683 ALA A O 1
ATOM 5367 N N . VAL A 1 684 ? 25.544 -27.208 47.434 1.00 78.25 684 VAL A N 1
ATOM 5368 C CA . VAL A 1 684 ? 24.208 -26.656 47.158 1.00 78.25 684 VAL A CA 1
ATOM 5369 C C . VAL A 1 684 ? 24.132 -25.274 47.791 1.00 78.25 684 VAL A C 1
ATOM 5371 O O . VAL A 1 684 ? 24.463 -25.113 48.964 1.00 78.25 684 VAL A O 1
ATOM 5374 N N . ASN A 1 685 ? 23.752 -24.262 47.009 1.00 74.88 685 ASN A N 1
ATOM 5375 C CA . ASN A 1 685 ? 23.792 -22.850 47.399 1.00 74.88 685 ASN A CA 1
ATOM 5376 C C . ASN A 1 685 ? 25.152 -22.458 48.017 1.00 74.88 685 ASN A C 1
ATOM 5378 O O . ASN A 1 685 ? 25.211 -21.861 49.091 1.00 74.88 685 ASN A O 1
ATOM 5382 N N . PHE A 1 686 ? 26.239 -22.866 47.351 1.00 71.25 686 PHE A N 1
ATOM 5383 C CA . PHE A 1 686 ? 27.641 -22.655 47.751 1.00 71.25 686 PHE A CA 1
ATOM 5384 C C . PHE A 1 686 ? 28.068 -23.294 49.091 1.00 71.25 686 PHE A C 1
ATOM 5386 O O . PHE A 1 686 ? 29.189 -23.080 49.546 1.00 71.25 686 PHE A O 1
ATOM 5393 N N . SER A 1 687 ? 27.224 -24.136 49.698 1.00 73.19 687 SER A N 1
ATOM 5394 C CA . SER A 1 687 ? 27.554 -24.919 50.896 1.00 73.19 687 SER A CA 1
ATOM 5395 C C . SER A 1 687 ? 27.926 -26.356 50.518 1.00 73.19 687 SER A C 1
ATOM 5397 O O . SER A 1 687 ? 27.113 -27.060 49.915 1.00 73.19 687 SER A O 1
ATOM 5399 N N . GLU A 1 688 ? 29.141 -26.803 50.854 1.00 78.31 688 GLU A N 1
ATOM 5400 C CA . GLU A 1 688 ? 29.598 -28.176 50.578 1.00 78.31 688 GLU A CA 1
ATOM 5401 C C . GLU A 1 688 ? 28.734 -29.221 51.296 1.00 78.31 688 GLU A C 1
ATOM 5403 O O . GLU A 1 688 ? 28.463 -29.127 52.493 1.00 78.31 688 GLU A O 1
ATOM 5408 N N . VAL A 1 689 ? 28.322 -30.250 50.555 1.00 77.75 689 VAL A N 1
ATOM 5409 C CA . VAL A 1 689 ? 27.358 -31.252 51.032 1.00 77.75 689 VAL A CA 1
ATOM 5410 C C . VAL A 1 689 ? 28.025 -32.408 51.795 1.00 77.75 689 VAL A C 1
ATOM 5412 O O . VAL A 1 689 ? 27.377 -33.082 52.598 1.00 77.75 689 VAL A O 1
ATOM 5415 N N . GLY A 1 690 ? 29.324 -32.643 51.579 1.00 64.69 690 GLY A N 1
ATOM 5416 C CA . GLY A 1 690 ? 30.139 -33.538 52.415 1.00 64.69 690 GLY A CA 1
ATOM 5417 C C . GLY A 1 690 ? 29.614 -34.976 52.537 1.00 64.69 690 GLY A C 1
ATOM 5418 O O . GLY A 1 690 ? 29.630 -35.538 53.629 1.00 64.69 690 GLY A O 1
ATOM 5419 N N . GLY A 1 691 ? 29.097 -35.557 51.447 1.00 67.69 691 GLY A N 1
ATOM 5420 C CA . GLY A 1 691 ? 28.560 -36.927 51.434 1.00 67.69 691 GLY A CA 1
ATOM 5421 C C . GLY A 1 691 ? 27.104 -37.079 51.902 1.00 67.69 691 GLY A C 1
ATOM 5422 O O . GLY A 1 691 ? 26.597 -38.196 51.929 1.00 67.69 691 GLY A O 1
ATOM 5423 N N . ARG A 1 692 ? 26.417 -35.993 52.288 1.00 77.88 692 ARG A N 1
ATOM 5424 C CA . ARG A 1 692 ? 25.039 -36.052 52.809 1.00 77.88 692 ARG A CA 1
ATOM 5425 C C . ARG A 1 692 ? 23.981 -36.039 51.700 1.00 77.88 692 ARG A C 1
ATOM 5427 O O . ARG A 1 692 ? 24.128 -35.384 50.676 1.00 77.88 692 ARG A O 1
ATOM 5434 N N . THR A 1 693 ? 22.867 -36.716 51.946 1.00 82.69 693 THR A N 1
ATOM 5435 C CA . THR A 1 693 ? 21.652 -36.661 51.122 1.00 82.69 693 THR A CA 1
ATOM 5436 C C . THR A 1 693 ? 20.931 -35.316 51.333 1.00 82.69 693 THR A C 1
ATOM 5438 O O . THR A 1 693 ? 20.601 -34.978 52.469 1.00 82.69 693 THR A O 1
ATOM 5441 N N . VAL A 1 694 ? 20.677 -34.539 50.270 1.00 84.44 694 VAL A N 1
ATOM 5442 C CA . VAL A 1 694 ? 20.091 -33.178 50.330 1.00 84.44 694 VAL A CA 1
ATOM 5443 C C . VAL A 1 694 ? 18.824 -33.075 49.484 1.00 84.44 694 VAL A C 1
ATOM 5445 O O . VAL A 1 694 ? 18.833 -33.412 48.306 1.00 84.44 694 VAL A O 1
ATOM 5448 N N . VAL A 1 695 ? 17.733 -32.569 50.062 1.00 85.31 695 VAL A N 1
ATOM 5449 C CA . VAL A 1 695 ? 16.478 -32.300 49.336 1.00 85.31 695 VAL A CA 1
ATOM 5450 C C . VAL A 1 695 ? 16.603 -30.995 48.547 1.00 85.31 695 VAL A C 1
ATOM 5452 O O . VAL A 1 695 ? 16.932 -29.966 49.134 1.00 85.31 695 VAL A O 1
ATOM 5455 N N . LEU A 1 696 ? 16.313 -31.036 47.246 1.00 80.31 696 LEU A N 1
ATOM 5456 C CA . LEU A 1 696 ? 16.379 -29.882 46.347 1.00 80.31 696 LEU A CA 1
ATOM 5457 C C . LEU A 1 696 ? 15.037 -29.142 46.273 1.00 80.31 696 LEU A C 1
ATOM 5459 O O . LEU A 1 696 ? 13.973 -29.761 46.241 1.00 80.31 696 LEU A O 1
ATOM 5463 N N . ARG A 1 697 ? 15.096 -27.811 46.207 1.00 79.25 697 ARG A N 1
ATOM 5464 C CA . ARG A 1 697 ? 13.952 -26.891 46.142 1.00 79.25 697 ARG A CA 1
ATOM 5465 C C . ARG A 1 697 ? 14.054 -25.969 44.931 1.00 79.25 697 ARG A C 1
ATOM 5467 O O . ARG A 1 697 ? 15.148 -25.668 44.457 1.00 79.25 697 ARG A O 1
ATOM 5474 N N . HIS A 1 698 ? 12.913 -25.490 44.441 1.00 76.94 698 HIS A N 1
ATOM 5475 C CA . HIS A 1 698 ? 12.885 -24.560 43.315 1.00 76.94 698 HIS A CA 1
ATOM 5476 C C . HIS A 1 698 ? 13.783 -23.333 43.568 1.00 76.94 698 HIS A C 1
ATOM 5478 O O . HIS A 1 698 ? 13.620 -22.636 44.568 1.00 76.94 698 HIS A O 1
ATOM 5484 N N . GLY A 1 699 ? 14.730 -23.082 42.659 1.00 67.62 699 GLY A N 1
ATOM 5485 C CA . GLY A 1 699 ? 15.699 -21.992 42.769 1.00 67.62 699 GLY A CA 1
ATOM 5486 C C . GLY A 1 699 ? 17.049 -22.375 43.389 1.00 67.62 699 GLY A C 1
ATOM 5487 O O . GLY A 1 699 ? 17.930 -21.520 43.436 1.00 67.62 699 GLY A O 1
ATOM 5488 N N . ASP A 1 700 ? 17.247 -23.623 43.832 1.00 78.25 700 ASP A N 1
ATOM 5489 C CA . ASP A 1 700 ? 18.536 -24.071 44.376 1.00 78.25 700 ASP A CA 1
ATOM 5490 C C . ASP A 1 700 ? 19.643 -24.115 43.312 1.00 78.25 700 ASP A C 1
ATOM 5492 O O . ASP A 1 700 ? 19.458 -24.613 42.196 1.00 78.25 700 ASP A O 1
ATOM 5496 N N . LEU A 1 701 ? 20.827 -23.640 43.705 1.00 73.56 701 LEU A N 1
ATOM 5497 C CA . LEU A 1 701 ? 22.049 -23.671 42.904 1.00 73.56 701 LEU A CA 1
ATOM 5498 C C . LEU A 1 701 ? 22.894 -24.897 43.259 1.00 73.56 701 LEU A C 1
ATOM 5500 O O . LEU A 1 701 ? 23.200 -25.129 44.425 1.00 73.56 701 LEU A O 1
ATOM 5504 N N . LEU A 1 702 ? 23.302 -25.659 42.253 1.00 78.62 702 LEU A N 1
ATOM 5505 C CA . LEU A 1 702 ? 24.070 -26.895 42.346 1.00 78.62 702 LEU A CA 1
ATOM 5506 C C . LEU A 1 702 ? 25.464 -26.656 41.758 1.00 78.62 702 LEU A C 1
ATOM 5508 O O . LEU A 1 702 ? 25.594 -26.505 40.544 1.00 78.62 702 LEU A O 1
ATOM 5512 N N . SER A 1 703 ? 26.498 -26.641 42.597 1.00 80.31 703 SER A N 1
ATOM 5513 C CA . SER A 1 703 ? 27.889 -26.681 42.137 1.00 80.31 703 SER A CA 1
ATOM 5514 C C . SER A 1 703 ? 28.331 -28.136 42.042 1.00 80.31 703 SER A C 1
ATOM 5516 O O . SER A 1 703 ? 28.302 -28.849 43.049 1.00 80.31 703 SER A O 1
ATOM 5518 N N . LEU A 1 704 ? 28.738 -28.575 40.853 1.00 82.50 704 LEU A N 1
ATOM 5519 C CA . LEU A 1 704 ? 29.356 -29.882 40.626 1.00 82.50 704 LEU A CA 1
ATOM 5520 C C . LEU A 1 704 ? 30.791 -29.631 40.167 1.00 82.50 704 LEU A C 1
ATOM 5522 O O . LEU A 1 704 ? 31.012 -29.100 39.078 1.00 82.50 704 LEU A O 1
ATOM 5526 N N . GLY A 1 705 ? 31.751 -29.950 41.034 1.00 74.56 705 GLY A N 1
ATOM 5527 C CA . GLY A 1 705 ? 33.116 -29.469 40.863 1.00 74.56 705 GLY A CA 1
ATOM 5528 C C . GLY A 1 705 ? 33.210 -27.939 40.907 1.00 74.56 705 GLY A C 1
ATOM 5529 O O . GLY A 1 705 ? 32.331 -27.244 41.430 1.00 74.56 705 GLY A O 1
ATOM 5530 N N . LEU A 1 706 ? 34.302 -27.442 40.340 1.00 69.94 706 LEU A N 1
ATOM 5531 C CA . LEU A 1 706 ? 34.659 -26.038 40.161 1.00 69.94 706 LEU A CA 1
ATOM 5532 C C . LEU A 1 706 ? 34.104 -25.455 38.848 1.00 69.94 706 LEU A C 1
ATOM 5534 O O . LEU A 1 706 ? 34.059 -24.237 38.698 1.00 69.94 706 LEU A O 1
ATOM 5538 N N . TYR A 1 707 ? 33.689 -26.307 37.900 1.00 63.84 707 TYR A N 1
ATOM 5539 C CA . TYR A 1 707 ? 33.390 -25.913 36.513 1.00 63.84 707 TYR A CA 1
ATOM 5540 C C . TYR A 1 707 ? 31.902 -25.925 36.128 1.00 63.84 707 TYR A C 1
ATOM 5542 O O . TYR A 1 707 ? 31.565 -25.417 35.056 1.00 63.84 707 TYR A O 1
ATOM 5550 N N . TYR A 1 708 ? 31.006 -26.471 36.961 1.00 68.19 708 TYR A N 1
ATOM 5551 C CA . TYR A 1 708 ? 29.561 -26.445 36.703 1.00 68.19 708 TYR A CA 1
ATOM 5552 C C . TYR A 1 708 ? 28.790 -25.807 37.844 1.00 68.19 708 TYR A C 1
ATOM 5554 O O . TYR A 1 708 ? 28.755 -26.337 38.953 1.00 68.19 708 TYR A O 1
ATOM 5562 N N . LEU A 1 709 ? 28.067 -24.739 37.513 1.00 75.88 709 LEU A N 1
ATOM 5563 C CA . LEU A 1 709 ? 26.986 -24.200 38.328 1.00 75.88 709 LEU A CA 1
ATOM 5564 C C . LEU A 1 709 ? 25.664 -24.415 37.587 1.00 75.88 709 LEU A C 1
ATOM 5566 O O . LEU A 1 709 ? 25.503 -23.961 36.450 1.00 75.88 709 LEU A O 1
ATOM 5570 N N . LEU A 1 710 ? 24.727 -25.123 38.213 1.00 75.75 710 LEU A N 1
ATOM 5571 C CA . LEU A 1 710 ? 23.426 -25.474 37.644 1.00 75.75 710 LEU A CA 1
ATOM 5572 C C . LEU A 1 710 ? 22.287 -24.966 38.545 1.0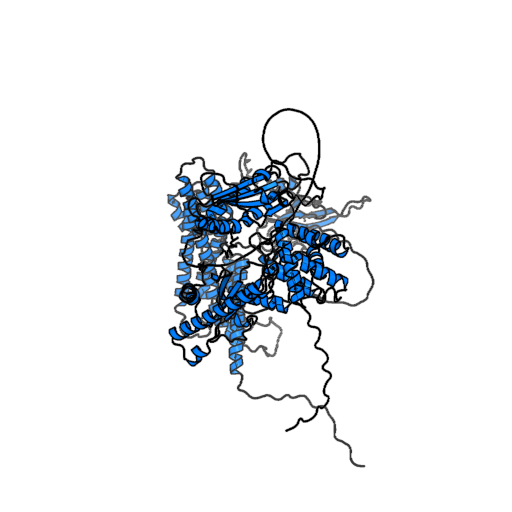0 75.75 710 LEU A C 1
ATOM 5574 O O . LEU A 1 710 ? 22.433 -24.919 39.758 1.00 75.75 710 LEU A O 1
ATOM 5578 N N . LEU A 1 711 ? 21.138 -24.621 37.974 1.00 77.94 711 LEU A N 1
ATOM 5579 C CA . LEU A 1 711 ? 19.955 -24.112 38.671 1.00 77.94 711 LEU A CA 1
ATOM 5580 C C . LEU A 1 711 ? 18.807 -25.118 38.577 1.00 77.94 711 LEU A C 1
ATOM 5582 O O . LEU A 1 711 ? 18.401 -25.488 37.473 1.00 77.94 711 LEU A O 1
ATOM 5586 N N . PHE A 1 712 ? 18.252 -25.532 39.714 1.00 78.56 712 PHE A N 1
ATOM 5587 C CA . PHE A 1 712 ? 17.106 -26.440 39.754 1.00 78.56 712 PHE A CA 1
ATOM 5588 C C . PHE A 1 712 ? 15.772 -25.686 39.597 1.00 78.56 712 PHE A C 1
ATOM 5590 O O . PHE A 1 712 ? 15.446 -24.776 40.367 1.00 78.56 712 PHE A O 1
ATOM 5597 N N . LYS A 1 713 ? 14.970 -26.074 38.596 1.00 71.00 713 LYS A N 1
ATOM 5598 C CA . LYS A 1 713 ? 13.651 -25.497 38.298 1.00 71.00 713 LYS A CA 1
ATOM 5599 C C . LYS A 1 713 ? 12.549 -26.558 38.356 1.00 71.00 713 LYS A C 1
ATOM 5601 O O . LYS A 1 713 ? 12.661 -27.625 37.758 1.00 71.00 713 LYS A O 1
ATOM 5606 N N . GLU A 1 714 ? 11.444 -26.236 39.027 1.00 70.50 714 GLU A N 1
ATOM 5607 C CA . GLU A 1 714 ? 10.264 -27.096 39.110 1.00 70.50 714 GLU A CA 1
ATOM 5608 C C . GLU A 1 714 ? 9.054 -26.343 38.534 1.00 70.50 714 GLU A C 1
ATOM 5610 O O . GLU A 1 714 ? 8.496 -25.477 39.203 1.00 70.50 714 GLU A O 1
ATOM 5615 N N . PRO A 1 715 ? 8.643 -26.619 37.284 1.00 54.81 715 PRO A N 1
ATOM 5616 C CA . PRO A 1 715 ? 7.685 -25.778 36.564 1.00 54.81 715 PRO A CA 1
ATOM 5617 C C . PRO A 1 715 ? 6.231 -25.941 37.031 1.00 54.81 715 PRO A C 1
ATOM 5619 O O . PRO A 1 715 ? 5.368 -25.200 36.576 1.00 54.81 715 PRO A O 1
ATOM 5622 N N . ALA A 1 716 ? 5.950 -26.869 37.952 1.00 56.25 716 ALA A N 1
ATOM 5623 C CA . ALA A 1 716 ? 4.675 -26.914 38.671 1.00 56.25 716 ALA A CA 1
ATOM 5624 C C . ALA A 1 716 ? 4.527 -25.759 39.687 1.00 56.25 716 ALA A C 1
ATOM 5626 O O . ALA A 1 716 ? 3.416 -25.457 40.109 1.00 56.25 716 ALA A O 1
ATOM 5627 N N . GLN A 1 717 ? 5.632 -25.104 40.066 1.00 55.59 717 GLN A N 1
ATOM 5628 C CA . GLN A 1 717 ? 5.675 -23.962 40.981 1.00 55.59 717 GLN A CA 1
ATOM 5629 C C . GLN A 1 717 ? 6.092 -22.695 40.219 1.00 55.59 717 GLN A C 1
ATOM 5631 O O . GLN A 1 717 ? 7.160 -22.146 40.474 1.00 55.59 717 GLN A O 1
ATOM 5636 N N . ALA A 1 718 ? 5.291 -22.257 39.239 1.00 45.22 718 ALA A N 1
ATOM 5637 C CA . ALA A 1 718 ? 5.595 -21.109 38.376 1.00 45.22 718 ALA A CA 1
ATOM 5638 C C . ALA A 1 718 ? 5.624 -19.769 39.150 1.00 45.22 718 ALA A C 1
ATOM 5640 O O . ALA A 1 718 ? 4.687 -18.976 39.107 1.00 45.22 718 ALA A O 1
ATOM 5641 N N . GLN A 1 719 ? 6.716 -19.537 39.875 1.00 52.03 719 GLN A N 1
ATOM 5642 C CA . GLN A 1 719 ? 7.007 -18.349 40.670 1.00 52.03 719 GLN A CA 1
ATOM 5643 C C . GLN A 1 719 ? 8.316 -17.708 40.178 1.00 52.03 719 GLN A C 1
ATOM 5645 O O . GLN A 1 719 ? 9.189 -18.412 39.660 1.00 52.03 719 GLN A O 1
ATOM 5650 N N . PRO A 1 720 ? 8.490 -16.382 40.326 1.00 49.88 720 PRO A N 1
ATOM 5651 C CA . PRO A 1 720 ? 9.788 -15.751 40.110 1.00 49.88 720 PRO A CA 1
ATOM 5652 C C . PRO A 1 720 ? 10.834 -16.338 41.068 1.00 49.88 720 PRO A C 1
ATOM 5654 O O . PRO A 1 720 ? 10.514 -16.716 42.197 1.00 49.88 720 PRO A O 1
ATOM 5657 N N . LEU A 1 721 ? 12.096 -16.404 40.623 1.00 49.53 721 LEU A N 1
ATOM 5658 C CA . LEU A 1 721 ? 13.192 -16.941 41.436 1.00 49.53 721 LEU A CA 1
ATOM 5659 C C . LEU A 1 721 ? 13.254 -16.207 42.789 1.00 49.53 721 LEU A C 1
ATOM 5661 O O . LEU A 1 721 ? 13.278 -14.973 42.791 1.00 49.53 721 LEU A O 1
ATOM 5665 N N . PRO A 1 722 ? 13.313 -16.921 43.932 1.00 54.25 722 PRO A N 1
ATOM 5666 C CA . PRO A 1 722 ? 13.336 -16.275 45.239 1.00 54.25 722 PRO A CA 1
ATOM 5667 C C . PRO A 1 722 ? 14.486 -15.267 45.337 1.00 54.25 722 PRO A C 1
ATOM 5669 O O . PRO A 1 722 ? 15.623 -15.602 45.004 1.00 54.25 722 PRO A O 1
ATOM 5672 N N . ALA A 1 723 ? 14.229 -14.063 45.857 1.00 50.47 723 ALA A N 1
ATOM 5673 C CA . ALA A 1 723 ? 15.262 -13.035 46.033 1.00 50.47 723 ALA A CA 1
ATOM 5674 C C . ALA A 1 723 ? 16.551 -13.540 46.738 1.00 50.47 723 ALA A C 1
ATOM 5676 O O . ALA A 1 723 ? 17.641 -13.151 46.313 1.00 50.47 723 ALA A O 1
ATOM 5677 N N . PRO A 1 724 ? 16.498 -14.473 47.720 1.00 51.88 724 PRO A N 1
ATOM 5678 C CA . PRO A 1 724 ? 17.702 -15.094 48.275 1.00 51.88 724 PRO A CA 1
ATOM 5679 C C . PRO A 1 724 ? 18.560 -15.880 47.269 1.00 51.88 724 PRO A C 1
ATOM 5681 O O . PRO A 1 724 ? 19.766 -15.966 47.465 1.00 51.88 724 PRO A O 1
ATOM 5684 N N . ALA A 1 725 ? 17.987 -16.457 46.207 1.00 43.59 725 ALA A N 1
ATOM 5685 C CA . ALA A 1 725 ? 18.741 -17.169 45.169 1.00 43.59 725 ALA A CA 1
ATOM 5686 C C . ALA A 1 725 ? 19.528 -16.197 44.271 1.00 43.59 725 ALA A C 1
ATOM 5688 O O . ALA A 1 725 ? 20.692 -16.451 43.962 1.00 43.59 725 ALA A O 1
ATOM 5689 N N . LEU A 1 726 ? 18.932 -15.046 43.934 1.00 50.59 726 LEU A N 1
ATOM 5690 C CA . LEU A 1 726 ? 19.615 -13.949 43.236 1.00 50.59 726 LEU A CA 1
ATOM 5691 C C . LEU A 1 726 ? 20.720 -13.323 44.102 1.00 50.59 726 LEU A C 1
ATOM 5693 O O . LEU A 1 726 ? 21.833 -13.132 43.622 1.00 50.59 726 LEU A O 1
ATOM 5697 N N . ALA A 1 727 ? 20.457 -13.091 45.392 1.00 50.78 727 ALA A N 1
ATOM 5698 C CA . ALA A 1 727 ? 21.465 -12.593 46.330 1.00 50.78 727 ALA A CA 1
ATOM 5699 C C . ALA A 1 727 ? 22.632 -13.583 46.532 1.00 50.78 727 ALA A C 1
ATOM 5701 O O . ALA A 1 727 ? 23.781 -13.175 46.677 1.00 50.78 727 ALA A O 1
ATOM 5702 N N . ARG A 1 728 ? 22.371 -14.899 46.497 1.00 49.09 728 ARG A N 1
ATOM 5703 C CA . ARG A 1 728 ? 23.419 -15.930 46.613 1.00 49.09 728 ARG A CA 1
ATOM 5704 C C . ARG A 1 728 ? 24.346 -15.982 45.401 1.00 49.09 728 ARG A C 1
ATOM 5706 O O . ARG A 1 728 ? 25.528 -16.233 45.591 1.00 49.09 728 ARG A O 1
ATOM 5713 N N . LEU A 1 729 ? 23.865 -15.684 44.190 1.00 43.50 729 LEU A N 1
ATOM 5714 C CA . LEU A 1 729 ? 24.726 -15.553 43.000 1.00 43.50 729 LEU A CA 1
ATOM 5715 C C . LEU A 1 729 ? 25.759 -14.415 43.121 1.00 43.50 729 LEU A C 1
ATOM 5717 O O . LEU A 1 729 ? 26.742 -14.415 42.388 1.00 43.50 729 LEU A O 1
ATOM 5721 N N . GLN A 1 730 ? 25.564 -13.474 44.050 1.00 43.94 730 GLN A N 1
ATOM 5722 C CA . GLN A 1 730 ? 26.494 -12.374 44.327 1.00 43.94 730 GLN A CA 1
ATOM 5723 C C . GLN A 1 730 ? 27.523 -12.707 45.432 1.00 43.94 730 GLN A C 1
ATOM 5725 O O . GLN A 1 730 ? 28.424 -11.909 45.679 1.00 43.94 730 GLN A O 1
ATOM 5730 N N . ALA A 1 731 ? 27.420 -13.869 46.095 1.00 44.34 731 ALA A N 1
ATOM 5731 C CA . ALA A 1 731 ? 28.226 -14.230 47.265 1.00 44.34 731 ALA A CA 1
ATOM 5732 C C . ALA A 1 731 ? 29.201 -15.393 46.980 1.00 44.34 731 ALA A C 1
ATOM 5734 O O . ALA A 1 731 ? 28.871 -16.566 47.157 1.00 44.34 731 ALA A O 1
ATOM 5735 N N . LEU A 1 732 ? 30.430 -15.059 46.569 1.00 42.16 732 LEU A N 1
ATOM 5736 C CA . LEU A 1 732 ? 31.546 -16.004 46.399 1.00 42.16 732 LEU A CA 1
ATOM 5737 C C . LEU A 1 732 ? 32.368 -16.184 47.703 1.00 42.16 732 LEU A C 1
ATOM 5739 O O . LEU A 1 732 ? 32.377 -15.283 48.543 1.00 42.16 732 LEU A O 1
ATOM 5743 N N . PRO A 1 733 ? 33.080 -17.318 47.902 1.00 41.72 733 PRO A N 1
ATOM 5744 C CA . PRO A 1 733 ? 33.768 -17.623 49.164 1.00 41.72 733 PRO A CA 1
ATOM 5745 C C . PRO A 1 733 ? 34.950 -16.692 49.494 1.00 41.72 733 PRO A C 1
ATOM 5747 O O . PRO A 1 733 ? 35.758 -16.354 48.633 1.00 41.72 733 PRO A O 1
ATOM 5750 N N . HIS A 1 734 ? 35.114 -16.352 50.777 1.00 42.03 734 HIS A N 1
ATOM 5751 C CA . HIS A 1 734 ? 36.074 -15.341 51.253 1.00 42.03 734 HIS A CA 1
ATOM 5752 C C . HIS A 1 734 ? 37.535 -15.811 51.467 1.00 42.03 734 HIS A C 1
ATOM 5754 O O . HIS A 1 734 ? 38.333 -15.072 52.050 1.00 42.03 734 HIS A O 1
ATOM 5760 N N . SER A 1 735 ? 37.934 -17.008 51.021 1.00 40.09 735 SER A N 1
ATOM 5761 C CA . SER A 1 735 ? 39.333 -17.462 51.138 1.00 40.09 735 SER A CA 1
ATOM 5762 C C . SER A 1 735 ? 39.750 -18.497 50.088 1.00 40.09 735 SER A C 1
ATOM 5764 O O . SER A 1 735 ? 38.975 -19.362 49.680 1.00 40.09 735 SER A O 1
ATOM 5766 N N . CYS A 1 736 ? 41.016 -18.426 49.666 1.00 34.66 736 CYS A N 1
ATOM 5767 C CA . CYS A 1 736 ? 41.612 -19.383 48.734 1.00 34.66 736 CYS A CA 1
ATOM 5768 C C . CYS A 1 736 ? 42.182 -20.601 49.482 1.00 34.66 736 CYS A C 1
ATOM 5770 O O . CYS A 1 736 ? 43.162 -20.480 50.223 1.00 34.66 736 CYS A O 1
ATOM 5772 N N . ARG A 1 737 ? 41.623 -21.798 49.242 1.00 42.91 737 ARG A N 1
ATOM 5773 C CA . ARG A 1 737 ? 42.075 -23.057 49.876 1.00 42.91 737 ARG A CA 1
ATOM 5774 C C . ARG A 1 737 ? 43.491 -23.512 49.479 1.00 42.91 737 ARG A C 1
ATOM 5776 O O . ARG A 1 737 ? 44.037 -24.362 50.168 1.00 42.91 737 ARG A O 1
ATOM 5783 N N . MET A 1 738 ? 44.095 -22.958 48.422 1.00 36.50 738 MET A N 1
ATOM 5784 C CA . MET A 1 738 ? 45.455 -23.320 47.980 1.00 36.50 738 MET A CA 1
ATOM 5785 C C . MET A 1 738 ? 46.576 -22.532 48.679 1.00 36.50 738 MET A C 1
ATOM 5787 O O . MET A 1 738 ? 47.704 -23.010 48.723 1.00 36.50 738 MET A O 1
ATOM 5791 N N . CYS A 1 739 ? 46.304 -21.329 49.200 1.00 42.75 739 CYS A N 1
ATOM 5792 C CA . CYS A 1 739 ? 47.345 -20.458 49.771 1.00 42.75 739 CYS A CA 1
ATOM 5793 C C . CYS A 1 739 ? 46.977 -19.782 51.103 1.00 42.75 739 CYS A C 1
ATOM 5795 O O . CYS A 1 739 ? 47.808 -19.080 51.672 1.00 42.75 739 CYS A O 1
ATOM 5797 N N . GLY A 1 740 ? 45.751 -19.956 51.610 1.00 40.31 740 GLY A N 1
ATOM 5798 C CA . GLY A 1 740 ? 45.336 -19.441 52.922 1.00 40.31 740 GLY A CA 1
ATOM 5799 C C . GLY A 1 740 ? 45.188 -17.917 53.020 1.00 40.31 740 GLY A C 1
ATOM 5800 O O . GLY A 1 740 ? 44.841 -17.411 54.086 1.00 40.31 740 GLY A O 1
ATOM 5801 N N . ALA A 1 741 ? 45.409 -17.174 51.932 1.00 34.00 741 ALA A N 1
ATOM 5802 C CA . ALA A 1 741 ? 45.243 -15.727 51.913 1.00 34.00 741 ALA A CA 1
ATOM 5803 C C . ALA A 1 741 ? 43.774 -15.336 52.164 1.00 34.00 741 ALA A C 1
ATOM 5805 O O . ALA A 1 741 ? 42.868 -15.758 51.438 1.00 34.00 741 ALA A O 1
ATOM 5806 N N . GLN A 1 742 ? 43.547 -14.499 53.182 1.00 39.75 742 GLN A N 1
ATOM 5807 C CA . GLN A 1 742 ? 42.264 -13.828 53.383 1.00 39.75 742 GLN A CA 1
ATOM 5808 C C . GLN A 1 742 ? 42.057 -12.791 52.277 1.00 39.75 742 GLN A C 1
ATOM 5810 O O . GLN A 1 742 ? 42.877 -11.886 52.101 1.00 39.75 742 GLN A O 1
ATOM 5815 N N . LEU A 1 743 ? 40.934 -12.886 51.564 1.00 39.84 743 LEU A N 1
ATOM 5816 C CA . LEU A 1 743 ? 40.478 -11.805 50.698 1.00 39.84 743 LEU A CA 1
ATOM 5817 C C . LEU A 1 743 ? 40.051 -10.638 51.596 1.00 39.84 743 LEU A C 1
ATOM 5819 O O . LEU A 1 743 ? 39.047 -10.733 52.302 1.00 39.84 743 LEU A O 1
ATOM 5823 N N . ARG A 1 744 ? 40.835 -9.549 51.597 1.00 35.00 744 ARG A N 1
ATOM 5824 C CA . ARG A 1 744 ? 40.481 -8.315 52.316 1.00 35.00 744 ARG A CA 1
ATOM 5825 C C . ARG A 1 744 ? 39.086 -7.860 51.887 1.00 35.00 744 ARG A C 1
ATOM 5827 O O . ARG A 1 744 ? 38.794 -7.803 50.696 1.00 35.00 744 ARG A O 1
ATOM 5834 N N . SER A 1 745 ? 38.254 -7.521 52.867 1.00 31.30 745 SER A N 1
ATOM 5835 C CA . SER A 1 745 ? 36.883 -7.061 52.660 1.00 31.30 745 SER A CA 1
ATOM 5836 C C . SER A 1 745 ? 36.837 -5.819 51.760 1.00 31.30 745 SER A C 1
ATOM 5838 O O . SER A 1 745 ? 37.405 -4.792 52.144 1.00 31.30 745 SER A O 1
ATOM 5840 N N . PRO A 1 746 ? 36.132 -5.855 50.617 1.00 35.94 746 PRO A N 1
ATOM 5841 C CA . PRO A 1 746 ? 35.810 -4.651 49.876 1.00 35.94 746 PRO A CA 1
ATOM 5842 C C . PRO A 1 746 ? 34.618 -3.953 50.540 1.00 35.94 746 PRO A C 1
ATOM 5844 O O . PRO A 1 746 ? 33.467 -4.167 50.167 1.00 35.94 746 PRO A O 1
ATOM 5847 N N . SER A 1 747 ? 34.895 -3.077 51.505 1.00 37.84 747 SER A N 1
ATOM 5848 C CA . SER A 1 747 ? 34.068 -1.878 51.631 1.00 37.84 747 SER A CA 1
ATOM 5849 C C . SER A 1 747 ? 34.268 -1.066 50.346 1.00 37.84 747 SER A C 1
ATOM 5851 O O . SER A 1 747 ? 35.403 -0.724 50.017 1.00 37.84 747 SER A O 1
ATOM 5853 N N . ASP A 1 748 ? 33.186 -0.821 49.609 1.00 36.59 748 ASP A N 1
ATOM 5854 C CA . ASP A 1 748 ? 33.135 0.009 48.397 1.00 36.59 748 ASP A CA 1
ATOM 5855 C C . ASP A 1 748 ? 33.984 -0.440 47.188 1.00 36.59 748 ASP A C 1
ATOM 5857 O O . ASP A 1 748 ? 34.685 0.356 46.563 1.00 36.59 748 ASP A O 1
ATOM 5861 N N . ALA A 1 749 ? 33.837 -1.701 46.758 1.00 33.09 749 ALA A N 1
ATOM 5862 C CA . ALA A 1 749 ? 34.230 -2.111 45.402 1.00 33.09 749 ALA A CA 1
ATOM 5863 C C . ALA A 1 749 ? 33.043 -2.661 44.593 1.00 33.09 749 ALA A C 1
ATOM 5865 O O . ALA A 1 749 ? 32.682 -3.834 44.689 1.00 33.09 749 ALA A O 1
ATOM 5866 N N . ARG A 1 750 ? 32.479 -1.809 43.725 1.00 32.22 750 ARG A N 1
ATOM 5867 C CA . ARG A 1 750 ? 31.693 -2.245 42.555 1.00 32.22 750 ARG A CA 1
ATOM 5868 C C . ARG A 1 750 ? 32.547 -3.209 41.706 1.00 32.22 750 ARG A C 1
ATOM 5870 O O . ARG A 1 750 ? 33.774 -3.063 41.723 1.00 32.22 750 ARG A O 1
ATOM 5877 N N . PRO A 1 751 ? 31.959 -4.140 40.926 1.00 34.50 751 PRO A N 1
ATOM 5878 C CA . PRO A 1 751 ? 32.737 -4.903 39.953 1.00 34.50 751 PRO A CA 1
ATOM 5879 C C . PRO A 1 751 ? 33.500 -3.919 39.060 1.00 34.50 751 PRO A C 1
ATOM 5881 O O . PRO A 1 751 ? 32.896 -3.033 38.451 1.00 34.50 751 PRO A O 1
ATOM 5884 N N . ARG A 1 752 ? 34.834 -4.032 39.025 1.00 37.31 752 ARG A N 1
ATOM 5885 C CA . ARG A 1 752 ? 35.665 -3.202 38.149 1.00 37.31 752 ARG A CA 1
ATOM 5886 C C . ARG A 1 752 ? 35.400 -3.625 36.710 1.00 37.31 752 ARG A C 1
ATOM 5888 O O . ARG A 1 752 ? 36.017 -4.556 36.204 1.00 37.31 752 ARG A O 1
ATOM 5895 N N . GLN A 1 753 ? 34.457 -2.926 36.087 1.00 44.00 753 GLN A N 1
ATOM 5896 C CA . GLN A 1 753 ? 34.299 -2.841 34.642 1.00 44.00 753 GLN A CA 1
ATOM 5897 C C . GLN A 1 753 ? 35.689 -2.648 34.025 1.00 44.00 753 GLN A C 1
ATOM 5899 O O . GLN A 1 753 ? 36.438 -1.785 34.492 1.00 44.00 753 GLN A O 1
ATOM 5904 N N . LEU A 1 754 ? 36.049 -3.466 33.032 1.00 45.44 754 LEU A N 1
ATOM 5905 C CA . LEU A 1 754 ? 37.310 -3.289 32.321 1.00 45.44 754 LEU A CA 1
ATOM 5906 C C . LEU A 1 754 ? 37.246 -1.915 31.641 1.00 45.44 754 LEU A C 1
ATOM 5908 O O . LEU A 1 754 ? 36.358 -1.675 30.827 1.00 45.44 754 LEU A O 1
ATOM 5912 N N . ARG A 1 755 ? 38.119 -0.994 32.047 1.00 54.19 755 ARG A N 1
ATOM 5913 C CA . ARG A 1 755 ? 38.172 0.371 31.521 1.00 54.19 755 ARG A CA 1
ATOM 5914 C C . ARG A 1 755 ? 39.520 0.562 30.862 1.00 54.19 755 ARG A C 1
ATOM 5916 O O . ARG A 1 755 ? 40.551 0.426 31.515 1.00 54.19 755 ARG A O 1
ATOM 5923 N N . LEU A 1 756 ? 39.472 0.826 29.567 1.00 66.81 756 LEU A N 1
ATOM 5924 C CA . LEU A 1 756 ? 40.601 1.298 28.792 1.00 66.81 756 LEU A CA 1
ATOM 5925 C C . LEU A 1 756 ? 40.620 2.818 28.950 1.00 66.81 756 LEU A C 1
ATOM 5927 O O . LEU A 1 756 ? 39.605 3.448 28.687 1.00 66.81 756 LEU A O 1
ATOM 5931 N N . GLU A 1 757 ? 41.724 3.388 29.422 1.00 73.75 757 GLU A N 1
ATOM 5932 C CA . GLU A 1 757 ? 41.891 4.839 29.541 1.00 73.75 757 GLU A CA 1
ATOM 5933 C C . GLU A 1 757 ? 43.161 5.234 28.779 1.00 73.75 757 GLU A C 1
ATOM 5935 O O . GLU A 1 757 ? 44.221 4.644 28.995 1.00 73.75 757 GLU A O 1
ATOM 5940 N N . PHE A 1 758 ? 43.035 6.178 27.844 1.00 80.81 758 PHE A N 1
ATOM 5941 C CA . PHE A 1 758 ? 44.121 6.674 26.995 1.00 80.81 758 PHE A CA 1
ATOM 5942 C C . PHE A 1 758 ? 43.938 8.168 26.680 1.00 80.81 758 PHE A C 1
ATOM 5944 O O . PHE A 1 758 ? 42.821 8.685 26.737 1.00 80.81 758 PHE A O 1
ATOM 5951 N N . GLU A 1 759 ? 45.030 8.854 26.355 1.00 79.62 759 GLU A N 1
ATOM 5952 C CA . GLU A 1 759 ? 45.025 10.268 25.957 1.00 79.62 759 GLU A CA 1
ATOM 5953 C C . GLU A 1 759 ? 44.949 10.404 24.418 1.00 79.62 759 GLU A C 1
ATOM 5955 O O . GLU A 1 759 ? 45.389 9.493 23.708 1.00 79.62 759 GLU A O 1
ATOM 5960 N N . PRO A 1 760 ? 44.407 11.505 23.859 1.00 80.88 760 PRO A N 1
ATOM 5961 C CA . PRO A 1 760 ? 44.213 11.645 22.409 1.00 80.88 760 PRO A CA 1
ATOM 5962 C C . PRO A 1 760 ? 45.488 11.516 21.558 1.00 80.88 760 PRO A C 1
ATOM 5964 O O . PRO A 1 760 ? 45.414 11.116 20.402 1.00 80.88 760 PRO A O 1
ATOM 5967 N N . ASP A 1 761 ? 46.662 11.826 22.110 1.00 81.12 761 ASP A N 1
ATOM 5968 C CA . ASP A 1 761 ? 47.957 11.734 21.423 1.00 81.12 761 ASP A CA 1
ATOM 5969 C C . ASP A 1 761 ? 48.440 10.291 21.195 1.00 81.12 761 ASP A C 1
ATOM 5971 O O . ASP A 1 761 ? 49.276 10.055 20.321 1.00 81.12 761 ASP A O 1
ATOM 5975 N N . VAL A 1 762 ? 47.896 9.314 21.932 1.00 81.06 762 VAL A N 1
ATOM 5976 C CA . VAL A 1 762 ? 48.204 7.883 21.754 1.00 81.06 762 VAL A CA 1
ATOM 5977 C C . VAL A 1 762 ? 47.110 7.107 21.009 1.00 81.06 762 VAL A C 1
ATOM 5979 O O . VAL A 1 762 ? 47.264 5.903 20.800 1.00 81.06 762 VAL A O 1
ATOM 5982 N N . GLU A 1 763 ? 46.035 7.775 20.573 1.00 82.44 763 GLU A N 1
ATOM 5983 C CA . GLU A 1 763 ? 44.899 7.180 19.851 1.00 82.44 763 GLU A CA 1
ATOM 5984 C C . GLU A 1 763 ? 45.346 6.376 18.616 1.00 82.44 763 GLU A C 1
ATOM 5986 O O . GLU A 1 763 ? 45.013 5.198 18.480 1.00 82.44 763 GLU A O 1
ATOM 5991 N N . ASP A 1 764 ? 46.154 6.979 17.744 1.00 83.56 764 ASP A N 1
ATOM 5992 C CA . ASP A 1 764 ? 46.595 6.385 16.476 1.00 83.56 764 ASP A CA 1
ATOM 5993 C C . ASP A 1 764 ? 47.517 5.183 16.699 1.00 83.56 764 ASP A C 1
ATOM 5995 O O . ASP A 1 764 ? 47.392 4.156 16.031 1.00 83.56 764 ASP A O 1
ATOM 5999 N N . ALA A 1 765 ? 48.419 5.285 17.679 1.00 78.25 765 ALA A N 1
ATOM 6000 C CA . ALA A 1 765 ? 49.314 4.197 18.057 1.00 78.25 765 ALA A CA 1
ATOM 6001 C C . ALA A 1 765 ? 48.539 3.020 18.674 1.00 78.25 765 ALA A C 1
ATOM 6003 O O . ALA A 1 765 ? 48.850 1.859 18.395 1.00 78.25 765 ALA A O 1
ATOM 6004 N N . LEU A 1 766 ? 47.511 3.310 19.478 1.00 81.00 766 LEU A N 1
ATOM 6005 C CA . LEU A 1 766 ? 46.614 2.315 20.058 1.00 81.00 766 LEU A CA 1
ATOM 6006 C C . LEU A 1 766 ? 45.772 1.626 18.976 1.00 81.00 766 LEU A C 1
ATOM 6008 O O . LEU A 1 766 ? 45.727 0.397 18.948 1.00 81.00 766 LEU A O 1
ATOM 6012 N N . LEU A 1 767 ? 45.179 2.389 18.053 1.00 85.00 767 LEU A N 1
ATOM 6013 C CA . LEU A 1 767 ? 44.419 1.856 16.923 1.00 85.00 767 LEU A CA 1
ATOM 6014 C C . LEU A 1 767 ? 45.291 0.926 16.074 1.00 85.00 767 LEU A C 1
ATOM 6016 O O . LEU A 1 767 ? 44.958 -0.247 15.922 1.00 85.00 767 LEU A O 1
ATOM 6020 N N . GLN A 1 768 ? 46.454 1.393 15.611 1.00 82.81 768 GLN A N 1
ATOM 6021 C CA . GLN A 1 768 ? 47.396 0.576 14.833 1.00 82.81 768 GLN A CA 1
ATOM 6022 C C . GLN A 1 768 ? 47.842 -0.686 15.588 1.00 82.81 768 GLN A C 1
ATOM 6024 O O . GLN A 1 768 ? 47.986 -1.760 14.994 1.00 82.81 768 GLN A O 1
ATOM 6029 N N . ARG A 1 769 ? 48.004 -0.605 16.917 1.00 80.62 769 ARG A N 1
ATOM 6030 C CA . ARG A 1 769 ? 48.334 -1.773 17.741 1.00 80.62 769 ARG A CA 1
ATOM 6031 C C . ARG A 1 769 ? 47.181 -2.771 17.857 1.00 80.62 769 ARG A C 1
ATOM 6033 O O . ARG A 1 769 ? 47.455 -3.966 17.898 1.00 80.62 769 ARG A O 1
ATOM 6040 N N . ILE A 1 770 ? 45.927 -2.318 17.889 1.00 83.31 770 ILE A N 1
ATOM 6041 C CA . ILE A 1 770 ? 44.746 -3.197 17.906 1.00 83.31 770 ILE A CA 1
ATOM 6042 C C . ILE A 1 770 ? 44.518 -3.836 16.526 1.00 83.31 770 ILE A C 1
ATOM 6044 O O . ILE A 1 770 ? 44.298 -5.045 16.450 1.00 83.31 770 ILE A O 1
ATOM 6048 N N . MET A 1 771 ? 44.667 -3.069 15.439 1.00 82.94 771 MET A N 1
ATOM 6049 C CA . MET A 1 771 ? 44.571 -3.566 14.055 1.00 82.94 771 MET A CA 1
ATOM 6050 C C . MET A 1 771 ? 45.614 -4.652 13.730 1.00 82.94 771 MET A C 1
ATOM 6052 O O . MET A 1 771 ? 45.395 -5.484 12.855 1.00 82.94 771 MET A O 1
ATOM 6056 N N . THR A 1 772 ? 46.732 -4.684 14.461 1.00 82.94 772 THR A N 1
ATOM 6057 C CA . THR A 1 772 ? 47.810 -5.681 14.315 1.00 82.94 772 THR A CA 1
ATOM 6058 C C . THR A 1 772 ? 47.888 -6.684 15.475 1.00 82.94 772 THR A C 1
ATOM 6060 O O . THR A 1 772 ? 48.862 -7.428 15.579 1.00 82.94 772 THR A O 1
ATOM 6063 N N . LEU A 1 773 ? 46.887 -6.718 16.365 1.00 76.44 773 LEU A N 1
ATOM 6064 C CA . LEU A 1 773 ? 46.946 -7.503 17.605 1.00 76.44 773 LEU A CA 1
ATOM 6065 C C . LEU A 1 773 ? 46.771 -9.011 17.394 1.00 76.44 773 LEU A C 1
ATOM 6067 O O . LEU A 1 773 ? 47.379 -9.794 18.120 1.00 76.44 773 LEU A O 1
ATOM 6071 N N . ILE A 1 774 ? 45.914 -9.412 16.451 1.00 78.56 774 ILE A N 1
ATOM 6072 C CA . ILE A 1 774 ? 45.584 -10.819 16.200 1.00 78.56 774 ILE A CA 1
ATOM 6073 C C . ILE A 1 774 ? 46.181 -11.283 14.883 1.00 78.56 774 ILE A C 1
ATOM 6075 O O . ILE A 1 774 ? 45.823 -10.793 13.813 1.00 78.56 774 ILE A O 1
ATOM 6079 N N . GLU A 1 775 ? 46.985 -12.339 14.959 1.00 75.19 775 GLU A N 1
ATOM 6080 C CA . GLU A 1 775 ? 47.262 -13.179 13.803 1.00 75.19 775 GLU A CA 1
ATOM 6081 C C . GLU A 1 775 ? 46.009 -14.017 13.486 1.00 75.19 775 GLU A C 1
ATOM 6083 O O . GLU A 1 775 ? 45.548 -14.798 14.333 1.00 75.19 775 GLU A O 1
ATOM 6088 N N . PRO A 1 776 ? 45.432 -13.932 12.271 1.00 72.81 776 PRO A N 1
ATOM 6089 C CA . PRO A 1 776 ? 44.216 -14.684 11.954 1.00 72.81 776 PRO A CA 1
ATOM 6090 C C . PRO A 1 776 ? 44.418 -16.194 12.110 1.00 72.81 776 PRO A C 1
ATOM 6092 O O . PRO A 1 776 ? 43.488 -16.896 12.513 1.00 72.81 776 PRO A O 1
ATOM 6095 N N . GLY A 1 777 ? 45.647 -16.664 11.855 1.00 66.81 777 GLY A N 1
ATOM 6096 C CA . GLY A 1 777 ? 46.111 -18.041 12.025 1.00 66.81 777 GLY A CA 1
ATOM 6097 C C . GLY A 1 777 ? 46.226 -18.543 13.470 1.00 66.81 777 GLY A C 1
ATOM 6098 O O . GLY A 1 777 ? 46.061 -19.742 13.669 1.00 66.81 777 GLY A O 1
ATOM 6099 N N . GLY A 1 778 ? 46.471 -17.661 14.449 1.00 74.81 778 GLY A N 1
ATOM 6100 C CA . GLY A 1 778 ? 46.818 -18.035 15.829 1.00 74.81 778 GLY A CA 1
ATOM 6101 C C . GLY A 1 778 ? 45.658 -18.577 16.674 1.00 74.81 778 GLY A C 1
ATOM 6102 O O . GLY A 1 778 ? 44.519 -18.660 16.210 1.00 74.81 778 GLY A O 1
ATOM 6103 N N . GLU A 1 779 ? 45.932 -18.885 17.942 1.00 71.56 779 GLU A N 1
ATOM 6104 C CA . GLU A 1 779 ? 44.939 -19.371 18.921 1.00 71.56 779 GLU A CA 1
ATOM 6105 C C . GLU A 1 779 ? 44.150 -18.232 19.610 1.00 71.56 779 GLU A C 1
ATOM 6107 O O . GLU A 1 779 ? 43.216 -18.487 20.370 1.00 71.56 779 GLU A O 1
ATOM 6112 N N . ASP A 1 780 ? 44.489 -16.965 19.342 1.00 73.06 780 ASP A N 1
ATOM 6113 C CA . ASP A 1 780 ? 43.838 -15.804 19.961 1.00 73.06 780 ASP A CA 1
ATOM 6114 C C . ASP A 1 780 ? 42.357 -15.670 19.581 1.00 73.06 780 ASP A C 1
ATOM 6116 O O . ASP A 1 780 ? 41.958 -15.951 18.444 1.00 73.06 780 ASP A O 1
ATOM 6120 N N . HIS A 1 781 ? 41.545 -15.179 20.522 1.00 78.69 781 HIS A N 1
ATOM 6121 C CA . HIS A 1 781 ? 40.095 -15.046 20.367 1.00 78.69 781 HIS A CA 1
ATOM 6122 C C . HIS A 1 781 ? 39.728 -13.975 19.327 1.00 78.69 781 HIS A C 1
ATOM 6124 O O . HIS A 1 781 ? 39.976 -12.787 19.537 1.00 78.69 781 HIS A O 1
ATOM 6130 N N . LYS A 1 782 ? 39.095 -14.370 18.218 1.00 83.44 782 LYS A N 1
ATOM 6131 C CA . LYS A 1 782 ? 39.014 -13.561 16.986 1.00 83.44 782 LYS A CA 1
ATOM 6132 C C . LYS A 1 782 ? 38.270 -12.235 17.098 1.00 83.44 782 LYS A C 1
ATOM 6134 O O . LYS A 1 782 ? 38.623 -11.311 16.375 1.00 83.44 782 LYS A O 1
ATOM 6139 N N . LEU A 1 783 ? 37.335 -12.106 18.035 1.00 87.06 783 LEU A N 1
ATOM 6140 C CA . LEU A 1 783 ? 36.607 -10.854 18.294 1.00 87.06 783 LEU A CA 1
ATOM 6141 C C . LEU A 1 783 ? 37.298 -9.905 19.304 1.00 87.06 783 LEU A C 1
ATOM 6143 O O . LEU A 1 783 ? 36.709 -8.911 19.724 1.00 87.06 783 LEU A O 1
ATOM 6147 N N . THR A 1 784 ? 38.543 -10.182 19.723 1.00 83.00 784 THR A N 1
ATOM 6148 C CA . THR A 1 784 ? 39.282 -9.284 20.641 1.00 83.00 784 THR A CA 1
ATOM 6149 C C . THR A 1 784 ? 39.524 -7.879 20.061 1.00 83.00 784 THR A C 1
ATOM 6151 O O . THR A 1 784 ? 39.377 -6.926 20.826 1.00 83.00 784 THR A O 1
ATOM 6154 N N . PRO A 1 785 ? 39.852 -7.690 18.761 1.00 86.56 785 PRO A N 1
ATOM 6155 C CA . PRO A 1 785 ? 39.995 -6.359 18.179 1.00 86.56 785 PRO A CA 1
ATOM 6156 C C . PRO A 1 785 ? 38.704 -5.551 18.297 1.00 86.56 785 PRO A C 1
ATOM 6158 O O . PRO A 1 785 ? 38.742 -4.471 18.873 1.00 86.56 785 PRO A O 1
ATOM 6161 N N . ALA A 1 786 ? 37.557 -6.098 17.878 1.00 88.12 786 ALA A N 1
ATOM 6162 C CA . ALA A 1 786 ? 36.252 -5.459 18.045 1.00 88.12 786 ALA A CA 1
ATOM 6163 C C . ALA A 1 786 ? 35.984 -5.092 19.509 1.00 88.12 786 ALA A C 1
ATOM 6165 O O . ALA A 1 786 ? 35.672 -3.943 19.795 1.00 88.12 786 ALA A O 1
ATOM 6166 N N . PHE A 1 787 ? 36.202 -6.012 20.455 1.00 85.69 787 PHE A N 1
ATOM 6167 C CA . PHE A 1 787 ? 36.024 -5.728 21.883 1.00 85.69 787 PHE A CA 1
ATOM 6168 C C . PHE A 1 787 ? 36.895 -4.559 22.383 1.00 85.69 787 PHE A C 1
ATOM 6170 O O . PHE A 1 787 ? 36.404 -3.687 23.102 1.00 85.69 787 PHE A O 1
ATOM 6177 N N . LEU A 1 788 ? 38.173 -4.505 21.995 1.00 81.56 788 LEU A N 1
ATOM 6178 C CA . LEU A 1 788 ? 39.072 -3.409 22.375 1.00 81.56 788 LEU A CA 1
ATOM 6179 C C . LEU A 1 788 ? 38.696 -2.087 21.692 1.00 81.56 788 LEU A C 1
ATOM 6181 O O . LEU A 1 788 ? 38.735 -1.046 22.340 1.00 81.56 788 LEU A O 1
ATOM 6185 N N . LEU A 1 789 ? 38.274 -2.127 20.429 1.00 88.00 789 LEU A N 1
ATOM 6186 C CA . LEU A 1 789 ? 37.795 -0.961 19.682 1.00 88.00 789 LEU A CA 1
ATOM 6187 C C . LEU A 1 789 ? 36.481 -0.414 20.273 1.00 88.00 789 LEU A C 1
ATOM 6189 O O . LEU A 1 789 ? 36.347 0.798 20.431 1.00 88.00 789 LEU A O 1
ATOM 6193 N N . CYS A 1 790 ? 35.564 -1.279 20.721 1.00 89.19 790 CYS A N 1
ATOM 6194 C CA . CYS A 1 790 ? 34.379 -0.882 21.489 1.00 89.19 790 CYS A CA 1
ATOM 6195 C C . CYS A 1 790 ? 34.760 -0.180 22.803 1.00 89.19 790 CYS A C 1
ATOM 6197 O O . CYS A 1 790 ? 34.158 0.834 23.155 1.00 89.19 790 CYS A O 1
ATOM 6199 N N . LEU A 1 791 ? 35.792 -0.661 23.511 1.00 85.06 791 LEU A N 1
ATOM 6200 C CA . LEU A 1 791 ? 36.323 0.025 24.697 1.00 85.06 791 LEU A CA 1
ATOM 6201 C C . LEU A 1 791 ? 36.982 1.371 24.351 1.00 85.06 791 LEU A C 1
ATOM 6203 O O . LEU A 1 791 ? 36.856 2.311 25.136 1.00 85.06 791 LEU A O 1
ATOM 6207 N N . CYS A 1 792 ? 37.635 1.499 23.189 1.00 86.00 792 CYS A N 1
ATOM 6208 C CA . CYS A 1 792 ? 38.162 2.779 22.709 1.00 86.00 792 CYS A CA 1
ATOM 6209 C C . CYS A 1 792 ? 37.040 3.799 22.465 1.00 86.00 792 CYS A C 1
ATOM 6211 O O . CYS A 1 792 ? 37.112 4.922 22.968 1.00 86.00 792 CYS A O 1
ATOM 6213 N N . VAL A 1 793 ? 35.979 3.395 21.756 1.00 88.62 793 VAL A N 1
ATOM 6214 C CA . VAL A 1 793 ? 34.795 4.234 21.497 1.00 88.62 793 VAL A CA 1
ATOM 6215 C C . VAL A 1 793 ? 34.082 4.588 22.806 1.00 88.62 793 VAL A C 1
ATOM 6217 O O . VAL A 1 793 ? 33.747 5.751 23.019 1.00 88.62 793 VAL A O 1
ATOM 6220 N N . GLN A 1 794 ? 33.925 3.635 23.732 1.00 86.94 794 GLN A N 1
ATOM 6221 C CA . GLN A 1 794 ? 33.343 3.884 25.055 1.00 86.94 794 GLN A CA 1
ATOM 6222 C C . GLN A 1 794 ? 34.168 4.890 25.878 1.00 86.94 794 GLN A C 1
ATOM 6224 O O . GLN A 1 794 ? 33.590 5.763 26.529 1.00 86.94 794 GLN A O 1
ATOM 6229 N N . HIS A 1 795 ? 35.502 4.788 25.880 1.00 84.44 795 HIS A N 1
ATOM 6230 C CA . HIS A 1 795 ? 36.368 5.758 26.563 1.00 84.44 795 HIS A CA 1
ATOM 6231 C C . HIS A 1 795 ? 36.243 7.143 25.932 1.00 84.44 795 HIS A C 1
ATOM 6233 O O . HIS A 1 795 ? 35.979 8.112 26.640 1.00 84.44 795 HIS A O 1
ATOM 6239 N N . SER A 1 796 ? 36.326 7.233 24.603 1.00 86.81 796 SER A N 1
ATOM 6240 C CA . SER A 1 796 ? 36.155 8.497 23.884 1.00 86.81 796 SER A CA 1
ATOM 6241 C C . SER A 1 796 ? 34.802 9.155 24.184 1.00 86.81 796 SER A C 1
ATOM 6243 O O . SER A 1 796 ? 34.768 10.329 24.548 1.00 86.81 796 SER A O 1
ATOM 6245 N N . ALA A 1 797 ? 33.710 8.387 24.175 1.00 83.88 797 ALA A N 1
ATOM 6246 C CA . ALA A 1 797 ? 32.365 8.878 24.475 1.00 83.88 797 ALA A CA 1
ATOM 6247 C C . ALA A 1 797 ? 32.141 9.298 25.942 1.00 83.88 797 ALA A C 1
ATOM 6249 O O . ALA A 1 797 ? 31.199 10.034 26.222 1.00 83.88 797 ALA A O 1
ATOM 6250 N N . THR A 1 798 ? 32.960 8.823 26.892 1.00 81.50 798 THR A N 1
ATOM 6251 C CA . THR A 1 798 ? 32.742 9.052 28.338 1.00 81.50 798 THR A CA 1
ATOM 6252 C C . THR A 1 798 ? 33.835 9.859 29.041 1.00 81.50 798 THR A C 1
ATOM 6254 O O . THR A 1 798 ? 33.643 10.253 30.196 1.00 81.50 798 THR A O 1
ATOM 6257 N N . ARG A 1 799 ? 34.983 10.090 28.392 1.00 78.06 799 ARG A N 1
ATOM 6258 C CA . ARG A 1 799 ? 36.168 10.734 28.990 1.00 78.06 799 ARG A CA 1
ATOM 6259 C C . ARG A 1 799 ? 36.840 11.787 28.108 1.00 78.06 799 ARG A C 1
ATOM 6261 O O . ARG A 1 799 ? 37.488 12.668 28.666 1.00 78.06 799 ARG A O 1
ATOM 6268 N N . LEU A 1 800 ? 36.737 11.687 26.781 1.00 80.94 800 LEU A N 1
ATOM 6269 C CA . LEU A 1 800 ? 37.354 12.643 25.855 1.00 80.94 800 LEU A CA 1
ATOM 6270 C C . LEU A 1 800 ? 36.375 13.773 25.494 1.00 80.94 800 LEU A C 1
ATOM 6272 O O . LEU A 1 800 ? 35.276 13.863 26.042 1.00 80.94 800 LEU A O 1
ATOM 6276 N N . GLN A 1 801 ? 36.798 14.683 24.612 1.00 77.31 801 GLN A N 1
ATOM 6277 C CA . GLN A 1 801 ? 36.001 15.857 24.249 1.00 77.31 801 GLN A CA 1
ATOM 6278 C C . GLN A 1 801 ? 34.632 15.460 23.661 1.00 77.31 801 GLN A C 1
ATOM 6280 O O . GLN A 1 801 ? 34.558 14.474 22.914 1.00 77.31 801 GLN A O 1
ATOM 6285 N N . PRO A 1 802 ? 33.558 16.225 23.944 1.00 67.81 802 PRO A N 1
ATOM 6286 C CA . PRO A 1 802 ? 32.230 15.971 23.394 1.00 67.81 802 PRO A CA 1
ATOM 6287 C C . PRO A 1 802 ? 32.276 15.803 21.867 1.00 67.81 802 PRO A C 1
ATOM 6289 O O . PRO A 1 802 ? 32.943 16.565 21.172 1.00 67.81 802 PRO A O 1
ATOM 6292 N N . GLY A 1 803 ? 31.616 14.766 21.346 1.00 70.44 803 GLY A N 1
ATOM 6293 C CA . GLY A 1 803 ? 31.596 14.441 19.913 1.00 70.44 803 GLY A CA 1
ATOM 6294 C C . GLY A 1 803 ? 32.843 13.744 19.336 1.00 70.44 803 GLY A C 1
ATOM 6295 O O . GLY A 1 803 ? 32.790 13.280 18.199 1.00 70.44 803 GLY A O 1
ATOM 6296 N N . SER A 1 804 ? 33.937 13.587 20.097 1.00 79.88 804 SER A N 1
ATOM 6297 C CA . SER A 1 804 ? 35.157 12.907 19.607 1.00 79.88 804 SER A CA 1
ATOM 6298 C C . SER A 1 804 ? 34.937 11.439 19.210 1.00 79.88 804 SER A C 1
ATOM 6300 O O . SER A 1 804 ? 35.577 10.957 18.276 1.00 79.88 804 SER A O 1
ATOM 6302 N N . PHE A 1 805 ? 33.987 10.745 19.848 1.00 86.12 805 PHE A N 1
ATOM 6303 C CA . PHE A 1 805 ? 33.751 9.316 19.611 1.00 86.12 805 PHE A CA 1
ATOM 6304 C C . PHE A 1 805 ? 33.284 9.002 18.186 1.00 86.12 805 PHE A C 1
ATOM 6306 O O . PHE A 1 805 ? 33.648 7.953 17.665 1.00 86.12 805 PHE A O 1
ATOM 6313 N N . GLY A 1 806 ? 32.523 9.898 17.544 1.00 85.94 806 GLY A N 1
ATOM 6314 C CA . GLY A 1 806 ? 32.070 9.708 16.162 1.00 85.94 806 GLY A CA 1
ATOM 6315 C C . GLY A 1 806 ? 33.232 9.783 15.169 1.00 85.94 806 GLY A C 1
ATOM 6316 O O . GLY A 1 806 ? 33.323 8.976 14.250 1.00 85.94 806 GLY A O 1
ATOM 6317 N N . GLN A 1 807 ? 34.181 10.693 15.409 1.00 88.25 807 GLN A N 1
ATOM 6318 C CA . GLN A 1 807 ? 35.400 10.825 14.603 1.00 88.25 807 GLN A CA 1
ATOM 6319 C C . GLN A 1 807 ? 36.345 9.629 14.800 1.00 88.25 807 GLN A C 1
ATOM 6321 O O . GLN A 1 807 ? 36.851 9.078 13.822 1.00 88.25 807 GLN A O 1
ATOM 6326 N N . LEU A 1 808 ? 36.527 9.166 16.043 1.00 90.12 808 LEU A N 1
ATOM 6327 C CA . LEU A 1 808 ? 37.277 7.938 16.328 1.00 90.12 808 LEU A CA 1
ATOM 6328 C C . LEU A 1 808 ? 36.609 6.712 15.685 1.00 90.12 808 LEU A C 1
ATOM 6330 O O . LEU A 1 808 ? 37.288 5.896 15.068 1.00 90.12 808 LEU A O 1
ATOM 6334 N N . LEU A 1 809 ? 35.285 6.589 15.771 1.00 92.19 809 LEU A N 1
ATOM 6335 C CA . LEU A 1 809 ? 34.548 5.488 15.155 1.00 92.19 809 LEU A CA 1
ATOM 6336 C C . LEU A 1 809 ? 34.707 5.475 13.624 1.00 92.19 809 LEU A C 1
ATOM 6338 O O . LEU A 1 809 ? 34.982 4.422 13.051 1.00 92.19 809 LEU A O 1
ATOM 6342 N N . LEU A 1 810 ? 34.624 6.638 12.973 1.00 91.94 810 LEU A N 1
ATOM 6343 C CA . LEU A 1 810 ? 34.866 6.785 11.534 1.00 91.94 810 LEU A CA 1
ATOM 6344 C C . LEU A 1 810 ? 36.298 6.406 11.138 1.00 91.94 810 LEU A C 1
ATOM 6346 O O . LEU A 1 810 ? 36.517 5.739 10.126 1.00 91.94 810 LEU A O 1
ATOM 6350 N N . LYS A 1 811 ? 37.279 6.780 11.961 1.00 93.12 811 LYS A N 1
ATOM 6351 C CA . LYS A 1 811 ? 38.691 6.417 11.788 1.00 93.12 811 LYS A CA 1
ATOM 6352 C C . LYS A 1 811 ? 38.920 4.909 11.930 1.00 93.12 811 LYS A C 1
ATOM 6354 O O . LYS A 1 811 ? 39.672 4.333 11.146 1.00 93.12 811 LYS A O 1
ATOM 6359 N N . ILE A 1 812 ? 38.230 4.261 12.873 1.00 94.31 812 ILE A N 1
ATOM 6360 C CA . ILE A 1 812 ? 38.223 2.800 13.036 1.00 94.31 812 ILE A CA 1
ATOM 6361 C C . ILE A 1 812 ? 37.615 2.126 11.799 1.00 94.31 812 ILE A C 1
ATOM 6363 O O . ILE A 1 812 ? 38.239 1.230 11.234 1.00 94.31 812 ILE A O 1
ATOM 6367 N N . ALA A 1 813 ? 36.438 2.570 11.347 1.00 95.19 813 ALA A N 1
ATOM 6368 C CA . ALA A 1 813 ? 35.759 2.000 10.182 1.00 95.19 813 ALA A CA 1
ATOM 6369 C C . ALA A 1 813 ? 36.626 2.086 8.912 1.00 95.19 813 ALA A C 1
ATOM 6371 O O . ALA A 1 813 ? 36.840 1.074 8.240 1.00 95.19 813 ALA A O 1
ATOM 6372 N N . LYS A 1 814 ? 37.231 3.253 8.651 1.00 93.50 814 LYS A N 1
ATOM 6373 C CA . LYS A 1 814 ? 38.136 3.467 7.508 1.00 93.50 814 LYS A CA 1
ATOM 6374 C C . LYS A 1 814 ? 39.394 2.600 7.581 1.00 93.50 814 LYS A C 1
ATOM 6376 O O . LYS A 1 814 ? 39.744 1.975 6.582 1.00 93.50 814 LYS A O 1
ATOM 6381 N N . ALA A 1 815 ? 40.016 2.464 8.756 1.00 93.44 815 ALA A N 1
ATOM 6382 C CA . ALA A 1 815 ? 41.165 1.571 8.943 1.00 93.44 815 ALA A CA 1
ATOM 6383 C C . ALA A 1 815 ? 40.811 0.092 8.680 1.00 93.44 815 ALA A C 1
ATOM 6385 O O . ALA A 1 815 ? 41.606 -0.650 8.092 1.00 93.44 815 ALA A O 1
ATOM 6386 N N . ILE A 1 816 ? 39.608 -0.347 9.070 1.00 94.31 816 ILE A N 1
ATOM 6387 C CA . ILE A 1 816 ? 39.105 -1.694 8.761 1.00 94.31 816 ILE A CA 1
ATOM 6388 C C . ILE A 1 816 ? 38.869 -1.847 7.250 1.00 94.31 816 ILE A C 1
ATOM 6390 O O . ILE A 1 816 ? 39.313 -2.846 6.677 1.00 94.31 816 ILE A O 1
ATOM 6394 N N . ARG A 1 817 ? 38.241 -0.864 6.584 1.00 94.62 817 ARG A N 1
ATOM 6395 C CA . ARG A 1 817 ? 38.015 -0.899 5.127 1.00 94.62 817 ARG A CA 1
ATOM 6396 C C . ARG A 1 817 ? 39.322 -0.967 4.348 1.00 94.62 817 ARG A C 1
ATOM 6398 O O . ARG A 1 817 ? 39.447 -1.813 3.465 1.00 94.62 817 ARG A O 1
ATOM 6405 N N . GLU A 1 818 ? 40.304 -0.142 4.695 1.00 93.25 818 GLU A N 1
ATOM 6406 C CA . GLU A 1 818 ? 41.636 -0.162 4.079 1.00 93.25 818 GLU A CA 1
ATOM 6407 C C . GLU A 1 818 ? 42.316 -1.525 4.264 1.00 93.25 818 GLU A C 1
ATOM 6409 O O . GLU A 1 818 ? 42.758 -2.126 3.284 1.00 93.25 818 GLU A O 1
ATOM 6414 N N . THR A 1 819 ? 42.283 -2.086 5.478 1.00 91.38 819 THR A N 1
ATOM 6415 C CA . THR A 1 819 ? 42.848 -3.418 5.764 1.00 91.38 819 THR A CA 1
ATOM 6416 C C . THR A 1 819 ? 42.181 -4.523 4.930 1.00 91.38 819 THR A C 1
ATOM 6418 O O . THR A 1 819 ? 42.860 -5.381 4.361 1.00 91.38 819 THR A O 1
ATOM 6421 N N . VAL A 1 820 ? 40.848 -4.516 4.816 1.00 92.81 820 VAL A N 1
ATOM 6422 C CA . VAL A 1 820 ? 40.100 -5.496 4.006 1.00 92.81 820 VAL A CA 1
ATOM 6423 C C . VAL A 1 820 ? 40.370 -5.316 2.511 1.00 92.81 820 VAL A C 1
ATOM 6425 O O . VAL A 1 820 ? 40.494 -6.310 1.786 1.00 92.81 820 VAL A O 1
ATOM 6428 N N . TRP A 1 821 ? 40.513 -4.076 2.045 1.00 90.94 821 TRP A N 1
ATOM 6429 C CA . TRP A 1 821 ? 40.831 -3.761 0.655 1.00 90.94 821 TRP A CA 1
ATOM 6430 C C . TRP A 1 821 ? 42.237 -4.236 0.269 1.00 90.94 821 TRP A C 1
ATOM 6432 O O . TRP A 1 821 ? 42.392 -4.933 -0.736 1.00 90.94 821 TRP A O 1
ATOM 6442 N N . GLU A 1 822 ? 43.252 -3.958 1.095 1.00 89.56 822 GLU A N 1
ATOM 6443 C CA . GLU A 1 822 ? 44.621 -4.447 0.884 1.00 89.56 822 GLU A CA 1
ATOM 6444 C C . GLU A 1 822 ? 44.683 -5.978 0.858 1.00 89.56 822 GLU A C 1
ATOM 6446 O O . GLU A 1 822 ? 45.253 -6.557 -0.069 1.00 89.56 822 GLU A O 1
ATOM 6451 N N . LYS A 1 823 ? 44.026 -6.664 1.804 1.00 88.06 823 LYS A N 1
ATOM 6452 C CA . LYS A 1 823 ? 43.998 -8.138 1.820 1.00 88.06 823 LYS A CA 1
ATOM 6453 C C . LYS A 1 823 ? 43.208 -8.746 0.667 1.00 88.06 823 LYS A C 1
ATOM 6455 O O . LYS A 1 823 ? 43.580 -9.812 0.176 1.00 88.06 823 LYS A O 1
ATOM 6460 N N . THR A 1 824 ? 42.191 -8.055 0.158 1.00 87.19 824 THR A N 1
ATOM 6461 C CA . THR A 1 824 ? 41.500 -8.470 -1.071 1.00 87.19 824 THR A CA 1
ATOM 6462 C C . THR A 1 824 ? 42.368 -8.250 -2.314 1.00 87.19 824 THR A C 1
ATOM 6464 O O . THR A 1 824 ? 42.349 -9.072 -3.232 1.00 87.19 824 THR A O 1
ATOM 6467 N N . LYS A 1 825 ? 43.189 -7.193 -2.337 1.00 86.38 825 LYS A N 1
ATOM 6468 C CA . LYS A 1 825 ? 44.166 -6.950 -3.403 1.00 86.38 825 LYS A CA 1
ATOM 6469 C C . LYS A 1 825 ? 45.264 -8.018 -3.417 1.00 86.38 825 LYS A C 1
ATOM 6471 O O . LYS A 1 825 ? 45.522 -8.583 -4.475 1.00 86.38 825 LYS A O 1
ATOM 6476 N N . GLU A 1 826 ? 45.833 -8.370 -2.261 1.00 84.88 826 GLU A N 1
ATOM 6477 C CA . GLU A 1 826 ? 46.780 -9.493 -2.124 1.00 84.88 826 GLU A CA 1
ATOM 6478 C C . GLU A 1 826 ? 46.172 -10.817 -2.625 1.00 84.88 826 GLU A C 1
ATOM 6480 O O . GLU A 1 826 ? 46.824 -11.577 -3.342 1.00 84.88 826 GLU A O 1
ATOM 6485 N N . LEU A 1 827 ? 44.905 -11.079 -2.287 1.00 83.06 827 LEU A N 1
ATOM 6486 C CA . LEU A 1 827 ? 44.152 -12.262 -2.716 1.00 83.06 827 LEU A CA 1
ATOM 6487 C C . LEU A 1 827 ? 43.926 -12.295 -4.246 1.00 83.06 827 LEU A C 1
ATOM 6489 O O . LEU A 1 827 ? 44.024 -13.360 -4.860 1.00 83.06 827 LEU A O 1
ATOM 6493 N N . ALA A 1 828 ? 43.694 -11.139 -4.876 1.00 81.69 828 ALA A N 1
ATOM 6494 C CA . ALA A 1 828 ? 43.588 -11.011 -6.331 1.00 81.69 828 ALA A CA 1
ATOM 6495 C C . ALA A 1 828 ? 44.951 -11.157 -7.038 1.00 81.69 828 ALA A C 1
ATOM 6497 O O . ALA A 1 828 ? 45.058 -11.866 -8.042 1.00 81.69 828 ALA A O 1
ATOM 6498 N N . GLU A 1 829 ? 46.010 -10.545 -6.498 1.00 80.38 829 GLU A N 1
ATOM 6499 C CA . GLU A 1 829 ? 47.379 -10.636 -7.025 1.00 80.38 829 GLU A CA 1
ATOM 6500 C C . GLU A 1 829 ? 47.912 -12.078 -6.967 1.00 80.38 829 GLU A C 1
ATOM 6502 O O . GLU A 1 829 ? 48.493 -12.554 -7.943 1.00 80.38 829 GLU A O 1
ATOM 6507 N N . LYS A 1 830 ? 47.629 -12.829 -5.892 1.00 70.31 830 LYS A N 1
ATOM 6508 C CA . LYS A 1 830 ? 47.970 -14.264 -5.783 1.00 70.31 830 LYS A CA 1
ATOM 6509 C C . LYS A 1 830 ? 47.180 -15.163 -6.741 1.00 70.31 830 LYS A C 1
ATOM 6511 O O . LYS A 1 830 ? 47.612 -16.281 -7.016 1.00 70.31 830 LYS A O 1
ATOM 6516 N N . GLN A 1 831 ? 46.056 -14.688 -7.280 1.00 65.94 831 GLN A N 1
ATOM 6517 C CA . GLN A 1 831 ? 45.263 -15.416 -8.272 1.00 65.94 831 GLN A CA 1
ATOM 6518 C C . GLN A 1 831 ? 45.700 -15.140 -9.724 1.00 65.94 831 GLN A C 1
ATOM 6520 O O . GLN A 1 831 ? 45.487 -15.991 -10.590 1.00 65.94 831 GLN A O 1
ATOM 6525 N N . ALA A 1 832 ? 46.324 -13.993 -10.007 1.00 54.50 832 ALA A N 1
ATOM 6526 C CA . ALA A 1 832 ? 46.722 -13.594 -11.361 1.00 54.50 832 ALA A CA 1
ATOM 6527 C C . ALA A 1 832 ? 47.640 -14.596 -12.116 1.00 54.50 832 ALA A C 1
ATOM 6529 O O . ALA A 1 832 ? 47.439 -14.753 -13.320 1.00 54.50 832 ALA A O 1
ATOM 6530 N N . PRO A 1 833 ? 48.584 -15.328 -11.478 1.00 49.41 833 PRO A N 1
ATOM 6531 C CA . PRO A 1 833 ? 49.456 -16.280 -12.180 1.00 49.41 833 PRO A CA 1
ATOM 6532 C C . PRO A 1 833 ? 48.772 -17.566 -12.680 1.00 49.41 833 PRO A C 1
ATOM 6534 O O . PRO A 1 833 ? 49.387 -18.332 -13.414 1.00 49.41 833 PRO A O 1
ATOM 6537 N N . LEU A 1 834 ? 47.524 -17.845 -12.282 1.00 51.12 834 LEU A N 1
ATOM 6538 C CA . LEU A 1 834 ? 46.840 -19.128 -12.529 1.00 51.12 834 LEU A CA 1
ATOM 6539 C C . LEU A 1 834 ? 46.029 -19.167 -13.846 1.00 51.12 834 LEU A C 1
ATOM 6541 O O . LEU A 1 834 ? 45.066 -19.924 -13.953 1.00 51.12 834 LEU A O 1
ATOM 6545 N N . GLN A 1 835 ? 46.384 -18.350 -14.846 1.00 43.06 835 GLN A N 1
ATOM 6546 C CA . GLN A 1 835 ? 45.673 -18.251 -16.138 1.00 43.06 835 GLN A CA 1
ATOM 6547 C C . GLN A 1 835 ? 46.204 -19.177 -17.259 1.00 43.06 835 GLN A C 1
ATOM 6549 O O . GLN A 1 835 ? 45.812 -19.020 -18.414 1.00 43.06 835 GLN A O 1
ATOM 6554 N N . GLU A 1 836 ? 47.048 -20.163 -16.947 1.00 37.19 836 GLU A N 1
ATOM 6555 C CA . GLU A 1 836 ? 47.481 -21.200 -17.902 1.00 37.19 836 GLU A CA 1
ATOM 6556 C C . GLU A 1 836 ? 46.643 -22.496 -17.799 1.00 37.19 836 GLU A C 1
ATOM 6558 O O . GLU A 1 836 ? 45.992 -22.732 -16.776 1.00 37.19 836 GLU A O 1
ATOM 6563 N N . PRO A 1 837 ? 46.564 -23.317 -18.871 1.00 43.75 837 PRO A N 1
ATOM 6564 C CA . PRO A 1 837 ? 45.508 -24.316 -19.024 1.00 43.75 837 PRO A CA 1
ATOM 6565 C C . PRO A 1 837 ? 45.504 -25.393 -17.934 1.00 43.75 837 PRO A C 1
ATOM 6567 O O . PRO A 1 837 ? 46.525 -25.986 -17.586 1.00 43.75 837 PRO A O 1
ATOM 6570 N N . VAL A 1 838 ? 44.295 -25.667 -17.438 1.00 42.09 838 VAL A N 1
ATOM 6571 C CA . VAL A 1 838 ? 44.013 -26.523 -16.282 1.00 42.09 838 VAL A CA 1
ATOM 6572 C C . VAL A 1 838 ? 44.518 -27.953 -16.494 1.00 42.09 838 VAL A C 1
ATOM 6574 O O . VAL A 1 838 ? 43.841 -28.797 -17.079 1.00 42.09 838 VAL A O 1
ATOM 6577 N N . THR A 1 839 ? 45.674 -28.263 -15.909 1.00 38.66 839 THR A N 1
ATOM 6578 C CA . THR A 1 839 ? 45.947 -29.624 -15.437 1.00 38.66 839 THR A CA 1
ATOM 6579 C C . THR A 1 839 ? 45.200 -29.831 -14.117 1.00 38.66 839 THR A C 1
ATOM 6581 O O . THR A 1 839 ? 45.162 -28.948 -13.258 1.00 38.66 839 THR A O 1
ATOM 6584 N N . ALA A 1 840 ? 44.557 -30.991 -13.958 1.00 45.28 840 ALA A N 1
ATOM 6585 C CA . ALA A 1 840 ? 43.489 -31.238 -12.975 1.00 45.28 840 ALA A CA 1
ATOM 6586 C C . ALA A 1 840 ? 43.926 -31.331 -11.487 1.00 45.28 840 ALA A C 1
ATOM 6588 O O . ALA A 1 840 ? 43.256 -31.980 -10.683 1.00 45.28 840 ALA A O 1
ATOM 6589 N N . ALA A 1 841 ? 45.039 -30.691 -11.117 1.00 41.44 841 ALA A N 1
ATOM 6590 C CA . ALA A 1 841 ? 45.633 -30.700 -9.778 1.00 41.44 841 ALA A CA 1
ATOM 6591 C C . ALA A 1 841 ? 45.878 -29.294 -9.175 1.00 41.44 841 ALA A C 1
ATOM 6593 O O . ALA A 1 841 ? 46.362 -29.202 -8.050 1.00 41.44 841 ALA A O 1
ATOM 6594 N N . GLY A 1 842 ? 45.574 -28.200 -9.895 1.00 46.78 842 GLY A N 1
ATOM 6595 C CA . GLY A 1 842 ? 46.040 -26.847 -9.532 1.00 46.78 842 GLY A CA 1
ATOM 6596 C C . GLY A 1 842 ? 45.101 -25.942 -8.712 1.00 46.78 842 GLY A C 1
ATOM 6597 O O . GLY A 1 842 ? 45.584 -25.102 -7.958 1.00 46.78 842 GLY A O 1
ATOM 6598 N N . SER A 1 843 ? 43.773 -26.063 -8.822 1.00 52.59 843 SER A N 1
ATOM 6599 C CA . SER A 1 843 ? 42.825 -25.052 -8.297 1.00 52.59 843 SER A CA 1
ATOM 6600 C C . SER A 1 843 ? 42.400 -25.278 -6.836 1.00 52.59 843 SER A C 1
ATOM 6602 O O . SER A 1 843 ? 41.208 -25.310 -6.519 1.00 52.59 843 SER A O 1
ATOM 6604 N N . CYS A 1 844 ? 43.355 -25.493 -5.931 1.00 60.50 844 CYS A N 1
ATOM 6605 C CA . CYS A 1 844 ? 43.032 -25.785 -4.536 1.00 60.50 844 CYS A CA 1
ATOM 6606 C C . CYS A 1 844 ? 42.710 -24.509 -3.740 1.00 60.50 844 CYS A C 1
ATOM 6608 O O . CYS A 1 844 ? 43.577 -23.653 -3.561 1.00 60.50 844 CYS A O 1
ATOM 6610 N N . LEU A 1 845 ? 41.498 -24.439 -3.166 1.00 71.19 845 LEU A N 1
ATOM 6611 C CA . LEU A 1 845 ? 41.075 -23.385 -2.228 1.00 71.19 845 LEU A CA 1
ATOM 6612 C C . LEU A 1 845 ? 42.104 -23.158 -1.102 1.00 71.19 845 LEU A C 1
ATOM 6614 O O . LEU A 1 845 ? 42.257 -22.032 -0.639 1.00 71.19 845 LEU A O 1
ATOM 6618 N N . ALA A 1 846 ? 42.857 -24.195 -0.708 1.00 70.38 846 ALA A N 1
ATOM 6619 C CA . ALA A 1 846 ? 43.912 -24.125 0.305 1.00 70.38 846 ALA A CA 1
ATOM 6620 C C . ALA A 1 846 ? 44.952 -23.013 0.069 1.00 70.38 846 ALA A C 1
ATOM 6622 O O . ALA A 1 846 ? 45.442 -22.446 1.041 1.00 70.38 846 ALA A O 1
ATOM 6623 N N . GLY A 1 847 ? 45.257 -22.671 -1.190 1.00 71.56 847 GLY A N 1
ATOM 6624 C CA . GLY A 1 847 ? 46.190 -21.587 -1.527 1.00 71.56 847 GLY A CA 1
ATOM 6625 C C . GLY A 1 847 ? 45.631 -20.171 -1.332 1.00 71.56 847 GLY A C 1
ATOM 6626 O O . GLY A 1 847 ? 46.399 -19.220 -1.374 1.00 71.56 847 GLY A O 1
ATOM 6627 N N . LEU A 1 848 ? 44.314 -20.043 -1.128 1.00 78.19 848 LEU A N 1
ATOM 6628 C CA . LEU A 1 848 ? 43.585 -18.783 -0.921 1.00 78.19 848 LEU A CA 1
ATOM 6629 C C . LEU A 1 848 ? 43.009 -18.664 0.505 1.00 78.19 848 LEU A C 1
ATOM 6631 O O . LEU A 1 848 ? 42.506 -17.608 0.891 1.00 78.19 848 LEU A O 1
ATOM 6635 N N . LEU A 1 849 ? 43.048 -19.752 1.291 1.00 80.56 849 LEU A N 1
ATOM 6636 C CA . LEU A 1 849 ? 42.563 -19.769 2.674 1.00 80.56 849 LEU A CA 1
ATOM 6637 C C . LEU A 1 849 ? 43.251 -18.728 3.574 1.00 80.56 849 LEU A C 1
ATOM 6639 O O . LEU A 1 849 ? 42.523 -18.116 4.355 1.00 80.56 849 LEU A O 1
ATOM 6643 N N . PRO A 1 850 ? 44.583 -18.499 3.530 1.00 83.00 850 PRO A N 1
ATOM 6644 C CA . PRO A 1 850 ? 45.229 -17.568 4.454 1.00 83.00 850 PRO A CA 1
ATOM 6645 C C . PRO A 1 850 ? 44.701 -16.139 4.309 1.00 83.00 850 PRO A C 1
ATOM 6647 O O . PRO A 1 850 ? 44.319 -15.524 5.302 1.00 83.00 850 PRO A O 1
ATOM 6650 N N . GLU A 1 851 ? 44.615 -15.621 3.088 1.00 83.69 851 GLU A N 1
ATOM 6651 C CA . GLU A 1 851 ? 44.187 -14.251 2.791 1.00 83.69 851 GLU A CA 1
ATOM 6652 C C . GLU A 1 851 ? 42.682 -14.099 3.026 1.00 83.69 851 GLU A C 1
ATOM 6654 O O . GLU A 1 851 ? 42.243 -13.146 3.673 1.00 83.69 851 GLU A O 1
ATOM 6659 N N . LEU A 1 852 ? 41.886 -15.092 2.611 1.00 87.88 852 LEU A N 1
ATOM 6660 C CA . LEU A 1 852 ? 40.449 -15.094 2.874 1.00 87.88 852 LEU A CA 1
ATOM 6661 C C . LEU A 1 852 ? 40.139 -15.174 4.383 1.00 87.88 852 LEU A C 1
ATOM 6663 O O . LEU A 1 852 ? 39.158 -14.584 4.834 1.00 87.88 852 LEU A O 1
ATOM 6667 N N . ARG A 1 853 ? 41.005 -15.804 5.196 1.00 89.88 853 ARG A N 1
ATOM 6668 C CA . ARG A 1 853 ? 40.921 -15.779 6.671 1.00 89.88 853 ARG A CA 1
ATOM 6669 C C . ARG A 1 853 ? 41.096 -14.372 7.244 1.00 89.88 853 ARG A C 1
ATOM 6671 O O . ARG A 1 853 ? 40.444 -14.055 8.234 1.00 89.88 853 ARG A O 1
ATOM 6678 N N . HIS A 1 854 ? 41.948 -13.536 6.642 1.00 89.25 854 HIS A N 1
ATOM 6679 C CA . HIS A 1 854 ? 42.136 -12.143 7.071 1.00 89.25 854 HIS A CA 1
ATOM 6680 C C . HIS A 1 854 ? 40.893 -11.301 6.749 1.00 89.25 854 HIS A C 1
ATOM 6682 O O . HIS A 1 854 ? 40.409 -10.570 7.610 1.00 89.25 854 HIS A O 1
ATOM 6688 N N . VAL A 1 855 ? 40.340 -11.453 5.541 1.00 92.06 855 VAL A N 1
ATOM 6689 C CA . VAL A 1 855 ? 39.107 -10.766 5.113 1.00 92.06 855 VAL A CA 1
ATOM 6690 C C . VAL A 1 855 ? 37.920 -11.154 6.008 1.00 92.06 855 VAL A C 1
ATOM 6692 O O . VAL A 1 855 ? 37.201 -10.286 6.497 1.00 92.06 855 VAL A O 1
ATOM 6695 N N . LEU A 1 856 ? 37.748 -12.448 6.298 1.00 93.06 856 LEU A N 1
ATOM 6696 C CA . LEU A 1 856 ? 36.657 -12.938 7.149 1.00 93.06 856 LEU A CA 1
ATOM 6697 C C . LEU A 1 856 ? 36.828 -12.591 8.637 1.00 93.06 856 LEU A C 1
ATOM 6699 O O . LEU A 1 856 ? 35.824 -12.382 9.316 1.00 93.06 856 LEU A O 1
ATOM 6703 N N . LEU A 1 857 ? 38.064 -12.482 9.143 1.00 92.69 857 LEU A N 1
ATOM 6704 C CA . LEU A 1 857 ? 38.323 -11.969 10.494 1.00 92.69 857 LEU A CA 1
ATOM 6705 C C . LEU A 1 857 ? 37.788 -10.541 10.644 1.00 92.69 857 LEU A C 1
ATOM 6707 O O . LEU A 1 857 ? 37.092 -10.238 11.614 1.00 92.69 857 LEU A O 1
ATOM 6711 N N . TRP A 1 858 ? 38.099 -9.670 9.685 1.00 94.19 858 TRP A N 1
ATOM 6712 C CA . TRP A 1 858 ? 37.649 -8.281 9.723 1.00 94.19 858 TRP A CA 1
ATOM 6713 C C . TRP A 1 858 ? 36.156 -8.133 9.449 1.00 94.19 858 TRP A C 1
ATOM 6715 O O . TRP A 1 858 ? 35.525 -7.301 10.090 1.00 94.19 858 TRP A O 1
ATOM 6725 N N . MET A 1 859 ? 35.559 -9.006 8.632 1.00 94.44 859 MET A N 1
ATOM 6726 C CA . MET A 1 859 ? 34.101 -9.111 8.512 1.00 94.44 859 MET A CA 1
ATOM 6727 C C . MET A 1 859 ? 33.437 -9.423 9.863 1.00 94.44 859 MET A C 1
ATOM 6729 O O . MET A 1 859 ? 32.484 -8.751 10.244 1.00 94.44 859 MET A O 1
ATOM 6733 N N . ALA A 1 860 ? 33.951 -10.399 10.622 1.00 92.88 860 ALA A N 1
ATOM 6734 C CA . ALA A 1 860 ? 33.409 -10.742 11.939 1.00 92.88 860 ALA A CA 1
ATOM 6735 C C . ALA A 1 860 ? 33.568 -9.593 12.954 1.00 92.88 860 ALA A C 1
ATOM 6737 O O . ALA A 1 860 ? 32.630 -9.272 13.680 1.00 92.88 860 ALA A O 1
ATOM 6738 N N . ASN A 1 861 ? 34.727 -8.923 12.964 1.00 93.81 861 ASN A N 1
ATOM 6739 C CA . ASN A 1 861 ? 34.963 -7.775 13.843 1.00 93.81 861 ASN A CA 1
ATOM 6740 C C . ASN A 1 861 ? 34.117 -6.545 13.452 1.00 93.81 861 ASN A C 1
ATOM 6742 O O . ASN A 1 861 ? 33.659 -5.827 14.338 1.00 93.81 861 ASN A O 1
ATOM 6746 N N . ALA A 1 862 ? 33.858 -6.323 12.159 1.00 95.19 862 ALA A N 1
ATOM 6747 C CA . ALA A 1 862 ? 32.977 -5.258 11.681 1.00 95.19 862 ALA A CA 1
ATOM 6748 C C . ALA A 1 862 ? 31.512 -5.485 12.093 1.00 95.19 862 ALA A C 1
ATOM 6750 O O . ALA A 1 862 ? 30.851 -4.533 12.497 1.00 95.19 862 ALA A O 1
ATOM 6751 N N . VAL A 1 863 ? 31.021 -6.734 12.069 1.00 92.31 863 VAL A N 1
ATOM 6752 C CA . VAL A 1 863 ? 29.666 -7.086 12.544 1.00 92.31 863 VAL A CA 1
ATOM 6753 C C . VAL A 1 863 ? 29.491 -6.765 14.032 1.00 92.31 863 VAL A C 1
ATOM 6755 O O . VAL A 1 863 ? 28.507 -6.131 14.404 1.00 92.31 863 VAL A O 1
ATOM 6758 N N . GLU A 1 864 ? 30.448 -7.152 14.881 1.00 90.31 864 GLU A N 1
ATOM 6759 C CA . GLU A 1 864 ? 30.399 -6.843 16.321 1.00 90.31 864 GLU A CA 1
ATOM 6760 C C . GLU A 1 864 ? 30.485 -5.334 16.600 1.00 90.31 864 GLU A C 1
ATOM 6762 O O . GLU A 1 864 ? 29.782 -4.825 17.475 1.00 90.31 864 GLU A O 1
ATOM 6767 N N . LEU A 1 865 ? 31.308 -4.598 15.841 1.00 89.69 865 LEU A N 1
ATOM 6768 C CA . LEU A 1 865 ? 31.408 -3.140 15.955 1.00 89.69 865 LEU A CA 1
ATOM 6769 C C . LEU A 1 865 ? 30.117 -2.441 15.529 1.00 89.69 865 LEU A C 1
ATOM 6771 O O . LEU A 1 865 ? 29.623 -1.591 16.267 1.00 89.69 865 LEU A O 1
ATOM 6775 N N . LEU A 1 866 ? 29.540 -2.824 14.389 1.00 89.56 866 LEU A N 1
ATOM 6776 C CA . LEU A 1 866 ? 28.269 -2.282 13.909 1.00 89.56 866 LEU A CA 1
ATOM 6777 C C . LEU A 1 866 ? 27.150 -2.536 14.931 1.00 89.56 866 LEU A C 1
ATOM 6779 O O . LEU A 1 866 ? 26.430 -1.610 15.299 1.00 89.56 866 LEU A O 1
ATOM 6783 N N . TYR A 1 867 ? 27.068 -3.756 15.472 1.00 87.06 867 TYR A N 1
ATOM 6784 C CA . TYR A 1 867 ? 26.109 -4.100 16.523 1.00 87.06 867 TYR A CA 1
ATOM 6785 C C . TYR A 1 867 ? 26.318 -3.271 17.804 1.00 87.06 867 TYR A C 1
ATOM 6787 O O . TYR A 1 867 ? 25.355 -2.753 18.374 1.00 87.06 867 TYR A O 1
ATOM 6795 N N . PHE A 1 868 ? 27.566 -3.083 18.249 1.00 87.56 868 PHE A N 1
ATOM 6796 C CA . PHE A 1 868 ? 27.877 -2.226 19.397 1.00 87.56 868 PHE A CA 1
ATOM 6797 C C . PHE A 1 868 ? 27.444 -0.771 19.170 1.00 87.56 868 PHE A C 1
ATOM 6799 O O . PHE A 1 868 ? 26.821 -0.178 20.053 1.00 87.56 868 PHE A O 1
ATOM 6806 N N . VAL A 1 869 ? 27.720 -0.204 17.991 1.00 84.44 869 VAL A N 1
ATOM 6807 C CA . VAL A 1 869 ? 27.341 1.175 17.639 1.00 84.44 869 VAL A CA 1
ATOM 6808 C C . VAL A 1 869 ? 25.823 1.329 17.584 1.00 84.44 869 VAL A C 1
ATOM 6810 O O . VAL A 1 869 ? 25.296 2.257 18.194 1.00 84.44 869 VAL A O 1
ATOM 6813 N N . GLN A 1 870 ? 25.106 0.396 16.955 1.00 83.44 870 GLN A N 1
ATOM 6814 C CA . GLN A 1 870 ? 23.639 0.409 16.906 1.00 83.44 870 GLN A CA 1
ATOM 6815 C C . GLN A 1 870 ? 23.006 0.363 18.312 1.00 83.44 870 GLN A C 1
ATOM 6817 O O . GLN A 1 870 ? 21.977 0.994 18.548 1.00 83.44 870 GLN A O 1
ATOM 6822 N N . GLN A 1 871 ? 23.625 -0.342 19.267 1.00 81.00 871 GLN A N 1
ATOM 6823 C CA . GLN A 1 871 ? 23.117 -0.467 20.641 1.00 81.00 871 GLN A CA 1
ATOM 6824 C C . GLN A 1 871 ? 23.548 0.671 21.584 1.00 81.00 871 GLN A C 1
ATOM 6826 O O . GLN A 1 871 ? 22.790 1.032 22.483 1.00 81.00 871 GLN A O 1
ATOM 6831 N N . GLN A 1 872 ? 24.770 1.198 21.457 1.00 78.69 872 GLN A N 1
ATOM 6832 C CA . GLN A 1 872 ? 25.344 2.169 22.407 1.00 78.69 872 GLN A CA 1
ATOM 6833 C C . GLN A 1 872 ? 25.451 3.595 21.850 1.00 78.69 872 GLN A C 1
ATOM 6835 O O . GLN A 1 872 ? 25.430 4.547 22.629 1.00 78.69 872 GLN A O 1
ATOM 6840 N N . GLY A 1 873 ? 25.493 3.767 20.527 1.00 76.88 873 GLY A N 1
ATOM 6841 C CA . GLY A 1 873 ? 25.515 5.070 19.858 1.00 76.88 873 GLY A CA 1
ATOM 6842 C C . GLY A 1 873 ? 24.391 6.005 20.320 1.00 76.88 873 GLY A C 1
ATOM 6843 O O . GLY A 1 873 ? 24.698 7.114 20.759 1.00 76.88 873 GLY A O 1
ATOM 6844 N N . PRO A 1 874 ? 23.112 5.572 20.344 1.00 77.88 874 PRO A N 1
ATOM 6845 C CA . PRO A 1 874 ? 22.011 6.387 20.865 1.00 77.88 874 PRO A CA 1
ATOM 6846 C C . PRO A 1 874 ? 22.205 6.826 22.324 1.00 77.88 874 PRO A C 1
ATOM 6848 O O . PRO A 1 874 ? 21.847 7.944 22.680 1.00 77.88 874 PRO A O 1
ATOM 6851 N N . VAL A 1 875 ? 22.816 5.982 23.162 1.00 79.38 875 VAL A N 1
ATOM 6852 C CA . VAL A 1 875 ? 23.075 6.281 24.582 1.00 79.38 875 VAL A CA 1
ATOM 6853 C C . VAL A 1 875 ? 24.180 7.332 24.730 1.00 79.38 875 VAL A C 1
ATOM 6855 O O . VAL A 1 875 ? 24.051 8.255 25.533 1.00 79.38 875 VAL A O 1
ATOM 6858 N N . TYR A 1 876 ? 25.248 7.235 23.933 1.00 77.44 876 TYR A N 1
ATOM 6859 C CA . TYR A 1 876 ? 26.320 8.235 23.917 1.00 77.44 876 TYR A CA 1
ATOM 6860 C C . TYR A 1 876 ? 25.861 9.574 23.318 1.00 77.44 876 TYR A C 1
ATOM 6862 O O . TYR A 1 876 ? 26.261 10.627 23.813 1.00 77.44 876 TYR A O 1
ATOM 6870 N N . MET A 1 877 ? 24.965 9.553 22.326 1.00 70.94 877 MET A N 1
ATOM 6871 C CA . MET A 1 877 ? 24.355 10.764 21.763 1.00 70.94 877 MET A CA 1
ATOM 6872 C C . MET A 1 877 ? 23.384 11.445 22.743 1.00 70.94 877 MET A C 1
ATOM 6874 O O . MET A 1 877 ? 23.466 12.656 22.922 1.00 70.94 877 MET A O 1
ATOM 6878 N N . GLN A 1 878 ? 22.553 10.696 23.477 1.00 66.88 878 GLN A N 1
ATOM 6879 C CA . GLN A 1 878 ? 21.701 11.263 24.540 1.00 66.88 878 GLN A CA 1
ATOM 6880 C C . GLN A 1 878 ? 22.512 11.885 25.690 1.00 66.88 878 GLN A C 1
ATOM 6882 O O . GLN A 1 878 ? 22.093 12.877 26.287 1.00 66.88 878 GLN A O 1
ATOM 6887 N N . GLY A 1 879 ? 23.693 11.336 25.997 1.00 61.22 879 GLY A N 1
ATOM 6888 C CA . GLY A 1 879 ? 24.620 11.932 26.965 1.00 61.22 879 GLY A CA 1
ATOM 6889 C C . GLY A 1 879 ? 25.208 13.275 26.511 1.00 61.22 879 GLY A C 1
ATOM 6890 O O . GLY A 1 879 ? 25.539 14.107 27.354 1.00 61.22 879 GLY A O 1
ATOM 6891 N N . LEU A 1 880 ? 25.300 13.504 25.196 1.00 61.34 880 LEU A N 1
ATOM 6892 C CA . LEU A 1 880 ? 25.795 14.745 24.595 1.00 61.34 880 LEU A CA 1
ATOM 6893 C C . LEU A 1 880 ? 24.751 15.878 24.662 1.00 61.34 880 LEU A C 1
ATOM 6895 O O . LEU A 1 880 ? 25.119 17.030 24.874 1.00 61.34 880 LEU A O 1
ATOM 6899 N N . GLU A 1 881 ? 23.459 15.549 24.558 1.00 56.31 881 GLU A N 1
ATOM 6900 C CA . GLU A 1 881 ? 22.337 16.502 24.676 1.00 56.31 881 GLU A CA 1
ATOM 6901 C C . GLU A 1 881 ? 22.121 17.017 26.113 1.00 56.31 881 GLU A C 1
ATOM 6903 O O . GLU A 1 881 ? 21.621 18.121 26.313 1.00 56.31 881 GLU A O 1
ATOM 6908 N N . GLN A 1 882 ? 22.504 16.235 27.129 1.00 54.75 882 GLN A N 1
ATOM 6909 C CA . GLN A 1 882 ? 22.293 16.557 28.552 1.00 54.75 882 GLN A CA 1
ATOM 6910 C C . GLN A 1 882 ? 23.472 17.317 29.199 1.00 54.75 882 GLN A C 1
ATOM 6912 O O . GLN A 1 882 ? 23.500 17.508 30.418 1.00 54.75 882 GLN A O 1
ATOM 6917 N N . GLY A 1 883 ? 24.461 17.737 28.403 1.00 53.06 883 GLY A N 1
ATOM 6918 C CA . GLY A 1 883 ? 25.659 18.430 28.877 1.00 53.06 883 GLY A CA 1
ATOM 6919 C C . GLY A 1 883 ? 25.377 19.851 29.401 1.00 53.06 883 GLY A C 1
ATOM 6920 O O . GLY A 1 883 ? 24.713 20.634 28.719 1.00 53.06 883 GLY A O 1
ATOM 6921 N N . PRO A 1 884 ? 25.903 20.240 30.579 1.00 48.34 884 PRO A N 1
ATOM 6922 C CA . PRO A 1 884 ? 25.729 21.587 31.108 1.00 48.34 884 PRO A CA 1
ATOM 6923 C C . PRO A 1 884 ? 26.711 22.565 30.447 1.00 48.34 884 PRO A C 1
ATOM 6925 O O . PRO A 1 884 ? 27.778 22.803 30.997 1.00 48.34 884 PRO A O 1
ATOM 6928 N N . ASP A 1 885 ? 26.357 23.092 29.269 1.00 44.59 885 ASP A N 1
ATOM 6929 C CA . ASP A 1 885 ? 26.702 24.452 28.800 1.00 44.59 885 ASP A CA 1
ATOM 6930 C C . ASP A 1 885 ? 26.096 24.711 27.404 1.00 44.59 885 ASP A C 1
ATOM 6932 O O . ASP A 1 885 ? 26.725 24.542 26.357 1.00 44.59 885 ASP A O 1
ATOM 6936 N N . ALA A 1 886 ? 24.832 25.142 27.383 1.00 44.81 886 ALA A N 1
ATOM 6937 C CA . ALA A 1 886 ? 24.112 25.487 26.159 1.00 44.81 886 ALA A CA 1
ATOM 6938 C C . ALA A 1 886 ? 24.547 26.861 25.611 1.00 44.81 886 ALA A C 1
ATOM 6940 O O . ALA A 1 886 ? 23.901 27.884 25.836 1.00 44.81 886 ALA A O 1
ATOM 6941 N N . THR A 1 887 ? 25.641 26.877 24.849 1.00 45.53 887 THR A N 1
ATOM 6942 C CA . THR A 1 887 ? 25.954 27.947 23.886 1.00 45.53 887 THR A CA 1
ATOM 6943 C C . THR A 1 887 ? 26.237 27.321 22.519 1.00 45.53 887 THR A C 1
ATOM 6945 O O . THR A 1 887 ? 26.734 26.201 22.448 1.00 45.53 887 THR A O 1
ATOM 6948 N N . GLY A 1 888 ? 25.883 28.017 21.430 1.00 49.78 888 GLY A N 1
ATOM 6949 C CA . GLY A 1 888 ? 25.675 27.441 20.085 1.00 49.78 888 GLY A CA 1
ATOM 6950 C C . GLY A 1 888 ? 26.869 26.788 19.364 1.00 49.78 888 GLY A C 1
ATOM 6951 O O . GLY A 1 888 ? 26.778 26.518 18.171 1.00 49.78 888 GLY A O 1
ATOM 6952 N N . SER A 1 889 ? 27.988 26.524 20.039 1.00 50.56 889 SER A N 1
ATOM 6953 C CA . SER A 1 889 ? 29.036 25.632 19.533 1.00 50.56 889 SER A CA 1
ATOM 6954 C C . SER A 1 889 ? 28.642 24.151 19.641 1.00 50.56 889 SER A C 1
ATOM 6956 O O . SER A 1 889 ? 29.029 23.360 18.778 1.00 50.56 889 SER A O 1
ATOM 6958 N N . THR A 1 890 ? 27.852 23.764 20.649 1.00 52.47 890 THR A N 1
ATOM 6959 C CA . THR A 1 890 ? 27.526 22.355 20.942 1.00 52.47 890 THR A CA 1
ATOM 6960 C C . THR A 1 890 ? 26.651 21.689 19.878 1.00 52.47 890 THR A C 1
ATOM 6962 O O . THR A 1 890 ? 26.896 20.529 19.553 1.00 52.47 890 THR A O 1
ATOM 6965 N N . GLU A 1 891 ? 25.718 22.411 19.248 1.00 55.41 891 GLU A N 1
ATOM 6966 C CA . GLU A 1 891 ? 24.907 21.888 18.130 1.00 55.41 891 GLU A CA 1
ATOM 6967 C C . GLU A 1 891 ? 25.773 21.482 16.926 1.00 55.41 891 GLU A C 1
ATOM 6969 O O . GLU A 1 891 ? 25.551 20.433 16.319 1.00 55.41 891 GLU A O 1
ATOM 6974 N N . SER A 1 892 ? 26.815 22.264 16.611 1.00 59.97 892 SER A N 1
ATOM 6975 C CA . SER A 1 892 ? 27.744 21.941 15.517 1.00 59.97 892 SER A CA 1
ATOM 6976 C C . SER A 1 892 ? 28.568 20.679 15.803 1.00 59.97 892 SER A C 1
ATOM 6978 O O . SER A 1 892 ? 28.814 19.874 14.904 1.00 59.97 892 SER A O 1
ATOM 6980 N N . VAL A 1 893 ? 28.934 20.465 17.071 1.00 60.44 893 VAL A N 1
ATOM 6981 C CA . VAL A 1 893 ? 29.668 19.282 17.538 1.00 60.44 893 VAL A CA 1
ATOM 6982 C C . VAL A 1 893 ? 28.766 18.047 17.543 1.00 60.44 893 VAL A C 1
ATOM 6984 O O . VAL A 1 893 ? 29.197 16.986 17.096 1.00 60.44 893 VAL A O 1
ATOM 6987 N N . PHE A 1 894 ? 27.506 18.186 17.966 1.00 66.88 894 PHE A N 1
ATOM 6988 C CA . PHE A 1 894 ? 26.497 17.126 17.897 1.00 66.88 894 PHE A CA 1
ATOM 6989 C C . PHE A 1 894 ? 26.235 16.691 16.449 1.00 66.88 894 PHE A C 1
ATOM 6991 O O . PHE A 1 894 ? 26.344 15.508 16.134 1.00 66.88 894 PHE A O 1
ATOM 6998 N N . SER A 1 895 ? 25.990 17.645 15.542 1.00 68.94 895 SER A N 1
ATOM 6999 C CA . SER A 1 895 ? 25.782 17.362 14.115 1.00 68.94 895 SER A CA 1
ATOM 7000 C C . SER A 1 895 ? 27.000 16.693 13.467 1.00 68.94 895 SER A C 1
ATOM 7002 O O . SER A 1 895 ? 26.836 15.776 12.665 1.00 68.94 895 SER A O 1
ATOM 7004 N N . CYS A 1 896 ? 28.217 17.123 13.816 1.00 73.06 896 CYS A N 1
ATOM 7005 C CA . CYS A 1 896 ? 29.459 16.530 13.317 1.00 73.06 896 CYS A CA 1
ATOM 7006 C C . CYS A 1 896 ? 29.669 15.097 13.841 1.00 73.06 896 CYS A C 1
ATOM 7008 O O . CYS A 1 896 ? 30.049 14.209 13.080 1.00 73.06 896 CYS A O 1
ATOM 7010 N N . ALA A 1 897 ? 29.383 14.849 15.123 1.00 75.94 897 ALA A N 1
ATOM 7011 C CA . ALA A 1 897 ? 29.504 13.527 15.734 1.00 75.94 897 ALA A CA 1
ATOM 7012 C C . ALA A 1 897 ? 28.458 12.532 15.205 1.00 75.94 897 ALA A C 1
ATOM 7014 O O . ALA A 1 897 ? 28.793 11.368 14.978 1.00 75.94 897 ALA A O 1
ATOM 7015 N N . LEU A 1 898 ? 27.223 12.992 14.974 1.00 76.88 898 LEU A N 1
ATOM 7016 C CA . LEU A 1 898 ? 26.161 12.212 14.338 1.00 76.88 898 LEU A CA 1
ATOM 7017 C C . LEU A 1 898 ? 26.554 11.840 12.903 1.00 76.88 898 LEU A C 1
ATOM 7019 O O . LEU A 1 898 ? 26.646 10.657 12.597 1.00 76.88 898 LEU A O 1
ATOM 7023 N N . SER A 1 899 ? 26.902 12.829 12.071 1.00 79.62 899 SER A N 1
ATOM 7024 C CA . SER A 1 899 ? 27.307 12.602 10.676 1.00 79.62 899 SER A CA 1
ATOM 7025 C C . SER A 1 899 ? 28.516 11.668 10.558 1.00 79.62 899 SER A C 1
ATOM 7027 O O . SER A 1 899 ? 28.526 10.805 9.687 1.00 79.62 899 SER A O 1
ATOM 7029 N N . ALA A 1 900 ? 29.516 11.798 11.437 1.00 83.69 900 ALA A N 1
ATOM 7030 C CA . ALA A 1 900 ? 30.671 10.900 11.445 1.00 83.69 900 ALA A CA 1
ATOM 7031 C C . ALA A 1 900 ? 30.308 9.475 11.899 1.00 83.69 900 ALA A C 1
ATOM 7033 O O . ALA A 1 900 ? 30.888 8.512 11.406 1.00 83.69 900 ALA A O 1
ATOM 7034 N N . SER A 1 901 ? 29.338 9.326 12.808 1.00 82.75 901 SER A N 1
ATOM 7035 C CA . SER A 1 901 ? 28.846 8.011 13.243 1.00 82.75 901 SER A CA 1
ATOM 7036 C C . SER A 1 901 ? 28.004 7.327 12.161 1.00 82.75 901 SER A C 1
ATOM 7038 O O . SER A 1 901 ? 28.154 6.126 11.956 1.00 82.75 901 SER A O 1
ATOM 7040 N N . GLU A 1 902 ? 27.163 8.078 11.444 1.00 85.12 902 GLU A N 1
ATOM 7041 C CA . GLU A 1 902 ? 26.401 7.600 10.278 1.00 85.12 902 GLU A CA 1
ATOM 7042 C C . GLU A 1 902 ? 27.342 7.154 9.146 1.00 85.12 902 GLU A C 1
ATOM 7044 O O . GLU A 1 902 ? 27.232 6.028 8.659 1.00 85.12 902 GLU A O 1
ATOM 7049 N N . GLU A 1 903 ? 28.339 7.976 8.798 1.00 90.75 903 GLU A N 1
ATOM 7050 C CA . GLU A 1 903 ? 29.373 7.628 7.812 1.00 90.75 903 GLU A CA 1
ATOM 7051 C C . GLU A 1 903 ? 30.153 6.366 8.232 1.00 90.75 903 GLU A C 1
ATOM 7053 O O . GLU A 1 903 ? 30.406 5.484 7.413 1.00 90.75 903 GLU A O 1
ATOM 7058 N N . ALA A 1 904 ? 30.474 6.224 9.523 1.00 89.25 904 ALA A N 1
ATOM 7059 C CA . ALA A 1 904 ? 31.184 5.055 10.035 1.00 89.25 904 ALA A CA 1
ATOM 7060 C C . ALA A 1 904 ? 30.353 3.763 9.994 1.00 89.25 904 ALA A C 1
ATOM 7062 O O . ALA A 1 904 ? 30.909 2.691 9.753 1.00 89.25 904 ALA A O 1
ATOM 7063 N N . MET A 1 905 ? 29.038 3.842 10.227 1.00 88.00 905 MET A N 1
ATOM 7064 C CA . MET A 1 905 ? 28.144 2.687 10.088 1.00 88.00 905 MET A CA 1
ATOM 7065 C C . MET A 1 905 ? 28.061 2.239 8.626 1.00 88.00 905 MET A C 1
ATOM 7067 O O . MET A 1 905 ? 28.232 1.051 8.360 1.00 88.00 905 MET A O 1
ATOM 7071 N N . ALA A 1 906 ? 27.913 3.176 7.684 1.00 89.75 906 ALA A N 1
ATOM 7072 C CA . ALA A 1 906 ? 27.909 2.873 6.252 1.00 89.75 906 ALA A CA 1
ATOM 7073 C C . ALA A 1 906 ? 29.226 2.218 5.784 1.00 89.75 906 ALA A C 1
ATOM 7075 O O . ALA A 1 906 ? 29.201 1.221 5.063 1.00 89.75 906 ALA A O 1
ATOM 7076 N N . GLU A 1 907 ? 30.378 2.717 6.247 1.00 91.19 907 GLU A N 1
ATOM 7077 C CA . GLU A 1 907 ? 31.698 2.128 5.964 1.00 91.19 907 GLU A CA 1
ATOM 7078 C C . GLU A 1 907 ? 31.834 0.694 6.528 1.00 91.19 907 GLU A C 1
ATOM 7080 O O . GLU A 1 907 ? 32.383 -0.188 5.862 1.00 91.19 907 GLU A O 1
ATOM 7085 N N . LEU A 1 908 ? 31.304 0.421 7.730 1.00 92.94 908 LEU A N 1
ATOM 7086 C CA . LEU A 1 908 ? 31.279 -0.933 8.306 1.00 92.94 908 LEU A CA 1
ATOM 7087 C C . LEU A 1 908 ? 30.341 -1.875 7.531 1.00 92.94 908 LEU A C 1
ATOM 7089 O O . LEU A 1 908 ? 30.699 -3.030 7.296 1.00 92.94 908 LEU A O 1
ATOM 7093 N N . GLU A 1 909 ? 29.169 -1.401 7.102 1.00 93.19 909 GLU A N 1
ATOM 7094 C CA . GLU A 1 909 ? 28.242 -2.173 6.266 1.00 93.19 909 GLU A CA 1
ATOM 7095 C C . GLU A 1 909 ? 28.839 -2.504 4.891 1.00 93.19 909 GLU A C 1
ATOM 7097 O O . GLU A 1 909 ? 28.742 -3.653 4.443 1.00 93.19 909 GLU A O 1
ATOM 7102 N N . GLU A 1 910 ? 29.526 -1.549 4.252 1.00 93.38 910 GLU A N 1
ATOM 7103 C CA . GLU A 1 910 ? 30.251 -1.780 2.998 1.00 93.38 910 GLU A CA 1
ATOM 7104 C C . GLU A 1 910 ? 31.327 -2.859 3.178 1.00 93.38 910 GLU A C 1
ATOM 7106 O O . GLU A 1 910 ? 31.398 -3.794 2.377 1.00 93.38 910 GLU A O 1
ATOM 7111 N N . VAL A 1 911 ? 32.114 -2.798 4.260 1.00 93.75 911 VAL A N 1
ATOM 7112 C CA . VAL A 1 911 ? 33.111 -3.831 4.588 1.00 93.75 911 VAL A CA 1
ATOM 7113 C C . VAL A 1 911 ? 32.476 -5.212 4.725 1.00 93.75 911 VAL A C 1
ATOM 7115 O O . VAL A 1 911 ? 33.008 -6.182 4.177 1.00 93.75 911 VAL A O 1
ATOM 7118 N N . ILE A 1 912 ? 31.351 -5.321 5.437 1.00 93.69 912 ILE A N 1
ATOM 7119 C CA . ILE A 1 912 ? 30.662 -6.600 5.653 1.00 93.69 912 ILE A CA 1
ATOM 7120 C C . ILE A 1 912 ? 30.160 -7.162 4.317 1.00 93.69 912 ILE A C 1
ATOM 7122 O O . ILE A 1 912 ? 30.413 -8.329 4.001 1.00 93.69 912 ILE A O 1
ATOM 7126 N N . LEU A 1 913 ? 29.498 -6.330 3.507 1.00 91.69 913 LEU A N 1
ATOM 7127 C CA . LEU A 1 913 ? 28.967 -6.722 2.203 1.00 91.69 913 LEU A CA 1
ATOM 7128 C C . LEU A 1 913 ? 30.085 -7.107 1.223 1.00 91.69 913 LEU A C 1
ATOM 7130 O O . LEU A 1 913 ? 29.985 -8.130 0.541 1.00 91.69 913 LEU A O 1
ATOM 7134 N N . TYR A 1 914 ? 31.164 -6.328 1.170 1.00 93.00 914 TYR A N 1
ATOM 7135 C CA . TYR A 1 914 ? 32.305 -6.587 0.299 1.00 93.00 914 TYR A CA 1
ATOM 7136 C C . TYR A 1 914 ? 33.027 -7.879 0.697 1.00 93.00 914 TYR A C 1
ATOM 7138 O O . TYR A 1 914 ? 33.230 -8.753 -0.146 1.00 93.00 914 TYR A O 1
ATOM 7146 N N . ALA A 1 915 ? 33.343 -8.068 1.982 1.00 93.00 915 ALA A N 1
ATOM 7147 C CA . ALA A 1 915 ? 33.986 -9.287 2.474 1.00 93.00 915 ALA A CA 1
ATOM 7148 C C . ALA A 1 915 ? 33.133 -10.547 2.221 1.00 93.00 915 ALA A C 1
ATOM 7150 O O . ALA A 1 915 ? 33.666 -11.585 1.811 1.00 93.00 915 ALA A O 1
ATOM 7151 N N . PHE A 1 916 ? 31.807 -10.443 2.380 1.00 93.88 916 PHE A N 1
ATOM 7152 C CA . PHE A 1 916 ? 30.856 -11.493 2.010 1.00 93.88 916 PHE A CA 1
ATOM 7153 C C . PHE A 1 916 ? 30.941 -11.828 0.511 1.00 93.88 916 PHE A C 1
ATOM 7155 O O . PHE A 1 916 ? 31.091 -12.997 0.144 1.00 93.88 916 PHE A O 1
ATOM 7162 N N . GLN A 1 917 ? 30.899 -10.813 -0.360 1.00 91.69 917 GLN A N 1
ATOM 7163 C CA . GLN A 1 917 ? 30.987 -10.985 -1.815 1.00 91.69 917 GLN A CA 1
ATOM 7164 C C . GLN A 1 917 ? 32.309 -11.632 -2.241 1.00 91.69 917 GLN A C 1
ATOM 7166 O O . GLN A 1 917 ? 32.292 -12.563 -3.048 1.00 91.69 917 GLN A O 1
ATOM 7171 N N . GLN A 1 918 ? 33.443 -11.206 -1.671 1.00 91.00 918 GLN A N 1
ATOM 7172 C CA . GLN A 1 918 ? 34.745 -11.821 -1.948 1.00 91.00 918 GLN A CA 1
ATOM 7173 C C . GLN A 1 918 ? 34.756 -13.296 -1.527 1.00 91.00 918 GLN A C 1
ATOM 7175 O O . GLN A 1 918 ? 35.154 -14.157 -2.315 1.00 91.00 918 GLN A O 1
ATOM 7180 N N . CYS A 1 919 ? 34.256 -13.623 -0.331 1.00 91.44 919 CYS A N 1
ATOM 7181 C CA . CYS A 1 919 ? 34.163 -15.008 0.132 1.00 91.44 919 CYS A CA 1
ATOM 7182 C C . CYS A 1 919 ? 33.344 -15.885 -0.825 1.00 91.44 919 CYS A C 1
ATOM 7184 O O . CYS A 1 919 ? 33.831 -16.926 -1.278 1.00 91.44 919 CYS A O 1
ATOM 7186 N N . VAL A 1 920 ? 32.144 -15.433 -1.204 1.00 91.62 920 VAL A N 1
ATOM 7187 C CA . VAL A 1 920 ? 31.298 -16.151 -2.166 1.00 91.62 920 VAL A CA 1
ATOM 7188 C C . VAL A 1 920 ? 32.003 -16.289 -3.517 1.00 91.62 920 VAL A C 1
ATOM 7190 O O . VAL A 1 920 ? 32.011 -17.389 -4.066 1.00 91.62 920 VAL A O 1
ATOM 7193 N N . TYR A 1 921 ? 32.649 -15.241 -4.037 1.00 89.50 921 TYR A N 1
ATOM 7194 C CA . TYR A 1 921 ? 33.352 -15.273 -5.325 1.00 89.50 921 TYR A CA 1
ATOM 7195 C C . TYR A 1 921 ? 34.505 -16.291 -5.354 1.00 89.50 921 TYR A C 1
ATOM 7197 O O . TYR A 1 921 ? 34.517 -17.170 -6.219 1.00 89.50 921 TYR A O 1
ATOM 7205 N N . TYR A 1 922 ? 35.451 -16.236 -4.408 1.00 88.00 922 TYR A N 1
ATOM 7206 C CA . TYR A 1 922 ? 36.623 -17.126 -4.423 1.00 88.00 922 TYR A CA 1
ATOM 7207 C C . TYR A 1 922 ? 36.261 -18.595 -4.144 1.00 88.00 922 TYR A C 1
ATOM 7209 O O . TYR A 1 922 ? 36.838 -19.502 -4.759 1.00 88.00 922 TYR A O 1
ATOM 7217 N N . VAL A 1 923 ? 35.266 -18.857 -3.288 1.00 88.75 923 VAL A N 1
ATOM 7218 C CA . VAL A 1 923 ? 34.779 -20.226 -3.050 1.00 88.75 923 VAL A CA 1
ATOM 7219 C C . VAL A 1 923 ? 33.964 -20.737 -4.246 1.00 88.75 923 VAL A C 1
ATOM 7221 O O . VAL A 1 923 ? 34.215 -21.851 -4.703 1.00 88.75 923 VAL A O 1
ATOM 7224 N N . SER A 1 924 ? 33.083 -19.922 -4.840 1.00 89.19 924 SER A N 1
ATOM 7225 C CA . SER A 1 924 ? 32.337 -20.290 -6.061 1.00 89.19 924 SER A CA 1
ATOM 7226 C C . SER A 1 924 ? 33.271 -20.571 -7.236 1.00 89.19 924 SER A C 1
ATOM 7228 O O . SER A 1 924 ? 33.072 -21.537 -7.965 1.00 89.19 924 SER A O 1
ATOM 7230 N N . LYS A 1 925 ? 34.347 -19.792 -7.392 1.00 85.25 925 LYS A N 1
ATOM 7231 C CA . LYS A 1 925 ? 35.376 -20.016 -8.417 1.00 85.25 925 LYS A CA 1
ATOM 7232 C C . LYS A 1 925 ? 36.140 -21.328 -8.206 1.00 85.25 925 LYS A C 1
ATOM 7234 O O . LYS A 1 925 ? 36.458 -22.003 -9.180 1.00 85.25 925 LYS A O 1
ATOM 7239 N N . SER A 1 926 ? 36.372 -21.723 -6.953 1.00 85.06 926 SER A N 1
ATOM 7240 C CA . SER A 1 926 ? 36.947 -23.035 -6.614 1.00 85.06 926 SER A CA 1
ATOM 7241 C C . SER A 1 926 ? 35.968 -24.179 -6.922 1.00 85.06 926 SER A C 1
ATOM 7243 O O . SER A 1 926 ? 36.356 -25.199 -7.489 1.00 85.06 926 SER A O 1
ATOM 7245 N N . LEU A 1 927 ? 34.681 -23.995 -6.605 1.00 85.75 927 LEU A N 1
ATOM 7246 C CA . LEU A 1 927 ? 33.615 -24.949 -6.925 1.00 85.75 927 LEU A CA 1
ATOM 7247 C C . LEU A 1 927 ? 33.415 -25.101 -8.442 1.00 85.75 927 LEU A C 1
ATOM 7249 O O . LEU A 1 927 ? 33.272 -26.225 -8.915 1.00 85.75 927 LEU A O 1
ATOM 7253 N N . TYR A 1 928 ? 33.481 -24.012 -9.214 1.00 84.38 928 TYR A N 1
ATOM 7254 C CA . TYR A 1 928 ? 33.292 -24.004 -10.671 1.00 84.38 928 TYR A CA 1
ATOM 7255 C C . TYR A 1 928 ? 34.237 -24.963 -11.413 1.00 84.38 928 TYR A C 1
ATOM 7257 O O . TYR A 1 928 ? 33.841 -25.560 -12.410 1.00 84.38 928 TYR A O 1
ATOM 7265 N N . VAL A 1 929 ? 35.466 -25.150 -10.917 1.00 81.44 929 VAL A N 1
ATOM 7266 C CA . VAL A 1 929 ? 36.440 -26.085 -11.508 1.00 81.44 929 VAL A CA 1
ATOM 7267 C C . VAL A 1 929 ? 36.138 -27.546 -11.142 1.00 81.44 929 VAL A C 1
ATOM 7269 O O . VAL A 1 929 ? 36.372 -28.442 -11.949 1.00 81.44 929 VAL A O 1
ATOM 7272 N N . CYS A 1 930 ? 35.602 -27.806 -9.946 1.00 80.19 930 CYS A N 1
ATOM 7273 C CA . CYS A 1 930 ? 35.405 -29.166 -9.424 1.00 80.19 930 CYS A CA 1
ATOM 7274 C C . CYS A 1 930 ? 34.015 -29.760 -9.708 1.00 80.19 930 CYS A C 1
ATOM 7276 O O . CYS A 1 930 ? 33.891 -30.975 -9.855 1.00 80.19 930 CYS A O 1
ATOM 7278 N N . LEU A 1 931 ? 32.970 -28.932 -9.780 1.00 84.50 931 LEU A N 1
ATOM 7279 C CA . LEU A 1 931 ? 31.587 -29.369 -10.007 1.00 84.50 931 LEU A CA 1
ATOM 7280 C C . LEU A 1 931 ? 31.354 -30.117 -11.336 1.00 84.50 931 LEU A C 1
ATOM 7282 O O . LEU A 1 931 ? 30.650 -31.126 -11.288 1.00 84.50 931 LEU A O 1
ATOM 7286 N N . PRO A 1 932 ? 31.931 -29.723 -12.495 1.00 83.12 932 PRO A N 1
ATOM 7287 C CA . PRO A 1 932 ? 31.636 -30.377 -13.776 1.00 83.12 932 PRO A CA 1
ATOM 7288 C C . PRO A 1 932 ? 31.968 -31.873 -13.791 1.00 83.12 932 PRO A C 1
ATOM 7290 O O . PRO A 1 932 ? 31.266 -32.662 -14.425 1.00 83.12 932 PRO A O 1
ATOM 7293 N N . ALA A 1 933 ? 32.999 -32.277 -13.039 1.00 77.06 933 ALA A N 1
ATOM 7294 C CA . ALA A 1 933 ? 33.426 -33.669 -12.922 1.00 77.06 933 ALA A CA 1
ATOM 7295 C C . ALA A 1 933 ? 32.355 -34.575 -12.283 1.00 77.06 933 ALA A C 1
ATOM 7297 O O . ALA A 1 933 ? 32.293 -35.761 -12.602 1.00 77.06 933 ALA A O 1
ATOM 7298 N N . LEU A 1 934 ? 31.459 -34.029 -11.446 1.00 78.00 934 LEU A N 1
ATOM 7299 C CA . LEU A 1 934 ? 30.351 -34.792 -10.853 1.00 78.00 934 LEU A CA 1
ATOM 7300 C C . LEU A 1 934 ? 29.370 -35.333 -11.903 1.00 78.00 934 LEU A C 1
ATOM 7302 O O . LEU A 1 934 ? 28.745 -36.364 -11.670 1.00 78.00 934 LEU A O 1
ATOM 7306 N N . LEU A 1 935 ? 29.242 -34.656 -13.051 1.00 75.25 935 LEU A N 1
ATOM 7307 C CA . LEU A 1 935 ? 28.384 -35.084 -14.162 1.00 75.25 935 LEU A CA 1
ATOM 7308 C C . LEU A 1 935 ? 29.053 -36.133 -15.069 1.00 75.25 935 LEU A C 1
ATOM 7310 O O . LEU A 1 935 ? 28.423 -36.598 -16.017 1.00 75.25 935 LEU A O 1
ATOM 7314 N N . GLU A 1 936 ? 30.320 -36.481 -14.820 1.00 68.81 936 GLU A N 1
ATOM 7315 C CA . GLU A 1 936 ? 31.066 -37.505 -15.574 1.00 68.81 936 GLU A CA 1
ATOM 7316 C C . GLU A 1 936 ? 31.366 -38.760 -14.742 1.00 68.81 936 GLU A C 1
ATOM 7318 O O . GLU A 1 936 ? 31.758 -39.790 -15.292 1.00 68.81 936 GLU A O 1
ATOM 7323 N N . CYS A 1 937 ? 31.108 -38.727 -13.430 1.00 65.62 937 CYS A N 1
ATOM 7324 C CA . CYS A 1 937 ? 31.126 -39.920 -12.593 1.00 65.62 937 CYS A CA 1
ATOM 7325 C C . CYS A 1 937 ? 29.985 -40.882 -12.982 1.00 65.62 937 CYS A C 1
ATOM 7327 O O . CYS A 1 937 ? 28.821 -40.470 -13.000 1.00 65.62 937 CYS A O 1
ATOM 7329 N N . PRO A 1 938 ? 30.252 -42.185 -13.202 1.00 59.97 938 PRO A N 1
ATOM 7330 C CA . PRO A 1 938 ? 29.180 -43.163 -13.343 1.00 59.97 938 PRO A CA 1
ATOM 7331 C C . PRO A 1 938 ? 28.373 -43.254 -12.029 1.00 59.97 938 PRO A C 1
ATOM 7333 O O . PRO A 1 938 ? 28.968 -43.451 -10.966 1.00 59.97 938 PRO A O 1
ATOM 7336 N N . PRO A 1 939 ? 27.027 -43.161 -12.065 1.00 55.06 939 PRO A N 1
ATOM 7337 C CA . PRO A 1 939 ? 26.191 -43.089 -10.858 1.00 55.06 939 PRO A CA 1
ATOM 7338 C C . PRO A 1 939 ? 26.149 -44.390 -10.037 1.00 55.06 939 PRO A C 1
ATOM 7340 O O . PRO A 1 939 ? 25.622 -44.401 -8.926 1.00 55.06 939 PRO A O 1
ATOM 7343 N N . PHE A 1 940 ? 26.710 -45.483 -10.562 1.00 51.28 940 PHE A N 1
ATOM 7344 C CA . PHE A 1 940 ? 26.791 -46.780 -9.897 1.00 51.28 940 PHE A CA 1
ATOM 7345 C C . PHE A 1 940 ? 28.216 -47.334 -10.019 1.00 51.28 940 PHE A C 1
ATOM 7347 O O . PHE A 1 940 ? 28.639 -47.732 -11.102 1.00 51.28 940 PHE A O 1
ATOM 7354 N N . GLN A 1 941 ? 28.955 -47.391 -8.907 1.00 53.00 941 GLN A N 1
ATOM 7355 C CA . GLN A 1 941 ? 30.225 -48.121 -8.848 1.00 53.00 941 GLN A CA 1
ATOM 7356 C C . GLN A 1 941 ? 29.944 -49.630 -8.794 1.00 53.00 941 GLN A C 1
ATOM 7358 O O . GLN A 1 941 ? 29.662 -50.186 -7.733 1.00 53.00 941 GLN A O 1
ATOM 7363 N N . THR A 1 942 ? 30.010 -50.298 -9.945 1.00 44.19 942 THR A N 1
ATOM 7364 C CA . THR A 1 942 ? 29.912 -51.760 -10.053 1.00 44.19 942 THR A CA 1
ATOM 7365 C C . THR A 1 942 ? 31.285 -52.418 -9.900 1.00 44.19 942 THR A C 1
ATOM 7367 O O . THR A 1 942 ? 31.831 -52.941 -10.868 1.00 44.19 942 THR A O 1
ATOM 7370 N N . GLU A 1 943 ? 31.832 -52.405 -8.685 1.00 43.25 943 GLU A N 1
ATOM 7371 C CA . GLU A 1 943 ? 33.010 -53.204 -8.305 1.00 43.25 943 GLU A CA 1
ATOM 7372 C C . GLU A 1 943 ? 32.572 -54.405 -7.437 1.00 43.25 943 GLU A C 1
ATOM 7374 O O . GLU A 1 943 ? 31.798 -54.216 -6.487 1.00 43.25 943 GLU A O 1
ATOM 7379 N N . PRO A 1 944 ? 33.009 -55.650 -7.725 1.00 42.31 944 PRO A N 1
ATOM 7380 C CA . PRO A 1 944 ? 32.646 -56.821 -6.929 1.00 42.31 944 PRO A CA 1
ATOM 7381 C C . PRO A 1 944 ? 33.268 -56.750 -5.530 1.00 42.31 944 PRO A C 1
ATOM 7383 O O . PRO A 1 944 ? 34.485 -56.776 -5.358 1.00 42.31 944 PRO A O 1
ATOM 7386 N N . ARG A 1 945 ? 32.421 -56.678 -4.501 1.00 41.69 945 ARG A N 1
ATOM 7387 C CA . ARG A 1 945 ? 32.852 -56.465 -3.115 1.00 41.69 945 ARG A CA 1
ATOM 7388 C C . ARG A 1 945 ? 33.389 -57.745 -2.463 1.00 41.69 945 ARG A C 1
ATOM 7390 O O . ARG A 1 945 ? 32.687 -58.381 -1.676 1.00 41.69 945 ARG A O 1
ATOM 7397 N N . GLU A 1 946 ? 34.639 -58.099 -2.747 1.00 41.03 946 GLU A N 1
ATOM 7398 C CA . GLU A 1 946 ? 35.365 -59.106 -1.966 1.00 41.03 946 GLU A CA 1
ATOM 7399 C C . GLU A 1 946 ? 36.019 -58.513 -0.705 1.00 41.03 946 GLU A C 1
ATOM 7401 O O . GLU A 1 946 ? 36.625 -57.443 -0.715 1.00 41.03 946 GLU A O 1
ATOM 7406 N N . SER A 1 947 ? 35.941 -59.283 0.384 1.00 37.41 947 SER A N 1
ATOM 7407 C CA . SER A 1 947 ? 36.494 -59.020 1.724 1.00 37.41 947 SER A CA 1
ATOM 7408 C C . SER A 1 947 ? 35.826 -57.924 2.579 1.00 37.41 947 SER A C 1
ATOM 7410 O O . SER A 1 947 ? 35.322 -56.898 2.125 1.00 37.41 947 SER A O 1
ATOM 7412 N N . TRP A 1 948 ? 35.805 -58.190 3.888 1.00 46.97 948 TRP A N 1
ATOM 7413 C CA . TRP A 1 948 ? 35.206 -57.339 4.911 1.00 46.97 948 TRP A CA 1
ATOM 7414 C C . TRP A 1 948 ? 36.252 -56.378 5.488 1.00 46.97 948 TRP A C 1
ATOM 7416 O O . TRP A 1 948 ? 36.981 -56.772 6.394 1.00 46.97 948 TRP A O 1
ATOM 7426 N N . CYS A 1 949 ? 36.298 -55.124 5.025 1.00 40.12 949 CYS A N 1
ATOM 7427 C CA . CYS A 1 949 ? 36.767 -53.983 5.825 1.00 40.12 949 CYS A CA 1
ATOM 7428 C C . CYS A 1 949 ? 36.498 -52.628 5.143 1.00 40.12 949 CYS A C 1
ATOM 7430 O O . CYS A 1 949 ? 36.491 -52.528 3.923 1.00 40.12 949 CYS A O 1
ATOM 7432 N N . GLN A 1 950 ? 36.347 -51.586 5.970 1.00 43.56 950 GLN A N 1
ATOM 7433 C CA . GLN A 1 950 ? 36.106 -50.174 5.623 1.00 43.56 950 GLN A CA 1
ATOM 7434 C C . GLN A 1 950 ? 34.743 -49.816 4.981 1.00 43.56 950 GLN A C 1
ATOM 7436 O O . GLN A 1 950 ? 34.074 -50.603 4.308 1.00 43.56 950 GLN A O 1
ATOM 7441 N N . ALA A 1 951 ? 34.305 -48.588 5.278 1.00 46.44 951 ALA A N 1
ATOM 7442 C CA . ALA A 1 951 ? 33.111 -47.963 4.714 1.00 46.44 951 ALA A CA 1
ATOM 7443 C C . ALA A 1 951 ? 33.335 -47.618 3.227 1.00 46.44 951 ALA A C 1
ATOM 7445 O O . ALA A 1 951 ? 34.484 -47.395 2.840 1.00 46.44 951 ALA A O 1
ATOM 7446 N N . PRO A 1 952 ? 32.277 -47.550 2.391 1.00 51.88 952 PRO A N 1
ATOM 7447 C CA . PRO A 1 952 ? 32.427 -47.156 0.992 1.00 51.88 952 PRO A CA 1
ATOM 7448 C C . PRO A 1 952 ? 33.056 -45.761 0.914 1.00 51.88 952 PRO A C 1
ATOM 7450 O O . PRO A 1 952 ? 32.515 -44.799 1.464 1.00 51.88 952 PRO A O 1
ATOM 7453 N N . GLN A 1 953 ? 34.213 -45.652 0.260 1.00 58.19 953 GLN A N 1
ATOM 7454 C CA . GLN A 1 953 ? 34.856 -44.358 0.076 1.00 58.19 953 GLN A CA 1
ATOM 7455 C C . GLN A 1 953 ? 34.061 -43.536 -0.940 1.00 58.19 953 GLN A C 1
ATOM 7457 O O . GLN A 1 953 ? 33.741 -44.013 -2.026 1.00 58.19 953 GLN A O 1
ATOM 7462 N N . LEU A 1 954 ? 33.762 -42.286 -0.583 1.00 59.53 954 LEU A N 1
ATOM 7463 C CA . LEU A 1 954 ? 33.140 -41.316 -1.484 1.00 59.53 954 LEU A CA 1
ATOM 7464 C C . LEU A 1 954 ? 33.958 -41.208 -2.790 1.00 59.53 954 LEU A C 1
ATOM 7466 O O . LEU A 1 954 ? 35.192 -41.163 -2.681 1.00 59.53 954 LEU A O 1
ATOM 7470 N N . PRO A 1 955 ? 33.328 -41.110 -3.982 1.00 73.19 955 PRO A N 1
ATOM 7471 C CA . PRO A 1 955 ? 34.027 -40.806 -5.233 1.00 73.19 955 PRO A CA 1
ATOM 7472 C C . PRO A 1 955 ? 34.945 -39.591 -5.080 1.00 73.19 955 PRO A C 1
ATOM 7474 O O . PRO A 1 955 ? 34.630 -38.664 -4.330 1.00 73.19 955 PRO A O 1
ATOM 7477 N N . GLU A 1 956 ? 36.094 -39.592 -5.749 1.00 72.69 956 GLU A N 1
ATOM 7478 C CA . GLU A 1 956 ? 37.137 -38.584 -5.531 1.00 72.69 956 GLU A CA 1
ATOM 7479 C C . GLU A 1 956 ? 36.693 -37.170 -5.936 1.00 72.69 956 GLU A C 1
ATOM 7481 O O . GLU A 1 956 ? 37.083 -36.180 -5.319 1.00 72.69 956 GLU A O 1
ATOM 7486 N N . GLU A 1 957 ? 35.806 -37.074 -6.916 1.00 76.75 957 GLU A N 1
ATOM 7487 C CA . GLU A 1 957 ? 35.194 -35.845 -7.419 1.00 76.75 957 GLU A CA 1
ATOM 7488 C C . GLU A 1 957 ? 34.242 -35.266 -6.363 1.00 76.75 957 GLU A C 1
ATOM 7490 O O . GLU A 1 957 ? 34.336 -34.092 -5.998 1.00 76.75 957 GLU A O 1
ATOM 7495 N N . LEU A 1 958 ? 33.393 -36.118 -5.777 1.00 79.75 958 LEU A N 1
ATOM 7496 C CA . LEU A 1 958 ? 32.491 -35.728 -4.693 1.00 79.75 958 LEU A CA 1
ATOM 7497 C C . LEU A 1 958 ? 33.267 -35.381 -3.415 1.00 79.75 958 LEU A C 1
ATOM 7499 O O . LEU A 1 958 ? 32.937 -34.410 -2.738 1.00 79.75 958 LEU A O 1
ATOM 7503 N N . ARG A 1 959 ? 34.349 -36.110 -3.118 1.00 80.31 959 ARG A N 1
ATOM 7504 C CA . ARG A 1 959 ? 35.265 -35.817 -2.005 1.00 80.31 959 ARG A CA 1
ATOM 7505 C C . ARG A 1 959 ? 35.920 -34.442 -2.165 1.00 80.31 959 ARG A C 1
ATOM 7507 O O . ARG A 1 959 ? 35.992 -33.699 -1.189 1.00 80.31 959 ARG A O 1
ATOM 7514 N N . ARG A 1 960 ? 36.338 -34.079 -3.385 1.00 80.56 960 ARG A N 1
ATOM 7515 C CA . ARG A 1 960 ? 36.884 -32.750 -3.714 1.00 80.56 960 ARG A CA 1
ATOM 7516 C C . ARG A 1 960 ? 35.850 -31.645 -3.482 1.00 80.56 960 ARG A C 1
ATOM 7518 O O . ARG A 1 960 ? 36.146 -30.706 -2.746 1.00 80.56 960 ARG A O 1
ATOM 7525 N N . VAL A 1 961 ? 34.628 -31.781 -3.999 1.00 85.25 961 VAL A N 1
ATOM 7526 C CA . VAL A 1 961 ? 33.558 -30.782 -3.790 1.00 85.25 961 VAL A CA 1
ATOM 7527 C C . VAL A 1 961 ? 33.191 -30.640 -2.305 1.00 85.25 961 VAL A C 1
ATOM 7529 O O . VAL A 1 961 ? 33.160 -29.523 -1.789 1.00 85.25 961 VAL A O 1
ATOM 7532 N N . VAL A 1 962 ? 33.010 -31.750 -1.580 1.00 86.00 962 VAL A N 1
ATOM 7533 C CA . VAL A 1 962 ? 32.747 -31.732 -0.127 1.00 86.00 962 VAL A CA 1
ATOM 7534 C C . VAL A 1 962 ? 33.895 -31.074 0.646 1.00 86.00 962 VAL A C 1
ATOM 7536 O O . VAL A 1 962 ? 33.634 -30.306 1.569 1.00 86.00 962 VAL A O 1
ATOM 7539 N N . SER A 1 963 ? 35.157 -31.296 0.255 1.00 85.94 963 SER A N 1
ATOM 7540 C CA . SER A 1 963 ? 36.307 -30.661 0.918 1.00 85.94 963 SER A CA 1
ATOM 7541 C C . SER A 1 963 ? 36.326 -29.134 0.778 1.00 85.94 963 SER A C 1
ATOM 7543 O O . SER A 1 963 ? 36.732 -28.453 1.716 1.00 85.94 963 SER A O 1
ATOM 7545 N N . ILE A 1 964 ? 35.828 -28.584 -0.337 1.00 88.00 964 ILE A N 1
ATOM 7546 C CA . ILE A 1 964 ? 35.726 -27.131 -0.549 1.00 88.00 964 ILE A CA 1
ATOM 7547 C C . ILE A 1 964 ? 34.649 -26.535 0.368 1.00 88.00 964 ILE A C 1
ATOM 7549 O O . ILE A 1 964 ? 34.908 -25.544 1.049 1.00 88.00 964 ILE A O 1
ATOM 7553 N N . TYR A 1 965 ? 33.471 -27.165 0.449 1.00 90.44 965 TYR A N 1
ATOM 7554 C CA . TYR A 1 965 ? 32.415 -26.752 1.382 1.00 90.44 965 TYR A CA 1
ATOM 7555 C C . TYR A 1 965 ? 32.855 -26.847 2.846 1.00 90.44 965 TYR A C 1
ATOM 7557 O O . TYR A 1 965 ? 32.599 -25.928 3.624 1.00 90.44 965 TYR A O 1
ATOM 7565 N N . GLN A 1 966 ? 33.541 -27.932 3.215 1.00 89.38 966 GLN A N 1
ATOM 7566 C CA . GLN A 1 966 ? 34.070 -28.126 4.562 1.00 89.38 966 GLN A CA 1
ATOM 7567 C C . GLN A 1 966 ? 35.109 -27.048 4.902 1.00 89.38 966 GLN A C 1
ATOM 7569 O O . GLN A 1 966 ? 34.986 -26.395 5.933 1.00 89.38 966 GLN A O 1
ATOM 7574 N N . ALA A 1 967 ? 36.064 -26.783 4.004 1.00 88.75 967 ALA A N 1
ATOM 7575 C CA . ALA A 1 967 ? 37.067 -25.738 4.190 1.00 88.75 967 ALA A CA 1
ATOM 7576 C C . ALA A 1 967 ? 36.448 -24.333 4.300 1.00 88.75 967 ALA A C 1
ATOM 7578 O O . ALA A 1 967 ? 36.879 -23.553 5.145 1.00 88.75 967 ALA A O 1
ATOM 7579 N N . ALA A 1 968 ? 35.418 -24.013 3.508 1.00 89.75 968 ALA A N 1
ATOM 7580 C CA . ALA A 1 968 ? 34.702 -22.739 3.611 1.00 89.75 968 ALA A CA 1
ATOM 7581 C C . ALA A 1 968 ? 33.952 -22.598 4.951 1.00 89.75 968 ALA A C 1
ATOM 7583 O O . ALA A 1 968 ? 34.047 -21.561 5.608 1.00 89.75 968 ALA A O 1
ATOM 7584 N N . LEU A 1 969 ? 33.254 -23.649 5.395 1.00 91.88 969 LEU A N 1
ATOM 7585 C CA . LEU A 1 969 ? 32.560 -23.677 6.686 1.00 91.88 969 LEU A CA 1
ATOM 7586 C C . LEU A 1 969 ? 33.531 -23.572 7.870 1.00 91.88 969 LEU A C 1
ATOM 7588 O O . LEU A 1 969 ? 33.273 -22.828 8.818 1.00 91.88 969 LEU A O 1
ATOM 7592 N N . ASP A 1 970 ? 34.651 -24.291 7.820 1.00 90.06 970 ASP A N 1
ATOM 7593 C CA . ASP A 1 970 ? 35.673 -24.238 8.863 1.00 90.06 970 ASP A CA 1
ATOM 7594 C C . ASP A 1 970 ? 36.352 -22.869 8.908 1.00 90.06 970 ASP A C 1
ATOM 7596 O O . ASP A 1 970 ? 36.564 -22.347 9.997 1.00 90.06 970 ASP A O 1
ATOM 7600 N N . LEU A 1 971 ? 36.611 -22.239 7.759 1.00 89.81 971 LEU A N 1
ATOM 7601 C CA . LEU A 1 971 ? 37.162 -20.886 7.682 1.00 89.81 971 LEU A CA 1
ATOM 7602 C C . LEU A 1 971 ? 36.225 -19.845 8.319 1.00 89.81 971 LEU A C 1
ATOM 7604 O O . LEU A 1 971 ? 36.657 -19.050 9.154 1.00 89.81 971 LEU A O 1
ATOM 7608 N N . LEU A 1 972 ? 34.933 -19.893 7.977 1.00 90.62 972 LEU A N 1
ATOM 7609 C CA . LEU A 1 972 ? 33.896 -19.019 8.538 1.00 90.62 972 LEU A CA 1
ATOM 7610 C C . LEU A 1 972 ? 33.755 -19.197 10.061 1.00 90.62 972 LEU A C 1
ATOM 7612 O O . LEU A 1 972 ? 33.667 -18.215 10.800 1.00 90.62 972 LEU A O 1
ATOM 7616 N N . ARG A 1 973 ? 33.796 -20.445 10.549 1.00 88.56 973 ARG A N 1
ATOM 7617 C CA . ARG A 1 973 ? 33.759 -20.764 11.988 1.00 88.56 973 ARG A CA 1
ATOM 7618 C C . ARG A 1 973 ? 35.031 -20.344 12.722 1.00 88.56 973 ARG A C 1
ATOM 7620 O O . ARG A 1 973 ? 34.937 -19.787 13.812 1.00 88.56 973 ARG A O 1
ATOM 7627 N N . GLN A 1 974 ? 36.207 -20.584 12.140 1.00 87.44 974 GLN A N 1
ATOM 7628 C CA . GLN A 1 974 ? 37.502 -20.197 12.713 1.00 87.44 974 GLN A CA 1
ATOM 7629 C C . GLN A 1 974 ? 37.648 -18.679 12.831 1.00 87.44 974 GLN A C 1
ATOM 7631 O O . GLN A 1 974 ? 38.295 -18.219 13.764 1.00 87.44 974 GLN A O 1
ATOM 7636 N N . ALA A 1 975 ? 37.035 -17.912 11.925 1.00 85.88 975 ALA A N 1
ATOM 7637 C CA . ALA A 1 975 ? 36.966 -16.453 11.989 1.00 85.88 975 ALA A CA 1
ATOM 7638 C C . ALA A 1 975 ? 35.903 -15.914 12.974 1.00 85.88 975 ALA A C 1
ATOM 7640 O O . ALA A 1 975 ? 35.817 -14.704 13.149 1.00 85.88 975 ALA A O 1
ATOM 7641 N N . GLN A 1 976 ? 35.116 -16.783 13.628 1.00 87.25 976 GLN A N 1
ATOM 7642 C CA . GLN A 1 976 ? 33.983 -16.420 14.497 1.00 87.25 976 GLN A CA 1
ATOM 7643 C C . GLN A 1 976 ? 32.903 -15.566 13.796 1.00 87.25 976 GLN A C 1
ATOM 7645 O O . GLN A 1 976 ? 32.251 -14.737 14.426 1.00 87.25 976 GLN A O 1
ATOM 7650 N N . VAL A 1 977 ? 32.673 -15.787 12.496 1.00 87.12 977 VAL A N 1
ATOM 7651 C CA . VAL A 1 977 ? 31.592 -15.119 11.748 1.00 87.12 977 VAL A CA 1
ATOM 7652 C C . VAL A 1 977 ? 30.222 -15.511 12.319 1.00 87.12 977 VAL A C 1
ATOM 7654 O O . VAL A 1 977 ? 29.978 -16.683 12.620 1.00 87.12 977 VAL A O 1
ATOM 7657 N N . HIS A 1 978 ? 29.311 -14.536 12.432 1.00 85.62 978 HIS A N 1
ATOM 7658 C CA . HIS A 1 978 ? 27.974 -14.739 12.993 1.00 85.62 978 HIS A CA 1
ATOM 7659 C C . HIS A 1 978 ? 27.208 -15.881 12.277 1.00 85.62 978 HIS A C 1
ATOM 7661 O O . HIS A 1 978 ? 27.161 -15.885 11.042 1.00 85.62 978 HIS A O 1
ATOM 7667 N N . PRO A 1 979 ? 26.572 -16.840 12.992 1.00 86.69 979 PRO A N 1
ATOM 7668 C CA . PRO A 1 979 ? 26.013 -18.060 12.390 1.00 86.69 979 PRO A CA 1
ATOM 7669 C C . PRO A 1 979 ? 25.004 -17.853 11.252 1.00 86.69 979 PRO A C 1
ATOM 7671 O O . PRO A 1 979 ? 24.929 -18.685 10.345 1.00 86.69 979 PRO A O 1
ATOM 7674 N N . GLU A 1 980 ? 24.246 -16.755 11.265 1.00 82.12 980 GLU A N 1
ATOM 7675 C CA . GLU A 1 980 ? 23.335 -16.404 10.164 1.00 82.12 980 GLU A CA 1
ATOM 7676 C C . GLU A 1 980 ? 24.097 -16.065 8.878 1.00 82.12 980 GLU A C 1
ATOM 7678 O O . GLU A 1 980 ? 23.750 -16.575 7.817 1.00 82.12 980 GLU A O 1
ATOM 7683 N N . ILE A 1 981 ? 25.194 -15.304 8.973 1.00 86.62 981 ILE A N 1
ATOM 7684 C CA . ILE A 1 981 ? 26.049 -14.963 7.827 1.00 86.62 981 ILE A CA 1
ATOM 7685 C C . ILE A 1 981 ? 26.728 -16.230 7.291 1.00 86.62 981 ILE A C 1
ATOM 7687 O O . ILE A 1 981 ? 26.762 -16.444 6.082 1.00 86.62 981 ILE A O 1
ATOM 7691 N N . VAL A 1 982 ? 27.192 -17.127 8.173 1.00 89.44 982 VAL A N 1
ATOM 7692 C CA . VAL A 1 982 ? 27.733 -18.443 7.770 1.00 89.44 982 VAL A CA 1
ATOM 7693 C C . VAL A 1 982 ? 26.693 -19.256 6.991 1.00 89.44 982 VAL A C 1
ATOM 7695 O O . VAL A 1 982 ? 27.007 -19.846 5.956 1.00 89.44 982 VAL A O 1
ATOM 7698 N N . SER A 1 983 ? 25.445 -19.258 7.464 1.00 89.12 983 SER A N 1
ATOM 7699 C CA . SER A 1 983 ? 24.329 -19.953 6.812 1.00 89.12 983 SER A CA 1
ATOM 7700 C C . SER A 1 983 ? 23.983 -19.323 5.460 1.00 89.12 983 SER A C 1
ATOM 7702 O O . SER A 1 983 ? 23.761 -20.043 4.489 1.00 89.12 983 SER A O 1
ATOM 7704 N N . GLN A 1 984 ? 24.012 -17.991 5.367 1.00 90.44 984 GLN A N 1
ATOM 7705 C CA . GLN A 1 984 ? 23.764 -17.238 4.140 1.00 90.44 984 GLN A CA 1
ATOM 7706 C C . GLN A 1 984 ? 24.855 -17.483 3.087 1.00 90.44 984 GLN A C 1
ATOM 7708 O O . GLN A 1 984 ? 24.519 -17.785 1.942 1.00 90.44 984 GLN A O 1
ATOM 7713 N N . VAL A 1 985 ? 26.145 -17.442 3.456 1.00 89.50 985 VAL A N 1
ATOM 7714 C CA . VAL A 1 985 ? 27.256 -17.784 2.542 1.00 89.50 985 VAL A CA 1
ATOM 7715 C C . VAL A 1 985 ? 27.073 -19.202 1.998 1.00 89.50 985 VAL A C 1
ATOM 7717 O O . VAL A 1 985 ? 27.115 -19.404 0.785 1.00 89.50 985 VAL A O 1
ATOM 7720 N N . LEU A 1 986 ? 26.807 -20.188 2.864 1.00 92.88 986 LEU A N 1
ATOM 7721 C CA . LEU A 1 986 ? 26.583 -21.566 2.419 1.00 92.88 986 LEU A CA 1
ATOM 7722 C C . LEU A 1 986 ? 25.350 -21.708 1.518 1.00 92.88 986 LEU A C 1
ATOM 7724 O O . LEU A 1 986 ? 25.434 -22.403 0.509 1.00 92.88 986 LEU A O 1
ATOM 7728 N N . ALA A 1 987 ? 24.237 -21.037 1.824 1.00 90.81 987 ALA A N 1
ATOM 7729 C CA . ALA A 1 987 ? 23.039 -21.054 0.984 1.00 90.81 987 ALA A CA 1
ATOM 7730 C C . ALA A 1 987 ? 23.324 -20.517 -0.432 1.00 90.81 987 ALA A C 1
ATOM 7732 O O . ALA A 1 987 ? 22.954 -21.164 -1.413 1.00 90.81 987 ALA A O 1
ATOM 7733 N N . TYR A 1 988 ? 24.061 -19.405 -0.549 1.00 92.12 988 TYR A N 1
ATOM 7734 C CA . TYR A 1 988 ? 24.518 -18.879 -1.842 1.00 92.12 988 TYR A CA 1
ATOM 7735 C C . TYR A 1 988 ? 25.424 -19.869 -2.588 1.00 92.12 988 TYR A C 1
ATOM 7737 O O . TYR A 1 988 ? 25.247 -20.075 -3.788 1.00 92.12 988 TYR A O 1
ATOM 7745 N N . LEU A 1 989 ? 26.356 -20.529 -1.892 1.00 91.88 989 LEU A N 1
ATOM 7746 C CA . LEU A 1 989 ? 27.244 -21.528 -2.495 1.00 91.88 989 LEU A CA 1
ATOM 7747 C C . LEU A 1 989 ? 26.503 -22.807 -2.921 1.00 91.88 989 LEU A C 1
ATOM 7749 O O . LEU A 1 989 ? 26.884 -23.431 -3.909 1.00 91.88 989 LEU A O 1
ATOM 7753 N N . PHE A 1 990 ? 25.452 -23.229 -2.213 1.00 92.00 990 PHE A N 1
ATOM 7754 C CA . PHE A 1 990 ? 24.597 -24.345 -2.641 1.00 92.00 990 PHE A CA 1
ATOM 7755 C C . PHE A 1 990 ? 23.720 -23.971 -3.838 1.00 92.00 990 PHE A C 1
ATOM 7757 O O . PHE A 1 990 ? 23.608 -24.768 -4.772 1.00 92.00 990 PHE A O 1
ATOM 7764 N N . PHE A 1 991 ? 23.152 -22.762 -3.847 1.00 90.31 991 PHE A N 1
ATOM 7765 C CA . PHE A 1 991 ? 22.405 -22.234 -4.988 1.00 90.31 991 PHE A CA 1
ATOM 7766 C C . PHE A 1 991 ? 23.287 -22.177 -6.242 1.00 90.31 991 PHE A C 1
ATOM 7768 O O . PHE A 1 991 ? 22.947 -22.796 -7.248 1.00 90.31 991 PHE A O 1
ATOM 7775 N N . PHE A 1 992 ? 24.470 -21.556 -6.146 1.00 92.06 992 PHE A N 1
ATOM 7776 C CA . PHE A 1 992 ? 25.460 -21.497 -7.225 1.00 92.06 992 PHE A CA 1
ATOM 7777 C C . PHE A 1 992 ? 25.779 -22.883 -7.803 1.00 92.06 992 PHE A C 1
ATOM 7779 O O . PHE A 1 992 ? 25.674 -23.090 -9.013 1.00 92.06 992 PHE A O 1
ATOM 7786 N N . SER A 1 993 ? 26.121 -23.849 -6.945 1.00 90.44 993 SER A N 1
ATOM 7787 C CA . SER A 1 993 ? 26.479 -25.200 -7.386 1.00 90.44 993 SER A CA 1
ATOM 7788 C C . SER A 1 993 ? 25.317 -25.938 -8.043 1.00 90.44 993 SER A C 1
ATOM 7790 O O . SER A 1 993 ? 25.516 -26.623 -9.044 1.00 90.44 993 SER A O 1
ATOM 7792 N N . SER A 1 994 ? 24.103 -25.776 -7.510 1.00 86.31 994 SER A N 1
ATOM 7793 C CA . SER A 1 994 ? 22.891 -26.385 -8.069 1.00 86.31 994 SER A CA 1
ATOM 7794 C C . SER A 1 994 ? 22.585 -25.817 -9.455 1.00 86.31 994 SER A C 1
ATOM 7796 O O . SER A 1 994 ? 22.349 -26.579 -10.391 1.00 86.31 994 SER A O 1
ATOM 7798 N N . THR A 1 995 ? 22.659 -24.492 -9.614 1.00 87.75 995 THR A N 1
ATOM 7799 C CA . THR A 1 995 ? 22.453 -23.811 -10.899 1.00 87.75 995 THR A CA 1
ATOM 7800 C C . THR A 1 995 ? 23.520 -24.195 -11.924 1.00 87.75 995 THR A C 1
ATOM 7802 O O . THR A 1 995 ? 23.180 -24.477 -13.071 1.00 87.75 995 THR A O 1
ATOM 7805 N N . LEU A 1 996 ? 24.798 -24.264 -11.531 1.00 86.19 996 LEU A N 1
ATOM 7806 C CA . LEU A 1 996 ? 25.881 -24.639 -12.446 1.00 86.19 996 LEU A CA 1
ATOM 7807 C C . LEU A 1 996 ? 25.735 -26.082 -12.949 1.00 86.19 996 LEU A C 1
ATOM 7809 O O . LEU A 1 996 ? 25.827 -26.318 -14.154 1.00 86.19 996 LEU A O 1
ATOM 7813 N N . LEU A 1 997 ? 25.475 -27.032 -12.044 1.00 85.25 997 LEU A N 1
ATOM 7814 C CA . LEU A 1 997 ? 25.253 -28.437 -12.400 1.00 85.25 997 LEU A CA 1
ATOM 7815 C C . LEU A 1 997 ? 24.013 -28.610 -13.286 1.00 85.25 997 LEU A C 1
ATOM 7817 O O . LEU A 1 997 ? 24.054 -29.373 -14.248 1.00 85.25 997 LEU A O 1
ATOM 7821 N N . PHE A 1 998 ? 22.925 -27.893 -12.990 1.00 85.25 998 PHE A N 1
ATOM 7822 C CA . PHE A 1 998 ? 21.700 -27.943 -13.786 1.00 85.25 998 PHE A CA 1
ATOM 7823 C C . PHE A 1 998 ? 21.917 -27.416 -15.210 1.00 85.25 998 PHE A C 1
ATOM 7825 O O . PHE A 1 998 ? 21.555 -28.095 -16.169 1.00 85.25 998 PHE A O 1
ATOM 7832 N N . ASN A 1 999 ? 22.576 -26.263 -15.362 1.00 83.19 999 ASN A N 1
ATOM 7833 C CA . ASN A 1 999 ? 22.873 -25.689 -16.676 1.00 83.19 999 ASN A CA 1
ATOM 7834 C C . ASN A 1 999 ? 23.772 -26.623 -17.507 1.00 83.19 999 ASN A C 1
ATOM 7836 O O . ASN A 1 999 ? 23.447 -26.929 -18.648 1.00 83.19 999 ASN A O 1
ATOM 7840 N N . GLN A 1 1000 ? 24.834 -27.179 -16.913 1.00 81.12 1000 GLN A N 1
ATOM 7841 C CA . GLN A 1 1000 ? 25.716 -28.126 -17.611 1.00 81.12 1000 GLN A CA 1
ATOM 7842 C C . GLN A 1 1000 ? 25.023 -29.450 -17.975 1.00 81.12 1000 GLN A C 1
ATOM 7844 O O . GLN A 1 1000 ? 25.385 -30.089 -18.965 1.00 81.12 1000 GLN A O 1
ATOM 7849 N N . LEU A 1 1001 ? 24.020 -29.872 -17.199 1.00 78.81 1001 LEU A N 1
ATOM 7850 C CA . LEU A 1 1001 ? 23.187 -31.031 -17.519 1.00 78.81 1001 LEU A CA 1
ATOM 7851 C C . LEU A 1 1001 ? 22.237 -30.740 -18.694 1.00 78.81 1001 LEU A C 1
ATOM 7853 O O . LEU A 1 1001 ? 22.036 -31.623 -19.529 1.00 78.81 1001 LEU A O 1
ATOM 7857 N N . LEU A 1 1002 ? 21.705 -29.516 -18.803 1.00 78.56 1002 LEU A N 1
ATOM 7858 C CA . LEU A 1 1002 ? 20.942 -29.072 -19.976 1.00 78.56 1002 LEU A CA 1
ATOM 7859 C C . LEU A 1 1002 ? 21.822 -29.016 -21.234 1.00 78.56 1002 LEU A C 1
ATOM 7861 O O . LEU A 1 1002 ? 21.450 -29.607 -22.248 1.00 78.56 1002 LEU A O 1
ATOM 7865 N N . ASP A 1 1003 ? 23.012 -28.413 -21.147 1.00 72.88 1003 ASP A N 1
ATOM 7866 C CA . ASP A 1 1003 ? 23.965 -28.314 -22.266 1.00 72.88 1003 ASP A CA 1
ATOM 7867 C C . ASP A 1 1003 ? 24.375 -29.706 -22.791 1.00 72.88 1003 ASP A C 1
ATOM 7869 O O . ASP A 1 1003 ? 24.394 -29.962 -23.999 1.00 72.88 1003 ASP A O 1
ATOM 7873 N N . LYS A 1 1004 ? 24.635 -30.662 -21.883 1.00 64.50 1004 LYS A N 1
ATOM 7874 C CA . LYS A 1 1004 ? 24.898 -32.069 -22.242 1.00 64.50 1004 LYS A CA 1
ATOM 7875 C C . LYS A 1 1004 ? 23.666 -32.787 -22.813 1.00 64.50 1004 LYS A C 1
ATOM 7877 O O . LYS A 1 1004 ? 23.822 -33.736 -23.584 1.00 64.50 1004 LYS A O 1
ATOM 7882 N N . GLY A 1 1005 ? 22.456 -32.339 -22.478 1.00 53.25 1005 GLY A N 1
ATOM 7883 C CA . GLY A 1 1005 ? 21.197 -32.871 -23.000 1.00 53.25 1005 GLY A CA 1
ATOM 7884 C C . GLY A 1 1005 ? 20.967 -32.575 -24.486 1.00 53.25 1005 GLY A C 1
ATOM 7885 O O . GLY A 1 1005 ? 20.429 -33.425 -25.201 1.00 53.25 1005 GLY A O 1
ATOM 7886 N N . GLU A 1 1006 ? 21.415 -31.420 -24.989 1.00 47.56 1006 GLU A N 1
ATOM 7887 C CA . GLU A 1 1006 ? 21.263 -31.073 -26.412 1.00 47.56 1006 GLU A CA 1
ATOM 7888 C C . GLU A 1 1006 ? 22.219 -31.861 -27.323 1.00 47.56 1006 GLU A C 1
ATOM 7890 O O . GLU A 1 1006 ? 21.833 -32.271 -28.422 1.00 47.56 1006 GLU A O 1
ATOM 7895 N N . ALA A 1 1007 ? 23.422 -32.186 -26.837 1.00 43.50 1007 ALA A N 1
ATOM 7896 C CA . ALA A 1 1007 ? 24.404 -33.004 -27.558 1.00 43.50 1007 ALA A CA 1
ATOM 7897 C C . ALA A 1 1007 ? 23.968 -34.475 -27.770 1.00 43.50 1007 ALA A C 1
ATOM 7899 O O . ALA A 1 1007 ? 24.553 -35.189 -28.586 1.00 43.50 1007 ALA A O 1
ATOM 7900 N N . GLY A 1 1008 ? 22.930 -34.945 -27.067 1.00 39.44 1008 GLY A N 1
ATOM 7901 C CA . GLY A 1 1008 ? 22.494 -36.346 -27.058 1.00 39.44 1008 GLY A CA 1
ATOM 7902 C C . GLY A 1 1008 ? 21.660 -36.823 -28.258 1.00 39.44 1008 GLY A C 1
ATOM 7903 O O . GLY A 1 1008 ? 21.360 -38.014 -28.345 1.00 39.44 1008 GLY A O 1
ATOM 7904 N N . ARG A 1 1009 ? 21.272 -35.957 -29.209 1.00 37.88 1009 ARG A N 1
ATOM 7905 C CA . ARG A 1 1009 ? 20.367 -36.314 -30.336 1.00 37.88 1009 ARG A CA 1
ATOM 7906 C C . ARG A 1 1009 ? 21.024 -37.134 -31.467 1.00 37.88 1009 ARG A C 1
ATOM 7908 O O . ARG A 1 1009 ? 20.644 -37.000 -32.628 1.00 37.88 1009 ARG A O 1
ATOM 7915 N N . GLY A 1 1010 ? 21.997 -37.988 -31.145 1.00 38.09 1010 GLY A N 1
ATOM 7916 C CA . GLY A 1 1010 ? 22.922 -38.563 -32.125 1.00 38.09 1010 GLY A CA 1
ATOM 7917 C C . GLY A 1 1010 ? 23.423 -39.991 -31.889 1.00 38.09 1010 GLY A C 1
ATOM 7918 O O . GLY A 1 1010 ? 24.535 -40.270 -32.323 1.00 38.09 1010 GLY A O 1
ATOM 7919 N N . CYS A 1 1011 ? 22.665 -40.909 -31.264 1.00 30.02 1011 CYS A N 1
ATOM 7920 C CA . CYS A 1 1011 ? 22.918 -42.356 -31.426 1.00 30.02 1011 CYS A CA 1
ATOM 7921 C C . CYS A 1 1011 ? 21.695 -43.272 -31.186 1.00 30.02 1011 CYS A C 1
ATOM 7923 O O . CYS A 1 1011 ? 20.791 -42.961 -30.422 1.00 30.02 1011 CYS A O 1
ATOM 7925 N N . ALA A 1 1012 ? 21.699 -44.400 -31.903 1.00 30.48 1012 ALA A N 1
ATOM 7926 C CA . ALA A 1 1012 ? 20.611 -45.338 -32.217 1.00 30.48 1012 ALA A CA 1
ATOM 7927 C C . ALA A 1 1012 ? 19.814 -45.987 -31.045 1.00 30.48 1012 ALA A C 1
ATOM 7929 O O . ALA A 1 1012 ? 20.317 -46.098 -29.929 1.00 30.48 1012 ALA A O 1
ATOM 7930 N N . PRO A 1 1013 ? 18.590 -46.510 -31.308 1.00 36.31 1013 PRO A N 1
ATOM 7931 C CA . PRO A 1 1013 ? 17.735 -47.121 -30.286 1.00 36.31 1013 PRO A CA 1
ATOM 7932 C C . PRO A 1 1013 ? 18.138 -48.564 -29.940 1.00 36.31 1013 PRO A C 1
ATOM 7934 O O . PRO A 1 1013 ? 18.232 -49.427 -30.817 1.00 36.31 1013 PRO A O 1
ATOM 7937 N N . VAL A 1 1014 ? 18.261 -48.867 -28.645 1.00 31.36 1014 VAL A N 1
ATOM 7938 C CA . VAL A 1 1014 ? 18.383 -50.247 -28.147 1.00 31.36 1014 VAL A CA 1
ATOM 7939 C C . VAL A 1 1014 ? 16.990 -50.826 -27.881 1.00 31.36 1014 VAL A C 1
ATOM 7941 O O . VAL A 1 1014 ? 16.149 -50.213 -27.229 1.00 31.36 1014 VAL A O 1
ATOM 7944 N N . ARG A 1 1015 ? 16.735 -52.015 -28.435 1.00 30.44 1015 ARG A N 1
ATOM 7945 C CA . ARG A 1 1015 ? 15.439 -52.709 -28.384 1.00 30.44 1015 ARG A CA 1
ATOM 7946 C C . ARG A 1 1015 ? 15.093 -53.204 -26.977 1.00 30.44 1015 ARG A C 1
ATOM 7948 O O . ARG A 1 1015 ? 15.933 -53.792 -26.304 1.00 30.44 1015 ARG A O 1
ATOM 7955 N N . ASN A 1 1016 ? 13.808 -53.119 -26.629 1.00 32.59 1016 ASN A N 1
ATOM 7956 C CA . ASN A 1 1016 ? 13.216 -53.901 -25.543 1.00 32.59 1016 ASN A CA 1
ATOM 7957 C C . ASN A 1 1016 ? 13.429 -55.408 -25.769 1.00 32.59 1016 ASN A C 1
ATOM 7959 O O . ASN A 1 1016 ? 13.139 -55.920 -26.853 1.00 32.59 1016 ASN A O 1
ATOM 7963 N N . ALA A 1 1017 ? 13.825 -56.121 -24.715 1.00 29.69 1017 ALA A N 1
ATOM 7964 C CA . ALA A 1 1017 ? 13.785 -57.577 -24.644 1.00 29.69 1017 ALA A CA 1
ATOM 7965 C C . ALA A 1 1017 ? 12.991 -58.003 -23.398 1.00 29.69 1017 ALA A C 1
ATOM 7967 O O . ALA A 1 1017 ? 13.488 -57.923 -22.278 1.00 29.69 1017 ALA A O 1
ATOM 7968 N N . CYS A 1 1018 ? 11.750 -58.452 -23.598 1.00 28.53 1018 CYS A N 1
ATOM 7969 C CA . CYS A 1 1018 ? 11.012 -59.232 -22.599 1.00 28.53 1018 CYS A CA 1
ATOM 7970 C C . CYS A 1 1018 ? 11.237 -60.737 -22.844 1.00 28.53 1018 CYS A C 1
ATOM 7972 O O . CYS A 1 1018 ? 11.422 -61.136 -23.998 1.00 28.53 1018 CYS A O 1
ATOM 7974 N N . PRO A 1 1019 ? 11.224 -61.577 -21.794 1.00 32.81 1019 PRO A N 1
ATOM 7975 C CA . PRO A 1 1019 ? 11.484 -63.010 -21.911 1.00 32.81 1019 PRO A CA 1
ATOM 7976 C C . PRO A 1 1019 ? 10.278 -63.784 -22.489 1.00 32.81 1019 PRO A C 1
ATOM 7978 O O . PRO A 1 1019 ? 9.139 -63.328 -22.372 1.00 32.81 1019 PRO A O 1
ATOM 7981 N N . PRO A 1 1020 ? 10.496 -64.966 -23.099 1.00 34.28 1020 PRO A N 1
ATOM 7982 C CA . PRO A 1 1020 ? 9.438 -65.734 -23.752 1.00 34.28 1020 PRO A CA 1
ATOM 7983 C C . PRO A 1 1020 ? 8.668 -66.650 -22.785 1.00 34.28 1020 PRO A C 1
ATOM 7985 O O . PRO A 1 1020 ? 9.264 -67.389 -22.004 1.00 34.28 1020 PRO A O 1
ATOM 7988 N N . GLY A 1 1021 ? 7.338 -66.674 -22.918 1.00 29.02 1021 GLY A N 1
ATOM 7989 C CA . GLY A 1 1021 ? 6.435 -67.640 -22.281 1.00 29.02 1021 GLY A CA 1
ATOM 7990 C C . GLY A 1 1021 ? 5.443 -68.214 -23.300 1.00 29.02 1021 GLY A C 1
ATOM 7991 O O . GLY A 1 1021 ? 4.755 -67.463 -23.985 1.00 29.02 1021 GLY A O 1
ATOM 7992 N N . ALA A 1 1022 ? 5.420 -69.541 -23.435 1.00 30.09 1022 ALA A N 1
ATOM 7993 C CA . ALA A 1 1022 ? 4.607 -70.324 -24.382 1.00 30.09 1022 ALA A CA 1
ATOM 7994 C C . ALA A 1 1022 ? 3.086 -70.250 -24.070 1.00 30.09 1022 ALA A C 1
ATOM 7996 O O . ALA A 1 1022 ? 2.728 -69.868 -22.962 1.00 30.09 1022 ALA A O 1
ATOM 7997 N N . ALA A 1 1023 ? 2.108 -70.631 -24.907 1.00 30.84 1023 ALA A N 1
ATOM 7998 C CA . ALA A 1 1023 ? 1.980 -71.103 -26.303 1.00 30.84 1023 ALA A CA 1
ATOM 7999 C C . ALA A 1 1023 ? 0.536 -70.714 -26.764 1.00 30.84 1023 ALA A C 1
ATOM 8001 O O . ALA A 1 1023 ? -0.241 -70.236 -25.947 1.00 30.84 1023 ALA A O 1
ATOM 8002 N N . GLY A 1 1024 ? 0.033 -70.883 -27.991 1.00 30.16 1024 GLY A N 1
ATOM 8003 C CA . GLY A 1 1024 ? 0.421 -71.710 -29.133 1.00 30.16 1024 GLY A CA 1
ATOM 8004 C C . GLY A 1 1024 ? -0.593 -71.538 -30.285 1.00 30.16 1024 GLY A C 1
ATOM 8005 O O . GLY A 1 1024 ? -1.550 -70.773 -30.175 1.00 30.16 1024 GLY A O 1
ATOM 8006 N N . ARG A 1 1025 ? -0.363 -72.213 -31.420 1.00 33.41 1025 ARG A N 1
ATOM 8007 C CA . ARG A 1 1025 ? -1.195 -72.107 -32.638 1.00 33.41 1025 ARG A CA 1
ATOM 8008 C C . ARG A 1 1025 ? -2.506 -72.904 -32.555 1.00 33.41 1025 ARG A C 1
ATOM 8010 O O . ARG A 1 1025 ? -2.628 -73.842 -31.777 1.00 33.41 1025 ARG A O 1
ATOM 8017 N N . ALA A 1 1026 ? -3.444 -72.534 -33.429 1.00 33.53 1026 ALA A N 1
ATOM 8018 C CA . ALA A 1 1026 ? -4.723 -73.206 -33.642 1.00 33.53 1026 ALA A CA 1
ATOM 8019 C C . ALA A 1 1026 ? -4.598 -74.692 -34.043 1.00 33.53 1026 ALA A C 1
ATOM 8021 O O . ALA A 1 1026 ? -3.631 -75.099 -34.689 1.00 33.53 1026 ALA A O 1
ATOM 8022 N N . LEU A 1 1027 ? -5.633 -75.463 -33.698 1.00 31.55 1027 LEU A N 1
ATOM 8023 C CA . LEU A 1 1027 ? -5.868 -76.841 -34.141 1.00 31.55 1027 LEU A CA 1
ATOM 8024 C C . LEU A 1 1027 ? -6.342 -76.909 -35.599 1.00 31.55 1027 LEU A C 1
ATOM 8026 O O . LEU A 1 1027 ? -7.013 -75.996 -36.081 1.00 31.55 1027 LEU A O 1
ATOM 8030 N N . GLY A 1 1028 ? -6.079 -78.043 -36.257 1.00 31.09 1028 GLY A N 1
ATOM 8031 C CA . GLY A 1 1028 ? -6.664 -78.340 -37.564 1.00 31.09 1028 GLY A CA 1
ATOM 8032 C C . GLY A 1 1028 ? -6.185 -79.630 -38.236 1.00 31.09 1028 GLY A C 1
ATOM 8033 O O . GLY A 1 1028 ? -5.556 -79.524 -39.282 1.00 31.09 1028 GLY A O 1
ATOM 8034 N N . ALA A 1 1029 ? -6.485 -80.806 -37.659 1.00 31.78 1029 ALA A N 1
ATOM 8035 C CA . ALA A 1 1029 ? -6.846 -82.065 -38.354 1.00 31.78 1029 ALA A CA 1
ATOM 8036 C C . ALA A 1 1029 ? -6.791 -83.285 -37.406 1.00 31.78 1029 ALA A C 1
ATOM 8038 O O . ALA A 1 1029 ? -5.871 -83.364 -36.597 1.00 31.78 1029 ALA A O 1
ATOM 8039 N N . SER A 1 1030 ? -7.750 -84.210 -37.599 1.00 29.75 1030 SER A N 1
ATOM 8040 C CA . SER A 1 1030 ? -7.903 -85.568 -37.016 1.00 29.75 1030 SER A CA 1
ATOM 8041 C C . SER A 1 1030 ? -7.785 -85.711 -35.495 1.00 29.75 1030 SER A C 1
ATOM 8043 O O . SER A 1 1030 ? -6.640 -85.822 -35.005 1.00 29.75 1030 SER A O 1
#